Protein AF-A0A1V2LTF1-F1 (afdb_monomer)

pLDDT: mean 76.89, std 15.37, range [23.12, 96.0]

Nearest PDB structures (foldseek):
  9f63-assembly1_A  TM=7.301E-01  e=9.155E-18  Saccharomyces cerevisiae
  7y1n-assembly1_A  TM=2.136E-01  e=1.480E+00  Rattus norvegicus
  7y1l-assembly1_A  TM=2.039E-01  e=1.847E+00  Rattus norvegicus
  8px9-assembly1_A  TM=1.933E-01  e=4.680E+00  Escherichia coli
  8y6h-assembly1_A  TM=1.482E-01  e=3.750E+00  Homo sapiens

InterPro domains:
  IPR007603 Choline transporter-like [PF04515] (168-502)
  IPR007603 Choline transporter-like [PTHR12385] (40-495)

Secondary structure (DSSP, 8-state):
-------PPPGGG---TT-S-----S----SSPPPPPP---SSHHHHS---S-SSSSHHHHHHHHHHHHHHHHHHHHHHHHHHTSTTTT-----TT-HHHHHHHHHHHHHHHHHHHHHHHHHHHHHHHHHHHH-HHHHHHHHHHHHHHHHHHHHHHHHHTT-HHHHHHHHHHHHHHHHHHHHTHHHHHHHHHHHHHHHHHHHH-THHHHHHHHHHHHHHHHHHHHHHHHHHHHHHHHHHHHTTS--SSS------HHHHHHHHHHHHHHHHHHHHHHHHHHHHHHHHHHHHHHHTTS-GGGS-S-HHHHHHHHHHTTSHHHHHHHHHHHHHHHHHHHHHHHHHHHHHHHHHHHTTS-SHHHHHHHHHHHHHHHHHHHHHHHHHHHHHHHHHHHHHHHHH---HHHHHHHHHHHHHHHTTHHHHHT--HHHHHHHHHHHHHHHHHHHHHHHHHHTT-TTS-HHHHHHHHHHHHHHHHHHHHHHHHHHHHHHHHHHHHHHH-HHHHH---SS---HHHHHHHHHHHHHHHH-GGG---SSGGGS-TTT---TTSPP-----HHHHHHHHHHHHHHHHHHHHHHHTHHHHTSSHHHHHHHHHHHHHHTS-EEEEEEEETTS-TT-HHHHHHHS--TTEEEEE---STTHHHHHHHTSS-GGGEEEEEEETTEEEEP-SHHHHHHHHHTTS----TTSEEPPGGGGGGSEEEEETTSS---SSEEPPPPTT--HHHHHHHHHHH-SEEEEEEEEEESTTSS--SS---HHHHHHHHHH--S--EEEEEEEEEEPTTS--HHHHHHHHTGGGTSEEPPTT-SHHHHHHHHHHHHHHHHHTT-

Foldseek 3Di:
DFDFADDDDDPQLFDQQLQDFFDPPPDPDDPDDQFDQQDQAQALCNRQPADDDFAFQVVLVVVLVVLVCVLVVLLVVLVVVQVVPVLQPDCDPDPPDPSVVNVVVVVVLVVLLCLLQVLLLVLLLVLVVVCLVAVLVLLVVLLLVQLVVLQVQLVVCVVVVNNVSNVVSNVVSVVSVVVCVSNVVLSVLQSLLSVLLSVLCVVVVVLLVLLSVLLVVLSVVLSVLSSSLVSSLVSQQVVQVVVDDCPPVPDRDHDPVSVVSNLSSQLSVQLVLQLSLLLSLLLLLQSLLLCLQPVQDPPNRGHPCSNVSSNSLSVTLCSSLSSVLSNVLSVLVSVLVVLVVVLVVLVVVLVVCVVDDDPVNVVSVVVNVVSVVSSVVSVSVSVVSVVLSSLLSSQCSSNSDHSVSSSVVSVVLCVVQVLVVVVVSHCLLVSLQSSLVVSLVVSLVVVVVVPVVDPNPPDDPVCVVCSSVSSSVSSSSSSSSSSCSSVSSSSSVSSSCSSDVVSLQDHDPPDGDPSNVSSVVSVVVVCLSPVSSDSDDQQVCAFPVPSHNFLRFRNPDPGSSLLNLLVVVLVVLCVVCVVVVVCVVVQLPDLVSVLVSLCCCCCQQQLAQAEQEAEPPDDSPDPVVLLVPFFEQQEEEEEAAFALCVLSSNLNRHPHSPFAWEWAFDLVGTWIQPDSVSSNVCLLQLQQDRDPPTDHDDLQSRRGGYYYYHQLSGHTQQQAFFAGDPNGPVVVVLVSSLPRGPFYKYKAKHWPPTRLRGRNANHDPVSNSSSSRSDDDNTIYIYIYMYTDDSVPDDRVVNRCVNCVVVSHHYGDNVGGSVSSVVSNVSSVVVSVSSVD

Mean predicted aligned error: 17.17 Å

Organism: Pichia kudriavzevii (NCBI:txid4909)

Radius of gyration: 34.59 Å; Cα contacts (8 Å, |Δi|>4): 1098; chains: 1; bounding box: 88×66×94 Å

Solvent-accessible surface area (backbone atoms only — not comparable to full-atom values): 44787 Å² total; per-residue (Å²): 136,81,61,68,38,77,79,79,81,62,80,84,74,55,84,73,81,84,79,62,70,83,81,74,92,67,87,75,72,70,96,55,84,76,77,81,76,72,43,81,25,48,46,44,62,65,18,42,62,65,82,81,66,73,53,25,52,57,70,33,42,53,52,51,53,50,51,53,52,54,51,52,51,49,33,51,49,26,46,54,60,46,65,71,41,70,53,59,77,42,88,55,93,51,97,83,46,76,33,36,57,45,52,55,48,49,57,52,47,53,51,51,55,47,50,34,41,52,48,23,51,54,50,35,54,53,49,54,52,46,40,69,77,36,39,58,55,46,53,54,51,31,60,50,47,53,29,52,51,28,40,51,50,12,52,52,29,43,75,72,67,39,56,69,63,12,51,52,28,39,52,53,18,51,52,50,51,51,51,53,66,66,43,47,66,39,54,53,52,32,29,51,50,43,44,52,40,45,57,48,36,71,76,40,53,59,53,56,53,52,29,52,53,49,31,53,52,50,41,53,52,48,51,56,48,53,56,34,49,52,40,42,50,54,45,44,50,56,58,29,54,77,75,48,86,72,84,79,82,76,80,84,63,79,48,76,67,50,52,56,51,51,52,50,53,52,32,50,50,45,29,53,53,40,34,52,48,49,46,52,40,22,24,48,13,24,34,47,47,47,51,53,68,34,63,70,51,58,77,80,37,25,44,81,54,40,53,62,43,19,45,53,41,34,71,40,29,38,33,10,27,44,36,42,61,21,46,60,45,20,54,35,48,41,51,30,52,52,39,50,53,52,48,55,51,54,51,52,51,53,66,62,44,77,81,58,71,76,74,68,55,54,58,55,47,53,51,50,52,51,45,51,52,51,32,50,53,31,50,52,51,35,52,53,48,56,63,49,47,58,52,20,37,29,47,24,36,61,54,56,54,45,47,71,56,21,38,51,52,44,53,50,50,39,65,75,62,61,45,60,60,64,59,66,50,44,49,57,64,59,30,50,50,43,48,21,52,50,44,27,51,51,41,51,50,53,48,51,55,54,50,74,76,40,97,61,88,84,60,57,70,65,59,53,47,54,47,53,57,52,34,41,51,50,19,27,51,39,23,39,54,33,56,40,58,60,46,33,36,46,52,32,50,53,53,43,49,63,75,45,50,62,53,60,64,50,64,51,97,84,59,82,47,74,67,46,52,52,39,42,54,47,49,51,52,48,35,67,77,45,63,77,85,65,87,81,82,66,72,84,67,28,37,87,90,77,69,50,46,48,65,52,71,44,72,58,69,72,49,51,31,48,51,41,48,15,68,63,38,37,60,54,54,49,64,72,40,47,66,60,62,73,42,43,79,67,27,69,75,41,61,68,44,38,42,55,50,50,49,52,46,38,36,68,42,55,26,40,64,43,80,46,82,43,45,71,96,54,62,92,85,44,62,68,66,48,61,75,66,38,52,41,70,10,25,37,32,42,31,64,46,36,37,57,63,51,63,58,54,55,35,61,56,30,70,54,47,91,40,63,45,46,28,36,40,40,65,92,43,45,36,34,49,87,46,73,69,49,45,39,53,36,29,34,63,28,34,75,74,79,64,88,87,49,49,68,69,60,62,81,58,37,52,77,20,27,39,38,34,30,54,35,40,41,47,27,48,56,64,43,42,61,20,55,45,91,63,38,65,57,69,64,49,52,54,51,43,69,74,41,38,78,46,48,33,37,39,20,60,39,65,36,67,64,32,71,69,49,32,38,51,66,44,60,63,67,58,54,48,50,58,40,45,24,52,78,79,71,53,36,31,40,44,36,41,37,40,84,52,57,84,90,67,74,45,71,69,52,51,52,52,55,50,16,56,88,68,79,20,45,78,50,55,83,78,44,26,54,65,53,50,51,55,49,51,50,52,52,49,55,51,53,49,64,66,66,109

Sequence (837 aa):
MSIPPPYAEPVNGRYDYSALPPYDEGDTKWDFEIPEKPVPAPEYDDAFPINEPVYNDKVFTYIFTIVVIAFTGLAHYSYKSLSNNHTFWDTSTNSNDMGAQLTKSARYLYMFVSVTTITPLVCSTFLLLLVYLCPTAFIIISFLLVPLSLFTFAFSSFWAGAILPALLFGVLGTLMMAFMFNNFSRFSFSALMLKLVVSAMTKYPSTILVSFMSSIITAFISIVYMVSLVMIVNWRTLGDDTNCPHTNGNDVCVSTVSIFVYLFAMFSGFYIFQVLQNTTHVILAGVFSSWYFFDTYPEQSKPKTPAFGAIRRAFTYCFGSICFGSLLVSLVQTLRMSLQLVKSRLQSIRQQDNESNGDASLLTCFLLCFVTILEWIAREFEYWMQWFNRYAYSYLSMYGKPYLASARDTFEILKYKGMDILINDSLIGSAISFYSLLSMGITGLVLYITFQGSNLQEMGPEMLTIGLFGGLLVAYFIVSTTINCLDVGFVTFTIGLAVDPEAFTRTDAGNATATSIERLQAWEKMNVYYPGIRERKFSVYSDKTTGISPFVPANIHPTLATYIFHVFLIPIKIVVVLPVVLLYPLFTLTSGLTRVFLDILLAYFFNVCEQELLVDGIRKSDEAGKLANTPSLGDVVFVNANGPLDYFVWKMQCQYPNKIKVGVATDEGVVLVPNASGWFGWCFGGSLQVPKSWKLLNPETIKEITLFVVIEGTISNGKGVLSVPPHFDVEEFLKTIKTAASKAKVLSTKVSPVGISETVIPTNKWYWWFVNFGSISMNLKYRLKLYNLDYKELDIDSIRTALANGGKMKLLSKNMHINTKRDYLVAVAMNNEKKRV

Structure (mmCIF, N/CA/C/O backbone):
data_AF-A0A1V2LTF1-F1
#
_entry.id   AF-A0A1V2LTF1-F1
#
loop_
_atom_site.group_PDB
_atom_site.id
_atom_site.type_symbol
_atom_site.label_atom_id
_atom_site.label_alt_id
_atom_site.label_comp_id
_atom_site.label_asym_id
_atom_site.label_entity_id
_atom_site.label_seq_id
_atom_site.pdbx_PDB_ins_code
_atom_site.Cartn_x
_atom_site.Cartn_y
_atom_site.Cartn_z
_atom_site.occupancy
_atom_site.B_iso_or_equiv
_atom_site.auth_seq_id
_atom_site.auth_comp_id
_atom_site.auth_asym_id
_atom_site.auth_atom_id
_atom_site.pdbx_PDB_model_num
ATOM 1 N N . MET A 1 1 ? -13.649 -3.074 -6.079 1.00 28.12 1 MET A N 1
ATOM 2 C CA . MET A 1 1 ? -12.201 -2.786 -6.123 1.00 28.12 1 MET A CA 1
ATOM 3 C C . MET A 1 1 ? -11.925 -1.659 -5.145 1.00 28.12 1 MET A C 1
ATOM 5 O O . MET A 1 1 ? -12.181 -0.507 -5.455 1.00 28.12 1 MET A O 1
ATOM 9 N N . SER A 1 2 ? -11.564 -1.997 -3.911 1.00 24.53 2 SER A N 1
ATOM 10 C CA . SER A 1 2 ? -11.349 -1.032 -2.832 1.00 24.53 2 SER A CA 1
ATOM 11 C C . SER A 1 2 ? -9.911 -0.526 -2.872 1.00 24.53 2 SER A C 1
ATOM 13 O O . SER A 1 2 ? -9.021 -1.167 -2.324 1.00 24.53 2 SER A O 1
ATOM 15 N N . ILE A 1 3 ? -9.733 0.617 -3.532 1.00 23.12 3 ILE A N 1
ATOM 16 C CA . ILE A 1 3 ? -8.659 1.588 -3.287 1.00 23.12 3 ILE A CA 1
ATOM 17 C C . ILE A 1 3 ? -8.771 2.035 -1.834 1.00 23.12 3 ILE A C 1
ATOM 19 O O . ILE A 1 3 ? -9.818 2.575 -1.505 1.00 23.12 3 ILE A O 1
ATOM 23 N N . PRO A 1 4 ? -7.774 1.857 -0.968 1.00 24.81 4 PRO A N 1
ATOM 24 C CA . PRO A 1 4 ? -7.744 2.477 0.333 1.00 24.81 4 PRO A CA 1
ATOM 25 C C . PRO A 1 4 ? -7.331 4.015 0.262 1.00 24.81 4 PRO A C 1
ATOM 27 O O . PRO A 1 4 ? -6.760 4.449 -0.720 1.00 24.81 4 PRO A O 1
ATOM 30 N N . PRO A 1 5 ? -7.724 4.877 1.230 1.00 25.33 5 PRO A N 1
ATOM 31 C CA . PRO A 1 5 ? -7.959 6.302 1.411 1.00 25.33 5 PRO A CA 1
ATOM 32 C C . PRO A 1 5 ? -6.810 6.988 2.140 1.00 25.33 5 PRO A C 1
ATOM 34 O O . PRO A 1 5 ? -5.840 6.349 2.544 1.00 25.33 5 PRO A O 1
ATOM 37 N N . PRO A 1 6 ? -6.975 8.274 2.458 1.00 23.48 6 PRO A N 1
ATOM 38 C CA . PRO A 1 6 ? -5.969 9.040 3.120 1.00 23.48 6 PRO A CA 1
ATOM 39 C C . PRO A 1 6 ? -5.953 8.723 4.613 1.00 23.48 6 PRO A C 1
ATOM 41 O O . PRO A 1 6 ? -6.972 8.641 5.302 1.00 23.48 6 PRO A O 1
ATOM 44 N N . TYR A 1 7 ? -4.725 8.627 5.087 1.00 24.16 7 TYR A N 1
ATOM 45 C CA . TYR A 1 7 ? -4.315 8.861 6.451 1.00 24.16 7 TYR A CA 1
ATOM 46 C C . TYR A 1 7 ? -4.964 10.135 7.010 1.00 24.16 7 TYR A C 1
ATOM 48 O O . TYR A 1 7 ? -4.864 11.203 6.405 1.00 24.16 7 TYR A O 1
ATOM 56 N N . ALA A 1 8 ? -5.563 10.041 8.197 1.00 25.70 8 ALA A N 1
ATOM 57 C CA . ALA A 1 8 ? -5.755 11.212 9.039 1.00 25.70 8 ALA A CA 1
ATOM 58 C C . ALA A 1 8 ? -4.387 11.616 9.612 1.00 25.70 8 ALA A C 1
ATOM 60 O O . ALA A 1 8 ? -3.684 10.787 10.196 1.00 25.70 8 ALA A O 1
ATOM 61 N N . GLU A 1 9 ? -3.995 12.875 9.414 1.00 23.84 9 GLU A N 1
ATOM 62 C CA . GLU A 1 9 ? -2.783 13.425 10.016 1.00 23.84 9 GLU A CA 1
ATOM 63 C C . GLU A 1 9 ? -2.872 13.395 11.552 1.00 23.84 9 GLU A C 1
ATOM 65 O O . GLU A 1 9 ? -3.932 13.662 12.129 1.00 23.84 9 GLU A O 1
ATOM 70 N N . PRO A 1 10 ? -1.766 13.072 12.239 1.00 27.14 10 PRO A N 1
ATOM 71 C CA . PRO A 1 10 ? -1.750 12.962 13.686 1.00 27.14 10 PRO A CA 1
ATOM 72 C C . PRO A 1 10 ? -1.837 14.346 14.338 1.00 27.14 10 PRO A C 1
ATOM 74 O O . PRO A 1 10 ? -0.962 15.191 14.157 1.00 27.14 10 PRO A O 1
ATOM 77 N N . VAL A 1 11 ? -2.837 14.554 15.197 1.00 29.61 11 VAL A N 1
ATOM 78 C CA . VAL A 1 11 ? -2.787 15.640 16.186 1.00 29.61 11 VAL A CA 1
ATOM 79 C C . VAL A 1 11 ? -1.752 15.239 17.243 1.00 29.61 11 VAL A C 1
ATOM 81 O O . VAL A 1 11 ? -1.963 14.295 18.001 1.00 29.61 11 VAL A O 1
ATOM 84 N N . ASN A 1 12 ? -0.620 15.948 17.279 1.00 27.39 12 ASN A N 1
ATOM 85 C CA . ASN A 1 12 ? 0.496 15.769 18.223 1.00 27.39 12 ASN A CA 1
ATOM 86 C C . ASN A 1 12 ? 1.265 14.431 18.131 1.00 27.39 12 ASN A C 1
ATOM 88 O O . ASN A 1 12 ? 1.676 13.884 19.154 1.00 27.39 12 ASN A O 1
ATOM 92 N N . GLY A 1 13 ? 1.486 13.903 16.922 1.00 32.84 13 GLY A N 1
ATOM 93 C CA . GLY A 1 13 ? 2.519 12.878 16.684 1.00 32.84 13 GLY A CA 1
ATOM 94 C C . GLY A 1 13 ? 2.313 11.515 17.367 1.00 32.84 13 GLY A C 1
ATOM 95 O O . GLY A 1 13 ? 3.274 10.762 17.516 1.00 32.84 13 GLY A O 1
ATOM 96 N N . ARG A 1 14 ? 1.088 11.175 17.792 1.00 31.86 14 ARG A N 1
ATOM 97 C CA . ARG A 1 14 ? 0.759 9.886 18.427 1.00 31.86 14 ARG A CA 1
ATOM 98 C C . ARG A 1 14 ? -0.501 9.277 17.817 1.00 31.86 14 ARG A C 1
ATOM 100 O O . ARG A 1 14 ? -1.515 9.959 17.695 1.00 31.86 14 ARG A O 1
ATOM 107 N N . TYR A 1 15 ? -0.437 7.991 17.474 1.00 33.59 15 TYR A N 1
ATOM 108 C CA . TYR A 1 15 ? -1.598 7.212 17.050 1.00 33.59 15 TYR A CA 1
ATOM 109 C C . TYR A 1 15 ? -2.441 6.796 18.260 1.00 33.59 15 TYR A C 1
ATOM 111 O O . TYR A 1 15 ? -1.926 6.302 19.264 1.00 33.59 15 TYR A O 1
ATOM 119 N N . ASP A 1 16 ? -3.754 7.001 18.165 1.00 31.25 16 ASP A N 1
ATOM 120 C CA . ASP A 1 16 ? -4.716 6.559 19.169 1.00 31.25 16 ASP A CA 1
ATOM 121 C C . ASP A 1 16 ? -5.069 5.080 18.947 1.00 31.25 16 ASP A C 1
ATOM 123 O O . ASP A 1 16 ? -5.984 4.719 18.213 1.00 31.25 16 ASP A O 1
ATOM 127 N N . TYR A 1 17 ? -4.315 4.197 19.593 1.00 37.06 17 TYR A N 1
ATOM 128 C CA . TYR A 1 17 ? -4.505 2.742 19.554 1.00 37.06 17 TYR A CA 1
ATOM 129 C C . TYR A 1 17 ? -5.766 2.237 20.277 1.00 37.06 17 TYR A C 1
ATOM 131 O O . TYR A 1 17 ? -5.844 1.050 20.596 1.00 37.06 17 TYR A O 1
ATOM 139 N N . SER A 1 18 ? -6.713 3.101 20.642 1.00 29.94 18 SER A N 1
ATOM 140 C CA . SER A 1 18 ? -8.061 2.660 21.022 1.00 29.94 18 SER A CA 1
ATOM 141 C C . SER A 1 18 ? -8.959 2.365 19.805 1.00 29.94 18 SER A C 1
ATOM 143 O O . SER A 1 18 ? -10.084 1.913 19.988 1.00 29.94 18 SER A O 1
ATOM 145 N N . ALA A 1 19 ? -8.434 2.555 18.584 1.00 31.16 19 ALA A N 1
ATOM 146 C CA . ALA A 1 19 ? -9.096 2.364 17.287 1.00 31.16 19 ALA A CA 1
ATOM 147 C C . ALA A 1 19 ? -8.769 1.028 16.571 1.00 31.16 19 ALA A C 1
ATOM 149 O O . ALA A 1 19 ? -8.751 0.970 15.343 1.00 31.16 19 ALA A O 1
ATOM 150 N N . LEU A 1 20 ? -8.464 -0.037 17.320 1.00 32.09 20 LEU A N 1
ATOM 151 C CA . LEU A 1 20 ? -8.317 -1.398 16.785 1.00 32.09 20 LEU A CA 1
ATOM 152 C C . LEU A 1 20 ? -9.455 -2.288 17.324 1.00 32.09 20 LEU A C 1
ATOM 154 O O . LEU A 1 20 ? -9.831 -2.129 18.490 1.00 32.09 20 LEU A O 1
ATOM 158 N N . PRO A 1 21 ? -10.028 -3.193 16.504 1.00 25.78 21 PRO A N 1
ATOM 159 C CA . PRO A 1 21 ? -11.115 -4.066 16.930 1.00 25.78 21 PRO A CA 1
ATOM 160 C C . PRO A 1 21 ? -10.693 -5.002 18.068 1.00 25.78 21 PRO A C 1
ATOM 162 O O . PRO A 1 21 ? -9.684 -5.671 17.897 1.00 25.78 21 PRO A O 1
ATOM 165 N N . PRO A 1 22 ? -11.476 -5.139 19.163 1.00 32.12 22 PRO A N 1
ATOM 166 C CA . PRO A 1 22 ? -11.284 -6.193 20.129 1.00 32.12 22 PRO A CA 1
ATOM 167 C C . PRO A 1 22 ? -11.641 -7.525 19.480 1.00 32.12 22 PRO A C 1
ATOM 169 O O . PRO A 1 22 ? -12.725 -7.708 18.919 1.00 32.12 22 PRO A O 1
ATOM 172 N N . TYR A 1 23 ? -10.699 -8.439 19.607 1.00 33.59 23 TYR A N 1
ATOM 173 C CA . TYR A 1 23 ? -10.737 -9.843 19.272 1.00 33.59 23 TYR A CA 1
ATOM 174 C C . TYR A 1 23 ? -11.845 -10.532 20.083 1.00 33.59 23 TYR A C 1
ATOM 176 O O . TYR A 1 23 ? -11.722 -10.734 21.294 1.00 33.59 23 TYR A O 1
ATOM 184 N N . ASP A 1 24 ? -12.950 -10.876 19.417 1.00 31.12 24 ASP A N 1
ATOM 185 C CA . ASP A 1 24 ? -13.899 -11.870 19.921 1.00 31.12 24 ASP A CA 1
ATOM 186 C C . ASP A 1 24 ? -13.214 -13.242 19.790 1.00 31.12 24 ASP A C 1
ATOM 188 O O . ASP A 1 24 ? -13.139 -13.818 18.707 1.00 31.12 24 ASP A O 1
ATOM 192 N N . GLU A 1 25 ? -12.713 -13.783 20.903 1.00 29.58 25 GLU A N 1
ATOM 193 C CA . GLU A 1 25 ? -12.196 -15.161 21.017 1.00 29.58 25 GLU A CA 1
ATOM 194 C C . GLU A 1 25 ? -13.331 -16.218 20.985 1.00 29.58 25 GLU A C 1
ATOM 196 O O . GLU A 1 25 ? -13.169 -17.342 21.453 1.00 29.58 25 GLU A O 1
ATOM 201 N N . GLY A 1 26 ? -14.504 -15.859 20.450 1.00 30.42 26 GLY A N 1
ATOM 202 C CA . GLY A 1 26 ? -15.673 -16.723 20.324 1.00 30.42 26 GLY A CA 1
ATOM 203 C C . GLY A 1 26 ? -15.942 -17.109 18.871 1.00 30.42 26 GLY A C 1
ATOM 204 O O . GLY A 1 26 ? -16.551 -16.345 18.130 1.00 30.42 26 GLY A O 1
ATOM 205 N N . ASP A 1 27 ? -15.519 -18.313 18.485 1.00 32.06 27 ASP A N 1
ATOM 206 C CA . ASP A 1 27 ? -16.119 -19.134 17.419 1.00 32.06 27 ASP A CA 1
ATOM 207 C C . ASP A 1 27 ? -16.324 -18.521 16.014 1.00 32.06 27 ASP A C 1
ATOM 209 O O . ASP A 1 27 ? -17.208 -18.957 15.273 1.00 32.06 27 ASP A O 1
ATOM 213 N N . THR A 1 28 ? -15.480 -17.591 15.551 1.00 33.47 28 THR A N 1
ATOM 214 C CA . THR A 1 28 ? -15.364 -17.374 14.095 1.00 33.47 28 THR A CA 1
ATOM 215 C C . THR A 1 28 ? -14.376 -18.385 13.523 1.00 33.47 28 THR A C 1
ATOM 217 O O . THR A 1 28 ? -13.163 -18.187 13.515 1.00 33.47 28 THR A O 1
ATOM 220 N N . LYS A 1 29 ? -14.907 -19.531 13.077 1.00 36.91 29 LYS A N 1
ATOM 221 C CA . LYS A 1 29 ? -14.185 -20.436 12.175 1.00 36.91 29 LYS A CA 1
ATOM 222 C C . LYS A 1 29 ? -13.644 -19.603 11.015 1.00 36.91 29 LYS A C 1
ATOM 224 O O . LYS A 1 29 ? -14.392 -18.841 10.411 1.00 36.91 29 LYS A O 1
ATOM 229 N N . TRP A 1 30 ? -12.359 -19.755 10.720 1.00 42.75 30 TRP A N 1
ATOM 230 C CA . TRP A 1 30 ? -11.771 -19.251 9.489 1.00 42.75 30 TRP A CA 1
ATOM 231 C C . TRP A 1 30 ? -12.633 -19.732 8.308 1.00 42.75 30 TRP A C 1
ATOM 233 O O . TRP A 1 30 ? -12.820 -20.936 8.141 1.00 42.75 30 TRP A O 1
ATOM 243 N N . ASP A 1 31 ? -13.172 -18.813 7.502 1.00 41.34 31 ASP A N 1
ATOM 244 C CA . ASP A 1 31 ? -13.871 -19.163 6.250 1.00 41.34 31 ASP A CA 1
ATOM 245 C C . ASP A 1 31 ? -12.884 -19.634 5.156 1.00 41.34 31 ASP A C 1
ATOM 247 O O . ASP A 1 31 ? -13.291 -20.003 4.051 1.00 41.34 31 ASP A O 1
ATOM 251 N N . PHE A 1 32 ? -11.583 -19.623 5.458 1.00 54.72 32 PHE A N 1
ATOM 252 C CA . PHE A 1 32 ? -10.502 -20.145 4.633 1.00 54.72 32 PHE A CA 1
ATOM 253 C C . PHE A 1 32 ? -9.690 -21.191 5.399 1.00 54.72 32 PHE A C 1
ATOM 255 O O . PHE A 1 32 ? -9.616 -21.172 6.628 1.00 54.72 32 PHE A O 1
ATOM 262 N N . GLU A 1 33 ? -9.081 -22.129 4.676 1.00 55.75 33 GLU A N 1
ATOM 263 C CA . GLU A 1 33 ? -8.222 -23.149 5.279 1.00 55.75 33 GLU A CA 1
ATOM 264 C C . GLU A 1 33 ? -7.045 -22.487 6.000 1.00 55.75 33 GLU A C 1
ATOM 266 O O . GLU A 1 33 ? -6.215 -21.821 5.366 1.00 55.75 33 GLU A O 1
ATOM 271 N N . ILE A 1 34 ? -6.985 -22.687 7.324 1.00 57.16 34 ILE A N 1
ATOM 272 C CA . ILE A 1 34 ? -5.870 -22.247 8.166 1.00 57.16 34 ILE A CA 1
ATOM 273 C C . ILE A 1 34 ? -4.585 -22.757 7.508 1.00 57.16 34 ILE A C 1
ATOM 275 O O . ILE A 1 34 ? -4.481 -23.964 7.278 1.00 57.16 34 ILE A O 1
ATOM 279 N N . PRO A 1 35 ? -3.626 -21.876 7.175 1.00 63.31 35 PRO A N 1
ATOM 280 C CA . PRO A 1 35 ? -2.387 -22.311 6.556 1.00 63.31 35 PRO A CA 1
ATOM 281 C C . PRO A 1 35 ? -1.699 -23.350 7.443 1.00 63.31 35 PRO A C 1
ATOM 283 O O . PRO A 1 35 ? -1.547 -23.136 8.650 1.00 63.31 35 PRO A O 1
ATOM 286 N N . GLU A 1 36 ? -1.289 -24.471 6.850 1.00 67.56 36 GLU A N 1
ATOM 287 C CA . GLU A 1 36 ? -0.492 -25.468 7.558 1.00 67.56 36 GLU A CA 1
ATOM 288 C C . GLU A 1 36 ? 0.793 -24.813 8.067 1.00 67.56 36 GLU A C 1
ATOM 290 O O . GLU A 1 36 ? 1.489 -24.099 7.339 1.00 67.56 36 GLU A O 1
ATOM 295 N N . LYS A 1 37 ? 1.080 -25.004 9.357 1.00 73.25 37 LYS A N 1
ATOM 296 C CA . LYS A 1 37 ? 2.247 -24.387 9.981 1.00 73.25 37 LYS A CA 1
ATOM 297 C C . LYS A 1 37 ? 3.524 -25.032 9.427 1.00 73.25 37 LYS A C 1
ATOM 299 O O . LYS A 1 37 ? 3.592 -26.260 9.414 1.00 73.25 37 LYS A O 1
ATOM 304 N N . PRO A 1 38 ? 4.547 -24.242 9.045 1.00 80.81 38 PRO A N 1
ATOM 305 C CA . PRO A 1 38 ? 5.845 -24.785 8.654 1.00 80.81 38 PRO A CA 1
ATOM 306 C C . PRO A 1 38 ? 6.426 -25.678 9.760 1.00 80.81 38 PRO A C 1
ATOM 308 O O . PRO A 1 38 ? 6.388 -25.317 10.942 1.00 80.81 38 PRO A O 1
ATOM 311 N N . VAL A 1 39 ? 6.959 -26.840 9.383 1.00 80.31 39 VAL A N 1
ATOM 312 C CA . VAL A 1 39 ? 7.460 -27.869 10.310 1.00 80.31 39 VAL A CA 1
ATOM 313 C C . VAL A 1 39 ? 8.991 -27.889 10.250 1.00 80.31 39 VAL A C 1
ATOM 315 O O . VAL A 1 39 ? 9.556 -27.734 9.177 1.00 80.31 39 VAL A O 1
ATOM 318 N N . PRO A 1 40 ? 9.716 -28.034 11.370 1.00 76.69 40 PRO A N 1
ATOM 319 C CA . PRO A 1 40 ? 11.176 -28.100 11.331 1.00 76.69 40 PRO A CA 1
ATOM 320 C C . PRO A 1 40 ? 11.657 -29.398 10.657 1.00 76.69 40 PRO A C 1
ATOM 322 O O . PRO A 1 40 ? 11.468 -30.486 11.202 1.00 76.69 40 PRO A O 1
ATOM 325 N N . ALA A 1 41 ? 12.307 -29.283 9.496 1.00 78.31 41 ALA A N 1
ATOM 326 C CA . ALA A 1 41 ? 12.870 -30.400 8.736 1.00 78.31 41 ALA A CA 1
ATOM 327 C C . ALA A 1 41 ? 14.204 -30.014 8.052 1.00 78.31 41 ALA A C 1
ATOM 329 O O . ALA A 1 41 ? 14.430 -28.837 7.751 1.00 78.31 41 ALA A O 1
ATOM 330 N N . PRO A 1 42 ? 15.114 -30.981 7.804 1.00 76.38 42 PRO A N 1
ATOM 331 C CA . PRO A 1 42 ? 16.413 -30.716 7.174 1.00 76.38 42 PRO A CA 1
ATOM 332 C C . PRO A 1 42 ? 16.316 -30.416 5.669 1.00 76.38 42 PRO A C 1
ATOM 334 O O . PRO A 1 42 ? 17.204 -29.754 5.115 1.00 76.38 42 PRO A O 1
ATOM 337 N N . GLU A 1 43 ? 15.267 -30.906 5.007 1.00 81.19 43 GLU A N 1
ATOM 338 C CA . GLU A 1 43 ? 14.952 -30.631 3.605 1.00 81.19 43 GLU A CA 1
ATOM 339 C C . GLU A 1 43 ? 13.935 -29.486 3.505 1.00 81.19 43 GLU A C 1
ATOM 341 O O . GLU A 1 43 ? 13.032 -29.361 4.329 1.00 81.19 43 GLU A O 1
ATOM 346 N N . TYR A 1 44 ? 14.108 -28.604 2.517 1.00 83.38 44 TYR A N 1
ATOM 347 C CA . TYR A 1 44 ? 13.289 -27.391 2.394 1.00 83.38 44 TYR A CA 1
ATOM 348 C C . TYR A 1 44 ? 11.826 -27.699 2.049 1.00 83.38 44 TYR A C 1
ATOM 350 O O . TYR A 1 44 ? 10.930 -27.052 2.586 1.00 83.38 44 TYR A O 1
ATOM 358 N N . ASP A 1 45 ? 11.602 -28.684 1.178 1.00 82.12 45 ASP A N 1
ATOM 359 C CA . ASP A 1 45 ? 10.264 -29.082 0.730 1.00 82.12 45 ASP A CA 1
ATOM 360 C C . ASP A 1 45 ? 9.473 -29.753 1.876 1.00 82.12 45 ASP A C 1
ATOM 362 O O . ASP A 1 45 ? 8.272 -29.535 1.999 1.00 82.12 45 ASP A O 1
ATOM 366 N N . ASP A 1 46 ? 10.156 -30.466 2.780 1.00 80.94 46 ASP A N 1
ATOM 367 C CA . ASP A 1 46 ? 9.557 -31.016 4.006 1.00 80.94 46 ASP A CA 1
ATOM 368 C C . ASP A 1 46 ? 9.283 -29.930 5.054 1.00 80.94 46 ASP A C 1
ATOM 370 O O . ASP A 1 46 ? 8.330 -30.022 5.829 1.00 80.94 46 ASP A O 1
ATOM 374 N N . ALA A 1 47 ? 10.131 -28.896 5.100 1.00 79.69 47 ALA A N 1
ATOM 375 C CA . ALA A 1 47 ? 9.987 -27.809 6.060 1.00 79.69 47 ALA A CA 1
ATOM 376 C C . ALA A 1 47 ? 8.805 -26.887 5.715 1.00 79.69 47 ALA A C 1
ATOM 378 O O . ALA A 1 47 ? 8.114 -26.362 6.594 1.00 79.69 47 ALA A O 1
ATOM 379 N N . PHE A 1 48 ? 8.555 -26.717 4.417 1.00 83.19 48 PHE A N 1
ATOM 380 C CA . PHE A 1 48 ? 7.397 -26.023 3.872 1.00 83.19 48 PHE A CA 1
ATOM 381 C C . PHE A 1 48 ? 6.554 -26.984 3.023 1.00 83.19 48 PHE A C 1
ATOM 383 O O . PHE A 1 48 ? 6.610 -26.898 1.791 1.00 83.19 48 PHE A O 1
ATOM 390 N N . PRO A 1 49 ? 5.768 -27.874 3.656 1.00 78.69 49 PRO A N 1
ATOM 391 C CA . PRO A 1 49 ? 5.005 -28.880 2.933 1.00 78.69 49 PRO A CA 1
ATOM 392 C C . PRO A 1 49 ? 3.993 -28.227 1.985 1.00 78.69 49 PRO A C 1
ATOM 394 O O . PRO A 1 49 ? 3.349 -27.228 2.315 1.00 78.69 49 PRO A O 1
ATOM 397 N N . ILE A 1 50 ? 3.871 -28.792 0.783 1.00 73.75 50 ILE A N 1
ATOM 398 C CA . ILE A 1 50 ? 2.892 -28.388 -0.227 1.00 73.75 50 ILE A CA 1
ATOM 399 C C . ILE A 1 50 ? 2.026 -29.606 -0.528 1.00 73.75 50 ILE A C 1
ATOM 401 O O . ILE A 1 50 ? 2.492 -30.572 -1.132 1.00 73.75 50 ILE A O 1
ATOM 405 N N . ASN A 1 51 ? 0.756 -29.541 -0.141 1.00 65.75 51 ASN A N 1
ATOM 406 C CA . ASN A 1 51 ? -0.241 -30.490 -0.617 1.00 65.75 51 ASN A CA 1
ATOM 407 C C . ASN A 1 51 ? -0.490 -30.180 -2.105 1.00 65.75 51 ASN A C 1
ATOM 409 O O . ASN A 1 51 ? -0.725 -29.024 -2.448 1.00 65.75 51 ASN A O 1
ATOM 413 N N . GLU A 1 52 ? -0.334 -31.185 -2.973 1.00 68.38 52 GLU A N 1
ATOM 414 C CA . GLU A 1 52 ? -0.378 -31.133 -4.450 1.00 68.38 52 GLU A CA 1
ATOM 415 C C . GLU A 1 52 ? -1.278 -30.025 -5.053 1.00 68.38 52 GLU A C 1
ATOM 417 O O . GLU A 1 52 ? -2.385 -29.810 -4.554 1.00 68.38 52 GLU A O 1
ATOM 422 N N . PRO A 1 53 ? -0.893 -29.362 -6.173 1.00 61.19 53 PRO A N 1
ATOM 423 C CA . PRO A 1 53 ? -0.038 -29.872 -7.257 1.00 61.19 53 PRO A CA 1
ATOM 424 C C . PRO A 1 53 ? 1.375 -29.262 -7.384 1.00 61.19 53 PRO A C 1
ATOM 426 O O . PRO A 1 53 ? 1.656 -28.150 -6.951 1.00 61.19 53 PRO A O 1
ATOM 429 N N . VAL A 1 54 ? 2.251 -29.977 -8.114 1.00 68.25 54 VAL A N 1
ATOM 430 C CA . VAL A 1 54 ? 3.665 -29.612 -8.387 1.00 68.25 54 VAL A CA 1
ATOM 431 C C . VAL A 1 54 ? 3.846 -28.316 -9.194 1.00 68.25 54 VAL A C 1
ATOM 433 O O . VAL A 1 54 ? 4.897 -27.684 -9.145 1.00 68.25 54 VAL A O 1
ATOM 436 N N . TYR A 1 55 ? 2.819 -27.897 -9.934 1.00 76.88 55 TYR A N 1
ATOM 437 C CA . TYR A 1 55 ? 2.807 -26.615 -10.638 1.00 76.88 55 TYR A CA 1
ATOM 438 C C . TYR A 1 55 ? 1.422 -25.994 -10.514 1.00 76.88 55 TYR A C 1
ATOM 440 O O . TYR A 1 55 ? 0.448 -26.552 -11.036 1.00 76.88 55 TYR A O 1
ATOM 448 N N . ASN A 1 56 ? 1.350 -24.821 -9.897 1.00 80.75 56 ASN A N 1
ATOM 449 C CA . ASN A 1 56 ? 0.138 -24.017 -9.895 1.00 80.75 56 ASN A CA 1
ATOM 450 C C . ASN A 1 56 ? 0.044 -23.189 -11.177 1.00 80.75 56 ASN A C 1
ATOM 452 O O . ASN A 1 56 ? 1.059 -22.762 -11.729 1.00 80.75 56 ASN A O 1
ATOM 456 N N . ASP A 1 57 ? -1.185 -22.948 -11.643 1.00 84.12 57 ASP A N 1
ATOM 457 C CA . ASP A 1 57 ? -1.471 -21.938 -12.668 1.00 84.12 57 ASP A CA 1
ATOM 458 C C . ASP A 1 57 ? -0.678 -22.129 -13.993 1.00 84.12 57 ASP A C 1
ATOM 460 O O . ASP A 1 57 ? -0.300 -21.167 -14.665 1.00 84.12 57 ASP A O 1
ATOM 464 N N . LYS A 1 58 ? -0.458 -23.393 -14.411 1.00 89.44 58 LYS A N 1
ATOM 465 C CA . LYS A 1 58 ? 0.366 -23.805 -15.580 1.00 89.44 58 LYS A CA 1
ATOM 466 C C . LYS A 1 58 ? 0.058 -23.056 -16.884 1.00 89.44 58 LYS A C 1
ATOM 468 O O . LYS A 1 58 ? 0.952 -22.828 -17.694 1.00 89.44 58 LYS A O 1
ATOM 473 N N . VAL A 1 59 ? -1.205 -22.679 -17.099 1.00 91.56 59 VAL A N 1
ATOM 474 C CA . VAL A 1 59 ? -1.656 -21.960 -18.304 1.00 91.56 59 VAL A CA 1
ATOM 475 C C . VAL A 1 59 ? -0.869 -20.662 -18.496 1.00 91.56 59 VAL A C 1
ATOM 477 O O . VAL A 1 59 ? -0.456 -20.345 -19.610 1.00 91.56 59 VAL A O 1
ATOM 480 N N . PHE A 1 60 ? -0.590 -19.939 -17.412 1.00 92.31 60 PHE A N 1
ATOM 481 C CA . PHE A 1 60 ? 0.096 -18.651 -17.482 1.00 92.31 60 PHE A CA 1
ATOM 482 C C . PHE A 1 60 ? 1.594 -18.789 -17.744 1.00 92.31 60 PHE A C 1
ATOM 484 O O . PHE A 1 60 ? 2.178 -17.918 -18.386 1.00 92.31 60 PHE A O 1
ATOM 491 N N . THR A 1 61 ? 2.204 -19.909 -17.349 1.00 91.62 61 THR A N 1
ATOM 492 C CA . THR A 1 61 ? 3.568 -20.252 -17.767 1.00 91.62 61 THR A CA 1
ATOM 493 C C . THR A 1 61 ? 3.649 -20.412 -19.284 1.00 91.62 61 THR A C 1
ATOM 495 O O . THR A 1 61 ? 4.528 -19.820 -19.906 1.00 91.62 61 THR A O 1
ATOM 498 N N . TYR A 1 62 ? 2.703 -21.131 -19.901 1.00 94.00 62 TYR A N 1
ATOM 499 C CA . TYR A 1 62 ? 2.670 -21.271 -21.361 1.00 94.00 62 TYR A CA 1
ATOM 500 C C . TYR A 1 62 ? 2.458 -19.928 -22.067 1.00 94.00 62 TYR A C 1
ATOM 502 O O . TYR A 1 62 ? 3.143 -19.649 -23.049 1.00 94.00 62 TYR A O 1
ATOM 510 N N . ILE A 1 63 ? 1.570 -19.070 -21.549 1.00 94.50 63 ILE A N 1
ATOM 511 C CA . ILE A 1 63 ? 1.358 -17.716 -22.087 1.00 94.50 63 ILE A CA 1
ATOM 512 C C . ILE A 1 63 ? 2.659 -16.908 -22.049 1.00 94.50 63 ILE A C 1
ATOM 514 O O . ILE A 1 63 ? 3.036 -16.311 -23.057 1.00 94.50 63 ILE A O 1
ATOM 518 N N . PHE A 1 64 ? 3.377 -16.921 -20.923 1.00 95.31 64 PHE A N 1
ATOM 519 C CA . PHE A 1 64 ? 4.658 -16.229 -20.800 1.00 95.31 64 PHE A CA 1
ATOM 520 C C . PHE A 1 64 ? 5.685 -16.732 -21.820 1.00 95.31 64 PHE A C 1
ATOM 522 O O . PHE A 1 64 ? 6.284 -15.933 -22.540 1.00 95.31 64 PHE A O 1
ATOM 529 N N . THR A 1 65 ? 5.842 -18.052 -21.948 1.00 94.62 65 THR A N 1
ATOM 530 C CA . THR A 1 65 ? 6.766 -18.642 -22.925 1.00 94.62 65 THR A CA 1
ATOM 531 C C . THR A 1 65 ? 6.399 -18.260 -24.362 1.00 94.62 65 THR A C 1
ATOM 533 O O . THR A 1 65 ? 7.286 -17.906 -25.136 1.00 94.62 65 THR A O 1
ATOM 536 N N . ILE A 1 66 ? 5.109 -18.256 -24.716 1.00 96.00 66 ILE A N 1
ATOM 537 C CA . ILE A 1 66 ? 4.635 -17.831 -26.043 1.00 96.00 66 ILE A CA 1
ATOM 538 C C . ILE A 1 66 ? 4.990 -16.364 -26.310 1.00 96.00 66 ILE A C 1
ATOM 540 O O . ILE A 1 66 ? 5.488 -16.054 -27.390 1.00 96.00 66 ILE A O 1
ATOM 544 N N . VAL A 1 67 ? 4.784 -15.465 -25.341 1.00 95.69 67 VAL A N 1
ATOM 545 C CA . VAL A 1 67 ? 5.110 -14.036 -25.497 1.00 95.69 67 VAL A CA 1
ATOM 546 C C . VAL A 1 67 ? 6.611 -13.830 -25.714 1.00 95.69 67 VAL A C 1
ATOM 548 O O . VAL A 1 67 ? 6.997 -13.078 -26.608 1.00 95.69 67 VAL A O 1
ATOM 551 N N . VAL A 1 68 ? 7.464 -14.532 -24.960 1.00 94.94 68 VAL A N 1
ATOM 552 C CA . VAL A 1 68 ? 8.927 -14.456 -25.122 1.00 94.94 68 VAL A CA 1
ATOM 553 C C . VAL A 1 68 ? 9.367 -14.992 -26.489 1.00 94.94 68 VAL A C 1
ATOM 555 O O . VAL A 1 68 ? 10.188 -14.365 -27.162 1.00 94.94 68 VAL A O 1
ATOM 558 N N . ILE A 1 69 ? 8.804 -16.116 -26.945 1.00 95.81 69 ILE A N 1
ATOM 559 C CA . ILE A 1 69 ? 9.096 -16.677 -28.275 1.00 95.81 69 ILE A CA 1
ATOM 560 C C . ILE A 1 69 ? 8.631 -15.723 -29.384 1.00 95.81 69 ILE A C 1
ATOM 562 O O . ILE A 1 69 ? 9.366 -15.479 -30.337 1.00 95.81 69 ILE A O 1
ATOM 566 N N . ALA A 1 70 ? 7.441 -15.137 -29.257 1.00 95.31 70 ALA A N 1
ATOM 567 C CA . ALA A 1 70 ? 6.922 -14.182 -30.230 1.00 95.31 70 ALA A CA 1
ATOM 568 C C . ALA A 1 70 ? 7.782 -12.906 -30.298 1.00 95.31 70 ALA A C 1
ATOM 570 O O . ALA A 1 70 ? 8.100 -12.441 -31.392 1.00 95.31 70 ALA A O 1
ATOM 571 N N . PHE A 1 71 ? 8.221 -12.374 -29.152 1.00 94.94 71 PHE A N 1
ATOM 572 C CA . PHE A 1 71 ? 9.107 -11.208 -29.103 1.00 94.94 71 PHE A CA 1
ATOM 573 C C . PHE A 1 71 ? 10.487 -11.498 -29.707 1.00 94.94 71 PHE A C 1
ATOM 575 O O . PHE A 1 71 ? 10.975 -10.737 -30.541 1.00 94.94 71 PHE A O 1
ATOM 582 N N . THR A 1 72 ? 11.105 -12.623 -29.341 1.00 93.38 72 THR A N 1
ATOM 583 C CA . THR A 1 72 ? 12.413 -13.022 -29.889 1.00 93.38 72 THR A CA 1
ATOM 584 C C . THR A 1 72 ? 12.338 -13.334 -31.385 1.00 93.38 72 THR A C 1
ATOM 586 O O . THR A 1 72 ? 13.225 -12.932 -32.136 1.00 93.38 72 THR A O 1
ATOM 589 N N . GLY A 1 73 ? 11.255 -13.967 -31.846 1.00 93.81 73 GLY A N 1
ATOM 590 C CA . GLY A 1 73 ? 10.983 -14.191 -33.265 1.00 93.81 73 GLY A CA 1
ATOM 591 C C . GLY A 1 73 ? 10.827 -12.886 -34.049 1.00 93.81 73 GLY A C 1
ATOM 592 O O . GLY A 1 73 ? 11.415 -12.741 -35.121 1.00 93.81 73 GLY A O 1
ATOM 593 N N . LEU A 1 74 ? 10.105 -11.907 -33.492 1.00 92.88 74 LEU A N 1
ATOM 594 C CA . LEU A 1 74 ? 9.957 -10.570 -34.071 1.00 92.88 74 LEU A CA 1
ATOM 595 C C . LEU A 1 74 ? 11.300 -9.825 -34.142 1.00 92.88 74 LEU A C 1
ATOM 597 O O . LEU A 1 74 ? 11.624 -9.242 -35.179 1.00 92.88 74 LEU A O 1
ATOM 601 N N . ALA A 1 75 ? 12.100 -9.872 -33.075 1.00 90.31 75 ALA A N 1
ATOM 602 C CA . ALA A 1 75 ? 13.430 -9.267 -33.041 1.00 90.31 75 ALA A CA 1
ATOM 603 C C . ALA A 1 75 ? 14.370 -9.908 -34.078 1.00 90.31 75 ALA A C 1
ATOM 605 O O . ALA A 1 75 ? 15.033 -9.200 -34.835 1.00 90.31 75 ALA A O 1
ATOM 606 N N . HIS A 1 76 ? 14.371 -11.241 -34.179 1.00 91.50 76 HIS A N 1
ATOM 607 C CA . HIS A 1 76 ? 15.156 -11.978 -35.171 1.00 91.50 76 HIS A CA 1
ATOM 608 C C . HIS A 1 76 ? 14.715 -11.674 -36.611 1.00 91.50 76 HIS A C 1
ATOM 610 O O . HIS A 1 76 ? 15.556 -11.471 -37.487 1.00 91.50 76 HIS A O 1
ATOM 616 N N . TYR A 1 77 ? 13.407 -11.600 -36.871 1.00 90.62 77 TYR A N 1
ATOM 617 C CA . TYR A 1 77 ? 12.884 -11.220 -38.184 1.00 90.62 77 TYR A CA 1
ATOM 618 C C . TYR A 1 77 ? 13.299 -9.795 -38.571 1.00 90.62 77 TYR A C 1
ATOM 620 O O . TYR A 1 77 ? 13.783 -9.576 -39.682 1.00 90.62 77 TYR A O 1
ATOM 628 N N . SER A 1 78 ? 13.180 -8.851 -37.632 1.00 86.31 78 SER A N 1
ATOM 629 C CA . SER A 1 78 ? 13.597 -7.455 -37.819 1.00 86.31 78 SER A CA 1
ATOM 630 C C . SER A 1 78 ? 15.093 -7.370 -38.130 1.00 86.31 78 SER A C 1
ATOM 632 O O . SER A 1 78 ? 15.489 -6.720 -39.094 1.00 86.31 78 SER A O 1
ATOM 634 N N . TYR A 1 79 ? 15.920 -8.114 -37.385 1.00 83.50 79 TYR A N 1
ATOM 635 C CA . TYR A 1 79 ? 17.357 -8.237 -37.639 1.00 83.50 79 TYR A CA 1
ATOM 636 C C . TYR A 1 79 ? 17.656 -8.778 -39.042 1.00 83.50 79 TYR A C 1
ATOM 638 O O . TYR A 1 79 ? 18.437 -8.179 -39.778 1.00 83.50 79 TYR A O 1
ATOM 646 N N . LYS A 1 80 ? 17.019 -9.885 -39.445 1.00 86.06 80 LYS A N 1
ATOM 647 C CA . LYS A 1 80 ? 17.238 -10.501 -40.762 1.00 86.06 80 LYS A CA 1
ATOM 648 C C . LYS A 1 80 ? 16.834 -9.567 -41.903 1.00 86.06 80 LYS A C 1
ATOM 650 O O . LYS A 1 80 ? 17.571 -9.442 -42.876 1.00 86.06 80 LYS A O 1
ATOM 655 N N . SER A 1 81 ? 15.683 -8.905 -41.783 1.00 82.38 81 SER A N 1
ATOM 656 C CA . SER A 1 81 ? 15.206 -7.948 -42.786 1.00 82.38 81 SER A CA 1
ATOM 657 C C . SER A 1 81 ? 16.155 -6.762 -42.931 1.00 82.38 81 SER A C 1
ATOM 659 O O . SER A 1 81 ? 16.394 -6.312 -44.045 1.00 82.38 81 SER A O 1
ATOM 661 N N . LEU A 1 82 ? 16.692 -6.268 -41.815 1.00 73.00 82 LEU A N 1
ATOM 662 C CA . LEU A 1 82 ? 17.614 -5.139 -41.803 1.00 73.00 82 LEU A CA 1
ATOM 663 C C . LEU A 1 82 ? 18.999 -5.526 -42.339 1.00 73.00 82 LEU A C 1
ATOM 665 O O . LEU A 1 82 ? 19.596 -4.767 -43.088 1.00 73.00 82 LEU A O 1
ATOM 669 N N . SER A 1 83 ? 19.471 -6.736 -42.024 1.00 71.62 83 SER A N 1
ATOM 670 C CA . SER A 1 83 ? 20.741 -7.282 -42.519 1.00 71.62 83 SER A CA 1
ATOM 671 C C . SER A 1 83 ? 20.749 -7.505 -44.037 1.00 71.62 83 SER A C 1
ATOM 673 O O . SER A 1 83 ? 21.772 -7.312 -44.687 1.00 71.62 83 SER A O 1
ATOM 675 N N . ASN A 1 84 ? 19.604 -7.879 -44.617 1.00 71.12 84 ASN A N 1
ATOM 676 C CA . ASN A 1 84 ? 19.464 -8.063 -46.065 1.00 71.12 84 ASN A CA 1
ATOM 677 C C . ASN A 1 84 ? 19.501 -6.738 -46.852 1.00 71.12 84 ASN A C 1
ATOM 679 O O . ASN A 1 84 ? 19.761 -6.752 -48.054 1.00 71.12 84 ASN A O 1
ATOM 683 N N . ASN A 1 85 ? 19.263 -5.599 -46.196 1.00 64.81 85 ASN A N 1
ATOM 684 C CA . ASN A 1 85 ? 19.463 -4.282 -46.789 1.00 64.81 85 ASN A CA 1
ATOM 685 C C . ASN A 1 85 ? 20.944 -3.898 -46.613 1.00 64.81 85 ASN A C 1
ATOM 687 O O . ASN A 1 85 ? 21.357 -3.455 -45.543 1.00 64.81 85 ASN A O 1
ATOM 691 N N . HIS A 1 86 ? 21.752 -4.081 -47.664 1.00 49.06 86 HIS A N 1
ATOM 692 C CA . HIS A 1 86 ? 23.216 -3.898 -47.661 1.00 49.06 86 HIS A CA 1
ATOM 693 C C . HIS A 1 86 ? 23.717 -2.530 -47.139 1.00 49.06 86 HIS A C 1
ATOM 695 O O . HIS A 1 86 ? 24.875 -2.409 -46.759 1.00 49.06 86 HIS A O 1
ATOM 701 N N . THR A 1 87 ? 22.850 -1.521 -47.036 1.00 51.72 87 THR A N 1
ATOM 702 C CA . THR A 1 87 ? 23.160 -0.187 -46.500 1.00 51.72 87 THR A CA 1
ATOM 703 C C . THR A 1 87 ? 23.287 -0.119 -44.972 1.00 51.72 87 THR A C 1
ATOM 705 O O . THR A 1 87 ? 23.748 0.896 -44.456 1.00 51.72 87 THR A O 1
ATOM 708 N N . PHE A 1 88 ? 22.885 -1.158 -44.226 1.00 47.44 88 PHE A N 1
ATOM 709 C CA . PHE A 1 88 ? 22.908 -1.141 -42.755 1.00 47.44 88 PHE A CA 1
ATOM 710 C C . PHE A 1 88 ? 24.302 -1.399 -42.152 1.00 47.44 88 PHE A C 1
ATOM 712 O O . PHE A 1 88 ? 24.618 -0.870 -41.087 1.00 47.44 88 PHE A O 1
ATOM 719 N N . TRP A 1 89 ? 25.133 -2.209 -42.818 1.00 44.75 89 TRP A N 1
ATOM 720 C CA . TRP A 1 89 ? 26.466 -2.601 -42.331 1.00 44.75 89 TRP A CA 1
ATOM 721 C C . TRP A 1 89 ? 27.624 -1.919 -43.076 1.00 44.75 89 TRP A C 1
ATOM 723 O O . TRP A 1 89 ? 28.778 -2.054 -42.658 1.00 44.75 89 TRP A O 1
ATOM 733 N N . ASP A 1 90 ? 27.345 -1.193 -44.163 1.00 43.41 90 ASP A N 1
ATOM 734 C CA . ASP A 1 90 ? 28.390 -0.573 -44.973 1.00 43.41 90 ASP A CA 1
ATOM 735 C C . ASP A 1 90 ? 29.011 0.638 -44.266 1.00 43.41 90 ASP A C 1
ATOM 737 O O . ASP A 1 90 ? 28.393 1.671 -44.011 1.00 43.41 90 ASP A O 1
ATOM 741 N N . THR A 1 91 ? 30.302 0.503 -43.963 1.00 43.25 91 THR A N 1
ATOM 742 C CA . THR A 1 91 ? 31.142 1.509 -43.298 1.00 43.25 91 THR A CA 1
ATOM 743 C C . THR A 1 91 ? 31.659 2.540 -44.316 1.00 43.25 91 THR A C 1
ATOM 745 O O . THR A 1 91 ? 32.828 2.919 -44.282 1.00 43.25 91 THR A O 1
ATOM 748 N N . SER A 1 92 ? 30.842 2.959 -45.291 1.00 39.22 92 SER A N 1
ATOM 749 C CA . SER A 1 92 ? 31.293 3.877 -46.343 1.00 39.22 92 SER A CA 1
ATOM 750 C C . SER A 1 92 ? 31.203 5.332 -45.881 1.00 39.22 92 SER A C 1
ATOM 752 O O . SER A 1 92 ? 30.130 5.873 -45.627 1.00 39.22 92 SER A O 1
ATOM 754 N N . THR A 1 93 ? 32.366 5.966 -45.793 1.00 41.38 93 THR A N 1
ATOM 755 C CA . THR A 1 93 ? 32.666 7.324 -45.320 1.00 41.38 93 THR A CA 1
ATOM 756 C C . THR A 1 93 ? 32.205 8.451 -46.258 1.00 41.38 93 THR A C 1
ATOM 758 O O . THR A 1 93 ? 32.945 9.411 -46.452 1.00 41.38 93 THR A O 1
ATOM 761 N N . ASN A 1 94 ? 31.004 8.370 -46.835 1.00 41.12 94 ASN A N 1
ATOM 762 C CA . ASN A 1 94 ? 30.414 9.484 -47.582 1.00 41.12 94 ASN A CA 1
ATOM 763 C C . ASN A 1 94 ? 29.259 10.090 -46.776 1.00 41.12 94 ASN A C 1
ATOM 765 O O . ASN A 1 94 ? 28.277 9.428 -46.454 1.00 41.12 94 ASN A O 1
ATOM 769 N N . SER A 1 95 ? 29.405 11.367 -46.426 1.00 46.06 95 SER A N 1
ATOM 770 C CA . SER A 1 95 ? 28.603 12.124 -45.453 1.00 46.06 95 SER A CA 1
ATOM 771 C C . SER A 1 95 ? 27.140 12.383 -45.838 1.00 46.06 95 SER A C 1
ATOM 773 O O . SER A 1 95 ? 26.446 13.068 -45.092 1.00 46.06 95 SER A O 1
ATOM 775 N N . ASN A 1 96 ? 26.672 11.861 -46.974 1.00 46.81 96 ASN A N 1
ATOM 776 C CA . ASN A 1 96 ? 25.369 12.203 -47.549 1.00 46.81 96 ASN A CA 1
ATOM 777 C C . ASN A 1 96 ? 24.397 11.010 -47.620 1.00 46.81 96 ASN A C 1
ATOM 779 O O . ASN A 1 96 ? 23.261 11.202 -48.039 1.00 46.81 96 ASN A O 1
ATOM 783 N N . ASP A 1 97 ? 24.814 9.808 -47.198 1.00 45.22 97 ASP A N 1
ATOM 784 C CA . ASP A 1 97 ? 23.962 8.612 -47.186 1.00 45.22 97 ASP A CA 1
ATOM 785 C C . ASP A 1 97 ? 23.451 8.271 -45.778 1.00 45.22 97 ASP A C 1
ATOM 787 O O . ASP A 1 97 ? 24.211 8.209 -44.805 1.00 45.22 97 ASP A O 1
ATOM 791 N N . MET A 1 98 ? 22.152 7.969 -45.682 1.00 40.56 98 MET A N 1
ATOM 792 C CA . MET A 1 98 ? 21.450 7.619 -44.437 1.00 40.56 98 MET A CA 1
ATOM 793 C C . MET A 1 98 ? 22.089 6.413 -43.706 1.00 40.56 98 MET A C 1
ATOM 795 O O . MET A 1 98 ? 22.091 6.359 -42.476 1.00 40.56 98 MET A O 1
ATOM 799 N N . GLY A 1 99 ? 22.709 5.476 -44.440 1.00 39.31 99 GLY A N 1
ATOM 800 C CA . GLY A 1 99 ? 23.403 4.301 -43.881 1.00 39.31 99 GLY A CA 1
ATOM 801 C C . GLY A 1 99 ? 24.711 4.621 -43.135 1.00 39.31 99 GLY A C 1
ATOM 802 O O . GLY A 1 99 ? 25.025 4.004 -42.112 1.00 39.31 99 GLY A O 1
ATOM 803 N N . ALA A 1 100 ? 25.444 5.657 -43.560 1.00 39.25 100 ALA A N 1
ATOM 804 C CA . ALA A 1 100 ? 26.684 6.084 -42.907 1.00 39.25 100 ALA A CA 1
ATOM 805 C C . ALA A 1 100 ? 26.421 6.774 -41.553 1.00 39.25 100 ALA A C 1
ATOM 807 O O . ALA A 1 100 ? 27.198 6.615 -40.603 1.00 39.25 100 ALA A O 1
ATOM 808 N N . GLN A 1 101 ? 25.289 7.479 -41.421 1.00 42.62 101 GLN A N 1
ATOM 809 C CA . GLN A 1 101 ? 24.821 8.000 -40.131 1.00 42.62 101 GLN A CA 1
ATOM 810 C C . GLN A 1 101 ? 24.420 6.874 -39.164 1.00 42.62 101 GLN A C 1
ATOM 812 O O . GLN A 1 101 ? 24.634 6.978 -37.953 1.00 42.62 101 GLN A O 1
ATOM 817 N N . LEU A 1 102 ? 23.935 5.751 -39.696 1.00 40.34 102 LEU A N 1
ATOM 818 C CA . LEU A 1 102 ? 23.471 4.605 -38.920 1.00 40.34 102 LEU A CA 1
ATOM 819 C C . LEU A 1 102 ? 24.624 3.811 -38.270 1.00 40.34 102 LEU A C 1
ATOM 821 O O . LEU A 1 102 ? 24.545 3.453 -37.094 1.00 40.34 102 LEU A O 1
ATOM 825 N N . THR A 1 103 ? 25.749 3.621 -38.965 1.00 42.97 103 THR A N 1
ATOM 826 C CA . THR A 1 103 ? 26.933 2.926 -38.406 1.00 42.97 103 THR A CA 1
ATOM 827 C C . THR A 1 103 ? 27.624 3.747 -37.304 1.00 42.97 103 THR A C 1
ATOM 829 O O . THR A 1 103 ? 28.107 3.195 -36.308 1.00 42.97 103 THR A O 1
ATOM 832 N N . LYS A 1 104 ? 27.613 5.086 -37.422 1.00 50.47 104 LYS A N 1
ATOM 833 C CA . LYS A 1 104 ? 27.972 6.000 -36.322 1.00 50.47 104 LYS A CA 1
ATOM 834 C C . LYS A 1 104 ? 26.979 5.865 -35.160 1.00 50.47 104 LYS A C 1
ATOM 836 O O . LYS A 1 104 ? 27.413 5.684 -34.024 1.00 50.47 104 LYS A O 1
ATOM 841 N N . SER A 1 105 ? 25.671 5.858 -35.435 1.00 51.72 105 SER A N 1
ATOM 842 C CA . SER A 1 105 ? 24.620 5.721 -34.413 1.00 51.72 105 SER A CA 1
ATOM 843 C C . SER A 1 105 ? 24.730 4.424 -33.593 1.00 51.72 105 SER A C 1
ATOM 845 O O . SER A 1 105 ? 24.537 4.455 -32.379 1.00 51.72 105 SER A O 1
ATOM 847 N N . ALA A 1 106 ? 25.162 3.312 -34.202 1.00 52.50 106 ALA A N 1
ATOM 848 C CA . ALA A 1 106 ? 25.345 2.034 -33.514 1.00 52.50 106 ALA A CA 1
ATOM 849 C C . ALA A 1 106 ? 26.460 2.073 -32.450 1.00 52.50 106 ALA A C 1
ATOM 851 O O . ALA A 1 106 ? 26.259 1.586 -31.339 1.00 52.50 106 ALA A O 1
ATOM 852 N N . ARG A 1 107 ? 27.620 2.692 -32.733 1.00 57.06 107 ARG A N 1
ATOM 853 C CA . ARG A 1 107 ? 28.722 2.822 -31.748 1.00 57.06 107 ARG A CA 1
ATOM 854 C C . ARG A 1 107 ? 28.291 3.598 -30.508 1.00 57.06 107 ARG A C 1
ATOM 856 O O . ARG A 1 107 ? 28.616 3.218 -29.385 1.00 57.06 107 ARG A O 1
ATOM 863 N N . TYR A 1 108 ? 27.530 4.660 -30.714 1.00 63.94 108 TYR A N 1
ATOM 864 C CA . TYR A 1 108 ? 27.024 5.481 -29.627 1.00 63.94 108 TYR A CA 1
ATOM 865 C C . TYR A 1 108 ? 25.879 4.816 -28.864 1.00 63.94 108 TYR A C 1
ATOM 867 O O . TYR A 1 108 ? 25.754 5.015 -27.662 1.00 63.94 108 TYR A O 1
ATOM 875 N N . LEU A 1 109 ? 25.101 3.961 -29.525 1.00 64.12 109 LEU A N 1
ATOM 876 C CA . LEU A 1 109 ? 24.102 3.120 -28.879 1.00 64.12 109 LEU A CA 1
ATOM 877 C C . LEU A 1 109 ? 24.745 2.075 -27.962 1.00 64.12 109 LEU A C 1
ATOM 879 O O . LEU A 1 109 ? 24.295 1.905 -26.833 1.00 64.12 109 LEU A O 1
ATOM 883 N N . TYR A 1 110 ? 25.839 1.434 -28.386 1.00 64.62 110 TYR A N 1
ATOM 884 C CA . TYR A 1 110 ? 26.611 0.535 -27.519 1.00 64.62 110 TYR A CA 1
ATOM 885 C C . TYR A 1 110 ? 27.202 1.266 -26.312 1.00 64.62 110 TYR A C 1
ATOM 887 O O . TYR A 1 110 ? 27.111 0.775 -25.187 1.00 64.62 110 TYR A O 1
ATOM 895 N N . MET A 1 111 ? 27.756 2.461 -26.523 1.00 67.75 111 MET A N 1
ATOM 896 C CA . MET A 1 111 ? 28.246 3.313 -25.439 1.00 67.75 111 MET A CA 1
ATOM 897 C C . MET A 1 111 ? 27.114 3.676 -24.466 1.00 67.75 111 MET A C 1
ATOM 899 O O . MET A 1 111 ? 27.248 3.468 -23.262 1.00 67.75 111 MET A O 1
ATOM 903 N N . PHE A 1 112 ? 25.965 4.103 -24.986 1.00 70.31 112 PHE A N 1
ATOM 904 C CA . PHE A 1 112 ? 24.788 4.464 -24.205 1.00 70.31 112 PHE A CA 1
ATOM 905 C C . PHE A 1 112 ? 24.231 3.284 -23.383 1.00 70.31 112 PHE A C 1
ATOM 907 O O . PHE A 1 112 ? 23.991 3.410 -22.180 1.00 70.31 112 PHE A O 1
ATOM 914 N N . VAL A 1 113 ? 24.097 2.106 -23.999 1.00 71.94 113 VAL A N 1
ATOM 915 C CA . VAL A 1 113 ? 23.647 0.867 -23.339 1.00 71.94 113 VAL A CA 1
ATOM 916 C C . VAL A 1 113 ? 24.660 0.396 -22.290 1.00 71.94 113 VAL A C 1
ATOM 918 O O . VAL A 1 113 ? 24.268 -0.054 -21.215 1.00 71.94 113 VAL A O 1
ATOM 921 N N . SER A 1 114 ? 25.963 0.541 -22.545 1.00 74.25 114 SER A N 1
ATOM 922 C CA . SER A 1 114 ? 27.003 0.152 -21.582 1.00 74.25 114 SER A CA 1
ATOM 923 C C . SER A 1 114 ? 27.002 1.029 -20.322 1.00 74.25 114 SER A C 1
ATOM 925 O O . SER A 1 114 ? 27.011 0.503 -19.211 1.00 74.25 114 SER A O 1
ATOM 927 N N . VAL A 1 115 ? 26.897 2.356 -20.457 1.00 80.56 115 VAL A N 1
ATOM 928 C CA . VAL A 1 115 ? 26.854 3.274 -19.303 1.00 80.56 115 VAL A CA 1
ATOM 929 C C . VAL A 1 115 ? 25.578 3.064 -18.483 1.00 80.56 115 VAL A C 1
ATOM 931 O O . VAL A 1 115 ? 25.630 2.969 -17.258 1.00 80.56 115 VAL A O 1
ATOM 934 N N . THR A 1 116 ? 24.435 2.907 -19.149 1.00 78.19 116 THR A N 1
ATOM 935 C CA . THR A 1 116 ? 23.127 2.716 -18.494 1.00 78.19 116 THR A CA 1
ATOM 936 C C . THR A 1 116 ? 22.949 1.354 -17.826 1.00 78.19 116 THR A C 1
ATOM 938 O O . THR A 1 116 ? 21.979 1.162 -17.102 1.00 78.19 116 THR A O 1
ATOM 941 N N . THR A 1 117 ? 23.880 0.416 -18.012 1.00 80.12 117 THR A N 1
ATOM 942 C CA . THR A 1 117 ? 23.832 -0.920 -17.393 1.00 80.12 117 THR A CA 1
ATOM 943 C C . THR A 1 117 ? 24.942 -1.123 -16.369 1.00 80.12 117 THR A C 1
ATOM 945 O O . THR A 1 117 ? 24.675 -1.615 -15.273 1.00 80.12 117 THR A O 1
ATOM 948 N N . ILE A 1 118 ? 26.168 -0.679 -16.662 1.00 85.00 118 ILE A N 1
ATOM 949 C CA . ILE A 1 118 ? 27.321 -0.840 -15.767 1.00 85.00 118 ILE A CA 1
ATOM 950 C C . ILE A 1 118 ? 27.221 0.108 -14.568 1.00 85.00 118 ILE A C 1
ATOM 952 O O . ILE A 1 118 ? 27.398 -0.326 -13.429 1.00 85.00 118 ILE A O 1
ATOM 956 N N . THR A 1 119 ? 26.912 1.392 -14.786 1.00 86.38 119 THR A N 1
ATOM 957 C CA . THR A 1 119 ? 26.855 2.383 -13.698 1.00 86.38 119 THR A CA 1
ATOM 958 C C . THR A 1 119 ? 25.819 2.017 -12.623 1.00 86.38 119 THR A C 1
ATOM 960 O O . THR A 1 119 ? 26.179 2.017 -11.440 1.00 86.38 119 THR A O 1
ATOM 963 N N . PRO A 1 120 ? 24.577 1.624 -12.968 1.00 86.81 120 PRO A N 1
ATOM 964 C CA . PRO A 1 120 ? 23.581 1.219 -11.975 1.00 86.81 120 PRO A CA 1
ATOM 965 C C . PRO A 1 120 ? 23.935 -0.097 -11.28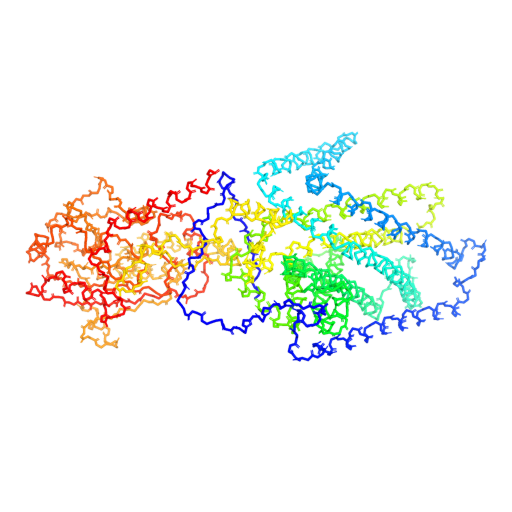2 1.00 86.81 120 PRO A C 1
ATOM 967 O O . PRO A 1 120 ? 23.681 -0.235 -10.087 1.00 86.81 120 PRO A O 1
ATOM 970 N N . LEU A 1 121 ? 24.570 -1.044 -11.984 1.00 86.56 121 LEU A N 1
ATOM 971 C CA . LEU A 1 121 ? 25.038 -2.294 -11.382 1.00 86.56 121 LEU A CA 1
ATOM 972 C C . LEU A 1 121 ? 26.064 -2.006 -10.276 1.00 86.56 121 LEU A C 1
ATOM 974 O O . LEU A 1 121 ? 25.880 -2.434 -9.137 1.00 86.56 121 LEU A O 1
ATOM 978 N N . VAL A 1 122 ? 27.085 -1.192 -10.566 1.00 88.25 122 VAL A N 1
ATOM 979 C CA . VAL A 1 122 ? 28.091 -0.791 -9.568 1.00 88.25 122 VAL A CA 1
ATOM 980 C C . VAL A 1 122 ? 27.437 -0.020 -8.420 1.00 88.25 122 VAL A C 1
ATOM 982 O O . VAL A 1 122 ? 27.663 -0.341 -7.253 1.00 88.25 122 VAL A O 1
ATOM 985 N N . CYS A 1 123 ? 26.560 0.939 -8.726 1.00 87.06 123 CYS A N 1
ATOM 986 C CA . CYS A 1 123 ? 25.856 1.719 -7.709 1.00 87.06 123 CYS A CA 1
ATOM 987 C C . CYS A 1 123 ? 25.009 0.827 -6.784 1.00 87.06 123 CYS A C 1
ATOM 989 O O . CYS A 1 123 ? 25.070 0.964 -5.565 1.00 87.06 123 CYS A O 1
ATOM 991 N N . SER A 1 124 ? 24.274 -0.135 -7.344 1.00 85.62 124 SER A N 1
ATOM 992 C CA . SER A 1 124 ? 23.418 -1.048 -6.584 1.00 85.62 124 SER A CA 1
ATOM 993 C C . SER A 1 124 ? 24.209 -1.961 -5.639 1.00 85.62 124 SER A C 1
ATOM 995 O O . SER A 1 124 ? 23.810 -2.141 -4.489 1.00 85.62 124 SER A O 1
ATOM 997 N N . THR A 1 125 ? 25.371 -2.471 -6.070 1.00 82.56 125 THR A N 1
ATOM 998 C CA . THR A 1 125 ? 26.251 -3.281 -5.207 1.00 82.56 125 THR A CA 1
ATOM 999 C C . THR A 1 125 ? 26.818 -2.477 -4.043 1.00 82.56 125 THR A C 1
ATOM 1001 O O . THR A 1 125 ? 26.811 -2.944 -2.904 1.00 82.56 125 THR A O 1
ATOM 1004 N N . PHE A 1 126 ? 27.246 -1.240 -4.304 1.00 84.81 126 PHE A N 1
ATOM 1005 C CA . PHE A 1 126 ? 27.723 -0.335 -3.266 1.00 84.81 126 PHE A CA 1
ATOM 1006 C C . PHE A 1 126 ? 26.613 0.016 -2.266 1.00 84.81 126 PHE A C 1
ATOM 1008 O O . PHE A 1 126 ? 26.846 0.032 -1.059 1.00 84.81 126 PHE A O 1
ATOM 1015 N N . LEU A 1 127 ? 25.387 0.244 -2.747 1.00 83.38 127 LEU A N 1
ATOM 1016 C CA . LEU A 1 127 ? 24.236 0.521 -1.887 1.00 83.38 127 LEU A CA 1
ATOM 1017 C C . LEU A 1 127 ? 23.876 -0.678 -1.001 1.00 83.38 127 LEU A C 1
ATOM 1019 O O . LEU A 1 127 ? 23.635 -0.486 0.189 1.00 83.38 127 LEU A O 1
ATOM 1023 N N . LEU A 1 128 ? 23.899 -1.906 -1.531 1.00 82.50 128 LEU A N 1
ATOM 1024 C CA . LEU A 1 128 ? 23.709 -3.115 -0.719 1.00 82.50 128 LEU A CA 1
ATOM 1025 C C . LEU A 1 128 ? 24.774 -3.244 0.379 1.00 82.50 128 LEU A C 1
ATOM 1027 O O . LEU A 1 128 ? 24.443 -3.569 1.520 1.00 82.50 128 LEU A O 1
ATOM 1031 N N . LEU A 1 129 ? 26.036 -2.938 0.063 1.00 84.06 129 LEU A N 1
ATOM 1032 C CA . LEU A 1 129 ? 27.115 -2.916 1.051 1.00 84.06 129 LEU A CA 1
ATOM 1033 C C . LEU A 1 129 ? 26.868 -1.851 2.133 1.00 84.06 129 LEU A C 1
ATOM 1035 O O . LEU A 1 129 ? 27.044 -2.120 3.319 1.00 84.06 129 LEU A O 1
ATOM 1039 N N . LEU A 1 130 ? 26.418 -0.655 1.745 1.00 82.62 130 LEU A N 1
ATOM 1040 C CA . LEU A 1 130 ? 26.116 0.432 2.679 1.00 82.62 130 LEU A CA 1
ATOM 1041 C C . LEU A 1 130 ? 24.987 0.056 3.647 1.00 82.62 130 LEU A C 1
ATOM 1043 O O . LEU A 1 130 ? 25.094 0.324 4.845 1.00 82.62 130 LEU A O 1
ATOM 1047 N N . VAL A 1 131 ? 23.930 -0.594 3.151 1.00 85.06 131 VAL A N 1
ATOM 1048 C CA . VAL A 1 131 ? 22.818 -1.087 3.981 1.00 85.06 131 VAL A CA 1
ATOM 1049 C C . VAL A 1 131 ? 23.307 -2.106 5.003 1.00 85.06 131 VAL A C 1
ATOM 1051 O O . VAL A 1 131 ? 22.899 -2.053 6.162 1.00 85.06 131 VAL A O 1
ATOM 1054 N N . TYR A 1 132 ? 24.193 -3.008 4.580 1.00 82.56 132 TYR A N 1
ATOM 1055 C CA . TYR A 1 132 ? 24.768 -4.030 5.446 1.00 82.56 132 TYR A CA 1
ATOM 1056 C C . TYR A 1 132 ? 25.615 -3.425 6.574 1.00 82.56 132 TYR A C 1
ATOM 1058 O O . TYR A 1 132 ? 25.537 -3.875 7.714 1.00 82.56 132 TYR A O 1
ATOM 1066 N N . LEU A 1 133 ? 26.392 -2.377 6.275 1.00 86.12 133 LEU A N 1
ATOM 1067 C CA . LEU A 1 133 ? 27.226 -1.691 7.264 1.00 86.12 133 LEU A CA 1
ATOM 1068 C C . LEU A 1 133 ? 26.394 -0.844 8.240 1.00 86.12 133 LEU A C 1
ATOM 1070 O O . LEU A 1 133 ? 26.626 -0.887 9.447 1.00 86.12 133 LEU A O 1
ATOM 1074 N N . CYS A 1 134 ? 25.431 -0.069 7.729 1.00 86.69 134 CYS A N 1
ATOM 1075 C CA . CYS A 1 134 ? 24.719 0.952 8.502 1.00 86.69 134 CYS A CA 1
ATOM 1076 C C . CYS A 1 134 ? 23.225 1.069 8.109 1.00 86.69 134 CYS A C 1
ATOM 1078 O O . CYS A 1 134 ? 22.829 2.059 7.482 1.00 86.69 134 CYS A O 1
ATOM 1080 N N . PRO A 1 135 ? 22.342 0.144 8.541 1.00 85.12 135 PRO A N 1
ATOM 1081 C CA . PRO A 1 135 ? 20.924 0.154 8.154 1.00 85.12 135 PRO A CA 1
ATOM 1082 C C . PRO A 1 135 ? 20.151 1.381 8.661 1.00 85.12 135 PRO A C 1
ATOM 1084 O O . PRO A 1 135 ? 19.301 1.927 7.964 1.00 85.12 135 PRO A O 1
ATOM 1087 N N . THR A 1 136 ? 20.459 1.881 9.862 1.00 85.06 136 THR A N 1
ATOM 1088 C CA . THR A 1 136 ? 19.831 3.110 10.388 1.00 85.06 136 THR A CA 1
ATOM 1089 C C . THR A 1 136 ? 20.212 4.345 9.586 1.00 85.06 136 THR A C 1
ATOM 1091 O O . THR A 1 136 ? 19.362 5.197 9.336 1.00 85.06 136 THR A O 1
ATOM 1094 N N . ALA A 1 137 ? 21.481 4.445 9.180 1.00 85.81 137 ALA A N 1
ATOM 1095 C CA . ALA A 1 137 ? 21.954 5.578 8.396 1.00 85.81 137 ALA A CA 1
ATOM 1096 C C . ALA A 1 137 ? 21.328 5.568 7.000 1.00 85.81 137 ALA A C 1
ATOM 1098 O O . ALA A 1 137 ? 20.941 6.624 6.518 1.00 85.81 137 ALA A O 1
ATOM 1099 N N . PHE A 1 138 ? 21.151 4.389 6.394 1.00 86.56 138 PHE A N 1
ATOM 1100 C CA . PHE A 1 138 ? 20.513 4.237 5.087 1.00 86.56 138 PHE A CA 1
ATOM 1101 C C . PHE A 1 138 ? 19.134 4.910 5.022 1.00 86.56 138 PHE A C 1
ATOM 1103 O O . PHE A 1 138 ? 18.886 5.740 4.152 1.00 86.56 138 PHE A O 1
ATOM 1110 N N . ILE A 1 139 ? 18.243 4.638 5.981 1.00 86.75 139 ILE A N 1
ATOM 1111 C CA . ILE A 1 139 ? 16.908 5.258 5.969 1.00 86.75 139 ILE A CA 1
ATOM 1112 C C . ILE A 1 139 ? 17.011 6.776 6.149 1.00 86.75 139 ILE A C 1
ATOM 1114 O O . ILE A 1 139 ? 16.402 7.521 5.387 1.00 86.75 139 ILE A O 1
ATOM 1118 N N . ILE A 1 140 ? 17.808 7.253 7.106 1.00 86.50 140 ILE A N 1
ATOM 1119 C CA . ILE A 1 140 ? 17.925 8.693 7.377 1.00 86.50 140 ILE A CA 1
ATOM 1120 C C . ILE A 1 140 ? 18.518 9.434 6.168 1.00 86.50 140 ILE A C 1
ATOM 1122 O O . ILE A 1 140 ? 17.976 10.455 5.752 1.00 86.50 140 ILE A O 1
ATOM 1126 N N . ILE A 1 141 ? 19.589 8.901 5.573 1.00 86.12 141 ILE A N 1
ATOM 1127 C CA . ILE A 1 141 ? 20.265 9.490 4.410 1.00 86.12 141 ILE A CA 1
ATOM 1128 C C . ILE A 1 141 ? 19.326 9.522 3.201 1.00 86.12 141 ILE A C 1
ATOM 1130 O O . ILE A 1 141 ? 19.276 10.541 2.516 1.00 86.12 141 ILE A O 1
ATOM 1134 N N . SER A 1 142 ? 18.550 8.459 2.958 1.00 84.12 142 SER A N 1
ATOM 1135 C CA . SER A 1 142 ? 17.612 8.399 1.825 1.00 84.12 142 SER A CA 1
ATOM 1136 C C . SER A 1 142 ? 16.605 9.545 1.826 1.00 84.12 142 SER A C 1
ATOM 1138 O O . SER A 1 142 ? 16.382 10.187 0.801 1.00 84.12 142 SER A O 1
ATOM 1140 N N . PHE A 1 143 ? 16.040 9.843 2.995 1.00 84.69 143 PHE A N 1
ATOM 1141 C CA . PHE A 1 143 ? 15.053 10.899 3.150 1.00 84.69 143 PHE A CA 1
ATOM 1142 C C . PHE A 1 143 ? 15.696 12.277 3.247 1.00 84.69 143 PHE A C 1
ATOM 1144 O O . PHE A 1 143 ? 15.082 13.234 2.794 1.00 84.69 143 PHE A O 1
ATOM 1151 N N . LEU A 1 144 ? 16.927 12.385 3.761 1.00 87.81 144 LEU A N 1
ATOM 1152 C CA . LEU A 1 144 ? 17.686 13.640 3.784 1.00 87.81 144 LEU A CA 1
ATOM 1153 C C . LEU A 1 144 ? 18.136 14.076 2.381 1.00 87.81 144 LEU A C 1
ATOM 1155 O O . LEU A 1 144 ? 18.290 15.268 2.116 1.00 87.81 144 LEU A O 1
ATOM 1159 N N . LEU A 1 145 ? 18.320 13.124 1.467 1.00 84.06 145 LEU A N 1
ATOM 1160 C CA . LEU A 1 145 ? 18.741 13.408 0.101 1.00 84.06 145 LEU A CA 1
ATOM 1161 C C . LEU A 1 145 ? 17.740 14.293 -0.655 1.00 84.06 145 LEU A C 1
ATOM 1163 O O . LEU A 1 145 ? 18.135 15.168 -1.423 1.00 84.06 145 LEU A O 1
ATOM 1167 N N . VAL A 1 146 ? 16.445 14.084 -0.424 1.00 84.62 146 VAL A N 1
ATOM 1168 C CA . VAL A 1 146 ? 15.368 14.818 -1.097 1.00 84.62 146 VAL A CA 1
ATOM 1169 C C . VAL A 1 146 ? 15.398 16.317 -0.760 1.00 84.62 146 VAL A C 1
ATOM 1171 O O . VAL A 1 146 ? 15.575 17.106 -1.690 1.00 84.62 146 VAL A O 1
ATOM 1174 N N . PRO A 1 147 ? 15.304 16.763 0.511 1.00 87.31 147 PRO A N 1
ATOM 1175 C CA . PRO A 1 147 ? 15.401 18.179 0.845 1.00 87.31 147 PRO A CA 1
ATOM 1176 C C . PRO A 1 147 ? 16.761 18.762 0.455 1.00 87.31 147 PRO A C 1
ATOM 1178 O O . PRO A 1 147 ? 16.800 19.885 -0.038 1.00 87.31 147 PRO A O 1
ATOM 1181 N N . LEU A 1 148 ? 17.861 18.005 0.577 1.00 89.00 148 LEU A N 1
ATOM 1182 C CA . LEU A 1 148 ? 19.175 18.471 0.129 1.00 89.00 148 LEU A CA 1
ATOM 1183 C C . LEU A 1 148 ? 19.180 18.775 -1.376 1.00 89.00 148 LEU A C 1
ATOM 1185 O O . LEU A 1 148 ? 19.624 19.848 -1.778 1.00 89.00 148 LEU A O 1
ATOM 1189 N N . SER A 1 149 ? 18.625 17.881 -2.199 1.00 86.06 149 SER A N 1
ATOM 1190 C CA . SER A 1 149 ? 18.502 18.107 -3.642 1.00 86.06 149 SER A CA 1
ATOM 1191 C C . SER A 1 149 ? 17.637 19.335 -3.954 1.00 86.06 149 SER A C 1
ATOM 1193 O O . SER A 1 149 ? 18.036 20.182 -4.753 1.00 86.06 149 SER A O 1
ATOM 1195 N N . LEU A 1 150 ? 16.517 19.523 -3.249 1.00 88.00 150 LEU A N 1
ATOM 1196 C CA . LEU A 1 150 ? 15.655 20.699 -3.405 1.00 88.00 150 LEU A CA 1
ATOM 1197 C C . LEU A 1 150 ? 16.380 21.996 -3.029 1.00 88.00 150 LEU A C 1
ATOM 1199 O O . LEU A 1 150 ? 16.262 22.986 -3.747 1.00 88.00 150 LEU A O 1
ATOM 1203 N N . PHE A 1 151 ? 17.199 21.991 -1.976 1.00 91.06 151 PHE A N 1
ATOM 1204 C CA . PHE A 1 151 ? 18.026 23.147 -1.629 1.00 91.06 151 PHE A CA 1
ATOM 1205 C C . PHE A 1 151 ? 19.110 23.429 -2.673 1.00 91.06 151 PHE A C 1
ATOM 1207 O O . PHE A 1 151 ? 19.356 24.594 -2.986 1.00 91.06 151 PHE A O 1
ATOM 1214 N N . THR A 1 152 ? 19.715 22.401 -3.277 1.00 90.12 152 THR A N 1
ATOM 1215 C CA . THR A 1 152 ? 20.660 22.612 -4.390 1.00 90.12 152 THR A CA 1
ATOM 1216 C C . THR A 1 152 ? 19.976 23.189 -5.634 1.00 90.12 152 THR A C 1
ATOM 1218 O O . THR A 1 152 ? 20.526 24.091 -6.271 1.00 90.12 152 THR A O 1
ATOM 1221 N N . PHE A 1 153 ? 18.750 22.758 -5.952 1.00 87.06 153 PHE A N 1
ATOM 1222 C CA . PHE A 1 153 ? 17.946 23.351 -7.027 1.00 87.06 153 PHE A CA 1
ATOM 1223 C C . PHE A 1 153 ? 17.520 24.786 -6.710 1.00 87.06 153 PHE A C 1
ATOM 1225 O O . PHE A 1 153 ? 17.542 25.642 -7.594 1.00 87.06 153 PHE A O 1
ATOM 1232 N N . ALA A 1 154 ? 17.199 25.079 -5.449 1.00 91.25 154 ALA A N 1
ATOM 1233 C CA . ALA A 1 154 ? 16.896 26.433 -5.005 1.00 91.25 154 ALA A CA 1
ATOM 1234 C C . ALA A 1 154 ? 18.107 27.363 -5.183 1.00 91.25 154 ALA A C 1
ATOM 1236 O O . ALA A 1 154 ? 17.982 28.434 -5.774 1.00 91.25 154 ALA A O 1
ATOM 1237 N N . PHE A 1 155 ? 19.290 26.926 -4.737 1.00 93.31 155 PHE A N 1
ATOM 1238 C CA . PHE A 1 155 ? 20.524 27.705 -4.840 1.00 93.31 155 PHE A CA 1
ATOM 1239 C C . PHE A 1 155 ? 20.959 27.923 -6.295 1.00 93.31 155 PHE A C 1
ATOM 1241 O O . PHE A 1 155 ? 21.266 29.048 -6.682 1.00 93.31 155 PHE A O 1
ATOM 1248 N N . SER A 1 156 ? 20.937 26.874 -7.122 1.00 90.06 156 SER A N 1
ATOM 1249 C CA . SER A 1 156 ? 21.279 26.986 -8.548 1.00 90.06 156 SER A CA 1
ATOM 1250 C C . SER A 1 156 ? 20.300 27.878 -9.316 1.00 90.06 156 SER A C 1
ATOM 1252 O O . SER A 1 156 ? 20.734 28.710 -10.109 1.00 90.06 156 SER A O 1
ATOM 1254 N N . SER A 1 157 ? 18.995 27.781 -9.037 1.00 89.62 157 SER A N 1
ATOM 1255 C CA . SER A 1 157 ? 17.981 28.657 -9.646 1.00 89.62 157 SER A CA 1
ATOM 1256 C C . SER A 1 157 ? 18.153 30.114 -9.219 1.00 89.62 157 SER A C 1
ATOM 1258 O O . SER A 1 157 ? 18.013 31.018 -10.041 1.00 89.62 157 SER A O 1
ATOM 1260 N N . PHE A 1 158 ? 18.500 30.348 -7.949 1.00 93.44 158 PHE A N 1
ATOM 1261 C CA . PHE A 1 158 ? 18.800 31.684 -7.441 1.00 93.44 158 PHE A CA 1
ATOM 1262 C C . PHE A 1 158 ? 20.030 32.274 -8.135 1.00 93.44 158 PHE A C 1
ATOM 1264 O O . PHE A 1 158 ? 19.988 33.412 -8.598 1.00 93.44 158 PHE A O 1
ATOM 1271 N N . TRP A 1 159 ? 21.092 31.476 -8.280 1.00 94.50 159 TRP A N 1
ATOM 1272 C CA . TRP A 1 159 ? 22.306 31.872 -8.993 1.00 94.50 159 TRP A CA 1
ATOM 1273 C C . TRP A 1 159 ? 22.044 32.186 -10.473 1.00 94.50 159 TRP A C 1
ATOM 1275 O O . TRP A 1 159 ? 22.617 33.122 -11.020 1.00 94.50 159 TRP A O 1
ATOM 1285 N N . ALA A 1 160 ? 21.135 31.447 -11.114 1.00 91.69 160 ALA A N 1
ATOM 1286 C CA . ALA A 1 160 ? 20.703 31.687 -12.490 1.00 91.69 160 ALA A CA 1
ATOM 1287 C C . ALA A 1 160 ? 19.748 32.894 -12.652 1.00 91.69 160 ALA A C 1
ATOM 1289 O O . ALA A 1 160 ? 19.314 33.181 -13.765 1.00 91.69 160 ALA A O 1
ATOM 1290 N N . GLY A 1 161 ? 19.392 33.596 -11.567 1.00 91.31 161 GLY A N 1
ATOM 1291 C CA . GLY A 1 161 ? 18.482 34.748 -11.586 1.00 91.31 161 GLY A CA 1
ATOM 1292 C C . GLY A 1 161 ? 16.988 34.393 -11.599 1.00 91.31 161 GLY A C 1
ATOM 1293 O O . GLY A 1 161 ? 16.138 35.283 -11.637 1.00 91.31 161 GLY A O 1
ATOM 1294 N N . ALA A 1 162 ? 16.633 33.107 -11.521 1.00 92.62 162 ALA A N 1
ATOM 1295 C CA . ALA A 1 162 ? 15.254 32.632 -11.491 1.00 92.62 162 ALA A CA 1
ATOM 1296 C C . ALA A 1 162 ? 14.714 32.595 -10.046 1.00 92.62 162 ALA A C 1
ATOM 1298 O O . ALA A 1 162 ? 14.669 31.552 -9.390 1.00 92.62 162 ALA A O 1
ATOM 1299 N N . ILE A 1 163 ? 14.276 33.757 -9.550 1.00 91.50 163 ILE A N 1
ATOM 1300 C CA . ILE A 1 163 ? 13.852 33.954 -8.150 1.00 91.50 163 ILE A CA 1
ATOM 1301 C C . ILE A 1 163 ? 12.623 33.104 -7.780 1.00 91.50 163 ILE A C 1
ATOM 1303 O O . ILE A 1 163 ? 12.573 32.531 -6.692 1.00 91.50 163 ILE A O 1
ATOM 1307 N N . LEU A 1 164 ? 11.634 32.994 -8.675 1.00 90.44 164 LEU A N 1
ATOM 1308 C CA . LEU A 1 164 ? 10.386 32.277 -8.388 1.00 90.44 164 LEU A CA 1
ATOM 1309 C C . LEU A 1 164 ? 10.608 30.756 -8.198 1.00 90.44 164 LEU A C 1
ATOM 1311 O O . LEU A 1 164 ? 10.187 30.242 -7.160 1.00 90.44 164 LEU A O 1
ATOM 1315 N N . PRO A 1 165 ? 11.304 30.033 -9.105 1.00 87.19 165 PRO A N 1
ATOM 1316 C CA . PRO A 1 165 ? 11.687 28.638 -8.868 1.00 87.19 165 PRO A CA 1
ATOM 1317 C C . PRO A 1 165 ? 12.547 28.450 -7.616 1.00 87.19 165 PRO A C 1
ATOM 1319 O O . PRO A 1 165 ? 12.337 27.493 -6.873 1.00 87.19 165 PRO A O 1
ATOM 1322 N N . ALA A 1 166 ? 13.474 29.377 -7.346 1.00 91.31 166 ALA A N 1
ATOM 1323 C CA . ALA A 1 166 ? 14.328 29.309 -6.165 1.00 91.31 166 ALA A CA 1
ATOM 1324 C C . ALA A 1 166 ? 13.519 29.331 -4.860 1.00 91.31 166 ALA A C 1
ATOM 1326 O O . ALA A 1 166 ? 13.742 28.503 -3.974 1.00 91.31 166 ALA A O 1
ATOM 1327 N N . LEU A 1 167 ? 12.538 30.234 -4.761 1.00 91.81 167 LEU A N 1
ATOM 1328 C CA . LEU A 1 167 ? 11.648 30.322 -3.605 1.00 91.81 167 LEU A CA 1
ATOM 1329 C C . LEU A 1 167 ? 10.782 29.063 -3.472 1.00 91.81 167 LEU A C 1
ATOM 1331 O O . LEU A 1 167 ? 10.675 28.512 -2.377 1.00 91.81 167 LEU A O 1
ATOM 1335 N N . LEU A 1 168 ? 10.216 28.571 -4.578 1.00 90.88 168 LEU A N 1
ATOM 1336 C CA . LEU A 1 168 ? 9.400 27.352 -4.606 1.00 90.88 168 LEU A CA 1
ATOM 1337 C C . LEU A 1 168 ? 10.168 26.130 -4.085 1.00 90.88 168 LEU A C 1
ATOM 1339 O O . LEU A 1 168 ? 9.697 25.452 -3.171 1.00 90.88 168 LEU A O 1
ATOM 1343 N N . PHE A 1 169 ? 11.364 25.867 -4.619 1.00 88.75 169 PHE A N 1
ATOM 1344 C CA . PHE A 1 169 ? 12.190 24.743 -4.173 1.00 88.75 169 PHE A CA 1
ATOM 1345 C C . PHE A 1 169 ? 12.685 24.919 -2.736 1.00 88.75 169 PHE A C 1
ATOM 1347 O O . PHE A 1 169 ? 12.733 23.940 -1.992 1.00 88.75 169 PHE A O 1
ATOM 1354 N N . GLY A 1 170 ? 12.984 26.153 -2.316 1.00 89.50 170 GLY A N 1
ATOM 1355 C CA . GLY A 1 170 ? 13.350 26.459 -0.934 1.00 89.50 170 GLY A CA 1
ATOM 1356 C C . GLY A 1 170 ? 12.230 26.129 0.056 1.00 89.50 170 GLY A C 1
ATOM 1357 O O . GLY A 1 170 ? 12.476 25.441 1.044 1.00 89.50 170 GLY A O 1
ATOM 1358 N N . VAL A 1 171 ? 10.991 26.549 -0.232 1.00 90.06 171 VAL A N 1
ATOM 1359 C CA . VAL A 1 171 ? 9.812 26.248 0.603 1.00 90.06 171 VAL A CA 1
ATOM 1360 C C . VAL A 1 171 ? 9.502 24.750 0.615 1.00 90.06 171 VAL A C 1
ATOM 1362 O O . VAL A 1 171 ? 9.216 24.181 1.665 1.00 90.06 171 VAL A O 1
ATOM 1365 N N . LEU A 1 172 ? 9.593 24.075 -0.532 1.00 83.31 172 LEU A N 1
ATOM 1366 C CA . LEU A 1 172 ? 9.395 22.626 -0.589 1.00 83.31 172 LEU A CA 1
ATOM 1367 C C . LEU A 1 172 ? 10.471 21.877 0.213 1.00 83.31 172 LEU A C 1
ATOM 1369 O O . LEU A 1 172 ? 10.145 20.949 0.951 1.00 83.31 172 LEU A O 1
ATOM 1373 N N . GLY A 1 173 ? 11.734 22.304 0.126 1.00 86.56 173 GLY A N 1
ATOM 1374 C CA . GLY A 1 173 ? 12.836 21.737 0.903 1.00 86.56 173 GLY A CA 1
ATOM 1375 C C . GLY A 1 173 ? 12.634 21.891 2.412 1.00 86.56 173 GLY A C 1
ATOM 1376 O O . GLY A 1 173 ? 12.812 20.924 3.157 1.00 86.56 173 GLY A O 1
ATOM 1377 N N . THR A 1 174 ? 12.196 23.066 2.880 1.00 84.50 174 THR A N 1
ATOM 1378 C CA . THR A 1 174 ? 11.923 23.295 4.310 1.00 84.50 174 THR A CA 1
ATOM 1379 C C . THR A 1 174 ? 10.725 22.491 4.810 1.00 84.50 174 THR A C 1
ATOM 1381 O O . THR A 1 174 ? 10.805 21.917 5.896 1.00 84.50 174 THR A O 1
ATOM 1384 N N . LEU A 1 175 ? 9.650 22.376 4.022 1.00 84.62 175 LEU A N 1
ATOM 1385 C CA . LEU A 1 175 ? 8.491 21.541 4.358 1.00 84.62 175 LEU A CA 1
ATOM 1386 C C . LEU A 1 175 ? 8.863 20.058 4.474 1.00 84.62 175 LEU A C 1
ATOM 1388 O O . LEU A 1 175 ? 8.455 19.400 5.430 1.00 84.62 175 LEU A O 1
ATOM 1392 N N . MET A 1 176 ? 9.675 19.537 3.549 1.00 82.19 176 MET A N 1
ATOM 1393 C CA . MET A 1 176 ? 10.163 18.153 3.617 1.00 82.19 176 MET A CA 1
ATOM 1394 C C . MET A 1 176 ? 11.041 17.922 4.850 1.00 82.19 176 MET A C 1
ATOM 1396 O O . MET A 1 176 ? 10.908 16.901 5.527 1.00 82.19 176 MET A O 1
ATOM 1400 N N . MET A 1 177 ? 11.888 18.892 5.199 1.00 84.25 177 MET A N 1
ATOM 1401 C CA . MET A 1 177 ? 12.699 18.813 6.411 1.00 84.25 177 MET A CA 1
ATOM 1402 C C . MET A 1 177 ? 11.829 18.836 7.682 1.00 84.25 177 MET A C 1
ATOM 1404 O O . MET A 1 177 ? 12.034 18.033 8.593 1.00 84.25 177 MET A O 1
ATOM 1408 N N . ALA A 1 178 ? 10.805 19.695 7.731 1.00 79.88 178 ALA A N 1
ATOM 1409 C CA . ALA A 1 178 ? 9.841 19.742 8.831 1.00 79.88 178 ALA A CA 1
ATOM 1410 C C . ALA A 1 178 ? 9.052 18.427 8.966 1.00 79.88 178 ALA A C 1
ATOM 1412 O O . ALA A 1 178 ? 8.853 17.933 10.079 1.00 79.88 178 ALA A O 1
ATOM 1413 N N . PHE A 1 179 ? 8.666 17.815 7.842 1.00 81.19 179 PHE A N 1
ATOM 1414 C CA . PHE A 1 179 ? 8.019 16.503 7.816 1.00 81.19 179 PHE A CA 1
ATOM 1415 C C . PHE A 1 179 ? 8.906 15.410 8.427 1.00 81.19 179 PHE A C 1
ATOM 1417 O O . PHE A 1 179 ? 8.409 14.593 9.207 1.00 81.19 179 PHE A O 1
ATOM 1424 N N . MET A 1 180 ? 10.210 15.406 8.121 1.00 78.94 180 MET A N 1
ATOM 1425 C CA . MET A 1 180 ? 11.151 14.443 8.703 1.00 78.94 180 MET A CA 1
ATOM 1426 C C . MET A 1 180 ? 11.231 14.568 10.227 1.00 78.94 180 MET A C 1
ATOM 1428 O O . MET A 1 180 ? 11.154 13.558 10.928 1.00 78.94 180 MET A O 1
ATOM 1432 N N . PHE A 1 181 ? 11.341 15.794 10.747 1.00 78.25 181 PHE A N 1
ATOM 1433 C CA . PHE A 1 181 ? 11.419 16.027 12.191 1.00 78.25 181 PHE A CA 1
ATOM 1434 C C . PHE A 1 181 ? 10.126 15.645 12.919 1.00 78.25 181 PHE A C 1
ATOM 1436 O O . PHE A 1 181 ? 10.186 15.035 13.985 1.00 78.25 181 PHE A O 1
ATOM 1443 N N . ASN A 1 182 ? 8.963 15.944 12.335 1.00 76.31 182 ASN A N 1
ATOM 1444 C CA . ASN A 1 182 ? 7.671 15.634 12.951 1.00 76.31 182 ASN A CA 1
ATOM 1445 C C . ASN A 1 182 ? 7.384 14.119 13.002 1.00 76.31 182 ASN A C 1
ATOM 1447 O O . ASN A 1 182 ? 6.710 13.640 13.910 1.00 76.31 182 ASN A O 1
ATOM 1451 N N . ASN A 1 183 ? 7.918 13.343 12.053 1.00 74.56 183 ASN A N 1
ATOM 1452 C CA . ASN A 1 183 ? 7.625 11.911 11.911 1.00 74.56 183 ASN A CA 1
ATOM 1453 C C . ASN A 1 183 ? 8.765 10.986 12.368 1.00 74.56 183 ASN A C 1
ATOM 1455 O O . ASN A 1 183 ? 8.843 9.838 11.926 1.00 74.56 183 ASN A O 1
ATOM 1459 N N . PHE A 1 184 ? 9.639 11.443 13.274 1.00 75.06 184 PHE A N 1
ATOM 1460 C CA . PHE A 1 184 ? 10.821 10.695 13.737 1.00 75.06 184 PHE A CA 1
ATOM 1461 C C . PHE A 1 184 ? 10.517 9.277 14.274 1.00 75.06 184 PHE A C 1
ATOM 1463 O O . PHE A 1 184 ? 11.337 8.361 14.150 1.00 75.06 184 PHE A O 1
ATOM 1470 N N . SER A 1 185 ? 9.319 9.059 14.825 1.00 73.44 185 SER A N 1
ATOM 1471 C CA . SER A 1 185 ? 8.857 7.743 15.287 1.00 73.44 185 SER A CA 1
ATOM 1472 C C . SER A 1 185 ? 8.765 6.714 14.152 1.00 73.44 185 SER A C 1
ATOM 1474 O O . SER A 1 185 ? 9.241 5.590 14.314 1.00 73.44 185 SER A O 1
ATOM 1476 N N . ARG A 1 186 ? 8.254 7.105 12.974 1.00 76.75 186 ARG A N 1
ATOM 1477 C CA . ARG A 1 186 ? 8.145 6.229 11.790 1.00 76.75 186 ARG A CA 1
ATOM 1478 C C . ARG A 1 186 ? 9.516 5.853 11.227 1.00 76.75 186 ARG A C 1
ATOM 1480 O O . ARG A 1 186 ? 9.734 4.709 10.825 1.00 76.75 186 ARG A O 1
ATOM 1487 N N . PHE A 1 187 ? 10.468 6.789 11.266 1.00 81.19 187 PHE A N 1
ATOM 1488 C CA . PHE A 1 187 ? 11.866 6.526 10.905 1.00 81.19 187 PHE A CA 1
ATOM 1489 C C . PHE A 1 187 ? 12.513 5.516 11.851 1.00 81.19 187 PHE A C 1
ATOM 1491 O O . PHE A 1 187 ? 13.173 4.582 11.399 1.00 81.19 187 PHE A O 1
ATOM 1498 N N . SER A 1 188 ? 12.282 5.669 13.157 1.00 83.56 188 SER A N 1
ATOM 1499 C CA . SER A 1 188 ? 12.813 4.762 14.178 1.00 83.56 188 SER A CA 1
ATOM 1500 C C . SER A 1 188 ? 12.248 3.345 14.030 1.00 83.56 188 SER A C 1
ATOM 1502 O O . SER A 1 188 ? 13.007 2.376 14.080 1.00 83.56 188 SER A O 1
ATOM 1504 N N . PHE A 1 189 ? 10.942 3.221 13.773 1.00 83.00 189 PHE A N 1
ATOM 1505 C CA . PHE A 1 189 ? 10.289 1.942 13.494 1.00 83.00 189 PHE A CA 1
ATOM 1506 C C . PHE A 1 189 ? 10.831 1.282 12.216 1.00 83.00 189 PHE A C 1
ATOM 1508 O O . PHE A 1 189 ? 11.275 0.133 12.246 1.00 83.00 189 PHE A O 1
ATOM 1515 N N . SER A 1 190 ? 10.884 2.027 11.109 1.00 86.62 190 SER A N 1
ATOM 1516 C CA . SER A 1 190 ? 11.400 1.516 9.832 1.00 86.62 190 SER A CA 1
ATOM 1517 C C . SER A 1 190 ? 12.860 1.070 9.948 1.00 86.62 190 SER A C 1
ATOM 1519 O O . SER A 1 190 ? 13.249 0.049 9.387 1.00 86.62 190 SER A O 1
ATOM 1521 N N . ALA A 1 191 ? 13.673 1.791 10.727 1.00 87.12 191 ALA A N 1
ATOM 1522 C CA . ALA A 1 191 ? 15.067 1.435 10.968 1.00 87.12 191 ALA A CA 1
ATOM 1523 C C . ALA A 1 191 ? 15.221 0.188 11.846 1.00 87.12 191 ALA A C 1
ATOM 1525 O O . ALA A 1 191 ? 16.161 -0.582 11.651 1.00 87.12 191 ALA A O 1
ATOM 1526 N N . LEU A 1 192 ? 14.307 -0.034 12.794 1.00 86.38 192 LEU A N 1
ATOM 1527 C CA . LEU A 1 192 ? 14.249 -1.266 13.578 1.00 86.38 192 LEU A CA 1
ATOM 1528 C C . LEU A 1 192 ? 13.900 -2.465 12.692 1.00 86.38 192 LEU A C 1
ATOM 1530 O O . LEU A 1 192 ? 14.586 -3.483 12.757 1.00 86.38 192 LEU A O 1
ATOM 1534 N N . MET A 1 193 ? 12.896 -2.327 11.825 1.00 87.44 193 MET A N 1
ATOM 1535 C CA . MET A 1 193 ? 12.540 -3.378 10.871 1.00 87.44 193 MET A CA 1
ATOM 1536 C C . MET A 1 193 ? 13.675 -3.664 9.891 1.00 87.44 193 MET A C 1
ATOM 1538 O O . MET A 1 193 ? 14.017 -4.821 9.662 1.00 87.44 193 MET A O 1
ATOM 1542 N N . LEU A 1 194 ? 14.337 -2.627 9.378 1.00 89.56 194 LEU A N 1
ATOM 1543 C CA . LEU A 1 194 ? 15.477 -2.811 8.488 1.00 89.56 194 LEU A CA 1
ATOM 1544 C C . LEU A 1 194 ? 16.666 -3.481 9.196 1.00 89.56 194 LEU A C 1
ATOM 1546 O O . LEU A 1 194 ? 17.329 -4.323 8.600 1.00 89.56 194 LEU A O 1
ATOM 1550 N N . LYS A 1 195 ? 16.916 -3.174 10.477 1.00 89.25 195 LYS A N 1
ATOM 1551 C CA . LYS A 1 195 ? 17.917 -3.885 11.293 1.00 89.25 195 LYS A CA 1
ATOM 1552 C C . LYS A 1 195 ? 17.604 -5.374 11.427 1.00 89.25 195 LYS A C 1
ATOM 1554 O O . LYS A 1 195 ? 18.523 -6.181 11.328 1.00 89.25 195 LYS A O 1
ATOM 1559 N N . LEU A 1 196 ? 16.335 -5.741 11.617 1.00 88.56 196 LEU A N 1
ATOM 1560 C CA . LEU A 1 196 ? 15.917 -7.146 11.631 1.00 88.56 196 LEU A CA 1
ATOM 1561 C C . LEU A 1 196 ? 16.173 -7.818 10.280 1.00 88.56 196 LEU A C 1
ATOM 1563 O O . LEU A 1 196 ? 16.702 -8.925 10.242 1.00 88.56 196 LEU A O 1
ATOM 1567 N N . VAL A 1 197 ? 15.850 -7.138 9.176 1.00 91.19 197 VAL A N 1
ATOM 1568 C CA . VAL A 1 197 ? 16.110 -7.655 7.824 1.00 91.19 197 VAL A CA 1
ATOM 1569 C C . VAL A 1 197 ? 17.608 -7.870 7.610 1.00 91.19 197 VAL A C 1
ATOM 1571 O O . VAL A 1 197 ? 18.007 -8.946 7.175 1.00 91.19 197 VAL A O 1
ATOM 1574 N N . VAL A 1 198 ? 18.455 -6.911 7.996 1.00 90.19 198 VAL A N 1
ATOM 1575 C CA . VAL A 1 198 ? 19.916 -7.060 7.900 1.00 90.19 198 VAL A CA 1
ATOM 1576 C C . VAL A 1 198 ? 20.435 -8.182 8.807 1.00 90.19 198 VAL A C 1
ATOM 1578 O O . VAL A 1 198 ? 21.276 -8.953 8.359 1.00 90.19 198 VAL A O 1
ATOM 1581 N N . SER A 1 199 ? 19.902 -8.352 10.022 1.00 87.75 199 SER A N 1
ATOM 1582 C CA . SER A 1 199 ? 20.246 -9.482 10.911 1.00 87.75 199 SER A CA 1
ATOM 1583 C C . SER A 1 199 ? 19.877 -10.844 10.293 1.00 87.75 199 SER A C 1
ATOM 1585 O O . SER A 1 199 ? 20.595 -11.833 10.442 1.00 87.75 199 SER A O 1
ATOM 1587 N N . ALA A 1 200 ? 18.799 -10.907 9.509 1.00 88.12 200 ALA A N 1
ATOM 1588 C CA . ALA A 1 200 ? 18.485 -12.099 8.727 1.00 88.12 200 ALA A CA 1
ATOM 1589 C C . ALA A 1 200 ? 19.446 -12.307 7.545 1.00 88.12 200 ALA A C 1
ATOM 1591 O O . ALA A 1 200 ? 19.855 -13.438 7.276 1.00 88.12 200 ALA A O 1
ATOM 1592 N N . MET A 1 201 ? 19.847 -11.228 6.868 1.00 89.00 201 MET A N 1
ATOM 1593 C CA . MET A 1 201 ? 20.789 -11.278 5.744 1.00 89.00 201 MET A CA 1
ATOM 1594 C C . MET A 1 201 ? 22.213 -11.660 6.170 1.00 89.00 201 MET A C 1
ATOM 1596 O O . MET A 1 201 ? 22.884 -12.382 5.436 1.00 89.00 201 MET A O 1
ATOM 1600 N N . THR A 1 202 ? 22.678 -11.221 7.346 1.00 87.12 202 THR A N 1
ATOM 1601 C CA . THR A 1 202 ? 23.995 -11.603 7.894 1.00 87.12 202 THR A CA 1
ATOM 1602 C C . THR A 1 202 ? 24.054 -13.099 8.198 1.00 87.12 202 THR A C 1
ATOM 1604 O O . THR A 1 202 ? 25.079 -13.736 7.964 1.00 87.12 202 THR A O 1
ATOM 1607 N N . LYS A 1 203 ? 22.944 -13.677 8.675 1.00 85.19 203 LYS A N 1
ATOM 1608 C CA . LYS A 1 203 ? 22.845 -15.105 8.994 1.00 85.19 203 LYS A CA 1
ATOM 1609 C C . LYS A 1 203 ? 22.676 -15.979 7.750 1.00 85.19 203 LYS A C 1
ATOM 1611 O O . LYS A 1 203 ? 23.260 -17.056 7.680 1.00 85.19 203 LYS A O 1
ATOM 1616 N N . TYR A 1 204 ? 21.925 -15.498 6.757 1.00 87.50 204 TYR A N 1
ATOM 1617 C CA . TYR A 1 204 ? 21.743 -16.155 5.461 1.00 87.50 204 TYR A CA 1
ATOM 1618 C C . TYR A 1 204 ? 22.315 -15.293 4.319 1.00 87.50 204 TYR A C 1
ATOM 1620 O O . TYR A 1 204 ? 21.548 -14.647 3.589 1.00 87.50 204 TYR A O 1
ATOM 1628 N N . PRO A 1 205 ? 23.646 -15.318 4.085 1.00 87.06 205 PRO A N 1
ATOM 1629 C CA . PRO A 1 205 ? 24.299 -14.511 3.044 1.00 87.06 205 PRO A CA 1
ATOM 1630 C C . PRO A 1 205 ? 23.853 -14.885 1.623 1.00 87.06 205 PRO A C 1
ATOM 1632 O O . PRO A 1 205 ? 24.054 -14.128 0.673 1.00 87.06 205 PRO A O 1
ATOM 1635 N N . SER A 1 206 ? 23.182 -16.029 1.468 1.00 88.62 206 SER A N 1
ATOM 1636 C CA . SER A 1 206 ? 22.529 -16.429 0.226 1.00 88.62 206 SER A CA 1
ATOM 1637 C C . SER A 1 206 ? 21.502 -15.403 -0.274 1.00 88.62 206 SER A C 1
ATOM 1639 O O . SER A 1 206 ? 21.287 -15.314 -1.477 1.00 88.62 206 SER A O 1
ATOM 1641 N N . THR A 1 207 ? 20.903 -14.596 0.609 1.00 89.19 207 THR A N 1
ATOM 1642 C CA . THR A 1 207 ? 19.999 -13.487 0.231 1.00 89.19 207 THR A CA 1
ATOM 1643 C C . THR A 1 207 ? 20.702 -12.418 -0.615 1.00 89.19 207 THR A C 1
ATOM 1645 O O . THR A 1 207 ? 20.176 -11.981 -1.642 1.00 89.19 207 THR A O 1
ATOM 1648 N N . ILE A 1 208 ? 21.927 -12.043 -0.234 1.00 87.62 208 ILE A N 1
ATOM 1649 C CA . ILE A 1 208 ? 22.757 -11.072 -0.959 1.00 87.62 208 ILE A CA 1
ATOM 1650 C C . ILE A 1 208 ? 23.174 -11.655 -2.308 1.00 87.62 208 ILE A C 1
ATOM 1652 O O . ILE A 1 208 ? 23.055 -10.983 -3.331 1.00 87.62 208 ILE A O 1
ATOM 1656 N N . LEU A 1 209 ? 23.602 -12.923 -2.320 1.00 88.75 209 LEU A N 1
ATOM 1657 C CA . LEU A 1 209 ? 23.990 -13.616 -3.547 1.00 88.75 209 LEU A CA 1
ATOM 1658 C C . LEU A 1 209 ? 22.831 -13.670 -4.554 1.00 88.75 209 LEU A C 1
ATOM 1660 O O . LEU A 1 209 ? 23.027 -13.345 -5.721 1.00 88.75 209 LEU A O 1
ATOM 1664 N N . VAL A 1 210 ? 21.622 -14.031 -4.110 1.00 90.50 210 VAL A N 1
ATOM 1665 C CA . VAL A 1 210 ? 20.422 -14.057 -4.966 1.00 90.50 210 VAL A CA 1
ATOM 1666 C C . VAL A 1 210 ? 20.109 -12.664 -5.516 1.00 90.50 210 VAL A C 1
ATOM 1668 O O . VAL A 1 210 ? 19.832 -12.530 -6.705 1.00 90.50 210 VAL A O 1
ATOM 1671 N N . SER A 1 211 ? 20.203 -11.624 -4.685 1.00 89.38 211 SER A N 1
ATOM 1672 C CA . SER A 1 211 ? 19.943 -10.238 -5.105 1.00 89.38 211 SER A CA 1
ATOM 1673 C C . SER A 1 211 ? 20.956 -9.752 -6.147 1.00 89.38 211 SER A C 1
ATOM 1675 O O . SER A 1 211 ? 20.579 -9.137 -7.143 1.00 89.38 211 SER A O 1
ATOM 1677 N N . PHE A 1 212 ? 22.235 -10.086 -5.961 1.00 86.62 212 PHE A N 1
ATOM 1678 C CA . PHE A 1 212 ? 23.304 -9.773 -6.908 1.00 86.62 212 PHE A CA 1
ATOM 1679 C C . PHE A 1 212 ? 23.168 -10.550 -8.225 1.00 86.62 212 PHE A C 1
ATOM 1681 O O . PHE A 1 212 ? 23.278 -9.979 -9.306 1.00 86.62 212 PHE A O 1
ATOM 1688 N N . MET A 1 213 ? 22.863 -11.847 -8.166 1.00 89.44 213 MET A N 1
ATOM 1689 C CA . MET A 1 213 ? 22.628 -12.639 -9.377 1.00 89.44 213 MET A CA 1
ATOM 1690 C C . MET A 1 213 ? 21.391 -12.152 -10.135 1.00 89.44 213 MET A C 1
ATOM 1692 O O . MET A 1 213 ? 21.416 -12.065 -11.361 1.00 89.44 213 MET A O 1
ATOM 1696 N N . SER A 1 214 ? 20.329 -11.765 -9.420 1.00 89.00 214 SER A N 1
ATOM 1697 C CA . SER A 1 214 ? 19.149 -11.160 -10.035 1.00 89.00 214 SER A CA 1
ATOM 1698 C C . SER A 1 214 ? 19.483 -9.853 -10.749 1.00 89.00 214 SER A C 1
ATOM 1700 O O . SER A 1 214 ? 18.926 -9.613 -11.816 1.00 89.00 214 SER A O 1
ATOM 1702 N N . SER A 1 215 ? 20.369 -9.013 -10.205 1.00 86.38 215 SER A N 1
ATOM 1703 C CA . SER A 1 215 ? 20.731 -7.746 -10.848 1.00 86.38 215 SER A CA 1
ATOM 1704 C C . SER A 1 215 ? 21.517 -7.960 -12.141 1.00 86.38 215 SER A C 1
ATOM 1706 O O . SER A 1 215 ? 21.228 -7.302 -13.139 1.00 86.38 215 SER A O 1
ATOM 1708 N N . ILE A 1 216 ? 22.427 -8.942 -12.168 1.00 88.56 216 ILE A N 1
ATOM 1709 C CA . ILE A 1 216 ? 23.158 -9.347 -13.379 1.00 88.56 216 ILE A CA 1
ATOM 1710 C C . ILE A 1 216 ? 22.191 -9.862 -14.449 1.00 88.56 216 ILE A C 1
ATOM 1712 O O . ILE A 1 216 ? 22.275 -9.448 -15.605 1.00 88.56 216 ILE A O 1
ATOM 1716 N N . ILE A 1 217 ? 21.255 -10.738 -14.070 1.00 90.31 217 ILE A N 1
ATOM 1717 C CA . ILE A 1 217 ? 20.263 -11.297 -14.999 1.00 90.31 217 ILE A CA 1
ATOM 1718 C C . ILE A 1 217 ? 19.375 -10.180 -15.566 1.00 90.31 217 ILE A C 1
ATOM 1720 O O . ILE A 1 217 ? 19.193 -10.097 -16.781 1.00 90.31 217 ILE A O 1
ATOM 1724 N N . THR A 1 218 ? 18.873 -9.279 -14.717 1.00 88.50 218 THR A N 1
ATOM 1725 C CA . THR A 1 218 ? 18.062 -8.132 -15.151 1.00 88.50 218 THR A CA 1
ATOM 1726 C C . THR A 1 218 ? 18.852 -7.175 -16.043 1.00 88.50 218 THR A C 1
ATOM 1728 O O . THR A 1 218 ? 18.303 -6.681 -17.028 1.00 88.50 218 THR A O 1
ATOM 1731 N N . ALA A 1 219 ? 20.135 -6.929 -15.759 1.00 85.56 219 ALA A N 1
ATOM 1732 C CA . ALA A 1 219 ? 20.993 -6.100 -16.604 1.00 85.56 219 ALA A CA 1
ATOM 1733 C C . ALA A 1 219 ? 21.215 -6.743 -17.983 1.00 85.56 219 ALA A C 1
ATOM 1735 O O . ALA A 1 219 ? 21.063 -6.074 -19.005 1.00 85.56 219 ALA A O 1
ATOM 1736 N N . PHE A 1 220 ? 21.492 -8.049 -18.032 1.00 88.19 220 PHE A N 1
ATOM 1737 C CA . PHE A 1 220 ? 21.655 -8.783 -19.287 1.00 88.19 220 PHE A CA 1
ATOM 1738 C C . PHE A 1 220 ? 20.377 -8.755 -20.136 1.00 88.19 220 PHE A C 1
ATOM 1740 O O . PHE A 1 220 ? 20.420 -8.404 -21.316 1.00 88.19 220 PHE A O 1
ATOM 1747 N N . ILE A 1 221 ? 19.224 -9.053 -19.531 1.00 88.81 221 ILE A N 1
ATOM 1748 C CA . ILE A 1 221 ? 17.933 -9.031 -20.230 1.00 88.81 221 ILE A CA 1
ATOM 1749 C C . ILE A 1 221 ? 17.580 -7.608 -20.681 1.00 88.81 221 ILE A C 1
ATOM 1751 O O . ILE A 1 221 ? 17.074 -7.435 -21.788 1.00 88.81 221 ILE A O 1
ATOM 1755 N N . SER A 1 222 ? 17.922 -6.585 -19.892 1.00 84.25 222 SER A N 1
ATOM 1756 C CA . SER A 1 222 ? 17.772 -5.179 -20.288 1.00 84.25 222 SER A CA 1
ATOM 1757 C C . SER A 1 222 ? 18.561 -4.823 -21.542 1.00 84.25 222 SER A C 1
ATOM 1759 O O . SER A 1 222 ? 18.015 -4.174 -22.431 1.00 84.25 222 SER A O 1
ATOM 1761 N N . ILE A 1 223 ? 19.813 -5.276 -21.652 1.00 82.00 223 ILE A N 1
ATOM 1762 C CA . ILE A 1 223 ? 20.639 -5.056 -22.848 1.00 82.00 223 ILE A CA 1
ATOM 1763 C C . ILE A 1 223 ? 19.982 -5.708 -24.065 1.00 82.00 223 ILE A C 1
ATOM 1765 O O . ILE A 1 223 ? 19.781 -5.051 -25.086 1.00 82.00 223 ILE A O 1
ATOM 1769 N N . VAL A 1 224 ? 19.605 -6.984 -23.943 1.00 85.88 224 VAL A N 1
ATOM 1770 C CA . VAL A 1 224 ? 18.964 -7.737 -25.031 1.00 85.88 224 VAL A CA 1
ATOM 1771 C C . VAL A 1 224 ? 17.657 -7.070 -25.462 1.00 85.88 224 VAL A C 1
ATOM 1773 O O . VAL A 1 224 ? 17.408 -6.921 -26.660 1.00 85.88 224 VAL A O 1
ATOM 1776 N N . TYR A 1 225 ? 16.842 -6.622 -24.507 1.00 86.62 225 TYR A N 1
ATOM 1777 C CA . TYR A 1 225 ? 15.584 -5.934 -24.773 1.00 86.62 225 TYR A CA 1
ATOM 1778 C C . TYR A 1 225 ? 15.797 -4.588 -25.475 1.00 86.62 225 TYR A C 1
ATOM 1780 O O . TYR A 1 225 ? 15.155 -4.336 -26.491 1.00 86.62 225 TYR A O 1
ATOM 1788 N N . MET A 1 226 ? 16.732 -3.756 -25.004 1.00 78.44 226 MET A N 1
ATOM 1789 C CA . MET A 1 226 ? 17.025 -2.454 -25.617 1.00 78.44 226 MET A CA 1
ATOM 1790 C C . MET A 1 226 ? 17.550 -2.593 -27.045 1.00 78.44 226 MET A C 1
ATOM 1792 O O . MET A 1 226 ? 17.077 -1.895 -27.940 1.00 78.44 226 MET A O 1
ATOM 1796 N N . VAL A 1 227 ? 18.477 -3.527 -27.285 1.00 78.69 227 VAL A N 1
ATOM 1797 C CA . VAL A 1 227 ? 18.965 -3.820 -28.641 1.00 78.69 227 VAL A CA 1
ATOM 1798 C C . VAL A 1 227 ? 17.810 -4.297 -29.525 1.00 78.69 227 VAL A C 1
ATOM 1800 O O . VAL A 1 227 ? 17.635 -3.792 -30.630 1.00 78.69 227 VAL A O 1
ATOM 1803 N N . SER A 1 228 ? 16.972 -5.209 -29.027 1.00 84.19 228 SER A N 1
ATOM 1804 C CA . SER A 1 228 ? 15.815 -5.718 -29.775 1.00 84.19 228 SER A CA 1
ATOM 1805 C C . SER A 1 228 ? 14.811 -4.612 -30.117 1.00 84.19 228 SER A C 1
ATOM 1807 O O . SER A 1 228 ? 14.349 -4.543 -31.253 1.00 84.19 228 SER A O 1
ATOM 1809 N N . LEU A 1 229 ? 14.508 -3.717 -29.171 1.00 81.88 229 LEU A N 1
ATOM 1810 C CA . LEU A 1 229 ? 13.613 -2.579 -29.389 1.00 81.88 229 LEU A CA 1
ATOM 1811 C C . LEU A 1 229 ? 14.120 -1.655 -30.492 1.00 81.88 229 LEU A C 1
ATOM 1813 O O . LEU A 1 229 ? 13.353 -1.289 -31.377 1.00 81.88 229 LEU A O 1
ATOM 1817 N N . VAL A 1 230 ? 15.404 -1.303 -30.457 1.00 75.56 230 VAL A N 1
ATOM 1818 C CA . VAL A 1 230 ? 16.021 -0.437 -31.468 1.00 75.56 230 VAL A CA 1
ATOM 1819 C C . VAL A 1 230 ? 15.901 -1.069 -32.852 1.00 75.56 230 VAL A C 1
ATOM 1821 O O . VAL A 1 230 ? 15.519 -0.391 -33.803 1.00 75.56 230 VAL A O 1
ATOM 1824 N N . MET A 1 231 ? 16.167 -2.373 -32.967 1.00 76.38 231 MET A N 1
ATOM 1825 C CA . MET A 1 231 ? 16.052 -3.088 -34.241 1.00 76.38 231 MET A CA 1
ATOM 1826 C C . MET A 1 231 ? 14.610 -3.119 -34.759 1.00 76.38 231 MET A C 1
ATOM 1828 O O . MET A 1 231 ? 14.387 -2.906 -35.948 1.00 76.38 231 MET A O 1
ATOM 1832 N N . ILE A 1 232 ? 13.628 -3.344 -33.880 1.00 83.69 232 ILE A N 1
ATOM 1833 C CA . ILE A 1 232 ? 12.202 -3.362 -34.240 1.00 83.69 232 ILE A CA 1
ATOM 1834 C C . ILE A 1 232 ? 11.732 -1.973 -34.691 1.00 83.69 232 ILE A C 1
ATOM 1836 O O . ILE A 1 232 ? 11.064 -1.862 -35.719 1.00 83.69 232 ILE A O 1
ATOM 1840 N N . VAL A 1 233 ? 12.083 -0.919 -33.944 1.00 78.00 233 VAL A N 1
ATOM 1841 C CA . VAL A 1 233 ? 11.705 0.464 -34.275 1.00 78.00 233 VAL A CA 1
ATOM 1842 C C . VAL A 1 233 ? 12.322 0.878 -35.604 1.00 78.00 233 VAL A C 1
ATOM 1844 O O . VAL A 1 233 ? 11.586 1.305 -36.484 1.00 78.00 233 VAL A O 1
ATOM 1847 N N . ASN A 1 234 ? 13.626 0.663 -35.797 1.00 73.62 234 ASN A N 1
ATOM 1848 C CA . ASN A 1 234 ? 14.307 1.022 -37.044 1.00 73.62 234 ASN A CA 1
ATOM 1849 C C . ASN A 1 234 ? 13.757 0.262 -38.257 1.00 73.62 234 ASN A C 1
ATOM 1851 O O . ASN A 1 234 ? 13.599 0.831 -39.333 1.00 73.62 234 ASN A O 1
ATOM 1855 N N . TRP A 1 235 ? 13.443 -1.025 -38.098 1.00 79.69 235 TRP A N 1
ATOM 1856 C CA . TRP A 1 235 ? 12.831 -1.801 -39.173 1.00 79.69 235 TRP A CA 1
ATOM 1857 C C . TRP A 1 235 ? 11.452 -1.245 -39.567 1.00 79.69 235 TRP A C 1
ATOM 1859 O O . TRP A 1 235 ? 11.154 -1.112 -40.755 1.00 79.69 235 TRP A O 1
ATOM 1869 N N . ARG A 1 236 ? 10.613 -0.891 -38.583 1.00 83.12 236 ARG A N 1
ATOM 1870 C CA . ARG A 1 236 ? 9.281 -0.325 -38.840 1.00 83.12 236 ARG A CA 1
ATOM 1871 C C . ARG A 1 236 ? 9.333 1.091 -39.400 1.00 83.12 236 ARG A C 1
ATOM 1873 O O . ARG A 1 236 ? 8.554 1.374 -40.302 1.00 83.12 236 ARG A O 1
ATOM 1880 N N . THR A 1 237 ? 10.230 1.951 -38.918 1.00 74.06 237 THR A N 1
ATOM 1881 C CA . THR A 1 237 ? 10.362 3.319 -39.439 1.00 74.06 237 THR A CA 1
ATOM 1882 C C . THR A 1 237 ? 10.811 3.315 -40.894 1.00 74.06 237 THR A C 1
ATOM 1884 O O . THR A 1 237 ? 10.176 3.978 -41.701 1.00 74.06 237 THR A O 1
ATOM 1887 N N . LEU A 1 238 ? 11.805 2.497 -41.263 1.00 72.06 238 LEU A N 1
ATOM 1888 C CA . LEU A 1 238 ? 12.222 2.332 -42.663 1.00 72.06 238 LEU A CA 1
ATOM 1889 C C . LEU A 1 238 ? 11.074 1.828 -43.552 1.00 72.06 238 LEU A C 1
ATOM 1891 O O . LEU A 1 238 ? 10.890 2.306 -44.668 1.00 72.06 238 LEU A O 1
ATOM 1895 N N . GLY A 1 239 ? 10.284 0.869 -43.061 1.00 73.50 239 GLY A N 1
ATOM 1896 C CA . GLY A 1 239 ? 9.128 0.354 -43.795 1.00 73.50 239 GLY A CA 1
ATOM 1897 C C . GLY A 1 239 ? 8.007 1.384 -43.970 1.00 73.50 239 GLY A C 1
ATOM 1898 O O . GLY A 1 239 ? 7.399 1.452 -45.037 1.00 73.50 239 GLY A O 1
ATOM 1899 N N . ASP A 1 240 ? 7.728 2.193 -42.952 1.00 75.12 240 ASP A N 1
ATOM 1900 C CA . ASP A 1 240 ? 6.691 3.227 -43.024 1.00 75.12 240 ASP A CA 1
ATOM 1901 C C . ASP A 1 240 ? 7.124 4.405 -43.917 1.00 75.12 240 ASP A C 1
ATOM 1903 O O . ASP A 1 240 ? 6.306 4.924 -44.675 1.00 75.12 240 ASP A O 1
ATOM 1907 N N . ASP A 1 241 ? 8.413 4.754 -43.905 1.00 72.06 241 ASP A N 1
ATOM 1908 C CA . ASP A 1 241 ? 9.003 5.833 -44.705 1.00 72.06 241 ASP A CA 1
ATOM 1909 C C . ASP A 1 241 ? 8.894 5.575 -46.217 1.00 72.06 241 ASP A C 1
ATOM 1911 O O . ASP A 1 241 ? 8.513 6.453 -46.989 1.00 72.06 241 ASP A O 1
ATOM 1915 N N . THR A 1 242 ? 9.120 4.325 -46.646 1.00 71.06 242 THR A N 1
ATOM 1916 C CA . THR A 1 242 ? 8.973 3.930 -48.063 1.00 71.06 242 THR A CA 1
ATOM 1917 C C . THR A 1 242 ? 7.553 4.082 -48.610 1.00 71.06 242 THR A C 1
ATOM 1919 O O . THR A 1 242 ? 7.371 4.191 -49.820 1.00 71.06 242 THR A O 1
ATOM 1922 N N . ASN A 1 243 ? 6.545 4.079 -47.736 1.00 69.38 243 ASN A N 1
ATOM 1923 C CA . ASN A 1 243 ? 5.139 4.108 -48.122 1.00 69.38 243 ASN A CA 1
ATOM 1924 C C . ASN A 1 243 ? 4.517 5.506 -48.011 1.00 69.38 243 ASN A C 1
ATOM 1926 O O . ASN A 1 243 ? 3.314 5.634 -48.252 1.00 69.38 243 ASN A O 1
ATOM 1930 N N . CYS A 1 244 ? 5.299 6.536 -47.658 1.00 67.19 244 CYS A N 1
ATOM 1931 C CA . CYS A 1 244 ? 4.770 7.876 -47.443 1.00 67.19 244 CYS A CA 1
ATOM 1932 C C . CYS A 1 244 ? 5.163 8.927 -48.489 1.00 67.19 244 CYS A C 1
ATOM 1934 O O . CYS A 1 244 ? 6.315 8.991 -48.915 1.00 67.19 244 CYS A O 1
ATOM 1936 N N . PRO A 1 245 ? 4.208 9.782 -48.916 1.00 61.38 245 PRO A N 1
ATOM 1937 C CA . PRO A 1 245 ? 4.494 10.897 -49.804 1.00 61.38 245 PRO A CA 1
ATOM 1938 C C . PRO A 1 245 ? 5.174 12.026 -49.021 1.00 61.38 245 PRO A C 1
ATOM 1940 O O . PRO A 1 245 ? 4.522 12.851 -48.381 1.00 61.38 245 PRO A O 1
ATOM 1943 N N . HIS A 1 246 ? 6.502 12.076 -49.096 1.00 62.84 246 HIS A N 1
ATOM 1944 C CA . HIS A 1 246 ? 7.304 13.173 -48.554 1.00 62.84 246 HIS A CA 1
ATOM 1945 C C . HIS A 1 246 ? 7.045 14.460 -49.328 1.00 62.84 246 HIS A C 1
ATOM 1947 O O . HIS A 1 246 ? 7.667 14.709 -50.357 1.00 62.84 246 HIS A O 1
ATOM 1953 N N . THR A 1 247 ? 6.112 15.282 -48.848 1.00 56.25 247 THR A N 1
ATOM 1954 C CA . THR A 1 247 ? 5.799 16.560 -49.510 1.00 56.25 247 THR A CA 1
ATOM 1955 C C . THR A 1 247 ? 6.714 17.682 -49.001 1.00 56.25 247 THR A C 1
ATOM 1957 O O . THR A 1 247 ? 7.108 18.536 -49.788 1.00 56.25 247 THR A O 1
ATOM 1960 N N . ASN A 1 248 ? 7.131 17.635 -47.723 1.00 54.31 248 ASN A N 1
ATOM 1961 C CA . ASN A 1 248 ? 7.945 18.679 -47.073 1.00 54.31 248 ASN A CA 1
ATOM 1962 C C . ASN A 1 248 ? 9.195 18.164 -46.317 1.00 54.31 248 ASN A C 1
ATOM 1964 O O . ASN A 1 248 ? 9.824 18.927 -45.588 1.00 54.31 248 ASN A O 1
ATOM 1968 N N . GLY A 1 249 ? 9.562 16.884 -46.452 1.00 53.12 249 GLY A N 1
ATOM 1969 C CA . GLY A 1 249 ? 10.795 16.312 -45.878 1.00 53.12 249 GLY A CA 1
ATOM 1970 C C . GLY A 1 249 ? 10.820 16.086 -44.356 1.00 53.12 249 GLY A C 1
ATOM 1971 O O . GLY A 1 249 ? 11.781 15.502 -43.870 1.00 53.12 249 GLY A O 1
ATOM 1972 N N . ASN A 1 250 ? 9.776 16.488 -43.619 1.00 54.25 250 ASN A N 1
ATOM 1973 C CA . ASN A 1 250 ? 9.673 16.342 -42.155 1.00 54.25 250 ASN A CA 1
ATOM 1974 C C . ASN A 1 250 ? 8.434 15.544 -41.689 1.00 54.25 250 ASN A C 1
ATOM 1976 O O . ASN A 1 250 ? 8.155 15.487 -40.490 1.00 54.25 250 ASN A O 1
ATOM 1980 N N . ASP A 1 251 ? 7.671 14.941 -42.605 1.00 56.41 251 ASP A N 1
ATOM 1981 C CA . ASP A 1 251 ? 6.427 14.245 -42.261 1.00 56.41 251 ASP A CA 1
ATOM 1982 C C . ASP A 1 251 ? 6.701 12.778 -41.904 1.00 56.41 251 ASP A C 1
ATOM 1984 O O . ASP A 1 251 ? 6.947 11.937 -42.766 1.00 56.41 251 ASP A O 1
ATOM 1988 N N . VAL A 1 252 ? 6.643 12.457 -40.608 1.00 58.34 252 VAL A N 1
ATOM 1989 C CA . VAL A 1 252 ? 6.754 11.076 -40.119 1.00 58.34 252 VAL A CA 1
ATOM 1990 C C . VAL A 1 252 ? 5.379 10.417 -40.135 1.00 58.34 252 VAL A C 1
ATOM 1992 O O . VAL A 1 252 ? 4.522 10.690 -39.291 1.00 58.34 252 VAL A O 1
ATOM 1995 N N . CYS A 1 253 ? 5.179 9.499 -41.070 1.00 66.88 253 CYS A N 1
ATOM 1996 C CA . CYS A 1 253 ? 4.004 8.642 -41.094 1.00 66.88 253 CYS A CA 1
ATOM 1997 C C . CYS A 1 253 ? 4.191 7.399 -40.232 1.00 66.88 253 CYS A C 1
ATOM 1999 O O . CYS A 1 253 ? 5.239 6.761 -40.266 1.00 66.88 253 CYS A O 1
ATOM 2001 N N . VAL A 1 254 ? 3.143 7.001 -39.511 1.00 72.69 254 VAL A N 1
ATOM 2002 C CA . VAL A 1 254 ? 3.139 5.754 -38.738 1.00 72.69 254 VAL A CA 1
ATOM 2003 C C . VAL A 1 254 ? 1.994 4.875 -39.221 1.00 72.69 254 VAL A C 1
ATOM 2005 O O . VAL A 1 254 ? 0.828 5.261 -39.137 1.00 72.69 254 VAL A O 1
ATOM 2008 N N . SER A 1 255 ? 2.316 3.678 -39.713 1.00 80.38 255 SER A N 1
ATOM 2009 C CA . SER A 1 255 ? 1.309 2.699 -40.130 1.00 80.38 255 SER A CA 1
ATOM 2010 C C . SER A 1 255 ? 0.571 2.111 -38.924 1.00 80.38 255 SER A C 1
ATOM 2012 O O . SER A 1 255 ? 1.153 1.903 -37.857 1.00 80.38 255 SER A O 1
ATOM 2014 N N . THR A 1 256 ? -0.701 1.736 -39.098 1.00 81.62 256 THR A N 1
ATOM 2015 C CA . THR A 1 256 ? -1.481 1.018 -38.075 1.00 81.62 256 THR A CA 1
ATOM 2016 C C . THR A 1 256 ? -0.772 -0.259 -37.607 1.00 81.62 256 THR A C 1
ATOM 2018 O O . THR A 1 256 ? -0.805 -0.586 -36.422 1.00 81.62 256 THR A O 1
ATOM 2021 N N . VAL A 1 257 ? -0.064 -0.953 -38.507 1.00 85.69 257 VAL A N 1
ATOM 2022 C CA . VAL A 1 257 ? 0.722 -2.151 -38.168 1.00 85.69 257 VAL A CA 1
ATOM 2023 C C . VAL A 1 257 ? 1.879 -1.808 -37.224 1.00 85.69 257 VAL A C 1
ATOM 2025 O O . VAL A 1 257 ? 2.104 -2.531 -36.256 1.00 85.69 257 VAL A O 1
ATOM 2028 N N . SER A 1 258 ? 2.574 -0.687 -37.446 1.00 85.62 258 SER A N 1
ATOM 2029 C CA . SER A 1 258 ? 3.663 -0.223 -36.573 1.00 85.62 258 SER A CA 1
ATOM 2030 C C . SER A 1 258 ? 3.174 0.054 -35.159 1.00 85.62 258 SER A C 1
ATOM 2032 O O . SER A 1 258 ? 3.839 -0.328 -34.202 1.00 85.62 258 SER A O 1
ATOM 2034 N N . ILE A 1 259 ? 1.977 0.632 -35.015 1.00 84.56 259 ILE A N 1
ATOM 2035 C CA . ILE A 1 259 ? 1.370 0.888 -33.701 1.00 84.56 259 ILE A CA 1
ATOM 2036 C C . ILE A 1 259 ? 1.166 -0.427 -32.937 1.00 84.56 259 ILE A C 1
ATOM 2038 O O . ILE A 1 259 ? 1.579 -0.528 -31.783 1.00 84.56 259 ILE A O 1
ATOM 2042 N N . PHE A 1 260 ? 0.587 -1.453 -33.570 1.00 88.38 260 PHE A N 1
ATOM 2043 C CA . PHE A 1 260 ? 0.399 -2.759 -32.924 1.00 88.38 260 PHE A CA 1
ATOM 2044 C C . PHE A 1 260 ? 1.726 -3.440 -32.572 1.00 88.38 260 PHE A C 1
ATOM 2046 O O . PHE A 1 260 ? 1.846 -4.013 -31.489 1.00 88.38 260 PHE A O 1
ATOM 2053 N N . VAL A 1 261 ? 2.734 -3.342 -33.444 1.00 90.56 261 VAL A N 1
ATOM 2054 C CA . VAL A 1 261 ? 4.080 -3.879 -33.187 1.00 90.56 261 VAL A CA 1
ATOM 2055 C C . VAL A 1 261 ? 4.736 -3.181 -31.990 1.00 90.56 261 VAL A C 1
ATOM 2057 O O . VAL A 1 261 ? 5.277 -3.858 -31.117 1.00 90.56 261 VAL A O 1
ATOM 2060 N N . TYR A 1 262 ? 4.646 -1.852 -31.897 1.00 87.88 262 TYR A N 1
ATOM 2061 C CA . TYR A 1 262 ? 5.193 -1.090 -30.770 1.00 87.88 262 TYR A CA 1
ATOM 2062 C C . TYR A 1 262 ? 4.455 -1.374 -29.461 1.00 87.88 262 TYR A C 1
ATOM 2064 O O . TYR A 1 262 ? 5.101 -1.546 -28.428 1.00 87.88 262 TYR A O 1
ATOM 2072 N N . LEU A 1 263 ? 3.122 -1.493 -29.495 1.00 89.19 263 LEU A N 1
ATOM 2073 C CA . LEU A 1 263 ? 2.328 -1.874 -28.323 1.00 89.19 263 LEU A CA 1
ATOM 2074 C C . LEU A 1 263 ? 2.680 -3.282 -27.835 1.00 89.19 263 LEU A C 1
ATOM 2076 O O . LEU A 1 263 ? 2.848 -3.485 -26.634 1.00 89.19 263 LEU A O 1
ATOM 2080 N N . PHE A 1 264 ? 2.841 -4.243 -28.748 1.00 92.94 264 PHE A N 1
ATOM 2081 C CA . PHE A 1 264 ? 3.263 -5.597 -28.395 1.00 92.94 264 PHE A CA 1
ATOM 2082 C C . PHE A 1 264 ? 4.685 -5.622 -27.816 1.00 92.94 264 PHE A C 1
ATOM 2084 O O . PHE A 1 264 ? 4.912 -6.252 -26.782 1.00 92.94 264 PHE A O 1
ATOM 2091 N N . ALA A 1 265 ? 5.630 -4.903 -28.431 1.00 91.12 265 ALA A N 1
ATOM 2092 C CA . ALA A 1 265 ? 6.998 -4.796 -27.932 1.00 91.12 265 ALA A CA 1
ATOM 2093 C C . ALA A 1 265 ? 7.035 -4.180 -26.521 1.00 91.12 265 ALA A C 1
ATOM 2095 O O . ALA A 1 265 ? 7.659 -4.744 -25.623 1.00 91.12 265 ALA A O 1
ATOM 2096 N N . MET A 1 266 ? 6.280 -3.101 -26.292 1.00 88.88 266 MET A N 1
ATOM 2097 C CA . MET A 1 266 ? 6.135 -2.468 -24.979 1.00 88.88 266 MET A CA 1
ATOM 2098 C C . MET A 1 266 ? 5.542 -3.419 -23.931 1.00 88.88 266 MET A C 1
ATOM 2100 O O . MET A 1 266 ? 6.100 -3.562 -22.842 1.00 88.88 266 MET A O 1
ATOM 2104 N N . PHE A 1 267 ? 4.437 -4.089 -24.268 1.00 93.31 267 PHE A N 1
ATOM 2105 C CA . PHE A 1 267 ? 3.797 -5.072 -23.397 1.00 93.31 267 PHE A CA 1
ATOM 2106 C C . PHE A 1 267 ? 4.758 -6.200 -23.015 1.00 93.31 267 PHE A C 1
ATOM 2108 O O . PHE A 1 267 ? 4.872 -6.545 -21.839 1.00 93.31 267 PHE A O 1
ATOM 2115 N N . SER A 1 268 ? 5.487 -6.743 -23.994 1.00 93.88 268 SER A N 1
ATOM 2116 C CA . SER A 1 268 ? 6.443 -7.826 -23.761 1.00 93.88 268 SER A CA 1
ATOM 2117 C C . SER A 1 268 ? 7.563 -7.412 -22.802 1.00 93.88 268 SER A C 1
ATOM 2119 O O . SER A 1 268 ? 7.901 -8.180 -21.904 1.00 93.88 268 SER A O 1
ATOM 2121 N N . GLY A 1 269 ? 8.071 -6.178 -22.914 1.00 89.81 269 GLY A N 1
ATOM 2122 C CA . GLY A 1 269 ? 9.067 -5.633 -21.996 1.00 89.81 269 GLY A CA 1
ATOM 2123 C C . GLY A 1 269 ? 8.555 -5.550 -20.567 1.00 89.81 269 GLY A C 1
ATOM 2124 O O . GLY A 1 269 ? 9.156 -6.140 -19.668 1.00 89.81 269 GLY A O 1
ATOM 2125 N N . PHE A 1 270 ? 7.416 -4.879 -20.355 1.00 90.50 270 PHE A N 1
ATOM 2126 C CA . PHE A 1 270 ? 6.802 -4.794 -19.026 1.00 90.50 270 PHE A CA 1
ATOM 2127 C C . PHE A 1 270 ? 6.553 -6.175 -18.430 1.00 90.50 270 PHE A C 1
ATOM 2129 O O . PHE A 1 270 ? 6.862 -6.404 -17.263 1.00 90.50 270 PHE A O 1
ATOM 2136 N N . TYR A 1 271 ? 6.060 -7.118 -19.233 1.00 94.56 271 TYR A N 1
ATOM 2137 C CA . TYR A 1 271 ? 5.769 -8.454 -18.741 1.00 94.56 271 TYR A CA 1
ATOM 2138 C C . TYR A 1 271 ? 7.035 -9.220 -18.325 1.00 94.56 271 TYR A C 1
ATOM 2140 O O . TYR A 1 271 ? 7.064 -9.793 -17.235 1.00 94.56 271 TYR A O 1
ATOM 2148 N N . ILE A 1 272 ? 8.103 -9.176 -19.131 1.00 93.06 272 ILE A N 1
ATOM 2149 C CA . ILE A 1 272 ? 9.384 -9.831 -18.819 1.00 93.06 272 ILE A CA 1
ATOM 2150 C C . ILE A 1 272 ? 10.000 -9.253 -17.539 1.00 93.06 272 ILE A C 1
ATOM 2152 O O . ILE A 1 272 ? 10.346 -10.015 -16.634 1.00 93.06 272 ILE A O 1
ATOM 2156 N N . PHE A 1 273 ? 10.101 -7.925 -17.420 1.00 89.25 273 PHE A N 1
ATOM 2157 C CA . PHE A 1 273 ? 10.693 -7.300 -16.232 1.00 89.25 273 PHE A CA 1
ATOM 2158 C C . PHE A 1 273 ? 9.869 -7.547 -14.967 1.00 89.25 273 PHE A C 1
ATOM 2160 O O . PHE A 1 273 ? 10.440 -7.839 -13.915 1.00 89.25 273 PHE A O 1
ATOM 2167 N N . GLN A 1 274 ? 8.537 -7.511 -15.069 1.00 91.62 274 GLN A N 1
ATOM 2168 C CA . GLN A 1 274 ? 7.658 -7.780 -13.935 1.00 91.62 274 GLN A CA 1
ATOM 2169 C C . GLN A 1 274 ? 7.799 -9.231 -13.441 1.00 91.62 274 GLN A C 1
ATOM 2171 O O . GLN A 1 274 ? 7.863 -9.458 -12.232 1.00 91.62 274 GLN A O 1
ATOM 2176 N N . VAL A 1 275 ? 7.907 -10.208 -14.354 1.00 93.81 275 VAL A N 1
ATOM 2177 C CA . VAL A 1 275 ? 8.146 -11.620 -14.001 1.00 93.81 275 VAL A CA 1
ATOM 2178 C C . VAL A 1 275 ? 9.505 -11.794 -13.328 1.00 93.81 275 VAL A C 1
ATOM 2180 O O . VAL A 1 275 ? 9.578 -12.479 -12.308 1.00 93.81 275 VAL A O 1
ATOM 2183 N N . LEU A 1 276 ? 10.567 -11.154 -13.829 1.00 91.50 276 LEU A N 1
ATOM 2184 C CA . LEU A 1 276 ? 11.897 -11.216 -13.208 1.00 91.50 276 LEU A CA 1
ATOM 2185 C C . LEU A 1 276 ? 11.877 -10.667 -11.776 1.00 91.50 276 LEU A C 1
ATOM 2187 O O . LEU A 1 276 ? 12.297 -11.357 -10.848 1.00 91.50 276 LEU A O 1
ATOM 2191 N N . GLN A 1 277 ? 11.329 -9.465 -11.580 1.00 89.31 277 GLN A N 1
ATOM 2192 C CA . GLN A 1 277 ? 11.272 -8.822 -10.266 1.00 89.31 277 GLN A CA 1
ATOM 2193 C C . GLN A 1 277 ? 10.444 -9.636 -9.260 1.00 89.31 277 GLN A C 1
ATOM 2195 O O . GLN A 1 277 ? 10.868 -9.838 -8.120 1.00 89.31 277 GLN A O 1
ATOM 2200 N N . ASN A 1 278 ? 9.282 -10.142 -9.685 1.00 92.69 278 ASN A N 1
ATOM 2201 C CA . ASN A 1 278 ? 8.397 -10.930 -8.828 1.00 92.69 278 ASN A CA 1
ATOM 2202 C C 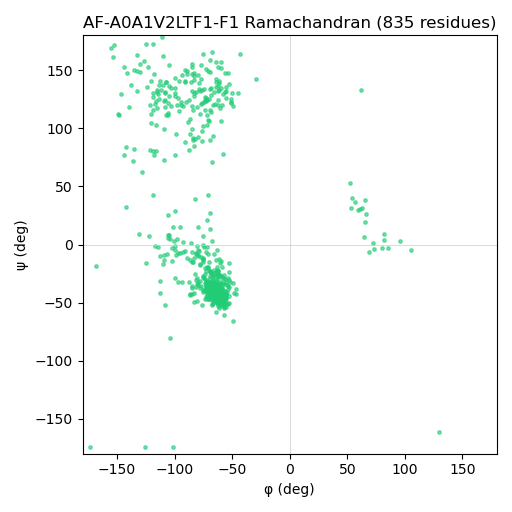. ASN A 1 278 ? 8.969 -12.327 -8.526 1.00 92.69 278 ASN A C 1
ATOM 2204 O O . ASN A 1 278 ? 8.791 -12.833 -7.419 1.00 92.69 278 ASN A O 1
ATOM 2208 N N . THR A 1 279 ? 9.705 -12.935 -9.462 1.00 93.69 279 THR A N 1
ATOM 2209 C CA . THR A 1 279 ? 10.395 -14.215 -9.224 1.00 93.69 279 THR A CA 1
ATOM 2210 C C . THR A 1 279 ? 11.469 -14.051 -8.155 1.00 93.69 279 THR A C 1
ATOM 2212 O O . THR A 1 279 ? 11.492 -14.808 -7.185 1.00 93.69 279 THR A O 1
ATOM 2215 N N . THR A 1 280 ? 12.302 -13.013 -8.263 1.00 92.81 280 THR A N 1
ATOM 2216 C CA . THR A 1 280 ? 13.302 -12.686 -7.237 1.00 92.81 280 THR A CA 1
ATOM 2217 C C . THR A 1 280 ? 12.650 -12.409 -5.883 1.00 92.81 280 THR A C 1
ATOM 2219 O O . THR A 1 280 ? 13.145 -12.879 -4.859 1.00 92.81 280 THR A O 1
ATOM 2222 N N . HIS A 1 281 ? 11.500 -11.724 -5.864 1.00 93.50 281 HIS A N 1
ATOM 2223 C CA . HIS A 1 281 ? 10.736 -11.485 -4.639 1.00 93.50 281 HIS A CA 1
ATOM 2224 C C . HIS A 1 281 ? 10.297 -12.793 -3.961 1.00 93.50 281 HIS A C 1
ATOM 2226 O O . HIS A 1 281 ? 10.498 -12.952 -2.760 1.00 93.50 281 HIS A O 1
ATOM 2232 N N . VAL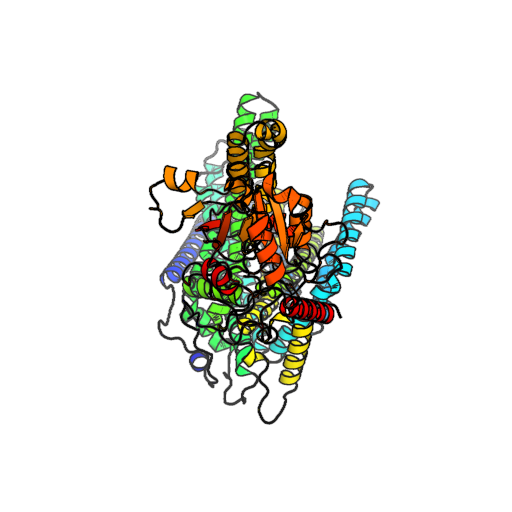 A 1 282 ? 9.739 -13.751 -4.708 1.00 94.44 282 VAL A N 1
ATOM 2233 C CA . VAL A 1 282 ? 9.314 -15.052 -4.155 1.00 94.44 282 VAL A CA 1
ATOM 2234 C C . VAL A 1 282 ? 10.505 -15.857 -3.626 1.00 94.44 282 VAL A C 1
ATOM 2236 O O . VAL A 1 282 ? 10.411 -16.434 -2.543 1.00 94.44 282 VAL A O 1
ATOM 2239 N N . ILE A 1 283 ? 11.639 -15.858 -4.336 1.00 94.69 283 ILE A N 1
ATOM 2240 C CA . ILE A 1 283 ? 12.857 -16.554 -3.890 1.00 94.69 283 ILE A CA 1
ATOM 2241 C C . ILE A 1 283 ? 13.348 -15.974 -2.559 1.00 94.69 283 ILE A C 1
ATOM 2243 O O . ILE A 1 283 ? 13.589 -16.711 -1.603 1.00 94.69 283 ILE A O 1
ATOM 2247 N N . LEU A 1 284 ? 13.481 -14.648 -2.482 1.00 94.12 284 LEU A N 1
ATOM 2248 C CA . LEU A 1 284 ? 13.966 -13.965 -1.285 1.00 94.12 284 LEU A CA 1
ATOM 2249 C C . LEU A 1 284 ? 12.998 -14.133 -0.109 1.00 94.12 284 LEU A C 1
ATOM 2251 O O . LEU A 1 284 ? 13.441 -14.428 1.001 1.00 94.12 284 LEU A O 1
ATOM 2255 N N . ALA A 1 285 ? 11.689 -14.034 -0.351 1.00 94.12 285 ALA A N 1
ATOM 2256 C CA . ALA A 1 285 ? 10.668 -14.260 0.666 1.00 94.12 285 ALA A CA 1
ATOM 2257 C C . ALA A 1 285 ? 10.730 -15.689 1.235 1.00 94.12 285 ALA A C 1
ATOM 2259 O O . ALA A 1 285 ? 10.633 -15.864 2.450 1.00 94.12 285 ALA A O 1
ATOM 2260 N N . GLY A 1 286 ? 11.011 -16.704 0.410 1.00 91.56 286 GLY A N 1
ATOM 2261 C CA . GLY A 1 286 ? 11.220 -18.080 0.876 1.00 91.56 286 GLY A CA 1
ATOM 2262 C C . GLY A 1 286 ? 12.433 -18.236 1.809 1.00 91.56 286 GLY A C 1
ATOM 2263 O O . GLY A 1 286 ? 12.367 -18.959 2.811 1.00 91.56 286 GLY A O 1
ATOM 2264 N N . VAL A 1 287 ? 13.528 -17.516 1.540 1.00 92.56 287 VAL A N 1
ATOM 2265 C CA . VAL A 1 287 ? 14.720 -17.510 2.410 1.00 92.56 287 VAL A CA 1
ATOM 2266 C C . VAL A 1 287 ? 14.449 -16.759 3.717 1.00 92.56 287 VAL A C 1
ATOM 2268 O O . VAL A 1 287 ? 14.751 -17.279 4.792 1.00 92.56 287 VAL A O 1
ATOM 2271 N N . PHE A 1 288 ? 13.821 -15.580 3.658 1.00 92.94 288 PHE A N 1
ATOM 2272 C CA . PHE A 1 288 ? 13.442 -14.820 4.856 1.00 92.94 288 PHE A CA 1
ATOM 2273 C C . PHE A 1 288 ? 12.436 -15.572 5.734 1.00 92.94 288 PHE A C 1
ATOM 2275 O O . PHE A 1 288 ? 12.543 -15.530 6.959 1.00 92.94 288 PHE A O 1
ATOM 2282 N N . SER A 1 289 ? 11.516 -16.321 5.126 1.00 90.56 289 SER A N 1
ATOM 2283 C CA . SER A 1 289 ? 10.579 -17.193 5.845 1.00 90.56 289 SER A CA 1
ATOM 2284 C C . SER A 1 289 ? 11.312 -18.292 6.612 1.00 90.56 289 SER A C 1
ATOM 2286 O O . SER A 1 289 ? 10.979 -18.572 7.761 1.00 90.56 289 SER A O 1
ATOM 2288 N N . SER A 1 290 ? 12.370 -18.865 6.027 1.00 89.50 290 SER A N 1
ATOM 2289 C CA . SER A 1 290 ? 13.200 -19.874 6.702 1.00 89.50 290 SER A CA 1
ATOM 2290 C C . SER A 1 290 ? 13.889 -19.304 7.946 1.00 89.50 290 SER A C 1
ATOM 2292 O O . SER A 1 290 ? 13.918 -19.951 8.992 1.00 89.50 290 SER A O 1
ATOM 2294 N N . TRP A 1 291 ? 14.389 -18.064 7.870 1.00 88.50 291 TRP A N 1
ATOM 2295 C CA . TRP A 1 291 ? 14.926 -17.362 9.040 1.00 88.50 291 TRP A CA 1
ATOM 2296 C C . TRP A 1 291 ? 13.840 -17.066 10.079 1.00 88.50 291 TRP A C 1
ATOM 2298 O O . TRP A 1 291 ? 14.072 -17.217 11.277 1.00 88.50 291 TRP A O 1
ATOM 2308 N N . TYR A 1 292 ? 12.648 -16.664 9.644 1.00 88.25 292 TYR A N 1
ATOM 2309 C CA . TYR A 1 292 ? 11.556 -16.334 10.554 1.00 88.25 292 TYR A CA 1
ATOM 2310 C C . TYR A 1 292 ? 11.124 -17.550 11.391 1.00 88.25 292 TYR A C 1
ATOM 2312 O O . TYR A 1 292 ? 11.139 -17.472 12.619 1.00 88.25 292 TYR A O 1
ATOM 2320 N N . PHE A 1 293 ? 10.822 -18.682 10.741 1.00 85.56 293 PHE A N 1
ATOM 2321 C CA . PHE A 1 293 ? 10.245 -19.861 11.399 1.00 85.56 293 PHE A CA 1
ATOM 2322 C C . PHE A 1 293 ? 11.271 -20.806 12.040 1.00 85.56 293 PHE A C 1
ATOM 2324 O O . PHE A 1 293 ? 10.991 -21.360 13.103 1.00 85.56 293 PHE A O 1
ATOM 2331 N N . PHE A 1 294 ? 12.445 -21.008 11.427 1.00 83.38 294 PHE A N 1
ATOM 2332 C CA . PHE A 1 294 ? 13.338 -22.118 11.802 1.00 83.38 294 PHE A CA 1
ATOM 2333 C C . PHE A 1 294 ? 14.618 -21.717 12.524 1.00 83.38 294 PHE A C 1
ATOM 2335 O O . PHE A 1 294 ? 15.333 -22.575 13.030 1.00 83.38 294 PHE A O 1
ATOM 2342 N N . ASP A 1 295 ? 14.936 -20.429 12.600 1.00 78.12 295 ASP A N 1
ATOM 2343 C CA . ASP A 1 295 ? 16.241 -20.002 13.106 1.00 78.12 295 ASP A CA 1
ATOM 2344 C C . ASP A 1 295 ? 16.493 -20.317 14.590 1.00 78.12 295 ASP A C 1
ATOM 2346 O O . ASP A 1 295 ? 17.647 -20.447 15.004 1.00 78.12 295 ASP A O 1
ATOM 2350 N N . THR A 1 296 ? 15.417 -20.448 15.366 1.00 72.38 296 THR A N 1
ATOM 2351 C CA . THR A 1 296 ? 15.443 -20.849 16.777 1.00 72.38 296 THR A CA 1
ATOM 2352 C C . THR A 1 296 ? 15.708 -22.346 16.933 1.00 72.38 296 THR A C 1
ATOM 2354 O O . THR A 1 296 ? 16.349 -22.773 17.876 1.00 72.38 296 THR A O 1
ATOM 2357 N N . TYR A 1 297 ? 15.333 -23.177 15.965 1.00 72.94 297 TYR A N 1
ATOM 2358 C CA . TYR A 1 297 ? 15.533 -24.618 16.083 1.00 72.94 297 TYR A CA 1
ATOM 2359 C C . TYR A 1 297 ? 17.019 -25.027 16.026 1.00 72.94 297 TYR A C 1
ATOM 2361 O O . TYR A 1 297 ? 17.847 -24.292 15.488 1.00 72.94 297 TYR A O 1
ATOM 2369 N N . PRO A 1 298 ? 17.397 -26.214 16.537 1.00 69.00 298 PRO A N 1
ATOM 2370 C CA . PRO A 1 298 ? 18.748 -26.752 16.374 1.00 69.00 298 PRO A CA 1
ATOM 2371 C C . PRO A 1 298 ? 19.164 -26.860 14.897 1.00 69.00 298 PRO A C 1
ATOM 2373 O O . PRO A 1 298 ? 18.337 -27.176 14.043 1.00 69.00 298 PRO A O 1
ATOM 2376 N N . GLU A 1 299 ? 20.457 -26.687 14.593 1.00 68.94 299 GLU A N 1
ATOM 2377 C CA . GLU A 1 299 ? 21.009 -26.731 13.218 1.00 68.94 299 GLU A CA 1
ATOM 2378 C C . GLU A 1 299 ? 20.629 -28.001 12.432 1.00 68.94 299 GLU A C 1
ATOM 2380 O O . GLU A 1 299 ? 20.453 -27.957 11.219 1.00 68.94 299 GLU A O 1
ATOM 2385 N N . GLN A 1 300 ? 20.446 -29.137 13.113 1.00 62.41 300 GLN A N 1
ATOM 2386 C CA . GLN A 1 300 ? 20.058 -30.410 12.487 1.00 62.41 300 GLN A CA 1
ATOM 2387 C C . GLN A 1 300 ? 18.622 -30.414 11.937 1.00 62.41 300 GLN A C 1
ATOM 2389 O O . GLN A 1 300 ? 18.306 -31.201 11.050 1.00 62.41 300 GLN A O 1
ATOM 2394 N N . SER A 1 301 ? 17.770 -29.536 12.462 1.00 66.31 301 SER A N 1
ATOM 2395 C CA . SER A 1 301 ? 16.361 -29.380 12.087 1.00 66.31 301 SER A CA 1
ATOM 2396 C C . SER A 1 301 ? 16.100 -28.144 11.218 1.00 66.31 301 SER A C 1
ATOM 2398 O O . SER A 1 301 ? 14.945 -27.806 10.965 1.00 66.31 301 SER A O 1
ATOM 2400 N N . LYS A 1 302 ? 17.165 -27.462 10.771 1.00 77.06 302 LYS A N 1
ATOM 2401 C CA . LYS A 1 302 ? 17.085 -26.332 9.843 1.00 77.06 302 LYS A CA 1
ATOM 2402 C C . LYS A 1 302 ? 17.256 -26.805 8.398 1.00 77.06 302 LYS A C 1
ATOM 2404 O O . LYS A 1 302 ? 18.082 -27.689 8.144 1.00 77.06 302 LYS A O 1
ATOM 2409 N N . PRO A 1 303 ? 16.578 -26.166 7.430 1.00 77.19 303 PRO A N 1
ATOM 2410 C CA . PRO A 1 303 ? 16.836 -26.425 6.022 1.00 77.19 303 PRO A CA 1
ATOM 2411 C C . PRO A 1 303 ? 18.286 -26.051 5.676 1.00 77.19 303 PRO A C 1
ATOM 2413 O O . PRO A 1 303 ? 18.687 -24.896 5.821 1.00 77.19 303 PRO A O 1
ATOM 2416 N N . LYS A 1 304 ? 19.081 -27.021 5.200 1.00 74.12 304 LYS A N 1
ATOM 2417 C CA . LYS A 1 304 ? 20.531 -26.842 4.948 1.00 74.12 304 LYS A CA 1
ATOM 2418 C C . LYS A 1 304 ? 20.848 -25.810 3.860 1.00 74.12 304 LYS A C 1
ATOM 2420 O O . LYS A 1 304 ? 21.881 -25.149 3.912 1.00 74.12 304 LYS A O 1
ATOM 2425 N N . THR A 1 305 ? 19.991 -25.702 2.844 1.00 81.94 305 THR A N 1
ATOM 2426 C CA . THR A 1 305 ? 20.176 -24.801 1.690 1.00 81.94 305 THR A CA 1
ATOM 2427 C C . THR A 1 305 ? 18.867 -24.079 1.339 1.00 81.94 305 THR A C 1
ATOM 2429 O O . THR A 1 305 ? 18.250 -24.352 0.306 1.00 81.94 305 THR A O 1
ATOM 2432 N N . PRO A 1 306 ? 18.419 -23.117 2.171 1.00 85.56 306 PRO A N 1
ATOM 2433 C CA . PRO A 1 306 ? 17.104 -22.493 2.007 1.00 85.56 306 PRO A CA 1
ATOM 2434 C C . PRO A 1 306 ? 16.975 -21.729 0.683 1.00 85.56 306 PRO A C 1
ATOM 2436 O O . PRO A 1 306 ? 15.900 -21.688 0.098 1.00 85.56 306 PRO A O 1
ATOM 2439 N N . ALA A 1 307 ? 18.073 -21.171 0.160 1.00 88.44 307 ALA A N 1
ATOM 2440 C CA . ALA A 1 307 ? 18.061 -20.470 -1.123 1.00 88.44 307 ALA A CA 1
ATOM 2441 C C . ALA A 1 307 ? 17.830 -21.400 -2.317 1.00 88.44 307 ALA A C 1
ATOM 2443 O O . ALA A 1 307 ? 17.050 -21.059 -3.199 1.00 88.44 307 ALA A O 1
ATOM 2444 N N . PHE A 1 308 ? 18.463 -22.575 -2.352 1.00 88.19 308 PHE A N 1
ATOM 2445 C CA . PHE A 1 308 ? 18.274 -23.506 -3.465 1.00 88.19 308 PHE A CA 1
ATOM 2446 C C . PHE A 1 308 ? 16.867 -24.116 -3.445 1.00 88.19 308 PHE A C 1
ATOM 2448 O O . PHE A 1 308 ? 16.222 -24.185 -4.490 1.00 88.19 308 PHE A O 1
ATOM 2455 N N . GLY A 1 309 ? 16.360 -24.460 -2.254 1.00 87.19 309 GLY A N 1
ATOM 2456 C CA . GLY A 1 309 ? 14.969 -24.884 -2.070 1.00 87.19 309 GLY A CA 1
ATOM 2457 C C . GLY A 1 309 ? 13.968 -23.815 -2.520 1.00 87.19 309 GLY A C 1
ATOM 2458 O O . GLY A 1 309 ? 13.087 -24.097 -3.330 1.00 87.19 309 GLY A O 1
ATOM 2459 N N . ALA A 1 310 ? 14.164 -22.557 -2.109 1.00 90.69 310 ALA A N 1
ATOM 2460 C CA . ALA A 1 310 ? 13.309 -21.444 -2.527 1.00 90.69 310 ALA A CA 1
ATOM 2461 C C . ALA A 1 310 ? 13.374 -21.167 -4.043 1.00 90.69 310 ALA A C 1
ATOM 2463 O O . ALA A 1 310 ? 12.341 -20.902 -4.656 1.00 90.69 310 ALA A O 1
ATOM 2464 N N . ILE A 1 311 ? 14.555 -21.270 -4.670 1.00 92.38 311 ILE A N 1
ATOM 2465 C CA . ILE A 1 311 ? 14.719 -21.151 -6.132 1.00 92.38 311 ILE A CA 1
ATOM 2466 C C . ILE A 1 311 ? 13.957 -22.265 -6.845 1.00 92.38 311 ILE A C 1
ATOM 2468 O O . ILE A 1 311 ? 13.157 -21.986 -7.741 1.00 92.38 311 ILE A O 1
ATOM 2472 N N . ARG A 1 312 ? 14.172 -23.521 -6.436 1.00 90.44 312 ARG A N 1
ATOM 2473 C CA . ARG A 1 312 ? 13.459 -24.671 -6.999 1.00 90.44 312 ARG A CA 1
ATOM 2474 C C . ARG A 1 312 ? 11.957 -24.452 -6.884 1.00 90.44 312 ARG A C 1
ATOM 2476 O O . ARG A 1 312 ? 11.252 -24.612 -7.878 1.00 90.44 312 ARG A O 1
ATOM 2483 N N . ARG A 1 313 ? 11.482 -24.009 -5.719 1.00 89.00 313 ARG A N 1
ATOM 2484 C CA . ARG A 1 313 ? 10.065 -23.745 -5.466 1.00 89.00 313 ARG A CA 1
ATOM 2485 C C . ARG A 1 313 ? 9.493 -22.627 -6.338 1.00 89.00 313 ARG A C 1
ATOM 2487 O O . ARG A 1 313 ? 8.400 -22.778 -6.883 1.00 89.00 313 ARG A O 1
ATOM 2494 N N . ALA A 1 314 ? 10.236 -21.537 -6.522 1.00 90.94 314 ALA A N 1
ATOM 2495 C CA . ALA A 1 314 ? 9.815 -20.406 -7.345 1.00 90.94 314 ALA A CA 1
ATOM 2496 C C . ALA A 1 314 ? 9.624 -20.787 -8.823 1.00 90.94 314 ALA A C 1
ATOM 2498 O O . ALA A 1 314 ? 8.653 -20.348 -9.434 1.00 90.94 314 ALA A O 1
ATOM 2499 N N . PHE A 1 315 ? 10.503 -21.630 -9.380 1.00 90.06 315 PHE A N 1
ATOM 2500 C CA . PHE A 1 315 ? 10.441 -22.060 -10.787 1.00 90.06 315 PHE A CA 1
ATOM 2501 C C . PHE A 1 315 ? 9.551 -23.285 -11.051 1.00 90.06 315 PHE A C 1
ATOM 2503 O O . PHE A 1 315 ? 9.231 -23.562 -12.206 1.00 90.06 315 PHE A O 1
ATOM 2510 N N . THR A 1 316 ? 9.143 -24.019 -10.014 1.00 87.75 316 THR A N 1
ATOM 2511 C CA . THR A 1 316 ? 8.267 -25.197 -10.142 1.00 87.75 316 THR A CA 1
ATOM 2512 C C . THR A 1 316 ? 6.843 -24.862 -9.702 1.00 87.75 316 THR A C 1
ATOM 2514 O O . THR A 1 316 ? 6.005 -24.530 -10.538 1.00 87.75 316 THR A O 1
ATOM 2517 N N . TYR A 1 317 ? 6.583 -24.854 -8.395 1.00 83.38 317 TYR A N 1
ATOM 2518 C CA . TYR A 1 317 ? 5.242 -24.699 -7.830 1.00 83.38 317 TYR A CA 1
ATOM 2519 C C . TYR A 1 317 ? 4.644 -23.308 -8.065 1.00 83.38 317 TYR A C 1
ATOM 2521 O O . TYR A 1 317 ? 3.458 -23.193 -8.372 1.00 83.38 317 TYR A O 1
ATOM 2529 N N . CYS A 1 318 ? 5.449 -22.246 -7.947 1.00 89.00 318 CYS A N 1
ATOM 2530 C CA . CYS A 1 318 ? 4.945 -20.867 -7.917 1.00 89.00 318 CYS A CA 1
ATOM 2531 C C . CYS A 1 318 ? 5.043 -20.119 -9.258 1.00 89.00 318 CYS A C 1
ATOM 2533 O O . CYS A 1 318 ? 4.493 -19.022 -9.371 1.00 89.00 318 CYS A O 1
ATOM 2535 N N . PHE A 1 319 ? 5.720 -20.670 -10.271 1.00 92.62 319 PHE A N 1
ATOM 2536 C CA . PHE A 1 319 ? 6.058 -19.914 -11.484 1.00 92.62 319 PHE A CA 1
ATOM 2537 C C . PHE A 1 319 ? 4.820 -19.461 -12.270 1.00 92.62 319 PHE A C 1
ATOM 2539 O O . PHE A 1 319 ? 4.742 -18.302 -12.673 1.00 92.62 319 PHE A O 1
ATOM 2546 N N . GLY A 1 320 ? 3.813 -20.327 -12.429 1.00 91.00 320 GLY A N 1
ATOM 2547 C CA . GLY A 1 320 ? 2.551 -19.967 -13.089 1.00 91.00 320 GLY A CA 1
ATOM 2548 C C . GLY A 1 320 ? 1.808 -18.843 -12.364 1.00 91.00 320 GLY A C 1
ATOM 2549 O O . GLY A 1 320 ? 1.389 -17.871 -12.994 1.00 91.00 320 GLY A O 1
ATOM 2550 N N . SER A 1 321 ? 1.747 -18.912 -11.032 1.00 92.31 321 SER A N 1
ATOM 2551 C CA . SER A 1 321 ? 1.156 -17.881 -10.170 1.00 92.31 321 SER A CA 1
ATOM 2552 C C . SER A 1 321 ? 1.881 -16.532 -10.305 1.00 92.31 321 SER A C 1
ATOM 2554 O O . SER A 1 321 ? 1.242 -15.480 -10.376 1.00 92.31 321 SER A O 1
ATOM 2556 N N . ILE A 1 322 ? 3.218 -16.553 -10.393 1.00 94.31 322 ILE A N 1
ATOM 2557 C CA . ILE A 1 322 ? 4.052 -15.362 -10.631 1.00 94.31 322 ILE A CA 1
ATOM 2558 C C . ILE A 1 322 ? 3.781 -14.778 -12.024 1.00 94.31 322 ILE A C 1
ATOM 2560 O O . ILE A 1 322 ? 3.636 -13.559 -12.170 1.00 94.31 322 ILE A O 1
ATOM 2564 N N . CYS A 1 323 ? 3.680 -15.627 -13.051 1.00 94.69 323 CYS A N 1
ATOM 2565 C CA . CYS A 1 323 ? 3.341 -15.213 -14.411 1.00 94.69 323 CYS A CA 1
ATOM 2566 C C . CYS A 1 323 ? 1.939 -14.596 -14.484 1.00 94.69 323 CYS A C 1
ATOM 2568 O O . CYS A 1 323 ? 1.759 -13.620 -15.211 1.00 94.69 323 CYS A O 1
ATOM 2570 N N . PHE A 1 324 ? 0.965 -15.112 -13.731 1.00 92.00 324 PHE A N 1
ATOM 2571 C CA . PHE A 1 324 ? -0.396 -14.577 -13.712 1.00 92.00 324 PHE A CA 1
ATOM 2572 C C . PHE A 1 324 ? -0.470 -13.184 -13.076 1.00 92.00 324 PHE A C 1
ATOM 2574 O O . PHE A 1 324 ? -0.961 -12.244 -13.703 1.00 92.00 324 PHE A O 1
ATOM 2581 N N . GLY A 1 325 ? 0.079 -13.010 -11.869 1.00 90.25 325 GLY A N 1
ATOM 2582 C CA . GLY A 1 325 ? 0.068 -11.704 -11.204 1.00 90.25 325 GLY A CA 1
ATOM 2583 C C . GLY A 1 325 ? 0.879 -10.644 -11.965 1.00 90.25 325 GLY A C 1
ATOM 2584 O O . GLY A 1 325 ? 0.481 -9.479 -12.028 1.00 90.25 325 GLY A O 1
ATOM 2585 N N . SER A 1 326 ? 1.975 -11.046 -12.622 1.00 94.12 326 SER A N 1
ATOM 2586 C CA . SER A 1 326 ? 2.769 -10.171 -13.502 1.00 94.12 326 SER A CA 1
ATOM 2587 C C . SER A 1 326 ? 2.030 -9.784 -14.792 1.00 94.12 326 SER A C 1
ATOM 2589 O O . SER A 1 326 ? 2.198 -8.668 -15.287 1.00 94.12 326 SER A O 1
ATOM 2591 N N . LEU A 1 327 ? 1.193 -10.675 -15.334 1.00 91.75 327 LEU A N 1
ATOM 2592 C CA . LEU A 1 327 ? 0.404 -10.420 -16.544 1.00 91.75 327 LEU A CA 1
ATOM 2593 C C . LEU A 1 327 ? -0.638 -9.322 -16.302 1.00 91.75 327 LEU A C 1
ATOM 2595 O O . LEU A 1 327 ? -0.781 -8.411 -17.113 1.00 91.75 327 LEU A O 1
ATOM 2599 N N . LEU A 1 328 ? -1.331 -9.372 -15.161 1.00 87.94 328 LEU A N 1
ATOM 2600 C CA . LEU A 1 328 ? -2.332 -8.363 -14.799 1.00 87.94 328 LEU A CA 1
ATOM 2601 C C . LEU A 1 328 ? -1.716 -6.962 -14.691 1.00 87.94 328 LEU A C 1
ATOM 2603 O O . LEU A 1 328 ? -2.256 -6.004 -15.244 1.00 87.94 328 LEU A O 1
ATOM 2607 N N . VAL A 1 329 ? -0.560 -6.848 -14.029 1.00 90.19 329 VAL A N 1
ATOM 2608 C CA . VAL A 1 329 ? 0.148 -5.567 -13.882 1.00 90.19 329 VAL A CA 1
ATOM 2609 C C . VAL A 1 329 ? 0.633 -5.044 -15.236 1.00 90.19 329 VAL A C 1
ATOM 2611 O O . VAL A 1 329 ? 0.387 -3.884 -15.563 1.00 90.19 329 VAL A O 1
ATOM 2614 N N . SER A 1 330 ? 1.260 -5.894 -16.053 1.00 92.75 330 SER A N 1
ATOM 2615 C CA . SER A 1 330 ? 1.815 -5.488 -17.355 1.00 92.75 330 SER A CA 1
ATOM 2616 C C . SER A 1 330 ? 0.747 -5.079 -18.379 1.00 92.75 330 SER A C 1
ATOM 2618 O O . SER A 1 330 ? 0.964 -4.138 -19.147 1.00 92.75 330 SER A O 1
ATOM 2620 N N . LEU A 1 331 ? -0.438 -5.704 -18.367 1.00 88.69 331 LEU A N 1
ATOM 2621 C CA . LEU A 1 331 ? -1.573 -5.276 -19.197 1.00 88.69 331 LEU A CA 1
ATOM 2622 C C . LEU A 1 331 ? -2.027 -3.855 -18.847 1.00 88.69 331 LEU A C 1
ATOM 2624 O O . LEU A 1 331 ? -2.237 -3.028 -19.735 1.00 88.69 331 LEU A O 1
ATOM 2628 N N . VAL A 1 332 ? -2.138 -3.550 -17.554 1.00 87.06 332 VAL A N 1
ATOM 2629 C CA . VAL A 1 332 ? -2.574 -2.229 -17.085 1.00 87.06 332 VAL A CA 1
ATOM 2630 C C . VAL A 1 332 ? -1.498 -1.172 -17.309 1.00 87.06 332 VAL A C 1
ATOM 2632 O O . VAL A 1 332 ? -1.829 -0.061 -17.717 1.00 87.06 332 VAL A O 1
ATOM 2635 N N . GLN A 1 333 ? -0.220 -1.521 -17.148 1.00 90.38 333 GLN A N 1
ATOM 2636 C CA . GLN A 1 333 ? 0.905 -0.655 -17.518 1.00 90.38 333 GLN A CA 1
ATOM 2637 C C . GLN A 1 333 ? 0.888 -0.301 -19.004 1.00 90.38 333 GLN A C 1
ATOM 2639 O O . GLN A 1 333 ? 1.003 0.870 -19.367 1.00 90.38 333 GLN A O 1
ATOM 2644 N N . THR A 1 334 ? 0.681 -1.296 -19.867 1.00 88.69 334 THR A N 1
ATOM 2645 C CA . THR A 1 334 ? 0.591 -1.079 -21.317 1.00 88.69 334 THR A CA 1
ATOM 2646 C C . THR A 1 334 ? -0.603 -0.189 -21.656 1.00 88.69 334 THR A C 1
ATOM 2648 O O . THR A 1 334 ? -0.460 0.770 -22.416 1.00 88.69 334 THR A O 1
ATOM 2651 N N . LEU A 1 335 ? -1.766 -0.437 -21.040 1.00 86.69 335 LEU A N 1
ATOM 2652 C CA . LEU A 1 335 ? -2.954 0.402 -21.206 1.00 86.69 335 LEU A CA 1
ATOM 2653 C C . LEU A 1 335 ? -2.678 1.845 -20.770 1.00 86.69 335 LEU A C 1
ATOM 2655 O O . LEU A 1 335 ? -2.917 2.772 -21.542 1.00 86.69 335 LEU A O 1
ATOM 2659 N N . ARG A 1 336 ? -2.125 2.051 -19.573 1.00 89.00 336 ARG A N 1
ATOM 2660 C CA . ARG A 1 336 ? -1.772 3.376 -19.052 1.00 89.00 336 ARG A CA 1
ATOM 2661 C C . ARG A 1 336 ? -0.846 4.117 -20.010 1.00 89.00 336 ARG A C 1
ATOM 2663 O O . ARG A 1 336 ? -1.113 5.268 -20.343 1.00 89.00 336 ARG A O 1
ATOM 2670 N N . MET A 1 337 ? 0.220 3.469 -20.468 1.00 87.12 337 MET A N 1
ATOM 2671 C CA . MET A 1 337 ? 1.182 4.100 -21.369 1.00 87.12 337 MET A CA 1
ATOM 2672 C C . MET A 1 337 ? 0.562 4.408 -22.736 1.00 87.12 337 MET A C 1
ATOM 2674 O O . MET A 1 337 ? 0.793 5.485 -23.281 1.00 87.12 337 MET A O 1
ATOM 2678 N N . SER A 1 338 ? -0.303 3.532 -23.257 1.00 84.56 338 SER A N 1
ATOM 2679 C CA . SER A 1 338 ? -1.054 3.813 -24.486 1.00 84.56 338 SER A CA 1
ATOM 2680 C C . SER A 1 338 ? -1.978 5.031 -24.334 1.00 84.56 338 SER A C 1
ATOM 2682 O O . SER A 1 338 ? -2.000 5.896 -25.207 1.00 84.56 338 SER A O 1
ATOM 2684 N N . LEU A 1 339 ? -2.658 5.176 -23.189 1.00 84.50 339 LEU A N 1
ATOM 2685 C CA . LEU A 1 339 ? -3.493 6.342 -22.884 1.00 84.50 339 LEU A CA 1
ATOM 2686 C C . LEU A 1 339 ? -2.662 7.626 -22.764 1.00 84.50 339 LEU A C 1
ATOM 2688 O O . LEU A 1 339 ? -3.114 8.681 -23.203 1.00 84.50 339 LEU A O 1
ATOM 2692 N N . GLN A 1 340 ? -1.438 7.551 -22.232 1.00 87.62 340 GLN A N 1
ATOM 2693 C CA . GLN A 1 340 ? -0.516 8.692 -22.184 1.00 87.62 340 GLN A CA 1
ATOM 2694 C C . GLN A 1 340 ? -0.062 9.135 -23.579 1.00 87.62 340 GLN A C 1
ATOM 2696 O O . GLN A 1 340 ? -0.000 10.336 -23.839 1.00 87.62 340 GLN A O 1
ATOM 2701 N N . LEU A 1 341 ? 0.192 8.189 -24.487 1.00 84.19 341 LEU A N 1
ATOM 2702 C CA . LEU A 1 341 ? 0.502 8.493 -25.887 1.00 84.19 341 LEU A CA 1
ATOM 2703 C C . LEU A 1 341 ? -0.698 9.118 -26.611 1.00 84.19 341 LEU A C 1
ATOM 2705 O O . LEU A 1 341 ? -0.541 10.087 -27.347 1.00 84.19 341 LEU A O 1
ATOM 2709 N N . VAL A 1 342 ? -1.912 8.612 -26.380 1.00 83.50 342 VAL A N 1
ATOM 2710 C CA . VAL A 1 342 ? -3.133 9.218 -26.940 1.00 83.50 342 VAL A CA 1
ATOM 2711 C C . VAL A 1 342 ? -3.325 10.632 -26.393 1.00 83.50 342 VAL A C 1
ATOM 2713 O O . VAL A 1 342 ? -3.604 11.560 -27.148 1.00 83.50 342 VAL A O 1
ATOM 2716 N N . LYS A 1 343 ? -3.120 10.825 -25.089 1.00 85.56 343 LYS A N 1
ATOM 2717 C CA . LYS A 1 343 ? -3.221 12.130 -24.435 1.00 85.56 343 LYS A CA 1
ATOM 2718 C C . LYS A 1 343 ? -2.231 13.141 -25.007 1.00 85.56 343 LYS A C 1
ATOM 2720 O O . LYS A 1 343 ? -2.640 14.262 -25.295 1.00 85.56 343 LYS A O 1
ATOM 2725 N N . SER A 1 344 ? -0.964 12.763 -25.193 1.00 83.31 344 SER A N 1
ATOM 2726 C CA . SER A 1 344 ? 0.046 13.669 -25.753 1.00 83.31 344 SER A CA 1
ATOM 2727 C C . SER A 1 344 ? -0.286 14.073 -27.192 1.00 83.31 344 SER A C 1
ATOM 2729 O O . SER A 1 344 ? -0.149 15.243 -27.542 1.00 83.31 344 SER A O 1
ATOM 2731 N N . ARG A 1 345 ? -0.826 13.149 -27.998 1.00 81.88 345 ARG A N 1
ATOM 2732 C CA . ARG A 1 345 ? -1.306 13.440 -29.361 1.00 81.88 345 ARG A CA 1
ATOM 2733 C C . ARG A 1 345 ? -2.542 14.344 -29.381 1.00 81.88 345 ARG A C 1
ATOM 2735 O O . ARG A 1 345 ? -2.604 15.282 -30.167 1.00 81.88 345 ARG A O 1
ATOM 2742 N N . LEU A 1 346 ? -3.515 14.120 -28.499 1.00 79.94 346 LEU A N 1
ATOM 2743 C CA . LEU A 1 346 ? -4.681 15.006 -28.379 1.00 79.94 346 LEU A CA 1
ATOM 2744 C C . LEU A 1 346 ? -4.280 16.417 -27.924 1.00 79.94 346 LEU A C 1
ATOM 2746 O O . LEU A 1 346 ? -4.857 17.405 -28.375 1.00 79.94 346 LEU A O 1
ATOM 2750 N N . GLN A 1 347 ? -3.273 16.526 -27.053 1.00 82.38 347 GLN A N 1
ATOM 2751 C CA . GLN A 1 347 ? -2.720 17.813 -26.632 1.00 82.38 347 GLN A CA 1
ATOM 2752 C C . GLN A 1 347 ? -2.010 18.542 -27.777 1.00 82.38 347 GLN A C 1
ATOM 2754 O O . GLN A 1 347 ? -2.193 19.753 -27.897 1.00 82.38 347 GLN A O 1
ATOM 2759 N N . SER A 1 348 ? -1.262 17.834 -28.633 1.00 79.31 348 SER A N 1
ATOM 2760 C CA . SER A 1 348 ? -0.618 18.454 -29.797 1.00 79.31 348 SER A CA 1
ATOM 2761 C C . SER A 1 348 ? -1.635 18.942 -30.832 1.00 79.31 348 SER A C 1
ATOM 2763 O O . SER A 1 348 ? -1.493 20.053 -31.328 1.00 79.31 348 SER A O 1
ATOM 2765 N N . ILE A 1 349 ? -2.697 18.167 -31.096 1.00 76.50 349 ILE A N 1
ATOM 2766 C CA . ILE A 1 349 ? -3.787 18.580 -32.004 1.00 76.50 349 ILE A CA 1
ATOM 2767 C C . ILE A 1 349 ? -4.465 19.846 -31.472 1.00 76.50 349 ILE A C 1
ATOM 2769 O O . ILE A 1 349 ? -4.617 20.825 -32.191 1.00 76.50 349 ILE A O 1
ATOM 2773 N N . ARG A 1 350 ? -4.779 19.887 -30.171 1.00 74.12 350 ARG A N 1
ATOM 2774 C CA . ARG A 1 350 ? -5.371 21.076 -29.544 1.00 74.12 350 ARG A CA 1
ATOM 2775 C C . ARG A 1 350 ? -4.479 22.317 -29.650 1.00 74.12 350 ARG A C 1
ATOM 2777 O O . ARG A 1 350 ? -4.996 23.423 -29.769 1.00 74.12 350 ARG A O 1
ATOM 2784 N N . GLN A 1 351 ? -3.160 22.158 -29.535 1.00 74.12 351 GLN A N 1
ATOM 2785 C CA . GLN A 1 351 ? -2.228 23.279 -29.682 1.00 74.12 351 GLN A CA 1
ATOM 2786 C C . GLN A 1 351 ? -2.234 23.844 -31.108 1.00 74.12 351 GLN A C 1
ATOM 2788 O O . GLN A 1 351 ? -2.125 25.057 -31.245 1.00 74.12 351 GLN A O 1
ATOM 2793 N N . GLN A 1 352 ? -2.421 22.995 -32.125 1.00 70.50 352 GLN A N 1
ATOM 2794 C CA . GLN A 1 352 ? -2.547 23.402 -33.529 1.00 70.50 352 GLN A CA 1
ATOM 2795 C C . GLN A 1 352 ? -3.927 24.018 -33.840 1.00 70.50 352 GLN A C 1
ATOM 2797 O O . GLN A 1 352 ? -4.000 25.053 -34.492 1.00 70.50 352 GLN A O 1
ATOM 2802 N N . ASP A 1 353 ? -5.018 23.453 -33.309 1.00 62.81 353 ASP A N 1
ATOM 2803 C CA . ASP A 1 353 ? -6.395 23.901 -33.593 1.00 62.81 353 ASP A CA 1
ATOM 2804 C C . ASP A 1 353 ? -6.774 25.246 -32.945 1.00 62.81 353 ASP A C 1
ATOM 2806 O O . ASP A 1 353 ? -7.718 25.900 -33.388 1.00 62.81 353 ASP A O 1
ATOM 2810 N N . ASN A 1 354 ? -6.054 25.707 -31.912 1.00 56.56 354 ASN A N 1
ATOM 2811 C CA . ASN A 1 354 ? -6.316 27.018 -31.296 1.00 56.56 354 ASN A CA 1
ATOM 2812 C C . ASN A 1 354 ? -6.134 28.201 -32.278 1.00 56.56 354 ASN A C 1
ATOM 2814 O O . ASN A 1 354 ? -6.568 29.309 -31.961 1.00 56.56 354 ASN A O 1
ATOM 2818 N N . GLU A 1 355 ? -5.532 27.982 -33.453 1.00 58.22 355 GLU A N 1
ATOM 2819 C CA . GLU A 1 355 ? -5.410 28.978 -34.525 1.00 58.22 355 GLU A CA 1
ATOM 2820 C C . GLU A 1 355 ? -6.594 28.972 -35.521 1.00 58.22 355 GLU A C 1
ATOM 2822 O O . GLU A 1 355 ? -6.745 29.935 -36.274 1.00 58.22 355 GLU A O 1
ATOM 2827 N N . SER A 1 356 ? -7.492 27.969 -35.511 1.00 52.72 356 SER A N 1
ATOM 2828 C CA . SER A 1 356 ? -8.626 27.901 -36.453 1.00 52.72 356 SER A CA 1
ATOM 2829 C C . SER A 1 356 ? -9.905 27.233 -35.899 1.00 52.72 356 SER A C 1
ATOM 2831 O O . SER A 1 356 ? -9.976 26.016 -35.775 1.00 52.72 356 SER A O 1
ATOM 2833 N N . ASN A 1 357 ? -10.958 28.045 -35.702 1.00 53.16 357 ASN A N 1
ATOM 2834 C CA . ASN A 1 357 ? -12.379 27.722 -35.428 1.00 53.16 357 ASN A CA 1
ATOM 2835 C C . ASN A 1 357 ? -12.765 26.933 -34.144 1.00 53.16 357 ASN A C 1
ATOM 2837 O O . ASN A 1 357 ? -12.247 25.874 -33.814 1.00 53.16 357 ASN A O 1
ATOM 2841 N N . GLY A 1 358 ? -13.788 27.445 -33.440 1.00 55.75 358 GLY A N 1
ATOM 2842 C CA . GLY A 1 358 ? -14.145 27.077 -32.059 1.00 55.75 358 GLY A CA 1
ATOM 2843 C C . GLY A 1 358 ? -14.900 25.758 -31.818 1.00 55.75 358 GLY A C 1
ATOM 2844 O O . GLY A 1 358 ? -14.872 25.275 -30.686 1.00 55.75 358 GLY A O 1
ATOM 2845 N N . ASP A 1 359 ? -15.522 25.126 -32.818 1.00 54.59 359 ASP A N 1
ATOM 2846 C CA . ASP A 1 359 ? -16.379 23.941 -32.586 1.00 54.59 359 ASP A CA 1
ATOM 2847 C C . ASP A 1 359 ? -15.598 22.619 -32.437 1.00 54.59 359 ASP A C 1
ATOM 2849 O O . ASP A 1 359 ? -15.993 21.752 -31.653 1.00 54.59 359 ASP A O 1
ATOM 2853 N N . ALA A 1 360 ? -14.439 22.473 -33.094 1.00 56.75 360 ALA A N 1
ATOM 2854 C CA . ALA A 1 360 ? -13.552 21.316 -32.904 1.00 56.75 360 ALA A CA 1
ATOM 2855 C C . ALA A 1 360 ? -12.904 21.300 -31.501 1.00 56.75 360 ALA A C 1
ATOM 2857 O O . ALA A 1 360 ? -12.570 20.240 -30.962 1.00 56.75 360 ALA A O 1
ATOM 2858 N N . SER A 1 361 ? -12.801 22.470 -30.858 1.00 65.44 361 SER A N 1
ATOM 2859 C CA . SER A 1 361 ? -12.166 22.625 -29.545 1.00 65.44 361 SER A CA 1
ATOM 2860 C C . SER A 1 361 ? -12.940 21.938 -28.409 1.00 65.44 361 SER A C 1
ATOM 2862 O O . SER A 1 361 ? -12.328 21.401 -27.480 1.00 65.44 361 SER A O 1
ATOM 2864 N N . LEU A 1 362 ? -14.278 21.889 -28.492 1.00 67.56 362 LEU A N 1
ATOM 2865 C CA . LEU A 1 362 ? -15.130 21.280 -27.466 1.00 67.56 362 LEU A CA 1
ATOM 2866 C C . LEU A 1 362 ? -15.015 19.752 -27.464 1.00 67.56 362 LEU A C 1
ATOM 2868 O O . LEU A 1 362 ? -14.811 19.163 -26.402 1.00 67.56 362 LEU A O 1
ATOM 2872 N N . LEU A 1 363 ? -15.077 19.104 -28.634 1.00 70.25 363 LEU A N 1
ATOM 2873 C CA . LEU A 1 363 ? -14.955 17.644 -28.750 1.00 70.25 363 LEU A CA 1
ATOM 2874 C C . LEU A 1 363 ? -13.576 17.154 -28.280 1.00 70.25 363 LEU A C 1
ATOM 2876 O O . LEU A 1 363 ? -13.488 16.206 -27.496 1.00 70.25 363 LEU A O 1
ATOM 2880 N N . THR A 1 364 ? -12.505 17.843 -28.686 1.00 70.50 364 THR A N 1
ATOM 2881 C CA . THR A 1 364 ? -11.133 17.540 -28.249 1.00 70.50 364 THR A CA 1
ATOM 2882 C C . THR A 1 364 ? -10.965 17.753 -26.741 1.00 70.50 364 THR A C 1
ATOM 2884 O O . THR A 1 364 ? -10.268 16.980 -26.082 1.00 70.50 364 THR A O 1
ATOM 2887 N N . CYS A 1 365 ? -11.652 18.741 -26.154 1.00 74.56 365 CYS A N 1
ATOM 2888 C CA . CYS A 1 365 ? -11.675 18.951 -24.706 1.00 74.56 365 CYS A CA 1
ATOM 2889 C C . CYS A 1 365 ? -12.358 17.788 -23.964 1.00 74.56 365 CYS A C 1
ATOM 2891 O O . CYS A 1 365 ? -11.773 17.237 -23.030 1.00 74.56 365 CYS A O 1
ATOM 2893 N N . PHE A 1 366 ? -13.543 17.351 -24.410 1.00 75.56 366 PHE A N 1
ATOM 2894 C CA . PHE A 1 366 ? -14.246 16.207 -23.815 1.00 75.56 366 PHE A CA 1
ATOM 2895 C C . PHE A 1 366 ? -13.436 14.908 -23.916 1.00 75.56 366 PHE A C 1
ATOM 2897 O O . PHE A 1 366 ? -13.321 14.181 -22.926 1.00 75.56 366 PHE A O 1
ATOM 2904 N N . LEU A 1 367 ? -12.822 14.638 -25.074 1.00 72.12 367 LEU A N 1
ATOM 2905 C CA . LEU A 1 367 ? -11.950 13.477 -25.272 1.00 72.12 367 LEU A CA 1
ATOM 2906 C C . LEU A 1 367 ? -10.716 13.529 -24.365 1.00 72.12 367 LEU A C 1
ATOM 2908 O O . LEU A 1 367 ? -10.373 12.528 -23.739 1.00 72.12 367 LEU A O 1
ATOM 2912 N N . LEU A 1 368 ? -10.081 14.696 -24.226 1.00 79.81 368 LEU A N 1
ATOM 2913 C CA . LEU A 1 368 ? -8.933 14.870 -23.339 1.00 79.81 368 LEU A CA 1
ATOM 2914 C C . LEU A 1 368 ? -9.310 14.650 -21.866 1.00 79.81 368 LEU A C 1
ATOM 2916 O O . LEU A 1 368 ? -8.567 13.987 -21.137 1.00 79.81 368 LEU A O 1
ATOM 2920 N N . CYS A 1 369 ? -10.463 15.165 -21.425 1.00 78.25 369 CYS A N 1
ATOM 2921 C CA . CYS A 1 369 ? -10.989 14.921 -20.081 1.00 78.25 369 CYS A CA 1
ATOM 2922 C C . CYS A 1 369 ? -11.250 13.428 -19.849 1.00 78.25 369 CYS A C 1
ATOM 2924 O O . CYS A 1 369 ? -10.809 12.883 -18.838 1.00 78.25 369 CYS A O 1
ATOM 2926 N N . PHE A 1 370 ? -11.898 12.751 -20.800 1.00 79.06 370 PHE A N 1
ATOM 2927 C CA . PHE A 1 370 ? -12.190 11.322 -20.709 1.00 79.06 370 PHE A CA 1
ATOM 2928 C C . PHE A 1 370 ? -10.915 10.468 -20.642 1.00 79.06 370 PHE A C 1
ATOM 2930 O O . PHE A 1 370 ? -10.768 9.650 -19.734 1.00 79.06 370 PHE A O 1
ATOM 2937 N N . VAL A 1 371 ? -9.947 10.710 -21.534 1.00 77.81 371 VAL A N 1
ATOM 2938 C CA . VAL A 1 371 ? -8.652 10.007 -21.535 1.00 77.81 371 VAL A CA 1
ATOM 2939 C C . VAL A 1 371 ? -7.882 10.271 -20.242 1.00 77.81 371 VAL A C 1
ATOM 2941 O O . VAL A 1 371 ? -7.279 9.351 -19.698 1.00 77.81 371 VAL A O 1
ATOM 2944 N N . THR A 1 372 ? -7.939 11.490 -19.697 1.00 79.44 372 THR A N 1
ATOM 2945 C CA . THR A 1 372 ? -7.279 11.816 -18.422 1.00 79.44 372 THR A CA 1
ATOM 2946 C C . THR A 1 372 ? -7.897 11.055 -17.245 1.00 79.44 372 THR A C 1
ATOM 2948 O O . THR A 1 372 ? -7.163 10.578 -16.381 1.00 79.44 372 THR A O 1
ATOM 2951 N N . ILE A 1 373 ? -9.226 10.894 -17.217 1.00 82.00 373 ILE A N 1
ATOM 2952 C CA . ILE A 1 373 ? -9.913 10.090 -16.194 1.00 82.00 373 ILE A CA 1
ATOM 2953 C C . ILE A 1 373 ? -9.525 8.613 -16.326 1.00 82.00 373 ILE A C 1
ATOM 2955 O O . ILE A 1 373 ? -9.193 7.982 -15.324 1.00 82.00 373 ILE A O 1
ATOM 2959 N N . LEU A 1 374 ? -9.511 8.064 -17.545 1.00 78.31 374 LEU A N 1
ATOM 2960 C CA . LEU A 1 374 ? -9.090 6.679 -17.776 1.00 78.31 374 LEU A CA 1
ATOM 2961 C C . LEU A 1 374 ? -7.622 6.444 -17.397 1.00 78.31 374 LEU A C 1
ATOM 2963 O O . LEU A 1 374 ? -7.310 5.437 -16.766 1.00 78.31 374 LEU A O 1
ATOM 2967 N N . GLU A 1 375 ? -6.728 7.377 -17.737 1.00 84.19 375 GLU A N 1
ATOM 2968 C CA . GLU A 1 375 ? -5.311 7.322 -17.361 1.00 84.19 375 GLU A CA 1
ATOM 2969 C C . GLU A 1 375 ? -5.150 7.322 -15.835 1.00 84.19 375 GLU A C 1
ATOM 2971 O O . GLU A 1 375 ? -4.338 6.570 -15.294 1.00 84.19 375 GLU A O 1
ATOM 2976 N N . TRP A 1 376 ? -5.940 8.142 -15.134 1.00 84.06 376 TRP A N 1
ATOM 2977 C CA . TRP A 1 376 ? -5.949 8.186 -13.675 1.00 84.06 376 TRP A CA 1
ATOM 2978 C C . TRP A 1 376 ? -6.434 6.860 -13.072 1.00 84.06 376 TRP A C 1
ATOM 2980 O O . TRP A 1 376 ? -5.741 6.298 -12.228 1.00 84.06 376 TRP A O 1
ATOM 2990 N N . ILE A 1 377 ? -7.546 6.301 -13.564 1.00 79.62 377 ILE A N 1
ATOM 2991 C CA . ILE A 1 377 ? -8.060 4.996 -13.112 1.00 79.62 377 ILE A CA 1
ATOM 2992 C C . ILE A 1 377 ? -7.024 3.890 -13.344 1.00 79.62 377 ILE A C 1
ATOM 2994 O O . ILE A 1 377 ? -6.770 3.090 -12.444 1.00 79.62 377 ILE A O 1
ATOM 2998 N N . ALA A 1 378 ? -6.407 3.848 -14.529 1.00 78.38 378 ALA A N 1
ATOM 2999 C CA . ALA A 1 378 ? -5.395 2.850 -14.860 1.00 78.38 378 ALA A CA 1
ATOM 3000 C C . ALA A 1 378 ? -4.166 2.959 -13.944 1.00 78.38 378 ALA A C 1
ATOM 3002 O O . ALA A 1 378 ? -3.654 1.942 -13.484 1.00 78.38 378 ALA A O 1
ATOM 3003 N N . ARG A 1 379 ? -3.722 4.183 -13.634 1.00 84.69 379 ARG A N 1
ATOM 3004 C CA . ARG A 1 379 ? -2.587 4.444 -12.737 1.00 84.69 379 ARG A CA 1
ATOM 3005 C C . ARG A 1 379 ? -2.860 4.001 -11.303 1.00 84.69 379 ARG A C 1
ATOM 3007 O O . ARG A 1 379 ? -2.009 3.354 -10.701 1.00 84.69 379 ARG A O 1
ATOM 3014 N N . GLU A 1 380 ? -4.030 4.332 -10.763 1.00 82.62 380 GLU A N 1
ATOM 3015 C CA . GLU A 1 380 ? -4.415 3.882 -9.423 1.00 82.62 380 GLU A CA 1
ATOM 3016 C C . GLU A 1 380 ? -4.522 2.356 -9.387 1.00 82.62 380 GLU A C 1
ATOM 3018 O O . GLU A 1 380 ? -3.972 1.709 -8.500 1.00 82.62 380 GLU A O 1
ATOM 3023 N N . PHE A 1 381 ? -5.169 1.753 -10.387 1.00 80.31 381 PHE A N 1
ATOM 3024 C CA . PHE A 1 381 ? -5.311 0.303 -10.460 1.00 80.31 381 PHE A CA 1
ATOM 3025 C C . PHE A 1 381 ? -3.956 -0.418 -10.558 1.00 80.31 381 PHE A C 1
ATOM 3027 O O . PHE A 1 381 ? -3.750 -1.421 -9.874 1.00 80.31 381 PHE A O 1
ATOM 3034 N N . GLU A 1 382 ? -3.008 0.121 -11.333 1.00 84.88 382 GLU A N 1
ATOM 3035 C CA . GLU A 1 382 ? -1.621 -0.353 -11.377 1.00 84.88 382 GLU A CA 1
ATOM 3036 C C . GLU A 1 382 ? -0.969 -0.318 -9.985 1.00 84.88 382 GLU A C 1
ATOM 3038 O O . GLU A 1 382 ? -0.430 -1.334 -9.539 1.00 84.88 382 GLU A O 1
ATOM 3043 N N . TYR A 1 383 ? -1.054 0.822 -9.288 1.00 84.06 383 TYR A N 1
ATOM 3044 C CA . TYR A 1 383 ? -0.469 0.999 -7.958 1.00 84.06 383 TYR A CA 1
ATOM 3045 C C . TYR A 1 383 ? -1.028 -0.015 -6.954 1.00 84.06 383 TYR A C 1
ATOM 3047 O O . TYR A 1 383 ? -0.264 -0.702 -6.273 1.00 84.06 383 TYR A O 1
ATOM 3055 N N . TRP A 1 384 ? -2.355 -0.168 -6.901 1.00 81.00 384 TRP A N 1
ATOM 3056 C CA . TRP A 1 384 ? -3.005 -1.105 -5.982 1.00 81.00 384 TRP A CA 1
ATOM 3057 C C . TRP A 1 384 ? -2.655 -2.554 -6.274 1.00 81.00 384 TRP A C 1
ATOM 3059 O O . TRP A 1 384 ? -2.408 -3.320 -5.341 1.00 81.00 384 TRP A O 1
ATOM 3069 N N . MET A 1 385 ? -2.595 -2.935 -7.551 1.00 82.62 385 MET A N 1
ATOM 3070 C CA . MET A 1 385 ? -2.204 -4.291 -7.918 1.00 82.62 385 MET A CA 1
ATOM 3071 C C . MET A 1 385 ? -0.751 -4.583 -7.555 1.00 82.62 385 MET A C 1
ATOM 3073 O O . MET A 1 385 ? -0.487 -5.628 -6.969 1.00 82.62 385 MET A O 1
ATOM 3077 N N . GLN A 1 386 ? 0.188 -3.678 -7.840 1.00 85.31 386 GLN A N 1
ATOM 3078 C CA . GLN A 1 386 ? 1.592 -3.859 -7.449 1.00 85.31 386 GLN A CA 1
ATOM 3079 C C . GLN A 1 386 ? 1.746 -3.938 -5.927 1.00 85.31 386 GLN A C 1
ATOM 3081 O O . GLN A 1 386 ? 2.424 -4.832 -5.414 1.00 85.31 386 GLN A O 1
ATOM 3086 N N . TRP A 1 387 ? 1.076 -3.035 -5.206 1.00 84.31 387 TRP A N 1
ATOM 3087 C CA . TRP A 1 387 ? 1.082 -3.000 -3.747 1.00 84.31 387 TRP A CA 1
ATOM 3088 C C . TRP A 1 387 ? 0.556 -4.301 -3.151 1.00 84.31 387 TRP A C 1
ATOM 3090 O O . TRP A 1 387 ? 1.154 -4.831 -2.226 1.00 84.31 387 TRP A O 1
ATOM 3100 N N . PHE A 1 388 ? -0.533 -4.845 -3.685 1.00 83.31 388 PHE A N 1
ATOM 3101 C CA . PHE A 1 388 ? -1.128 -6.069 -3.166 1.00 83.31 388 PHE A CA 1
ATOM 3102 C C . PHE A 1 388 ? -0.336 -7.323 -3.558 1.00 83.31 388 PHE A C 1
ATOM 3104 O O . PHE A 1 388 ? -0.128 -8.216 -2.734 1.00 83.31 388 PHE A O 1
ATOM 3111 N N . ASN A 1 389 ? 0.170 -7.359 -4.793 1.00 89.50 389 ASN A N 1
ATOM 3112 C CA . ASN A 1 389 ? 0.950 -8.471 -5.321 1.00 89.50 389 ASN A CA 1
ATOM 3113 C C . ASN A 1 389 ? 2.178 -8.778 -4.470 1.00 89.50 389 ASN A C 1
ATOM 3115 O O . ASN A 1 389 ? 2.448 -9.948 -4.228 1.00 89.50 389 ASN A O 1
ATOM 3119 N N . ARG A 1 390 ? 2.888 -7.764 -3.960 1.00 88.88 390 ARG A N 1
ATOM 3120 C CA . ARG A 1 390 ? 4.071 -7.997 -3.113 1.00 88.88 390 ARG A CA 1
ATOM 3121 C C . ARG A 1 390 ? 3.733 -8.825 -1.863 1.00 88.88 390 ARG A C 1
ATOM 3123 O O . ARG A 1 390 ? 4.439 -9.776 -1.543 1.00 88.88 390 ARG A O 1
ATOM 3130 N N . TYR A 1 391 ? 2.600 -8.544 -1.213 1.00 89.81 391 TYR A N 1
ATOM 3131 C CA . TYR A 1 391 ? 2.154 -9.300 -0.042 1.00 89.81 391 TYR A CA 1
ATOM 3132 C C . TYR A 1 391 ? 1.686 -10.700 -0.433 1.00 89.81 391 TYR A C 1
ATOM 3134 O O . TYR A 1 391 ? 2.101 -11.685 0.179 1.00 89.81 391 TYR A O 1
ATOM 3142 N N . ALA A 1 392 ? 0.886 -10.800 -1.498 1.00 90.88 392 ALA A N 1
ATOM 3143 C CA . ALA A 1 392 ? 0.419 -12.084 -2.004 1.00 90.88 392 ALA A CA 1
ATOM 3144 C C . ALA A 1 392 ? 1.588 -13.003 -2.402 1.00 90.88 392 ALA A C 1
ATOM 3146 O O . ALA A 1 392 ? 1.538 -14.197 -2.127 1.00 90.88 392 ALA A O 1
ATOM 3147 N N . TYR A 1 393 ? 2.667 -12.462 -2.981 1.00 92.69 393 TYR A N 1
ATOM 3148 C CA . TYR A 1 393 ? 3.864 -13.220 -3.347 1.00 92.69 393 TYR A CA 1
ATOM 3149 C C . TYR A 1 393 ? 4.690 -13.678 -2.146 1.00 92.69 393 TYR A C 1
ATOM 3151 O O . TYR A 1 393 ? 5.221 -14.788 -2.171 1.00 92.69 393 TYR A O 1
ATOM 3159 N N . SER A 1 394 ? 4.788 -12.880 -1.080 1.00 92.38 394 SER A N 1
ATOM 3160 C CA . SER A 1 394 ? 5.415 -13.353 0.161 1.00 92.38 394 SER A CA 1
ATOM 3161 C C . SER A 1 394 ? 4.603 -14.480 0.803 1.00 92.38 394 SER A C 1
ATOM 3163 O O . SER A 1 394 ? 5.185 -15.493 1.182 1.00 92.38 394 SER A O 1
ATOM 3165 N N . TYR A 1 395 ? 3.272 -14.378 0.851 1.00 90.69 395 TYR A N 1
ATOM 3166 C CA . TYR A 1 395 ? 2.419 -15.469 1.340 1.00 90.69 395 TYR A CA 1
ATOM 3167 C C . TYR A 1 395 ? 2.513 -16.721 0.448 1.00 90.69 395 TYR A C 1
ATOM 3169 O O . TYR A 1 395 ? 2.700 -17.835 0.940 1.00 90.69 395 TYR A O 1
ATOM 3177 N N . LEU A 1 396 ? 2.478 -16.537 -0.875 1.00 91.12 396 LEU A N 1
ATOM 3178 C CA . LEU A 1 396 ? 2.713 -17.580 -1.876 1.00 91.12 396 LEU A CA 1
ATOM 3179 C C . LEU A 1 396 ? 4.057 -18.285 -1.653 1.00 91.12 396 LEU A C 1
ATOM 3181 O O . LEU A 1 396 ? 4.132 -19.504 -1.771 1.00 91.12 396 LEU A O 1
ATOM 3185 N N . SER A 1 397 ? 5.116 -17.546 -1.310 1.00 90.81 397 SER A N 1
ATOM 3186 C CA . SER A 1 397 ? 6.439 -18.132 -1.060 1.00 90.81 397 SER A CA 1
ATOM 3187 C C . SER A 1 397 ? 6.484 -19.036 0.174 1.00 90.81 397 SER A C 1
ATOM 3189 O O . SER A 1 397 ? 7.286 -19.965 0.205 1.00 90.81 397 SER A O 1
ATOM 3191 N N . MET A 1 398 ? 5.628 -18.783 1.172 1.00 87.94 398 MET A N 1
ATOM 3192 C CA . MET A 1 398 ? 5.539 -19.578 2.399 1.00 87.94 398 MET A CA 1
ATOM 3193 C C . MET A 1 398 ? 4.726 -20.855 2.171 1.00 87.94 398 MET A C 1
ATOM 3195 O O . MET A 1 398 ? 5.189 -21.945 2.509 1.00 87.94 398 MET A O 1
ATOM 3199 N N . TYR A 1 399 ? 3.546 -20.729 1.555 1.00 85.81 399 TYR A N 1
ATOM 3200 C CA . TYR A 1 399 ? 2.535 -21.798 1.514 1.00 85.81 399 TYR A CA 1
ATOM 3201 C C . TYR A 1 399 ? 2.331 -22.438 0.138 1.00 85.81 399 TYR A C 1
ATOM 3203 O O . TYR A 1 399 ? 1.794 -23.532 0.053 1.00 85.81 399 TYR A O 1
ATOM 3211 N N . GLY A 1 400 ? 2.778 -21.812 -0.954 1.00 82.81 400 GLY A N 1
ATOM 3212 C CA . GLY A 1 400 ? 2.754 -22.425 -2.287 1.00 82.81 400 GLY A CA 1
ATOM 3213 C C . GLY A 1 400 ? 1.353 -22.672 -2.858 1.00 82.81 400 GLY A C 1
ATOM 3214 O O . GLY A 1 400 ? 1.198 -23.572 -3.673 1.00 82.81 400 GLY A O 1
ATOM 3215 N N . LYS A 1 401 ? 0.340 -21.900 -2.441 1.00 85.38 401 LYS A N 1
ATOM 3216 C CA . LYS A 1 401 ? -1.038 -21.944 -2.979 1.00 85.38 401 LYS A CA 1
ATOM 3217 C C . LYS A 1 401 ? -1.132 -21.267 -4.371 1.00 85.38 401 LYS A C 1
ATOM 3219 O O . LYS A 1 401 ? -0.227 -20.529 -4.741 1.00 85.38 401 LYS A O 1
ATOM 3224 N N . PRO A 1 402 ? -2.191 -21.459 -5.180 1.00 86.94 402 PRO A N 1
ATOM 3225 C CA . PRO A 1 402 ? -2.374 -20.688 -6.421 1.00 86.94 402 PRO A CA 1
ATOM 3226 C C . PRO A 1 402 ? -2.569 -19.187 -6.143 1.00 86.94 402 PRO A C 1
ATOM 3228 O O . PRO A 1 402 ? -3.011 -18.806 -5.054 1.00 86.94 402 PRO A O 1
ATOM 3231 N N . TYR A 1 403 ? -2.284 -18.320 -7.126 1.00 87.75 403 TYR A N 1
ATOM 3232 C CA . TYR A 1 403 ? -2.218 -16.863 -6.904 1.00 87.75 403 TYR A CA 1
ATOM 3233 C C . TYR A 1 403 ? -3.505 -16.278 -6.300 1.00 87.75 403 TYR A C 1
ATOM 3235 O O . TYR A 1 403 ? -3.434 -15.526 -5.331 1.00 87.75 403 TYR A O 1
ATOM 3243 N N . LEU A 1 404 ? -4.683 -16.634 -6.833 1.00 84.19 404 LEU A N 1
ATOM 3244 C CA . LEU A 1 404 ? -5.965 -16.093 -6.353 1.00 84.19 404 LEU A CA 1
ATOM 3245 C C . LEU A 1 404 ? -6.268 -16.501 -4.904 1.00 84.19 404 LEU A C 1
ATOM 3247 O O . LEU A 1 404 ? -6.815 -15.698 -4.148 1.00 84.19 404 LEU A O 1
ATOM 3251 N N . ALA A 1 405 ? -5.888 -17.720 -4.513 1.00 84.44 405 ALA A N 1
ATOM 3252 C CA . ALA A 1 405 ? -6.040 -18.189 -3.140 1.00 84.44 405 ALA A CA 1
ATOM 3253 C C . ALA A 1 405 ? -5.065 -17.458 -2.209 1.00 84.44 405 ALA A C 1
ATOM 3255 O O . ALA A 1 405 ? -5.486 -16.906 -1.199 1.00 84.44 405 ALA A O 1
ATOM 3256 N N . SER A 1 406 ? -3.785 -17.347 -2.589 1.00 86.69 406 SER A N 1
ATOM 3257 C CA . SER A 1 406 ? -2.791 -16.585 -1.820 1.00 86.69 406 SER A CA 1
ATOM 3258 C C . SER A 1 406 ? -3.179 -15.118 -1.648 1.00 86.69 406 SER A C 1
ATOM 3260 O O . SER A 1 406 ? -3.033 -14.567 -0.560 1.00 86.69 406 SER A O 1
ATOM 3262 N N . ALA A 1 407 ? -3.700 -14.488 -2.699 1.00 84.75 407 ALA A N 1
ATOM 3263 C CA . ALA A 1 407 ? -4.250 -13.142 -2.662 1.00 84.75 407 ALA A CA 1
ATOM 3264 C C . ALA A 1 407 ? -5.381 -13.026 -1.630 1.00 84.75 407 ALA A C 1
ATOM 3266 O O . ALA A 1 407 ? -5.316 -12.187 -0.730 1.00 84.75 407 ALA A O 1
ATOM 3267 N N . ARG A 1 408 ? -6.402 -13.883 -1.735 1.00 82.75 408 ARG A N 1
ATOM 3268 C CA . ARG A 1 408 ? -7.548 -13.877 -0.822 1.00 82.75 408 ARG A CA 1
ATOM 3269 C C . ARG A 1 408 ? -7.113 -14.068 0.633 1.00 82.75 408 ARG A C 1
ATOM 3271 O O . ARG A 1 408 ? -7.459 -13.235 1.466 1.00 82.75 408 ARG A O 1
ATOM 3278 N N . ASP A 1 409 ? -6.307 -15.091 0.907 1.00 82.31 409 ASP A N 1
ATOM 3279 C CA . ASP A 1 409 ? -5.833 -15.407 2.257 1.00 82.31 409 ASP A CA 1
ATOM 3280 C C . ASP A 1 409 ? -5.009 -14.245 2.828 1.00 82.31 409 ASP A C 1
ATOM 3282 O O . ASP A 1 409 ? -5.212 -13.826 3.964 1.00 82.31 409 ASP A O 1
ATOM 3286 N N . THR A 1 410 ? -4.131 -13.643 2.019 1.00 82.88 410 THR A N 1
ATOM 3287 C CA . THR A 1 410 ? -3.344 -12.468 2.426 1.00 82.88 410 THR A CA 1
ATOM 3288 C C . THR A 1 410 ? -4.244 -11.288 2.784 1.00 82.88 410 THR A C 1
ATOM 3290 O O . THR A 1 410 ? -4.029 -10.638 3.806 1.00 82.88 410 THR A O 1
ATOM 3293 N N . PHE A 1 411 ? -5.264 -11.002 1.971 1.00 78.44 411 PHE A N 1
ATOM 3294 C CA . PHE A 1 411 ? -6.207 -9.918 2.242 1.00 78.44 411 PHE A CA 1
ATOM 3295 C C . PHE A 1 411 ? -6.970 -10.140 3.549 1.00 78.44 411 PHE A C 1
ATOM 3297 O O . PHE A 1 411 ? -7.111 -9.218 4.355 1.00 78.44 411 PHE A O 1
ATOM 3304 N N . GLU A 1 412 ? -7.440 -11.366 3.769 1.00 73.50 412 GLU A N 1
ATOM 3305 C CA . GLU A 1 412 ? -8.154 -11.738 4.983 1.00 73.50 412 GLU A CA 1
ATOM 3306 C C . GLU A 1 412 ? -7.229 -11.614 6.203 1.00 73.50 412 GLU A C 1
ATOM 3308 O O . GLU A 1 412 ? -7.564 -10.901 7.146 1.00 73.50 412 GLU A O 1
ATOM 3313 N N . ILE A 1 413 ? -6.017 -12.172 6.156 1.00 70.69 413 ILE A N 1
ATOM 3314 C CA . ILE A 1 413 ? -5.027 -12.088 7.241 1.00 70.69 413 ILE A CA 1
ATOM 3315 C C . ILE A 1 413 ? -4.687 -10.634 7.598 1.00 70.69 413 ILE A C 1
ATOM 3317 O O . ILE A 1 413 ? -4.703 -10.267 8.777 1.00 70.69 413 ILE A O 1
ATOM 3321 N N . LEU A 1 414 ? -4.409 -9.792 6.596 1.00 69.44 414 LEU A N 1
ATOM 3322 C CA . LEU A 1 414 ? -4.092 -8.377 6.808 1.00 69.44 414 LEU A CA 1
ATOM 3323 C C . LEU A 1 414 ? -5.248 -7.630 7.483 1.00 69.44 414 LEU A C 1
ATOM 3325 O O . LEU A 1 414 ? -5.011 -6.836 8.396 1.00 69.44 414 LEU A O 1
ATOM 3329 N N . LYS A 1 415 ? -6.488 -7.922 7.075 1.00 65.62 415 LYS A N 1
ATOM 3330 C CA . LYS A 1 415 ? -7.704 -7.328 7.639 1.00 65.62 415 LYS A CA 1
ATOM 3331 C C . LYS A 1 415 ? -7.984 -7.813 9.064 1.00 65.62 415 LYS A C 1
ATOM 3333 O O . LYS A 1 415 ? -8.336 -7.002 9.914 1.00 65.62 415 LYS A O 1
ATOM 3338 N N . TYR A 1 416 ? -7.843 -9.113 9.330 1.00 58.00 416 TYR A N 1
ATOM 3339 C CA . TYR A 1 416 ? -8.159 -9.713 10.632 1.00 58.00 416 TYR A CA 1
ATOM 3340 C C . TYR A 1 416 ? -7.139 -9.356 11.720 1.00 58.00 416 TYR A C 1
ATOM 3342 O O . TYR A 1 416 ? -7.514 -9.259 12.886 1.00 58.00 416 TYR A O 1
ATOM 3350 N N . LYS A 1 417 ? -5.861 -9.162 11.366 1.00 60.44 417 LYS A N 1
ATOM 3351 C CA . LYS A 1 417 ? -4.776 -8.904 12.333 1.00 60.44 417 LYS A CA 1
ATOM 3352 C C . LYS A 1 417 ? -4.386 -7.427 12.482 1.00 60.44 417 LYS A C 1
ATOM 3354 O O . LYS A 1 417 ? -3.503 -7.136 13.283 1.00 60.44 417 LYS A O 1
ATOM 3359 N N . GLY A 1 418 ? -5.004 -6.503 11.737 1.00 56.59 418 GLY A N 1
ATOM 3360 C CA . GLY A 1 418 ? -4.718 -5.060 11.841 1.00 56.59 418 GLY A CA 1
ATOM 3361 C C . GLY A 1 418 ? -3.276 -4.689 11.469 1.00 56.59 418 GLY A C 1
ATOM 3362 O O . GLY A 1 418 ? -2.682 -3.777 12.044 1.00 56.59 418 GLY A O 1
ATOM 3363 N N . MET A 1 419 ? -2.675 -5.444 10.545 1.00 63.50 419 MET A N 1
ATOM 3364 C CA . MET A 1 419 ? -1.294 -5.214 10.099 1.00 63.50 419 MET A CA 1
ATOM 3365 C C . MET A 1 419 ? -1.159 -4.110 9.052 1.00 63.50 419 MET A C 1
ATOM 3367 O O . MET A 1 419 ? -0.045 -3.722 8.700 1.00 63.50 419 MET A O 1
ATOM 3371 N N . ASP A 1 420 ? -2.282 -3.595 8.564 1.00 59.72 420 ASP A N 1
ATOM 3372 C CA . ASP A 1 420 ? -2.349 -2.415 7.710 1.00 59.72 420 ASP A CA 1
ATOM 3373 C C . ASP A 1 420 ? -1.630 -1.217 8.343 1.00 59.72 420 ASP A C 1
ATOM 3375 O O . ASP A 1 420 ? -0.925 -0.498 7.640 1.00 59.72 420 ASP A O 1
ATOM 3379 N N . ILE A 1 421 ? -1.701 -1.069 9.670 1.00 57.88 421 ILE A N 1
ATOM 3380 C CA . ILE A 1 421 ? -0.988 -0.025 10.418 1.00 57.88 421 ILE A CA 1
ATOM 3381 C C . ILE A 1 421 ? 0.536 -0.176 10.286 1.00 57.88 421 ILE A C 1
ATOM 3383 O O . ILE A 1 421 ? 1.231 0.788 9.962 1.00 57.88 421 ILE A O 1
ATOM 3387 N N . LEU A 1 422 ? 1.058 -1.390 10.493 1.00 65.25 422 LEU A N 1
ATOM 3388 C CA . LEU A 1 422 ? 2.493 -1.685 10.407 1.00 65.25 422 LEU A CA 1
ATOM 3389 C C . LEU A 1 422 ? 3.037 -1.412 9.000 1.00 65.25 422 LEU A C 1
ATOM 3391 O O . LEU A 1 422 ? 4.149 -0.914 8.824 1.00 65.25 422 LEU A O 1
ATOM 3395 N N . ILE A 1 423 ? 2.232 -1.755 7.995 1.00 70.44 423 ILE A N 1
ATOM 3396 C CA . ILE A 1 423 ? 2.539 -1.539 6.584 1.00 70.44 423 ILE A CA 1
ATOM 3397 C C . ILE A 1 423 ? 2.574 -0.046 6.260 1.00 70.44 423 ILE A C 1
ATOM 3399 O O . ILE A 1 423 ? 3.488 0.402 5.570 1.00 70.44 423 ILE A O 1
ATOM 3403 N N . ASN A 1 424 ? 1.600 0.710 6.763 1.00 68.81 424 ASN A N 1
ATOM 3404 C CA . ASN A 1 424 ? 1.485 2.150 6.558 1.00 68.81 424 ASN A CA 1
ATOM 3405 C C . ASN A 1 424 ? 2.708 2.912 7.080 1.00 68.81 424 ASN A C 1
ATOM 3407 O O . ASN A 1 424 ? 3.258 3.786 6.415 1.00 68.81 424 ASN A O 1
ATOM 3411 N N . ASP A 1 425 ? 3.144 2.578 8.290 1.00 68.62 425 ASP A N 1
ATOM 3412 C CA . ASP A 1 425 ? 4.214 3.317 8.955 1.00 68.62 425 ASP A CA 1
ATOM 3413 C C . ASP A 1 425 ? 5.620 2.930 8.466 1.00 68.62 425 ASP A C 1
ATOM 3415 O O . ASP A 1 425 ? 6.606 3.564 8.856 1.00 68.62 425 ASP A O 1
ATOM 3419 N N . SER A 1 426 ? 5.727 1.928 7.587 1.00 78.81 426 SER A N 1
ATOM 3420 C CA . SER A 1 426 ? 6.991 1.542 6.967 1.00 78.81 426 SER A CA 1
ATOM 3421 C C . SER A 1 426 ? 7.393 2.498 5.850 1.00 78.81 426 SER A C 1
ATOM 3423 O O . SER A 1 426 ? 6.719 2.659 4.835 1.00 78.81 426 SER A O 1
ATOM 3425 N N . LEU A 1 427 ? 8.569 3.093 6.020 1.00 83.88 427 LEU A N 1
ATOM 3426 C CA . LEU A 1 427 ? 9.197 4.006 5.070 1.00 83.88 427 LEU A CA 1
ATOM 3427 C C . LEU A 1 427 ? 10.239 3.310 4.178 1.00 83.88 427 LEU A C 1
ATOM 3429 O O . LEU A 1 427 ? 10.912 3.979 3.393 1.00 83.88 427 LEU A O 1
ATOM 3433 N N . ILE A 1 428 ? 10.383 1.982 4.283 1.00 85.88 428 ILE A N 1
ATOM 3434 C CA . ILE A 1 428 ? 11.414 1.207 3.571 1.00 85.88 428 ILE A CA 1
ATOM 3435 C C . ILE A 1 428 ? 11.217 1.307 2.052 1.00 85.88 428 ILE A C 1
ATOM 3437 O O . ILE A 1 428 ? 12.147 1.704 1.353 1.00 85.88 428 ILE A O 1
ATOM 3441 N N . GLY A 1 429 ? 10.009 1.057 1.534 1.00 84.06 429 GLY A N 1
ATOM 3442 C CA . GLY A 1 429 ? 9.733 1.157 0.091 1.00 84.06 429 GLY A CA 1
ATOM 3443 C C . GLY A 1 429 ? 10.000 2.556 -0.492 1.00 84.06 429 GLY A C 1
ATOM 3444 O O . GLY A 1 429 ? 10.563 2.696 -1.583 1.00 84.06 429 GLY A O 1
ATOM 3445 N N . SER A 1 430 ? 9.677 3.609 0.265 1.00 84.38 430 SER A N 1
ATOM 3446 C CA . SER A 1 430 ? 9.971 4.997 -0.118 1.00 84.38 430 SER A CA 1
ATOM 3447 C C . SER A 1 430 ? 11.477 5.285 -0.127 1.00 84.38 430 SER A C 1
ATOM 3449 O O . SER A 1 430 ? 11.976 5.879 -1.082 1.00 84.38 430 SER A O 1
ATOM 3451 N N . ALA A 1 431 ? 12.220 4.805 0.878 1.00 85.44 431 ALA A N 1
ATOM 3452 C CA . ALA A 1 431 ? 13.679 4.933 0.932 1.00 85.44 431 ALA A CA 1
ATOM 3453 C C . ALA A 1 431 ? 14.353 4.296 -0.296 1.00 85.44 431 ALA A C 1
ATOM 3455 O O . ALA A 1 431 ? 15.221 4.908 -0.921 1.00 85.44 431 ALA A O 1
ATOM 3456 N N . ILE A 1 432 ? 13.915 3.093 -0.686 1.00 85.00 432 ILE A N 1
ATOM 3457 C CA . ILE A 1 432 ? 14.424 2.379 -1.869 1.00 85.00 432 ILE A CA 1
ATOM 3458 C C . ILE A 1 432 ? 14.179 3.189 -3.146 1.00 85.00 432 ILE A C 1
ATOM 3460 O O . ILE A 1 432 ? 15.058 3.283 -4.008 1.00 85.00 432 ILE A O 1
ATOM 3464 N N . SER A 1 433 ? 13.008 3.819 -3.254 1.00 83.81 433 SER A N 1
ATOM 3465 C CA . SER A 1 433 ? 12.660 4.663 -4.399 1.00 83.81 433 SER A CA 1
ATOM 3466 C C . SER A 1 433 ? 13.569 5.891 -4.497 1.00 83.81 433 SER A C 1
ATOM 3468 O O . SER A 1 433 ? 14.084 6.176 -5.579 1.00 83.81 433 SER A O 1
ATOM 3470 N N . PHE A 1 434 ? 13.845 6.579 -3.383 1.00 84.44 434 PHE A N 1
ATOM 3471 C CA . PHE A 1 434 ? 14.761 7.727 -3.370 1.00 84.44 434 PHE A CA 1
ATOM 3472 C C . PHE A 1 434 ? 16.196 7.343 -3.733 1.00 84.44 434 PHE A C 1
ATOM 3474 O O . PHE A 1 434 ? 16.847 8.059 -4.494 1.00 84.44 434 PHE A O 1
ATOM 3481 N N . TYR A 1 435 ? 16.679 6.188 -3.275 1.00 83.88 435 TYR A N 1
ATOM 3482 C CA . TYR A 1 435 ? 17.991 5.690 -3.691 1.00 83.88 435 TYR A CA 1
ATOM 3483 C C . TYR A 1 435 ? 18.050 5.302 -5.166 1.00 83.88 435 TYR A C 1
ATOM 3485 O O . TYR A 1 435 ? 19.051 5.566 -5.832 1.00 83.88 435 TYR A O 1
ATOM 3493 N N . SER A 1 436 ? 16.976 4.721 -5.696 1.00 85.12 436 SER A N 1
ATOM 3494 C CA . SER A 1 436 ? 16.888 4.396 -7.121 1.00 85.12 436 SER A CA 1
ATOM 3495 C C . SER A 1 436 ? 16.905 5.672 -7.978 1.00 85.12 436 SER A C 1
ATOM 3497 O O . SER A 1 436 ? 17.588 5.716 -8.999 1.00 85.12 436 SER A O 1
ATOM 3499 N N . LEU A 1 437 ? 16.252 6.750 -7.522 1.00 84.75 437 LEU A N 1
ATOM 3500 C CA . LEU A 1 437 ? 16.322 8.075 -8.155 1.00 84.75 437 LEU A CA 1
ATOM 3501 C C . LEU A 1 437 ? 17.720 8.704 -8.067 1.00 84.75 437 LEU A C 1
ATOM 3503 O O . LEU A 1 437 ? 18.189 9.284 -9.045 1.00 84.75 437 LEU A O 1
ATOM 3507 N N . LEU A 1 438 ? 18.418 8.563 -6.936 1.00 83.19 438 LEU A N 1
ATOM 3508 C CA . LEU A 1 438 ? 19.812 8.999 -6.813 1.00 83.19 438 LEU A CA 1
ATOM 3509 C C . LEU A 1 438 ? 20.717 8.265 -7.801 1.00 83.19 438 LEU A C 1
ATOM 3511 O O . LEU A 1 438 ? 21.531 8.892 -8.476 1.00 83.19 438 LEU A O 1
ATOM 3515 N N . SER A 1 439 ? 20.565 6.945 -7.908 1.00 84.44 439 SER A N 1
ATOM 3516 C CA . SER A 1 439 ? 21.358 6.143 -8.838 1.00 84.44 439 SER A CA 1
ATOM 3517 C C . SER A 1 439 ? 21.093 6.540 -10.292 1.00 84.44 439 SER A C 1
ATOM 3519 O O . SER A 1 439 ? 22.027 6.667 -11.086 1.00 84.44 439 SER A O 1
ATOM 3521 N N . MET A 1 440 ? 19.834 6.842 -10.623 1.00 85.38 440 MET A N 1
ATOM 3522 C CA . MET A 1 440 ? 19.456 7.414 -11.914 1.00 85.38 440 MET A CA 1
ATOM 3523 C C . MET A 1 440 ? 20.145 8.769 -12.155 1.00 85.38 440 MET A C 1
ATOM 3525 O O . MET A 1 440 ? 20.703 8.980 -13.228 1.00 85.38 440 MET A O 1
ATOM 3529 N N . GLY A 1 441 ? 20.187 9.657 -11.155 1.00 83.31 441 GLY A N 1
ATOM 3530 C CA . GLY A 1 441 ? 20.897 10.939 -11.237 1.00 83.31 441 GLY A CA 1
ATOM 3531 C C . GLY A 1 441 ? 22.404 10.788 -11.474 1.00 83.31 441 GLY A C 1
ATOM 3532 O O . GLY A 1 441 ? 22.961 11.462 -12.340 1.00 83.31 441 GLY A O 1
ATOM 3533 N N . ILE A 1 442 ? 23.061 9.856 -10.773 1.00 85.31 442 ILE A N 1
ATOM 3534 C CA . ILE A 1 442 ? 24.484 9.532 -10.987 1.00 85.31 442 ILE A CA 1
ATOM 3535 C C . ILE A 1 442 ? 24.703 8.988 -12.399 1.00 85.31 442 ILE A C 1
ATOM 3537 O O . ILE A 1 442 ? 25.639 9.399 -13.079 1.00 85.31 442 ILE A O 1
ATOM 3541 N N . THR A 1 443 ? 23.823 8.102 -12.863 1.00 85.56 443 THR A N 1
ATOM 3542 C CA . THR A 1 443 ? 23.896 7.548 -14.221 1.00 85.56 443 THR A CA 1
ATOM 3543 C C . THR A 1 443 ? 23.744 8.650 -15.270 1.00 85.56 443 THR A C 1
ATOM 3545 O O . THR A 1 443 ? 24.513 8.691 -16.225 1.00 85.56 443 THR A O 1
ATOM 3548 N N . GLY A 1 444 ? 22.828 9.601 -15.059 1.00 82.75 444 GLY A N 1
ATOM 3549 C CA . GLY A 1 444 ? 22.674 10.785 -15.908 1.00 82.75 444 GLY A CA 1
ATOM 3550 C C . GLY A 1 444 ? 23.911 11.687 -15.921 1.00 82.75 444 GLY A C 1
ATOM 3551 O O . GLY A 1 444 ? 24.309 12.160 -16.983 1.00 82.75 444 GLY A O 1
ATOM 3552 N N . LEU A 1 445 ? 24.565 11.879 -14.772 1.00 82.38 445 LEU A N 1
ATOM 3553 C CA . LEU A 1 445 ? 25.810 12.647 -14.679 1.00 82.38 445 LEU A CA 1
ATOM 3554 C C . LEU A 1 445 ? 26.961 11.961 -15.426 1.00 82.38 445 LEU A C 1
ATOM 3556 O O . LEU A 1 445 ? 27.680 12.618 -16.177 1.00 82.38 445 LEU A O 1
ATOM 3560 N N . VAL A 1 446 ? 27.129 10.646 -15.248 1.00 83.81 446 VAL A N 1
ATOM 3561 C CA . VAL A 1 446 ? 28.149 9.867 -15.965 1.00 83.81 446 VAL A CA 1
ATOM 3562 C C . VAL A 1 446 ? 27.889 9.931 -17.466 1.00 83.81 446 VAL A C 1
ATOM 3564 O O . VAL A 1 446 ? 28.813 10.222 -18.219 1.00 83.81 446 VAL A O 1
ATOM 3567 N N . LEU A 1 447 ? 26.632 9.768 -17.894 1.00 79.62 447 LEU A N 1
ATOM 3568 C CA . LEU A 1 447 ? 26.240 9.957 -19.289 1.00 79.62 447 LEU A CA 1
ATOM 3569 C C . LEU A 1 447 ? 26.642 11.346 -19.794 1.00 79.62 447 LEU A C 1
ATOM 3571 O O . LEU A 1 447 ? 27.334 11.434 -20.801 1.00 79.62 447 LEU A O 1
ATOM 3575 N N . TYR A 1 448 ? 26.297 12.421 -19.081 1.00 77.00 448 TYR A N 1
ATOM 3576 C CA . TYR A 1 448 ? 26.656 13.790 -19.466 1.00 77.00 448 TYR A CA 1
ATOM 3577 C C . TYR A 1 448 ? 28.172 13.997 -19.619 1.00 77.00 448 TYR A C 1
ATOM 3579 O O . TYR A 1 448 ? 28.618 14.564 -20.615 1.00 77.00 448 TYR A O 1
ATOM 3587 N N . ILE A 1 449 ? 28.978 13.497 -18.676 1.00 80.50 449 ILE A N 1
ATOM 3588 C CA . ILE A 1 449 ? 30.447 13.576 -18.755 1.00 80.50 449 ILE A CA 1
ATOM 3589 C C . ILE A 1 449 ? 30.956 12.805 -19.976 1.00 80.50 449 ILE A C 1
ATOM 3591 O O . ILE A 1 449 ? 31.807 13.300 -20.715 1.00 80.50 449 ILE A O 1
ATOM 3595 N N . THR A 1 450 ? 30.415 11.610 -20.220 1.00 75.88 450 THR A N 1
ATOM 3596 C CA . THR A 1 450 ? 30.798 10.811 -21.386 1.00 75.88 450 THR A CA 1
ATOM 3597 C C . THR A 1 450 ? 30.380 11.471 -22.702 1.00 75.88 450 THR A C 1
ATOM 3599 O O . THR A 1 450 ? 31.155 11.423 -23.651 1.00 75.88 450 THR A O 1
ATOM 3602 N N . PHE A 1 451 ? 29.236 12.168 -22.736 1.00 72.12 451 PHE A N 1
ATOM 3603 C CA . PHE A 1 451 ? 28.786 12.957 -23.884 1.00 72.12 451 PHE A CA 1
ATOM 3604 C C . PHE A 1 451 ? 29.710 14.140 -24.170 1.00 72.12 451 PHE A C 1
ATOM 3606 O O . PHE A 1 451 ? 30.030 14.366 -25.327 1.00 72.12 451 PHE A O 1
ATOM 3613 N N . GLN A 1 452 ? 30.173 14.864 -23.146 1.00 69.50 452 GLN A N 1
ATOM 3614 C CA . GLN A 1 452 ? 31.124 15.972 -23.321 1.00 69.50 452 GLN A CA 1
ATOM 3615 C C . GLN A 1 452 ? 32.497 15.496 -23.830 1.00 69.50 452 GLN A C 1
ATOM 3617 O O . GLN A 1 452 ? 33.169 16.214 -24.564 1.00 69.50 452 GLN A O 1
ATOM 3622 N N . GLY A 1 453 ? 32.924 14.287 -23.447 1.00 67.00 453 GLY A N 1
ATOM 3623 C CA . GLY A 1 453 ? 34.210 13.712 -23.863 1.00 67.00 453 GLY A CA 1
ATOM 3624 C C . GLY A 1 453 ? 34.234 13.140 -25.286 1.00 67.00 453 GLY A C 1
ATOM 3625 O O . GLY A 1 453 ? 35.307 12.940 -25.852 1.00 67.00 453 GLY A O 1
ATOM 3626 N N . SER A 1 454 ? 33.072 12.874 -25.879 1.00 63.94 454 SER A N 1
ATOM 3627 C CA . SER A 1 454 ? 32.927 12.389 -27.256 1.00 63.94 454 SER A CA 1
ATOM 3628 C C . SER A 1 454 ? 32.355 13.500 -28.140 1.00 63.94 454 SER A C 1
ATOM 3630 O O . SER A 1 454 ? 31.340 14.075 -27.778 1.00 63.94 454 SER A O 1
ATOM 3632 N N . ASN A 1 455 ? 32.946 13.799 -29.304 1.00 56.03 455 ASN A N 1
ATOM 3633 C CA . ASN A 1 455 ? 32.432 14.801 -30.261 1.00 56.03 455 ASN A CA 1
ATOM 3634 C C . ASN A 1 455 ? 31.094 14.353 -30.893 1.00 56.03 455 ASN A C 1
ATOM 3636 O O . ASN A 1 455 ? 31.031 13.966 -32.057 1.00 56.03 455 ASN A O 1
ATOM 3640 N N . LEU A 1 456 ? 30.025 14.360 -30.097 1.00 52.75 456 LEU A N 1
ATOM 3641 C CA . LEU A 1 456 ? 28.747 13.696 -30.350 1.00 52.75 456 LEU A CA 1
ATOM 3642 C C . LEU A 1 456 ? 27.638 14.640 -30.850 1.00 52.75 456 LEU A C 1
ATOM 3644 O O . LEU A 1 456 ? 26.467 14.269 -30.867 1.00 52.75 456 LEU A O 1
ATOM 3648 N N . GLN A 1 457 ? 27.999 15.846 -31.298 1.00 52.06 457 GLN A N 1
ATOM 3649 C CA . GLN A 1 457 ? 27.070 16.872 -31.803 1.00 52.06 457 GLN A CA 1
ATOM 3650 C C . GLN A 1 457 ? 26.299 16.469 -33.081 1.00 52.06 457 GLN A C 1
ATOM 3652 O O . GLN A 1 457 ? 25.429 17.212 -33.519 1.00 52.06 457 GLN A O 1
ATOM 3657 N N . GLU A 1 458 ? 26.584 15.301 -33.669 1.00 51.22 458 GLU A N 1
ATOM 3658 C CA . GLU A 1 458 ? 25.947 14.800 -34.899 1.00 51.22 458 GLU A CA 1
ATOM 3659 C C . GLU A 1 458 ? 24.717 13.897 -34.652 1.00 51.22 458 GLU A C 1
ATOM 3661 O O . GLU A 1 458 ? 24.143 13.372 -35.604 1.00 51.22 458 GLU A O 1
ATOM 3666 N N . MET A 1 459 ? 24.301 13.667 -33.400 1.00 52.62 459 MET A N 1
ATOM 3667 C CA . MET A 1 459 ? 23.090 12.885 -33.119 1.00 52.62 459 MET A CA 1
ATOM 3668 C C . MET A 1 459 ? 21.812 13.696 -33.317 1.00 52.62 459 MET A C 1
ATOM 3670 O O . MET A 1 459 ? 21.671 14.787 -32.767 1.00 52.62 459 MET A O 1
ATOM 3674 N N . GLY A 1 460 ? 20.834 13.107 -34.011 1.00 54.78 460 GLY A N 1
ATOM 3675 C CA . GLY A 1 460 ? 19.478 13.645 -34.056 1.00 54.78 460 GLY A CA 1
ATOM 3676 C C . GLY A 1 460 ? 18.909 13.827 -32.635 1.00 54.78 460 GLY A C 1
ATOM 3677 O O . GLY A 1 460 ? 18.996 12.895 -31.824 1.00 54.78 460 GLY A O 1
ATOM 3678 N N . PRO A 1 461 ? 18.312 14.990 -32.309 1.00 55.47 461 PRO A N 1
ATOM 3679 C CA . PRO A 1 461 ? 17.842 15.302 -30.955 1.00 55.47 461 PRO A CA 1
ATOM 3680 C C . PRO A 1 461 ? 16.794 14.303 -30.435 1.00 55.47 461 PRO A C 1
ATOM 3682 O O . PRO A 1 461 ? 16.718 14.047 -29.233 1.00 55.47 461 PRO A O 1
ATOM 3685 N N . GLU A 1 462 ? 16.030 13.672 -31.326 1.00 53.28 462 GLU A N 1
ATOM 3686 C CA . GLU A 1 462 ? 14.992 12.695 -30.977 1.00 53.28 462 GLU A CA 1
ATOM 3687 C C . GLU A 1 462 ? 15.566 11.360 -30.477 1.00 53.28 462 GLU A C 1
ATOM 3689 O O . GLU A 1 462 ? 15.126 10.847 -29.446 1.00 53.28 462 GLU A O 1
ATOM 3694 N N . MET A 1 463 ? 16.601 10.823 -31.137 1.00 54.06 463 MET A N 1
ATOM 3695 C CA . MET A 1 463 ? 17.261 9.584 -30.699 1.00 54.06 463 MET A CA 1
ATOM 3696 C C . MET A 1 463 ? 18.032 9.771 -29.393 1.00 54.06 463 MET A C 1
ATOM 3698 O O . MET A 1 463 ? 18.017 8.879 -28.544 1.00 54.06 463 MET A O 1
ATOM 3702 N N . LEU A 1 464 ? 18.656 10.938 -29.198 1.00 59.62 464 LEU A N 1
ATOM 3703 C CA . LEU A 1 464 ? 19.311 11.282 -27.936 1.00 59.62 464 LEU A CA 1
ATOM 3704 C C . LEU A 1 464 ? 18.299 11.304 -26.785 1.00 59.62 464 LEU A C 1
ATOM 3706 O O . LEU A 1 464 ? 18.570 10.773 -25.712 1.00 59.62 464 LEU A O 1
ATOM 3710 N N . THR A 1 465 ? 17.116 11.867 -27.027 1.00 60.81 465 THR A N 1
ATOM 3711 C CA . THR A 1 465 ? 16.050 11.967 -26.026 1.00 60.81 465 THR A CA 1
ATOM 3712 C C . THR A 1 465 ? 15.488 10.585 -25.677 1.00 60.81 465 THR A C 1
ATOM 3714 O O . THR A 1 465 ? 15.454 10.214 -24.505 1.00 60.81 465 THR A O 1
ATOM 3717 N N . ILE A 1 466 ? 15.110 9.778 -26.676 1.00 60.12 466 ILE A N 1
ATOM 3718 C CA . ILE A 1 466 ? 14.559 8.427 -26.458 1.00 60.12 466 ILE A CA 1
ATOM 3719 C C . ILE A 1 466 ? 15.589 7.514 -25.786 1.00 60.12 466 ILE A C 1
ATOM 3721 O O . ILE A 1 466 ? 15.248 6.795 -24.845 1.00 60.12 466 ILE A O 1
ATOM 3725 N N . GLY A 1 467 ? 16.849 7.579 -26.229 1.00 63.50 467 GLY A N 1
ATOM 3726 C CA . GLY A 1 467 ? 17.964 6.890 -25.594 1.00 63.50 467 GLY A CA 1
ATOM 3727 C C . GLY A 1 467 ? 18.079 7.300 -24.132 1.00 63.50 467 GLY A C 1
ATOM 3728 O O . GLY A 1 467 ? 17.894 6.458 -23.258 1.00 63.50 467 GLY A O 1
ATOM 3729 N N . LEU A 1 468 ? 18.295 8.591 -23.857 1.00 68.44 468 LEU A N 1
ATOM 3730 C CA . LEU A 1 468 ? 18.514 9.124 -22.509 1.00 68.44 468 LEU A CA 1
ATOM 3731 C C . LEU A 1 468 ? 17.396 8.735 -21.535 1.00 68.44 468 LEU A C 1
ATOM 3733 O O . LEU A 1 468 ? 17.676 8.159 -20.485 1.00 68.44 468 LEU A O 1
ATOM 3737 N N . PHE A 1 469 ? 16.134 8.965 -21.897 1.00 70.12 469 PHE A N 1
ATOM 3738 C CA . PHE A 1 469 ? 15.004 8.608 -21.040 1.00 70.12 469 PHE A CA 1
ATOM 3739 C C . PHE A 1 469 ? 14.835 7.090 -20.887 1.00 70.12 469 PHE A C 1
ATOM 3741 O O . PHE A 1 469 ? 14.642 6.618 -19.767 1.00 70.12 469 PHE A O 1
ATOM 3748 N N . GLY A 1 470 ? 14.955 6.313 -21.970 1.00 67.81 470 GLY A N 1
ATOM 3749 C CA . GLY A 1 470 ? 14.838 4.853 -21.922 1.00 67.81 470 GLY A CA 1
ATOM 3750 C C . GLY A 1 470 ? 15.945 4.193 -21.093 1.00 67.81 470 GLY A C 1
ATOM 3751 O O . GLY A 1 470 ? 15.675 3.322 -20.270 1.00 67.81 470 GLY A O 1
ATOM 3752 N N . GLY A 1 471 ? 17.186 4.656 -21.243 1.00 72.75 471 GLY A N 1
ATOM 3753 C CA . GLY A 1 471 ? 18.344 4.151 -20.506 1.00 72.75 471 GLY A CA 1
ATOM 3754 C C . GLY A 1 471 ? 18.332 4.505 -19.023 1.00 72.75 471 GLY A C 1
ATOM 3755 O O . GLY A 1 471 ? 18.677 3.670 -18.190 1.00 72.75 471 GLY A O 1
ATOM 3756 N N . LEU A 1 472 ? 17.884 5.711 -18.666 1.00 79.94 472 LEU A N 1
ATOM 3757 C CA . LEU A 1 472 ? 17.707 6.101 -17.263 1.00 79.94 472 LEU A CA 1
ATOM 3758 C C . LEU A 1 472 ? 16.589 5.300 -16.578 1.00 79.94 472 LEU A C 1
ATOM 3760 O O . LEU A 1 472 ? 16.702 4.962 -15.400 1.00 79.94 472 LEU A O 1
ATOM 3764 N N . LEU A 1 473 ? 15.540 4.941 -17.319 1.00 76.50 473 LEU A N 1
ATOM 3765 C CA . LEU A 1 473 ? 14.453 4.096 -16.825 1.00 76.50 473 LEU A CA 1
ATOM 3766 C C . LEU A 1 473 ? 14.942 2.656 -16.578 1.00 76.50 473 LEU A C 1
ATOM 3768 O O . LEU A 1 473 ? 14.681 2.078 -15.523 1.00 76.50 473 LEU A O 1
ATOM 3772 N N . VAL A 1 474 ? 15.740 2.103 -17.497 1.00 77.75 474 VAL A N 1
ATOM 3773 C CA . VAL A 1 474 ? 16.423 0.811 -17.306 1.00 77.75 474 VAL A CA 1
ATOM 3774 C C . VAL A 1 474 ? 17.348 0.846 -16.083 1.00 77.75 474 VAL A C 1
ATOM 3776 O O . VAL A 1 474 ? 17.310 -0.065 -15.255 1.00 77.75 474 VAL A O 1
ATOM 3779 N N . ALA A 1 475 ? 18.124 1.920 -15.918 1.00 81.50 475 ALA A N 1
ATOM 3780 C CA . ALA A 1 475 ? 18.991 2.113 -14.759 1.00 81.50 475 ALA A CA 1
ATOM 3781 C C . ALA A 1 475 ? 18.216 2.083 -13.432 1.00 81.50 475 ALA A C 1
ATOM 3783 O O . ALA A 1 475 ? 18.627 1.406 -12.485 1.00 81.50 475 ALA A O 1
ATOM 3784 N N . TYR A 1 476 ? 17.066 2.762 -13.382 1.00 84.19 476 TYR A N 1
ATOM 3785 C CA . TYR A 1 476 ? 16.164 2.725 -12.233 1.00 84.19 476 TYR A CA 1
ATOM 3786 C C . TYR A 1 476 ? 15.692 1.295 -11.925 1.00 84.19 476 TYR A C 1
ATOM 3788 O O . TYR A 1 476 ? 15.763 0.866 -10.772 1.00 84.19 476 TYR A O 1
ATOM 3796 N N . PHE A 1 477 ? 15.269 0.527 -12.937 1.00 78.81 477 PHE A N 1
ATOM 3797 C CA . PHE A 1 477 ? 14.804 -0.853 -12.747 1.00 78.81 477 PHE A CA 1
ATOM 3798 C C . PHE A 1 477 ? 15.892 -1.797 -12.219 1.00 78.81 477 PHE A C 1
ATOM 3800 O O . PHE A 1 477 ? 15.608 -2.614 -11.338 1.00 78.81 477 PHE A O 1
ATOM 3807 N N . ILE A 1 478 ? 17.132 -1.683 -12.710 1.00 83.75 478 ILE A N 1
ATOM 3808 C CA . ILE A 1 478 ? 18.262 -2.508 -12.245 1.00 83.75 478 ILE A CA 1
ATOM 3809 C C . ILE A 1 478 ? 18.502 -2.281 -10.745 1.00 83.75 478 ILE A C 1
ATOM 3811 O O . ILE A 1 478 ? 18.589 -3.235 -9.965 1.00 83.75 478 ILE A O 1
ATOM 3815 N N . VAL A 1 479 ? 18.556 -1.018 -10.320 1.00 84.50 479 VAL A N 1
ATOM 3816 C CA . VAL A 1 479 ? 18.811 -0.652 -8.917 1.00 84.50 479 VAL A CA 1
ATOM 3817 C C . VAL A 1 479 ? 17.631 -1.035 -8.033 1.00 84.50 479 VAL A C 1
ATOM 3819 O O . VAL A 1 479 ? 17.831 -1.655 -6.987 1.00 84.50 479 VAL A O 1
ATOM 3822 N N . SER A 1 480 ? 16.408 -0.742 -8.483 1.00 82.94 480 SER A N 1
ATOM 3823 C CA . SER A 1 480 ? 15.179 -1.088 -7.772 1.00 82.94 480 SER A CA 1
ATOM 3824 C C . SER A 1 480 ? 15.095 -2.594 -7.517 1.00 82.94 480 SER A C 1
ATOM 3826 O O . SER A 1 480 ? 14.910 -3.003 -6.375 1.00 82.94 480 SER A O 1
ATOM 3828 N N . THR A 1 481 ? 15.361 -3.428 -8.531 1.00 81.75 481 THR A N 1
ATOM 3829 C CA . THR A 1 481 ? 15.354 -4.899 -8.398 1.00 81.75 481 THR A CA 1
ATOM 3830 C C . THR A 1 481 ? 16.377 -5.388 -7.372 1.00 81.75 481 THR A C 1
ATOM 3832 O O . THR A 1 481 ? 16.087 -6.284 -6.583 1.00 81.75 481 THR A O 1
ATOM 3835 N N . THR A 1 482 ? 17.564 -4.782 -7.357 1.00 81.69 482 THR A N 1
ATOM 3836 C CA . THR A 1 482 ? 18.669 -5.187 -6.477 1.00 81.69 482 THR A CA 1
ATOM 3837 C C . THR A 1 482 ? 18.374 -4.881 -5.008 1.00 81.69 482 THR A C 1
ATOM 3839 O O . THR A 1 482 ? 18.617 -5.706 -4.129 1.00 81.69 482 THR A O 1
ATOM 3842 N N . ILE A 1 483 ? 17.829 -3.694 -4.734 1.00 84.81 483 ILE A N 1
ATOM 3843 C CA . ILE A 1 483 ? 17.543 -3.227 -3.371 1.00 84.81 483 ILE A CA 1
ATOM 3844 C C . ILE A 1 483 ? 16.177 -3.752 -2.879 1.00 84.81 483 ILE A C 1
ATOM 3846 O O . ILE A 1 483 ? 15.929 -3.789 -1.672 1.00 84.81 483 ILE A O 1
ATOM 3850 N N . ASN A 1 484 ? 15.324 -4.264 -3.778 1.00 84.81 484 ASN A N 1
ATOM 3851 C CA . ASN A 1 484 ? 14.022 -4.860 -3.449 1.00 84.81 484 ASN A CA 1
ATOM 3852 C C . ASN A 1 484 ? 14.104 -5.965 -2.381 1.00 84.81 484 ASN A C 1
ATOM 3854 O O . ASN A 1 484 ? 13.139 -6.192 -1.661 1.00 84.81 484 ASN A O 1
ATOM 3858 N N . CYS A 1 485 ? 15.261 -6.616 -2.214 1.00 89.06 485 CYS A N 1
ATOM 3859 C CA . CYS A 1 485 ? 15.496 -7.581 -1.136 1.00 89.06 485 CYS A CA 1
ATOM 3860 C C . CYS A 1 485 ? 15.155 -7.045 0.262 1.00 89.06 485 CYS A C 1
ATOM 3862 O O . CYS A 1 485 ? 14.714 -7.810 1.121 1.00 89.06 485 CYS A O 1
ATOM 3864 N N . LEU A 1 486 ? 15.339 -5.745 0.496 1.00 90.56 486 LEU A N 1
ATOM 3865 C CA . LEU A 1 486 ? 15.036 -5.118 1.782 1.00 90.56 486 LEU A CA 1
ATOM 3866 C C . LEU A 1 486 ? 13.527 -5.010 2.019 1.00 90.56 486 LEU A C 1
ATOM 3868 O O . LEU A 1 486 ? 13.056 -5.311 3.116 1.00 90.56 486 LEU A O 1
ATOM 3872 N N . ASP A 1 487 ? 12.777 -4.621 0.983 1.00 89.50 487 ASP A N 1
ATOM 3873 C CA . ASP A 1 487 ? 11.313 -4.552 1.038 1.00 89.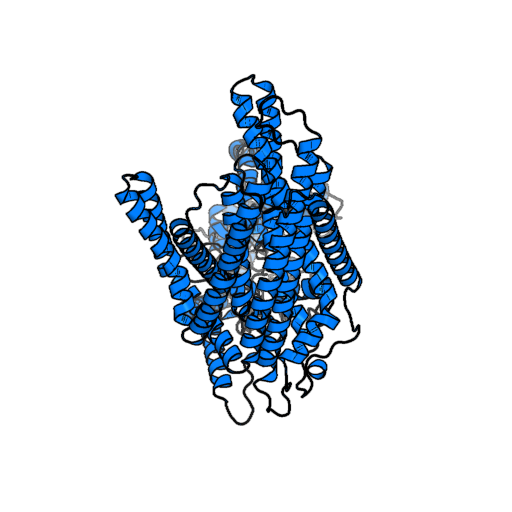50 487 ASP A CA 1
ATOM 3874 C C . ASP A 1 487 ? 10.716 -5.952 1.196 1.00 89.50 487 ASP A C 1
ATOM 3876 O O . ASP A 1 487 ? 9.874 -6.171 2.063 1.00 89.50 487 ASP A O 1
ATOM 3880 N N . VAL A 1 488 ? 11.242 -6.933 0.454 1.00 92.50 488 VAL A N 1
ATOM 3881 C CA . VAL A 1 488 ? 10.823 -8.339 0.553 1.00 92.50 488 VAL A CA 1
ATOM 3882 C C . VAL A 1 488 ? 11.001 -8.868 1.976 1.00 92.50 488 VAL A C 1
ATOM 3884 O O . VAL A 1 488 ? 10.105 -9.530 2.502 1.00 92.50 488 VAL A O 1
ATOM 3887 N N . GLY A 1 489 ? 12.138 -8.577 2.617 1.00 91.75 489 GLY A N 1
ATOM 3888 C CA . GLY A 1 489 ? 12.394 -8.977 4.000 1.00 91.75 489 GLY A CA 1
ATOM 3889 C C . GLY A 1 489 ? 11.368 -8.386 4.966 1.00 91.75 489 GLY A C 1
ATOM 3890 O O . GLY A 1 489 ? 10.781 -9.117 5.764 1.00 91.75 489 GLY A O 1
ATOM 3891 N N . PHE A 1 490 ? 11.086 -7.086 4.840 1.00 91.75 490 PHE A N 1
ATOM 3892 C CA . PHE A 1 490 ? 10.063 -6.413 5.641 1.00 91.75 490 PHE A CA 1
ATOM 3893 C C . PHE A 1 490 ? 8.670 -7.022 5.427 1.00 91.75 490 PHE A C 1
ATOM 3895 O O . PHE A 1 490 ? 8.031 -7.438 6.392 1.00 91.75 490 PHE A O 1
ATOM 3902 N N . VAL A 1 491 ? 8.225 -7.140 4.172 1.00 91.56 491 VAL A N 1
ATOM 3903 C CA . VAL A 1 491 ? 6.912 -7.692 3.796 1.00 91.56 491 VAL A CA 1
ATOM 3904 C C . VAL A 1 491 ? 6.737 -9.120 4.319 1.00 91.56 491 VAL A C 1
ATOM 3906 O O . VAL A 1 491 ? 5.686 -9.466 4.864 1.00 91.56 491 VAL A O 1
ATOM 3909 N N . THR A 1 492 ? 7.780 -9.941 4.203 1.00 92.12 492 THR A N 1
ATOM 3910 C CA . THR A 1 492 ? 7.773 -11.333 4.665 1.00 92.12 492 THR A CA 1
ATOM 3911 C C . THR A 1 492 ? 7.664 -11.412 6.186 1.00 92.12 492 THR A C 1
ATOM 3913 O O . THR A 1 492 ? 6.871 -12.201 6.693 1.00 92.12 492 THR A O 1
ATOM 3916 N N . PHE A 1 493 ? 8.388 -10.569 6.928 1.00 90.19 493 PHE A N 1
ATOM 3917 C CA . PHE A 1 493 ? 8.257 -10.511 8.386 1.00 90.19 493 PHE A CA 1
ATOM 3918 C C . PHE A 1 493 ? 6.893 -10.009 8.821 1.00 90.19 493 PHE A C 1
ATOM 3920 O O . PHE A 1 493 ? 6.327 -10.572 9.748 1.00 90.19 493 PHE A O 1
ATOM 3927 N N . THR A 1 494 ? 6.332 -9.010 8.140 1.00 87.12 494 THR A N 1
ATOM 3928 C CA . THR A 1 494 ? 4.960 -8.570 8.391 1.00 87.12 494 THR A CA 1
ATOM 3929 C C . THR A 1 494 ? 3.992 -9.744 8.252 1.00 87.12 494 THR A C 1
ATOM 3931 O O . THR A 1 494 ? 3.299 -10.063 9.207 1.00 87.12 494 THR A O 1
ATOM 3934 N N . ILE A 1 495 ? 4.000 -10.473 7.133 1.00 87.69 495 ILE A N 1
ATOM 3935 C CA . ILE A 1 495 ? 3.115 -11.639 6.952 1.00 87.69 495 ILE A CA 1
ATOM 3936 C C . ILE A 1 495 ? 3.370 -12.724 8.004 1.00 87.69 495 ILE A C 1
ATOM 3938 O O . ILE A 1 495 ? 2.411 -13.236 8.580 1.00 87.69 495 ILE A O 1
ATOM 3942 N N . GLY A 1 496 ? 4.635 -13.024 8.311 1.00 85.56 496 GLY A N 1
ATOM 3943 C CA . GLY A 1 496 ? 4.997 -13.959 9.377 1.00 85.56 496 GLY A CA 1
ATOM 3944 C C . GLY A 1 496 ? 4.388 -13.565 10.725 1.00 85.56 496 GLY A C 1
ATOM 3945 O O . GLY A 1 496 ? 3.772 -14.403 11.378 1.00 85.56 496 GLY A O 1
ATOM 3946 N N . LEU A 1 497 ? 4.471 -12.280 11.094 1.00 82.38 497 LEU A N 1
ATOM 3947 C CA . LEU A 1 497 ? 3.932 -11.742 12.349 1.00 82.38 497 LEU A CA 1
ATOM 3948 C C . LEU A 1 497 ? 2.404 -11.818 12.427 1.00 82.38 497 LEU A C 1
ATOM 3950 O O . LEU A 1 497 ? 1.880 -11.996 13.526 1.00 82.38 497 LEU A O 1
ATOM 3954 N N . ALA A 1 498 ? 1.679 -11.718 11.309 1.00 78.50 498 ALA A N 1
ATOM 3955 C CA . ALA A 1 498 ? 0.235 -11.963 11.342 1.00 78.50 498 ALA A CA 1
ATOM 3956 C C . ALA A 1 498 ? -0.125 -13.435 11.470 1.00 78.50 498 ALA A C 1
ATOM 3958 O O . ALA A 1 498 ? -1.126 -13.746 12.122 1.00 78.50 498 ALA A O 1
ATOM 3959 N N . VAL A 1 499 ? 0.614 -14.316 10.791 1.00 78.25 499 VAL A N 1
ATOM 3960 C CA . VAL A 1 499 ? 0.262 -15.736 10.763 1.00 78.25 499 VAL A CA 1
ATOM 3961 C C . VAL A 1 499 ? 0.649 -16.417 12.071 1.00 78.25 499 VAL A C 1
ATOM 3963 O O . VAL A 1 499 ? -0.200 -17.058 12.688 1.00 78.25 499 VAL A O 1
ATOM 3966 N N . ASP A 1 500 ? 1.898 -16.266 12.513 1.00 76.62 500 ASP A N 1
ATOM 3967 C CA . ASP A 1 500 ? 2.386 -16.879 13.748 1.00 76.62 500 ASP A CA 1
ATOM 3968 C C . ASP A 1 500 ? 3.345 -15.943 14.513 1.00 76.62 500 ASP A C 1
ATOM 3970 O O . ASP A 1 500 ? 4.569 -16.068 14.405 1.00 76.62 500 ASP A O 1
ATOM 3974 N N . PRO A 1 501 ? 2.814 -15.008 15.325 1.00 76.19 501 PRO A N 1
ATOM 3975 C CA . PRO A 1 501 ? 3.644 -14.134 16.151 1.00 76.19 501 PRO A CA 1
ATOM 3976 C C . PRO A 1 501 ? 4.442 -14.902 17.217 1.00 76.19 501 PRO A C 1
ATOM 3978 O O . PRO A 1 501 ? 5.483 -14.422 17.669 1.00 76.19 501 PRO A O 1
ATOM 3981 N N . GLU A 1 502 ? 3.991 -16.095 17.623 1.00 73.19 502 GLU A N 1
ATOM 3982 C CA . GLU A 1 502 ? 4.677 -16.891 18.643 1.00 73.19 502 GLU A CA 1
ATOM 3983 C C . GLU A 1 502 ? 6.012 -17.417 18.118 1.00 73.19 502 GLU A C 1
ATOM 3985 O O . GLU A 1 502 ? 6.999 -17.418 18.861 1.00 73.19 502 GLU A O 1
ATOM 3990 N N . ALA A 1 503 ? 6.074 -17.775 16.830 1.00 75.62 503 ALA A N 1
ATOM 3991 C CA . ALA A 1 503 ? 7.308 -18.187 16.163 1.00 75.62 503 ALA A CA 1
ATOM 3992 C C . ALA A 1 503 ? 8.415 -17.119 16.262 1.00 75.62 503 ALA A C 1
ATOM 3994 O O . ALA A 1 503 ? 9.585 -17.463 16.434 1.00 75.62 503 ALA A O 1
ATOM 3995 N N . PHE A 1 504 ? 8.056 -15.829 16.248 1.00 79.12 504 PHE A N 1
ATOM 3996 C CA . PHE A 1 504 ? 9.016 -14.731 16.406 1.00 79.12 504 PHE A CA 1
ATOM 3997 C C . PHE A 1 504 ? 9.569 -14.606 17.831 1.00 79.12 504 PHE A C 1
ATOM 3999 O O . PHE A 1 504 ? 10.736 -14.261 18.018 1.00 79.12 504 PHE A O 1
ATOM 4006 N N . THR A 1 505 ? 8.732 -14.883 18.835 1.00 71.50 505 THR A N 1
ATOM 4007 C CA . THR A 1 505 ? 9.072 -14.744 20.265 1.00 71.50 505 THR A CA 1
ATOM 4008 C C . THR A 1 505 ? 9.648 -16.005 20.899 1.00 71.50 505 THR A C 1
ATOM 4010 O O . THR A 1 505 ? 10.040 -15.979 22.066 1.00 71.50 505 THR A O 1
ATOM 4013 N N . ARG A 1 506 ? 9.683 -17.118 20.162 1.00 69.62 506 ARG A N 1
ATOM 4014 C CA . ARG A 1 506 ? 10.149 -18.400 20.684 1.00 69.62 506 ARG A CA 1
ATOM 4015 C C . ARG A 1 506 ? 11.620 -18.308 21.097 1.00 69.62 506 ARG A C 1
ATOM 4017 O O . ARG A 1 506 ? 12.484 -17.976 20.292 1.00 69.62 506 ARG A O 1
ATOM 4024 N N . THR A 1 507 ? 11.896 -18.650 22.350 1.00 60.34 507 THR A N 1
ATOM 4025 C CA . THR A 1 507 ? 13.247 -18.870 22.877 1.00 60.34 507 THR A CA 1
ATOM 4026 C C . THR A 1 507 ? 13.468 -20.353 23.107 1.00 60.34 507 THR A C 1
ATOM 4028 O O . THR A 1 507 ? 12.576 -21.033 23.619 1.00 60.34 507 THR A O 1
ATOM 4031 N N . ASP A 1 508 ? 14.658 -20.846 22.788 1.00 57.69 508 ASP A N 1
ATOM 4032 C CA . ASP A 1 508 ? 15.018 -22.237 23.049 1.00 57.69 508 ASP A CA 1
ATOM 4033 C C . ASP A 1 508 ? 14.994 -22.503 24.551 1.00 57.69 508 ASP A C 1
ATOM 4035 O O . ASP A 1 508 ? 15.493 -21.700 25.342 1.00 57.69 508 ASP A O 1
ATOM 4039 N N . ALA A 1 509 ? 14.426 -23.639 24.954 1.00 46.59 509 ALA A N 1
ATOM 4040 C CA . ALA A 1 509 ? 14.193 -24.014 26.350 1.00 46.59 509 ALA A CA 1
ATOM 4041 C C . ALA A 1 509 ? 15.478 -24.320 27.161 1.00 46.59 509 ALA A C 1
ATOM 4043 O O . ALA A 1 509 ? 15.435 -25.084 28.121 1.00 46.59 509 ALA A O 1
ATOM 4044 N N . GLY A 1 510 ? 16.628 -23.743 26.800 1.00 48.28 510 GLY A N 1
ATOM 4045 C CA . GLY A 1 510 ? 17.890 -23.992 27.495 1.00 48.28 510 GLY A CA 1
ATOM 4046 C C . GLY A 1 510 ? 19.065 -23.069 27.172 1.00 48.28 510 GLY A C 1
ATOM 4047 O O . GLY A 1 510 ? 19.965 -23.008 27.995 1.00 48.28 510 GLY A O 1
ATOM 4048 N N . ASN A 1 511 ? 19.081 -22.327 26.054 1.00 52.88 511 ASN A N 1
ATOM 4049 C CA . ASN A 1 511 ? 20.141 -21.355 25.740 1.00 52.88 511 ASN A CA 1
ATOM 4050 C C . ASN A 1 511 ? 19.578 -20.192 24.908 1.00 52.88 511 ASN A C 1
ATOM 4052 O O . ASN A 1 511 ? 19.224 -20.370 23.746 1.00 52.88 511 ASN A O 1
ATOM 4056 N N . ALA A 1 512 ? 19.528 -18.986 25.476 1.00 57.72 512 ALA A N 1
ATOM 4057 C CA . ALA A 1 512 ? 19.172 -17.789 24.720 1.00 57.72 512 ALA A CA 1
ATOM 4058 C C . ALA A 1 512 ? 20.309 -17.437 23.744 1.00 57.72 512 ALA A C 1
ATOM 4060 O O . ALA A 1 512 ? 21.369 -16.961 24.150 1.00 57.72 512 ALA A O 1
ATOM 4061 N N . THR A 1 513 ? 20.110 -17.676 22.447 1.00 65.00 513 THR A N 1
ATOM 4062 C CA . THR A 1 513 ? 21.040 -17.209 21.407 1.00 65.00 513 THR A CA 1
ATOM 4063 C C . THR A 1 513 ? 20.969 -15.683 21.288 1.00 65.00 513 THR A C 1
ATOM 4065 O O . THR A 1 513 ? 19.899 -15.099 21.475 1.00 65.00 513 THR A O 1
ATOM 4068 N N . ALA A 1 514 ? 22.073 -15.014 20.935 1.00 67.12 514 ALA A N 1
ATOM 4069 C CA . ALA A 1 514 ? 22.099 -13.553 20.759 1.00 67.12 514 ALA A CA 1
ATOM 4070 C C . ALA A 1 514 ? 20.993 -13.055 19.803 1.00 67.12 514 ALA A C 1
ATOM 4072 O O . ALA A 1 514 ? 20.339 -12.051 20.072 1.00 67.12 514 ALA A O 1
ATOM 4073 N N . THR A 1 515 ? 20.689 -13.829 18.756 1.00 68.00 515 THR A N 1
ATOM 4074 C CA . THR A 1 515 ? 19.601 -13.555 17.807 1.00 68.00 515 THR A CA 1
ATOM 4075 C C . THR A 1 515 ? 18.207 -13.654 18.431 1.00 68.00 515 THR A C 1
ATOM 4077 O O . THR A 1 515 ? 17.339 -12.849 18.107 1.00 68.00 515 THR A O 1
ATOM 4080 N N . SER A 1 516 ? 17.969 -14.602 19.345 1.00 69.25 516 SER A N 1
ATOM 4081 C CA . SER A 1 516 ? 16.682 -14.705 20.055 1.00 69.25 516 SER A CA 1
ATOM 4082 C C . SER A 1 516 ? 16.443 -13.508 20.986 1.00 69.25 516 SER A C 1
ATOM 4084 O O . SER A 1 516 ? 15.331 -12.987 21.056 1.00 69.25 516 SER A O 1
ATOM 4086 N N . ILE A 1 517 ? 17.505 -13.000 21.621 1.00 72.12 517 ILE A N 1
ATOM 4087 C CA . ILE A 1 517 ? 17.452 -11.804 22.470 1.00 72.12 517 ILE A CA 1
ATOM 4088 C C . ILE A 1 517 ? 17.186 -10.558 21.620 1.00 72.12 517 ILE A C 1
ATOM 4090 O O . ILE A 1 517 ? 16.326 -9.755 21.975 1.00 72.12 517 ILE A O 1
ATOM 4094 N N . GLU A 1 518 ? 17.859 -10.409 20.475 1.00 75.94 518 GLU A N 1
ATOM 4095 C CA . GLU A 1 518 ? 17.604 -9.310 19.535 1.00 75.94 518 GLU A CA 1
ATOM 4096 C C . GLU A 1 518 ? 16.155 -9.301 19.030 1.00 75.94 518 GLU A C 1
ATOM 4098 O O . GLU A 1 518 ? 15.529 -8.241 18.994 1.00 75.94 518 GLU A O 1
ATOM 4103 N N . ARG A 1 519 ? 15.590 -10.470 18.694 1.00 79.62 519 ARG A N 1
ATOM 4104 C CA . ARG A 1 519 ? 14.177 -10.605 18.295 1.00 79.62 519 ARG A CA 1
ATOM 4105 C C . ARG A 1 519 ? 13.231 -10.206 19.413 1.00 79.62 519 ARG A C 1
ATOM 4107 O O . ARG A 1 519 ? 12.296 -9.457 19.158 1.00 79.62 519 ARG A O 1
ATOM 4114 N N . LEU A 1 520 ? 13.484 -10.652 20.642 1.00 76.94 520 LEU A N 1
ATOM 4115 C CA . LEU A 1 520 ? 12.671 -10.281 21.800 1.00 76.94 520 LEU A CA 1
ATOM 4116 C C . LEU A 1 520 ? 12.746 -8.783 22.103 1.00 76.94 520 LEU A C 1
ATOM 4118 O O . LEU A 1 520 ? 11.714 -8.160 22.327 1.00 76.94 520 LEU A O 1
ATOM 4122 N N . GLN A 1 521 ? 13.934 -8.182 22.047 1.00 78.00 521 GLN A N 1
ATOM 4123 C CA . GLN A 1 521 ? 14.101 -6.737 22.215 1.00 78.00 521 GLN A CA 1
ATOM 4124 C C . GLN A 1 521 ? 13.414 -5.954 21.094 1.00 78.00 521 GLN A C 1
ATOM 4126 O O . GLN A 1 521 ? 12.809 -4.910 21.339 1.00 78.00 521 GLN A O 1
ATOM 4131 N N . ALA A 1 522 ? 13.503 -6.439 19.854 1.00 76.44 522 ALA A N 1
ATOM 4132 C CA . ALA A 1 522 ? 12.808 -5.843 18.726 1.00 76.44 522 ALA A CA 1
ATOM 4133 C C . ALA A 1 522 ? 11.290 -5.988 18.874 1.00 76.44 522 ALA A C 1
ATOM 4135 O O . ALA A 1 522 ? 10.574 -5.023 18.646 1.00 76.44 522 ALA A O 1
ATOM 4136 N N . TRP A 1 523 ? 10.806 -7.148 19.320 1.00 73.69 523 TRP A N 1
ATOM 4137 C CA . TRP A 1 523 ? 9.404 -7.412 19.632 1.00 73.69 523 TRP A CA 1
ATOM 4138 C C . TRP A 1 523 ? 8.882 -6.507 20.744 1.00 73.69 523 TRP A C 1
ATOM 4140 O O . TRP A 1 523 ? 7.807 -5.931 20.625 1.00 73.69 523 TRP A O 1
ATOM 4150 N N . GLU A 1 524 ? 9.645 -6.329 21.818 1.00 72.06 524 GLU A N 1
ATOM 4151 C CA . GLU A 1 524 ? 9.289 -5.436 22.916 1.00 72.06 524 GLU A CA 1
ATOM 4152 C C . GLU A 1 524 ? 9.226 -3.980 22.446 1.00 72.06 524 GLU A C 1
ATOM 4154 O O . GLU A 1 524 ? 8.224 -3.308 22.678 1.00 72.06 524 GLU A O 1
ATOM 4159 N N . LYS A 1 525 ? 10.223 -3.518 21.684 1.00 70.75 525 LYS A N 1
ATOM 4160 C CA . LYS A 1 525 ? 10.201 -2.186 21.062 1.00 70.75 525 LYS A CA 1
ATOM 4161 C C . LYS A 1 525 ? 9.034 -2.028 20.087 1.00 70.75 525 LYS A C 1
ATOM 4163 O O . LYS A 1 525 ? 8.367 -1.001 20.113 1.00 70.75 525 LYS A O 1
ATOM 4168 N N . MET A 1 526 ? 8.739 -3.040 19.270 1.00 67.38 526 MET A N 1
ATOM 4169 C CA . MET A 1 526 ? 7.567 -3.048 18.391 1.00 67.38 526 MET A CA 1
ATOM 4170 C C . MET A 1 526 ? 6.266 -2.976 19.187 1.00 67.38 526 MET A C 1
ATOM 4172 O O . MET A 1 526 ? 5.369 -2.272 18.757 1.00 67.38 526 MET A O 1
ATOM 4176 N N . ASN A 1 527 ? 6.171 -3.615 20.355 1.00 63.00 527 ASN A N 1
ATOM 4177 C CA . ASN A 1 527 ? 5.002 -3.524 21.235 1.00 63.00 527 ASN A CA 1
ATOM 4178 C C . ASN A 1 527 ? 4.873 -2.166 21.937 1.00 63.00 527 ASN A C 1
ATOM 4180 O O . ASN A 1 527 ? 3.754 -1.741 22.217 1.00 63.00 527 ASN A O 1
ATOM 4184 N N . VAL A 1 528 ? 5.988 -1.483 22.219 1.00 60.59 528 VAL A N 1
ATOM 4185 C CA . VAL A 1 528 ? 5.972 -0.086 22.686 1.00 60.59 528 VAL A CA 1
ATOM 4186 C C . VAL A 1 528 ? 5.394 0.810 21.595 1.00 60.59 528 VAL A C 1
ATOM 4188 O O . VAL A 1 528 ? 4.538 1.644 21.876 1.00 60.59 528 VAL A O 1
ATOM 4191 N N . TYR A 1 529 ? 5.802 0.596 20.340 1.00 56.38 529 TYR A N 1
ATOM 4192 C CA . TYR A 1 529 ? 5.226 1.321 19.214 1.00 56.38 529 TYR A CA 1
ATOM 4193 C C . TYR A 1 529 ? 3.783 0.891 18.922 1.00 56.38 529 TYR A C 1
ATOM 4195 O O . TYR A 1 529 ? 2.983 1.771 18.654 1.00 56.38 529 TYR A O 1
ATOM 4203 N N . TYR A 1 530 ? 3.432 -0.399 19.031 1.00 57.44 530 TYR A N 1
ATOM 4204 C CA . TYR A 1 530 ? 2.149 -1.013 18.645 1.00 57.44 530 TYR A CA 1
ATOM 4205 C C . TYR A 1 530 ? 1.618 -1.989 19.724 1.00 57.44 530 TYR A C 1
ATOM 4207 O O . TYR A 1 530 ? 1.747 -3.208 19.609 1.00 57.44 530 TYR A O 1
ATOM 4215 N N . PRO A 1 531 ? 0.950 -1.492 20.775 1.00 47.62 531 PRO A N 1
ATOM 4216 C CA . PRO A 1 531 ? 0.495 -2.300 21.918 1.00 47.62 531 PRO A CA 1
ATOM 4217 C C . PRO A 1 531 ? -0.722 -3.202 21.631 1.00 47.62 531 PRO A C 1
ATOM 4219 O O . PRO A 1 531 ? -1.158 -3.941 22.515 1.00 47.62 531 PRO A O 1
ATOM 4222 N N . GLY A 1 532 ? -1.282 -3.15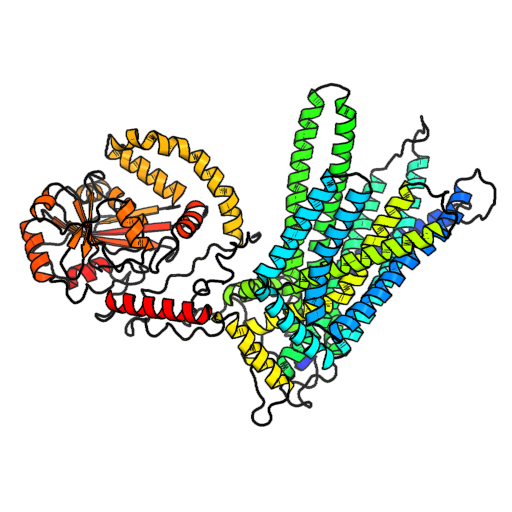1 20.416 1.00 46.78 532 GLY A N 1
ATOM 4223 C CA . GLY A 1 532 ? -2.440 -3.947 19.977 1.00 46.78 532 GLY A CA 1
ATOM 4224 C C . GLY A 1 532 ? -2.153 -5.434 19.731 1.00 46.78 532 GLY A C 1
ATOM 4225 O O . GLY A 1 532 ? -3.081 -6.204 19.538 1.00 46.78 532 GLY A O 1
ATOM 4226 N N . ILE A 1 533 ? -0.892 -5.874 19.789 1.00 45.31 533 ILE A N 1
ATOM 4227 C CA . ILE A 1 533 ? -0.528 -7.277 19.522 1.00 45.31 533 ILE A CA 1
ATOM 4228 C C . ILE A 1 533 ? -0.860 -8.206 20.721 1.00 45.31 533 ILE A C 1
ATOM 4230 O O . ILE A 1 533 ? -0.866 -9.429 20.595 1.00 45.31 533 ILE A O 1
ATOM 4234 N N . ARG A 1 534 ? -1.207 -7.647 21.897 1.00 38.38 534 ARG A N 1
ATOM 4235 C CA . ARG A 1 534 ? -1.704 -8.388 23.079 1.00 38.38 534 ARG A CA 1
ATOM 4236 C C . ARG A 1 534 ? -3.118 -7.955 23.476 1.00 38.38 534 ARG A C 1
ATOM 4238 O O . ARG A 1 534 ? -3.300 -7.223 24.452 1.00 38.38 534 ARG A O 1
ATOM 4245 N N . GLU A 1 535 ? -4.146 -8.456 22.811 1.00 42.12 535 GLU A N 1
ATOM 4246 C CA . GLU A 1 535 ? -5.522 -8.242 23.272 1.00 42.12 535 GLU A CA 1
ATOM 4247 C C . GLU A 1 535 ? -5.931 -9.256 24.349 1.00 42.12 535 GLU A C 1
ATOM 4249 O O . GLU A 1 535 ? -6.539 -10.277 24.073 1.00 42.12 535 GLU A O 1
ATOM 4254 N N . ARG A 1 536 ? -5.593 -8.978 25.618 1.00 34.34 536 ARG A N 1
ATOM 4255 C CA . ARG A 1 536 ? -6.145 -9.694 26.796 1.00 34.34 536 ARG A CA 1
ATOM 4256 C C . ARG A 1 536 ? -6.400 -8.791 28.016 1.00 34.34 536 ARG A C 1
ATOM 4258 O O . ARG A 1 536 ? -6.251 -9.224 29.153 1.00 34.34 536 ARG A O 1
ATOM 4265 N N . LYS A 1 537 ? -6.757 -7.512 27.822 1.00 44.12 537 LYS A N 1
ATOM 4266 C CA . LYS A 1 537 ? -6.937 -6.554 28.944 1.00 44.12 537 LYS A CA 1
ATOM 4267 C C . LYS A 1 537 ? -8.360 -6.040 29.209 1.00 44.12 537 LYS A C 1
ATOM 4269 O O . LYS A 1 537 ? -8.559 -5.443 30.260 1.00 44.12 537 LYS A O 1
ATOM 4274 N N . PHE A 1 538 ? -9.351 -6.293 28.347 1.00 50.19 538 PHE A N 1
ATOM 4275 C CA . PHE A 1 538 ? -10.705 -5.721 28.511 1.00 50.19 538 PHE A CA 1
ATOM 4276 C C . PHE A 1 538 ? -11.833 -6.731 28.784 1.00 50.19 538 PHE A C 1
ATOM 4278 O O . PHE A 1 538 ? -12.955 -6.313 29.061 1.00 50.19 538 PHE A O 1
ATOM 4285 N N . SER A 1 539 ? -11.550 -8.039 28.807 1.00 55.38 539 SER A N 1
ATOM 4286 C CA . SER A 1 539 ? -12.545 -9.088 29.103 1.00 55.38 539 SER A CA 1
ATOM 4287 C C . SER A 1 539 ? -13.133 -9.010 30.519 1.00 55.38 539 SER A C 1
ATOM 4289 O O . SER A 1 539 ? -14.223 -9.521 30.763 1.00 55.38 539 SER A O 1
ATOM 4291 N N . VAL A 1 540 ? -12.464 -8.318 31.447 1.00 57.78 540 VAL A N 1
ATOM 4292 C CA . VAL A 1 540 ? -12.938 -8.089 32.826 1.00 57.78 540 VAL A CA 1
ATOM 4293 C C . VAL A 1 540 ? -14.244 -7.279 32.870 1.00 57.78 540 VAL A C 1
ATOM 4295 O O . VAL A 1 540 ? -15.017 -7.432 33.810 1.00 57.78 540 VAL A O 1
ATOM 4298 N N . TYR A 1 541 ? -14.519 -6.466 31.843 1.00 66.31 541 TYR A N 1
ATOM 4299 C CA . TYR A 1 541 ? -15.727 -5.635 31.737 1.00 66.31 541 TYR A CA 1
ATOM 4300 C C . TYR A 1 541 ? -16.852 -6.298 30.921 1.00 66.31 541 TYR A C 1
ATOM 4302 O O . TYR A 1 541 ? -17.800 -5.628 30.505 1.00 66.31 541 TYR A O 1
ATOM 4310 N N . SER A 1 542 ? -16.742 -7.608 30.684 1.00 74.69 542 SER A N 1
ATOM 4311 C CA . SER A 1 542 ? -17.824 -8.428 30.142 1.00 74.69 542 SER A CA 1
ATOM 4312 C C . SER A 1 542 ? -18.750 -8.907 31.261 1.00 74.69 542 SER A C 1
ATOM 4314 O O . SER A 1 542 ? -18.329 -9.160 32.393 1.00 74.69 542 SER A O 1
ATOM 4316 N N . ASP A 1 543 ? -20.037 -9.031 30.952 1.00 77.44 543 ASP A N 1
ATOM 4317 C CA . ASP A 1 543 ? -20.998 -9.609 31.877 1.00 77.44 543 ASP A CA 1
ATOM 4318 C C . ASP A 1 543 ? -20.726 -11.108 32.039 1.00 77.44 543 ASP A C 1
ATOM 4320 O O . ASP A 1 543 ? -20.874 -11.881 31.095 1.00 77.44 543 ASP A O 1
ATOM 4324 N N . LYS A 1 544 ? -20.361 -11.540 33.249 1.00 76.25 544 LYS A N 1
ATOM 4325 C CA . LYS A 1 544 ? -19.939 -12.927 33.519 1.00 76.25 544 LYS A CA 1
ATOM 4326 C C . LYS A 1 544 ? -21.022 -13.965 33.223 1.00 76.25 544 LYS A C 1
ATOM 4328 O O . LYS A 1 544 ? -20.701 -15.113 32.943 1.00 76.25 544 LYS A O 1
ATOM 4333 N N . THR A 1 545 ? -22.295 -13.579 33.303 1.00 74.50 545 THR A N 1
ATOM 4334 C CA . THR A 1 545 ? -23.425 -14.485 33.055 1.00 74.50 545 THR A CA 1
ATOM 4335 C C . THR A 1 545 ? -23.707 -14.655 31.565 1.00 74.50 545 THR A C 1
ATOM 4337 O O . THR A 1 545 ? -24.075 -15.743 31.130 1.00 74.50 545 THR A O 1
ATOM 4340 N N . THR A 1 546 ? -23.555 -13.594 30.769 1.00 74.75 546 THR A N 1
ATOM 4341 C CA . THR A 1 546 ? -23.956 -13.596 29.354 1.00 74.75 546 THR A CA 1
ATOM 4342 C C . THR A 1 546 ? -22.788 -13.579 28.367 1.00 74.75 546 THR A C 1
ATOM 4344 O O . THR A 1 546 ? -23.021 -13.826 27.183 1.00 74.75 546 THR A O 1
ATOM 4347 N N . GLY A 1 547 ? -21.568 -13.292 28.832 1.00 73.00 547 GLY A N 1
ATOM 4348 C CA . GLY A 1 547 ? -20.361 -13.088 28.025 1.00 73.00 547 GLY A CA 1
ATOM 4349 C C . GLY A 1 547 ? -20.348 -11.773 27.237 1.00 73.00 547 GLY A C 1
ATOM 4350 O O . GLY A 1 547 ? -19.412 -11.510 26.490 1.00 73.00 547 GLY A O 1
ATOM 4351 N N . ILE A 1 548 ? -21.385 -10.938 27.362 1.00 76.75 548 ILE A N 1
ATOM 4352 C CA . ILE A 1 548 ? -21.542 -9.728 26.549 1.00 76.75 548 ILE A CA 1
ATOM 4353 C C . ILE A 1 548 ? -20.763 -8.576 27.174 1.00 76.75 548 ILE A C 1
ATOM 4355 O O . ILE A 1 548 ? -20.918 -8.278 28.355 1.00 76.75 548 ILE A O 1
ATOM 4359 N N . SER A 1 549 ? -19.992 -7.869 26.351 1.00 80.62 549 SER A N 1
ATOM 4360 C CA . SER A 1 549 ? -19.329 -6.616 26.720 1.00 80.62 549 SER A CA 1
ATOM 4361 C C . SER A 1 549 ? -20.151 -5.422 26.216 1.00 80.62 549 SER A C 1
ATOM 4363 O O . SER A 1 549 ? -20.011 -5.046 25.051 1.00 80.62 549 SER A O 1
ATOM 4365 N N . PRO A 1 550 ? -21.032 -4.815 27.034 1.00 79.12 550 PRO A N 1
ATOM 4366 C CA . PRO A 1 550 ? -21.949 -3.761 26.581 1.00 79.12 550 PRO A CA 1
ATOM 4367 C C . PRO A 1 550 ? -21.264 -2.413 26.324 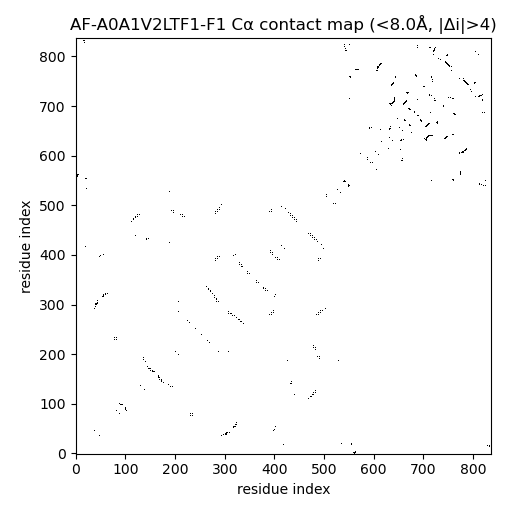1.00 79.12 550 PRO A C 1
ATOM 4369 O O . PRO A 1 550 ? -21.815 -1.566 25.623 1.00 79.12 550 PRO A O 1
ATOM 4372 N N . PHE A 1 551 ? -20.075 -2.208 26.900 1.00 82.88 551 PHE A N 1
ATOM 4373 C CA . PHE A 1 551 ? -19.326 -0.950 26.812 1.00 82.88 551 PHE A CA 1
ATOM 4374 C C . PHE A 1 551 ? -18.248 -0.953 25.728 1.00 82.88 551 PHE A C 1
ATOM 4376 O O . PHE A 1 551 ? -17.648 0.080 25.442 1.00 82.88 551 PHE A O 1
ATOM 4383 N N . VAL A 1 552 ? -18.020 -2.112 25.113 1.00 76.44 552 VAL A N 1
ATOM 4384 C CA . VAL A 1 552 ? -17.059 -2.263 24.030 1.00 76.44 552 VAL A CA 1
ATOM 4385 C C . VAL A 1 552 ? -17.757 -1.883 22.720 1.00 76.44 552 VAL A C 1
ATOM 4387 O O . VAL A 1 552 ? -18.767 -2.513 22.375 1.00 76.44 552 VAL A O 1
ATOM 4390 N N . PRO A 1 553 ? -17.274 -0.854 21.998 1.00 67.88 553 PRO A N 1
ATOM 4391 C CA . PRO A 1 553 ? -17.850 -0.477 20.716 1.00 67.88 553 PRO A CA 1
ATOM 4392 C C . PRO A 1 553 ? -17.657 -1.619 19.715 1.00 67.88 553 PRO A C 1
ATOM 4394 O O . PRO A 1 553 ? -16.608 -2.266 19.682 1.00 67.88 553 PRO A O 1
ATOM 4397 N N . ALA A 1 554 ? -18.669 -1.884 18.891 1.00 59.53 554 ALA A N 1
ATOM 4398 C CA . ALA A 1 554 ? -18.488 -2.772 17.752 1.00 59.53 554 ALA A CA 1
ATOM 4399 C C . ALA A 1 554 ? -17.665 -2.032 16.690 1.00 59.53 554 ALA A C 1
ATOM 4401 O O . ALA A 1 554 ? -18.001 -0.922 16.284 1.00 59.53 554 ALA A O 1
ATOM 4402 N N . ASN A 1 555 ? -16.548 -2.625 16.281 1.00 51.00 555 ASN A N 1
ATOM 4403 C CA . ASN A 1 555 ? -15.585 -1.956 15.418 1.00 51.00 555 ASN A CA 1
ATOM 4404 C C . ASN A 1 555 ? -16.010 -2.080 13.968 1.00 51.00 555 ASN A C 1
ATOM 4406 O O . ASN A 1 555 ? -15.646 -3.016 13.263 1.00 51.00 555 ASN A O 1
ATOM 4410 N N . ILE A 1 556 ? -16.791 -1.103 13.529 1.00 51.75 556 ILE A N 1
ATOM 4411 C CA . ILE A 1 556 ? -17.013 -0.845 12.116 1.00 51.75 556 ILE A CA 1
ATOM 4412 C C . ILE A 1 556 ? -16.281 0.452 11.817 1.00 51.75 556 ILE A C 1
ATOM 4414 O O . ILE A 1 556 ? -16.880 1.514 11.658 1.00 51.75 556 ILE A O 1
ATOM 4418 N N . HIS A 1 557 ? -14.950 0.384 11.786 1.00 49.91 557 HIS A N 1
ATOM 4419 C CA . HIS A 1 557 ? -14.217 1.474 11.171 1.00 49.91 557 HIS A CA 1
ATOM 4420 C C . HIS A 1 557 ? -14.561 1.457 9.684 1.00 49.91 557 HIS A C 1
ATOM 4422 O O . HIS A 1 557 ? -14.520 0.381 9.069 1.00 49.91 557 HIS A O 1
ATOM 4428 N N . PRO A 1 558 ? -14.919 2.612 9.086 1.00 52.09 558 PRO A N 1
ATOM 4429 C CA . PRO A 1 558 ? -14.888 2.705 7.644 1.00 52.09 558 PRO A CA 1
ATOM 4430 C C . PRO A 1 558 ? -13.503 2.207 7.265 1.00 52.09 558 PRO A C 1
ATOM 4432 O O . PRO A 1 558 ? -12.503 2.688 7.810 1.00 52.09 558 PRO A O 1
ATOM 4435 N N . THR A 1 559 ? -13.461 1.200 6.383 1.00 56.53 559 THR A N 1
ATOM 4436 C CA . THR A 1 559 ? -12.215 0.788 5.749 1.00 56.53 559 THR A CA 1
ATOM 4437 C C . THR A 1 559 ? -11.469 2.024 5.353 1.00 56.53 559 THR A C 1
ATOM 4439 O O . THR A 1 559 ? -12.053 3.109 5.193 1.00 56.53 559 THR A O 1
ATOM 4442 N N . LEU A 1 560 ? -10.194 1.812 5.084 1.00 50.91 560 LEU A N 1
ATOM 4443 C CA . LEU A 1 560 ? -9.495 2.813 4.385 1.00 50.91 560 LEU A CA 1
ATOM 4444 C C . LEU A 1 560 ? -10.494 3.119 3.136 1.00 50.91 560 LEU A C 1
ATOM 4446 O O . LEU A 1 560 ? -11.078 4.203 3.077 1.00 50.91 560 LEU A O 1
ATOM 4450 N N . ALA A 1 561 ? -10.808 2.284 2.140 1.00 52.31 561 ALA A N 1
ATOM 4451 C CA . ALA A 1 561 ? -11.486 2.763 0.892 1.00 52.31 561 ALA A CA 1
ATOM 4452 C C . ALA A 1 561 ? -12.703 3.707 1.010 1.00 52.31 561 ALA A C 1
ATOM 4454 O O . ALA A 1 561 ? -12.859 4.685 0.269 1.00 52.31 561 ALA A O 1
ATOM 4455 N N . THR A 1 562 ? -13.530 3.444 2.011 1.00 60.19 562 THR A N 1
ATOM 4456 C CA . THR A 1 562 ? -14.627 4.309 2.416 1.00 60.19 562 THR A CA 1
ATOM 4457 C C . THR A 1 562 ? -14.195 5.739 2.736 1.00 60.19 562 THR A C 1
ATOM 4459 O O . THR A 1 562 ? -14.855 6.635 2.248 1.00 60.19 562 THR A O 1
ATOM 4462 N N . TYR A 1 563 ? -13.095 6.021 3.435 1.00 62.94 563 TYR A N 1
ATOM 4463 C CA . TYR A 1 563 ? -12.715 7.398 3.793 1.00 62.94 563 TYR A CA 1
ATOM 4464 C C . TYR A 1 563 ? -12.385 8.274 2.561 1.00 62.94 563 TYR A C 1
ATOM 4466 O O . TYR A 1 563 ? -12.804 9.424 2.520 1.00 62.94 563 TYR A O 1
ATOM 4474 N N . ILE A 1 564 ? -11.733 7.752 1.509 1.00 65.94 564 ILE A N 1
ATOM 4475 C CA . ILE A 1 564 ? -11.460 8.484 0.247 1.00 65.94 564 ILE A CA 1
ATOM 4476 C C . ILE A 1 564 ? -12.820 8.817 -0.356 1.00 65.94 564 ILE A C 1
ATOM 4478 O O . ILE A 1 564 ? -13.108 9.956 -0.703 1.00 65.94 564 ILE A O 1
ATOM 4482 N N . PHE A 1 565 ? -13.698 7.817 -0.378 1.00 68.62 565 PHE A N 1
ATOM 4483 C CA . PHE A 1 565 ? -15.034 7.927 -0.924 1.00 68.62 565 PHE A CA 1
ATOM 4484 C C . PHE A 1 565 ? -15.878 8.936 -0.136 1.00 68.62 565 PHE A C 1
ATOM 4486 O O . PHE A 1 565 ? -16.569 9.745 -0.737 1.00 68.62 565 PHE A O 1
ATOM 4493 N N . HIS A 1 566 ? -15.756 8.957 1.193 1.00 74.00 566 HIS A N 1
ATOM 4494 C CA . HIS A 1 566 ? -16.386 9.923 2.087 1.00 74.00 566 HIS A CA 1
ATOM 4495 C C . HIS A 1 566 ? -15.871 11.339 1.796 1.00 74.00 566 HIS A C 1
ATOM 4497 O O . HIS A 1 566 ? -16.681 12.249 1.660 1.00 74.00 566 HIS A O 1
ATOM 4503 N N . VAL A 1 567 ? -14.557 11.530 1.609 1.00 74.62 567 VAL A N 1
ATOM 4504 C CA . VAL A 1 567 ? -13.966 12.828 1.227 1.00 74.62 567 VAL A CA 1
ATOM 4505 C C . VAL A 1 567 ? -14.533 13.338 -0.104 1.00 74.62 567 VAL A C 1
ATOM 4507 O O . VAL A 1 567 ? -14.796 14.531 -0.224 1.00 74.62 567 VAL A O 1
ATOM 4510 N N . PHE A 1 568 ? -14.796 12.456 -1.075 1.00 68.31 568 PHE A N 1
ATOM 4511 C CA . PHE A 1 568 ? -15.422 12.833 -2.350 1.00 68.31 568 PHE A CA 1
ATOM 4512 C C . PHE A 1 568 ? -16.951 13.013 -2.264 1.00 68.31 568 PHE A C 1
ATOM 4514 O O . PHE A 1 568 ? -17.506 13.888 -2.925 1.00 68.31 568 PHE A O 1
ATOM 4521 N N . LEU A 1 569 ? -17.649 12.223 -1.445 1.00 73.69 569 LEU A N 1
ATOM 4522 C CA . LEU A 1 569 ? -19.115 12.221 -1.349 1.00 73.69 569 LEU A CA 1
ATOM 4523 C C . LEU A 1 569 ? -19.698 13.263 -0.424 1.00 73.69 569 LEU A C 1
ATOM 4525 O O . LEU A 1 569 ? -20.789 13.755 -0.691 1.00 73.69 569 LEU A O 1
ATOM 4529 N N . ILE A 1 570 ? -19.026 13.554 0.686 1.00 76.94 570 ILE A N 1
ATOM 4530 C CA . ILE A 1 570 ? -19.516 14.515 1.671 1.00 76.94 570 ILE A CA 1
ATOM 4531 C C . ILE A 1 570 ? -19.773 15.877 1.002 1.00 76.94 570 ILE A C 1
ATOM 4533 O O . ILE A 1 570 ? -20.880 16.386 1.172 1.00 76.94 570 ILE A O 1
ATOM 4537 N N . PRO A 1 571 ? -18.867 16.434 0.166 1.00 74.62 571 PRO A N 1
ATOM 4538 C CA . PRO A 1 571 ? -19.144 17.659 -0.584 1.00 74.62 571 PRO A CA 1
ATOM 4539 C C . PRO A 1 571 ? -20.380 17.541 -1.484 1.00 74.62 571 PRO A C 1
ATOM 4541 O O . PRO A 1 571 ? -21.227 18.429 -1.479 1.00 74.62 571 PRO A O 1
ATOM 4544 N N . ILE A 1 572 ? -20.532 16.422 -2.203 1.00 75.25 572 ILE A N 1
ATOM 4545 C CA . ILE A 1 572 ? -21.677 16.172 -3.095 1.00 75.25 572 ILE A CA 1
ATOM 4546 C C . ILE A 1 572 ? -22.986 16.126 -2.293 1.00 75.25 572 ILE A C 1
ATOM 4548 O O . ILE A 1 572 ? -23.951 16.807 -2.639 1.00 75.25 572 ILE A O 1
ATOM 4552 N N . LYS A 1 573 ? -23.024 15.374 -1.185 1.00 75.19 573 LYS A N 1
ATOM 4553 C CA . LYS A 1 573 ? -24.197 15.279 -0.305 1.00 75.19 573 LYS A CA 1
ATOM 4554 C C . LYS A 1 573 ? -24.548 16.625 0.327 1.00 75.19 573 LYS A C 1
ATOM 4556 O O . LYS A 1 573 ? -25.726 16.962 0.388 1.00 75.19 573 LYS A O 1
ATOM 4561 N N . ILE A 1 574 ? -23.552 17.400 0.757 1.00 74.75 574 ILE A N 1
ATOM 4562 C CA . ILE A 1 574 ? -23.767 18.743 1.308 1.00 74.75 574 ILE A CA 1
ATOM 4563 C C . ILE A 1 574 ? -24.400 19.654 0.251 1.00 74.75 574 ILE A C 1
ATOM 4565 O O . ILE A 1 574 ? -25.404 20.295 0.545 1.00 74.75 574 ILE A O 1
ATOM 4569 N N . VAL A 1 575 ? -23.876 19.675 -0.979 1.00 73.75 575 VAL A N 1
ATOM 4570 C CA . VAL A 1 575 ? -24.401 20.519 -2.068 1.00 73.75 575 VAL A CA 1
ATOM 4571 C C . VAL A 1 575 ? -25.838 20.143 -2.439 1.00 73.75 575 VAL A C 1
ATOM 4573 O O . VAL A 1 575 ? -26.674 21.029 -2.600 1.00 73.75 575 VAL A O 1
ATOM 4576 N N . VAL A 1 576 ? -26.155 18.846 -2.516 1.00 69.81 576 VAL A N 1
ATOM 4577 C CA . VAL A 1 576 ? -27.510 18.365 -2.850 1.00 69.81 576 VAL A CA 1
ATOM 4578 C C . VAL A 1 576 ? -28.538 18.737 -1.777 1.00 69.81 576 VAL A C 1
ATOM 4580 O O . VAL A 1 576 ? -29.694 19.001 -2.099 1.00 69.81 576 VAL A O 1
ATOM 4583 N N . VAL A 1 577 ? -28.141 18.771 -0.503 1.00 67.12 577 VAL A N 1
ATOM 4584 C CA . VAL A 1 577 ? -29.085 18.916 0.619 1.00 67.12 577 VAL A CA 1
ATOM 4585 C C . VAL A 1 577 ? -29.126 20.325 1.201 1.00 67.12 577 VAL A C 1
ATOM 4587 O O . VAL A 1 577 ? -30.081 20.669 1.901 1.00 67.12 577 VAL A O 1
ATOM 4590 N N . LEU A 1 578 ? -28.152 21.176 0.869 1.00 70.94 578 LEU A N 1
ATOM 4591 C CA . LEU A 1 578 ? -28.147 22.590 1.239 1.00 70.94 578 LEU A CA 1
ATOM 4592 C C . LEU A 1 578 ? -29.509 23.275 0.970 1.00 70.94 578 LEU A C 1
ATOM 4594 O O . LEU A 1 578 ? -30.000 23.942 1.881 1.00 70.94 578 LEU A O 1
ATOM 4598 N N . PRO A 1 579 ? -30.204 23.046 -0.167 1.00 69.12 579 PRO A N 1
ATOM 4599 C CA . PRO A 1 579 ? -31.540 23.601 -0.397 1.00 69.12 579 PRO A CA 1
ATOM 4600 C C . PRO A 1 579 ? -32.607 23.093 0.588 1.00 69.12 579 PRO A C 1
ATOM 4602 O O . PRO A 1 579 ? -33.439 23.871 1.041 1.00 69.12 579 PRO A O 1
ATOM 4605 N N . VAL A 1 580 ? -32.580 21.812 0.973 1.00 68.69 580 VAL A N 1
ATOM 4606 C CA . VAL A 1 580 ? -33.564 21.210 1.899 1.00 68.69 580 VAL A CA 1
ATOM 4607 C C . VAL A 1 580 ? -33.365 21.720 3.328 1.00 68.69 580 VAL A C 1
ATOM 4609 O O . VAL A 1 580 ? -34.338 22.004 4.025 1.00 68.69 580 VAL A O 1
ATOM 4612 N N . VAL A 1 581 ? -32.111 21.882 3.765 1.00 71.31 581 VAL A N 1
ATOM 4613 C CA . VAL A 1 581 ? -31.781 22.438 5.090 1.00 71.31 581 VAL A CA 1
ATOM 4614 C C . VAL A 1 581 ? -32.138 23.921 5.169 1.00 71.31 581 VAL A C 1
ATOM 4616 O O . VAL A 1 581 ? -32.670 24.359 6.186 1.00 71.31 581 VAL A O 1
ATOM 4619 N N . LEU A 1 582 ? -31.923 24.690 4.096 1.00 72.50 582 LEU A N 1
ATOM 4620 C CA . LEU A 1 582 ? -32.342 26.096 4.026 1.00 72.50 582 LEU A CA 1
ATOM 4621 C C . LEU A 1 582 ? -33.869 26.259 4.121 1.00 72.50 582 LEU A C 1
ATOM 4623 O O . LEU A 1 582 ? -34.350 27.270 4.628 1.00 72.50 582 LEU A O 1
ATOM 4627 N N . LEU A 1 583 ? -34.631 25.240 3.715 1.00 70.88 583 LEU A N 1
ATOM 4628 C CA . LEU A 1 583 ? -36.088 25.188 3.843 1.00 70.88 583 LEU A CA 1
ATOM 4629 C C . LEU A 1 583 ? -36.574 24.649 5.207 1.00 70.88 583 LEU A C 1
ATOM 4631 O O . LEU A 1 583 ? -37.781 24.579 5.430 1.00 70.88 583 LEU A O 1
ATOM 4635 N N . TYR A 1 584 ? -35.685 24.312 6.154 1.00 73.25 584 TYR A N 1
ATOM 4636 C CA . TYR A 1 584 ? -36.045 23.790 7.487 1.00 73.25 584 TYR A CA 1
ATOM 4637 C C . TYR A 1 584 ? -37.136 24.592 8.232 1.00 73.25 584 TYR A C 1
ATOM 4639 O O . TYR A 1 584 ? -38.035 23.959 8.791 1.00 73.25 584 TYR A O 1
ATOM 4647 N N . PRO A 1 585 ? -37.149 25.944 8.221 1.00 73.50 585 PRO A N 1
ATOM 4648 C CA . PRO A 1 585 ? -38.203 26.717 8.884 1.00 73.50 585 PRO A CA 1
ATOM 4649 C C . PRO A 1 585 ? -39.609 26.477 8.311 1.00 73.50 585 PRO A C 1
ATOM 4651 O O . PRO A 1 585 ? -40.592 26.624 9.028 1.00 73.50 585 PRO A O 1
ATOM 4654 N N . LEU A 1 586 ? -39.721 26.084 7.037 1.00 68.25 586 LEU A N 1
ATOM 4655 C CA . LEU A 1 586 ? -40.999 25.723 6.413 1.00 68.25 586 LEU A CA 1
ATOM 4656 C C . LEU A 1 586 ? -41.449 24.316 6.834 1.00 68.25 586 LEU A C 1
ATOM 4658 O O . LEU A 1 586 ? -42.643 24.057 6.975 1.00 68.25 586 LEU A O 1
ATOM 4662 N N . PHE A 1 587 ? -40.506 23.408 7.097 1.00 67.38 587 PHE A N 1
ATOM 4663 C CA . PHE A 1 587 ? -40.813 22.035 7.505 1.00 67.38 587 PHE A CA 1
ATOM 4664 C C . PHE A 1 587 ? -41.285 21.904 8.961 1.00 67.38 587 PHE A C 1
ATOM 4666 O O . PHE A 1 587 ? -41.873 20.884 9.325 1.00 67.38 587 PHE A O 1
ATOM 4673 N N . THR A 1 588 ? -41.088 22.923 9.803 1.00 68.25 588 THR A N 1
ATOM 4674 C CA . THR A 1 588 ? -41.563 22.931 11.199 1.00 68.25 588 THR A CA 1
ATOM 4675 C C . THR A 1 588 ? -43.013 23.405 11.358 1.00 68.25 588 THR A C 1
ATOM 4677 O O . THR A 1 588 ? -43.562 23.289 12.455 1.00 68.25 588 THR A O 1
ATOM 4680 N N . LEU A 1 589 ? -43.655 23.879 10.278 1.00 72.50 589 LEU A N 1
ATOM 4681 C CA . LEU A 1 589 ? -45.028 24.409 10.279 1.00 72.50 589 LEU A CA 1
ATOM 4682 C C . LEU A 1 589 ? -46.096 23.347 10.580 1.00 72.50 589 LEU A C 1
ATOM 4684 O O . LEU A 1 589 ? -47.093 23.648 11.234 1.00 72.50 589 LEU A O 1
ATOM 4688 N N . THR A 1 590 ? -45.907 22.104 10.125 1.00 76.56 590 THR A N 1
ATOM 4689 C CA . THR A 1 590 ? -46.848 20.998 10.378 1.00 76.56 590 THR A CA 1
ATOM 4690 C C . THR A 1 590 ? -46.116 19.725 10.793 1.00 76.56 590 THR A C 1
ATOM 4692 O O . THR A 1 590 ? -44.990 19.468 10.367 1.00 76.56 590 THR A O 1
ATOM 4695 N N . SER A 1 591 ? -46.765 18.888 11.609 1.00 73.06 591 SER A N 1
ATOM 4696 C CA . SER A 1 591 ? -46.197 17.611 12.069 1.00 73.06 591 SER A CA 1
ATOM 4697 C C . SER A 1 591 ? -45.880 16.653 10.914 1.00 73.06 591 SER A C 1
ATOM 4699 O O . SER A 1 591 ? -44.878 15.943 10.975 1.00 73.06 591 SER A O 1
ATOM 4701 N N . GLY A 1 592 ? -46.689 16.668 9.849 1.00 77.38 592 GLY A N 1
ATOM 4702 C CA . GLY A 1 592 ? -46.455 15.887 8.632 1.00 77.38 592 GLY A CA 1
ATOM 4703 C C . GLY A 1 592 ? -45.201 16.333 7.878 1.00 77.38 592 GLY A C 1
ATOM 4704 O O . GLY A 1 592 ? -44.345 15.504 7.579 1.00 77.38 592 GLY A O 1
ATOM 4705 N N . LEU A 1 593 ? -45.037 17.641 7.651 1.00 77.06 593 LEU A N 1
ATOM 4706 C CA . LEU A 1 593 ? -43.839 18.190 7.003 1.00 77.06 593 LEU A CA 1
ATOM 4707 C C . LEU A 1 593 ? -42.573 17.934 7.828 1.00 77.06 593 LEU A C 1
ATOM 4709 O O . LEU A 1 593 ? -41.528 17.612 7.268 1.00 77.06 593 LEU A O 1
ATOM 4713 N N . THR A 1 594 ? -42.673 17.998 9.159 1.00 79.00 594 THR A N 1
ATOM 4714 C CA . THR A 1 594 ? -41.542 17.699 10.046 1.00 79.00 594 THR A CA 1
ATOM 4715 C C . THR A 1 594 ? -41.104 16.238 9.926 1.00 79.00 594 THR A C 1
ATOM 4717 O O . THR A 1 594 ? -39.906 15.966 9.951 1.00 79.00 594 THR A O 1
ATOM 4720 N N . ARG A 1 595 ? -42.043 15.295 9.762 1.00 81.00 595 ARG A N 1
ATOM 4721 C CA . ARG A 1 595 ? -41.719 13.876 9.536 1.00 81.00 595 ARG A CA 1
ATOM 4722 C C . ARG A 1 595 ? -41.048 13.655 8.187 1.00 81.00 595 ARG A C 1
ATOM 4724 O O . ARG A 1 595 ? -40.014 13.010 8.152 1.00 81.00 595 ARG A O 1
ATOM 4731 N N . VAL A 1 596 ? -41.571 14.247 7.111 1.00 81.50 596 VAL A N 1
ATOM 4732 C CA . VAL A 1 596 ? -40.947 14.161 5.776 1.00 81.50 596 VAL A CA 1
ATOM 4733 C C . VAL A 1 596 ? -39.519 14.709 5.810 1.00 81.50 596 VAL A C 1
ATOM 4735 O O . VAL A 1 596 ? -38.600 14.081 5.296 1.00 81.50 596 VAL A O 1
ATOM 4738 N N . PHE A 1 597 ? -39.308 15.845 6.477 1.00 83.00 597 PHE A N 1
ATOM 4739 C CA . PHE A 1 597 ? -37.974 16.412 6.652 1.00 83.00 597 PHE A CA 1
ATOM 4740 C C . PHE A 1 597 ? -37.037 15.487 7.437 1.00 83.00 597 PHE A C 1
ATOM 4742 O O . PHE A 1 597 ? -35.900 15.273 7.023 1.00 83.00 597 PHE A O 1
ATOM 4749 N N . LEU A 1 598 ? -37.499 14.935 8.564 1.00 81.44 598 LEU A N 1
ATOM 4750 C CA . LEU A 1 598 ? -36.708 14.015 9.383 1.00 81.44 598 LEU A CA 1
ATOM 4751 C C . LEU A 1 598 ? -36.397 12.709 8.648 1.00 81.44 598 LEU A C 1
ATOM 4753 O O . LEU A 1 598 ? -35.301 12.186 8.819 1.00 81.44 598 LEU A O 1
ATOM 4757 N N . ASP A 1 599 ? -37.316 12.213 7.824 1.00 81.94 599 ASP A N 1
ATOM 4758 C CA . ASP A 1 599 ? -37.120 11.010 7.019 1.00 81.94 599 ASP A CA 1
ATOM 4759 C C . ASP A 1 599 ? -36.066 11.237 5.930 1.00 81.94 599 ASP A C 1
ATOM 4761 O O . ASP A 1 599 ? -35.094 10.493 5.850 1.00 81.94 599 ASP A O 1
ATOM 4765 N N . ILE A 1 600 ? -36.162 12.345 5.182 1.00 79.75 600 ILE A N 1
ATOM 4766 C CA . ILE A 1 600 ? -35.138 12.750 4.203 1.00 79.75 600 ILE A CA 1
ATOM 4767 C C . ILE A 1 600 ? -33.776 12.918 4.889 1.00 79.75 600 ILE A C 1
ATOM 4769 O O . ILE A 1 600 ? -32.756 12.448 4.385 1.00 79.75 600 ILE A O 1
ATOM 4773 N N . LEU A 1 601 ? -33.752 13.565 6.056 1.00 81.44 601 LEU A N 1
ATOM 4774 C CA . LEU A 1 601 ? -32.534 13.797 6.823 1.00 81.44 601 LEU A CA 1
ATOM 4775 C C . LEU A 1 601 ? -31.921 12.479 7.322 1.00 81.44 601 LEU A C 1
ATOM 4777 O O . LEU A 1 601 ? -30.727 12.260 7.140 1.00 81.44 601 LEU A O 1
ATOM 4781 N N . LEU A 1 602 ? -32.707 11.572 7.903 1.00 83.12 602 LEU A N 1
ATOM 4782 C CA . LEU A 1 602 ? -32.215 10.284 8.402 1.00 83.12 602 LEU A CA 1
ATOM 4783 C C . LEU A 1 602 ? -31.807 9.337 7.266 1.00 83.12 602 LEU A C 1
ATOM 4785 O O . LEU A 1 602 ? -30.756 8.702 7.363 1.00 83.12 602 LEU A O 1
ATOM 4789 N N . ALA A 1 603 ? -32.576 9.276 6.180 1.00 80.69 603 ALA A N 1
ATOM 4790 C CA . ALA A 1 603 ? -32.290 8.412 5.042 1.00 80.69 603 ALA A CA 1
ATOM 4791 C C . ALA A 1 603 ? -31.065 8.884 4.247 1.00 80.69 603 ALA A C 1
ATOM 4793 O O . ALA A 1 603 ? -30.176 8.088 3.953 1.00 80.69 603 ALA A O 1
ATOM 4794 N N . TYR A 1 604 ? -30.969 10.177 3.926 1.00 75.38 604 TYR A N 1
ATOM 4795 C CA . TYR A 1 604 ? -29.928 10.673 3.022 1.00 75.38 604 TYR A CA 1
ATOM 4796 C C . TYR A 1 604 ? -28.597 10.972 3.729 1.00 75.38 604 TYR A C 1
ATOM 4798 O O . TYR A 1 604 ? -27.519 10.628 3.225 1.00 75.38 604 TYR A O 1
ATOM 4806 N N . PHE A 1 605 ? -28.646 11.601 4.909 1.00 71.94 605 PHE A N 1
ATOM 4807 C CA . PHE A 1 605 ? -27.430 11.963 5.639 1.00 71.94 605 PHE A CA 1
ATOM 4808 C C . PHE A 1 605 ? -26.911 10.846 6.530 1.00 71.94 605 PHE A C 1
ATOM 4810 O O . PHE A 1 605 ? -25.706 10.630 6.572 1.00 71.94 605 PHE A O 1
ATOM 4817 N N . PHE A 1 606 ? -27.805 10.165 7.242 1.00 76.00 606 PHE A N 1
ATOM 4818 C CA . PHE A 1 606 ? -27.432 9.144 8.222 1.00 76.00 606 PHE A CA 1
ATOM 4819 C C . PHE A 1 606 ? -27.662 7.724 7.727 1.00 76.00 606 PHE A C 1
ATOM 4821 O O . PHE A 1 606 ? -27.425 6.771 8.468 1.00 76.00 606 PHE A O 1
ATOM 4828 N N . ASN A 1 607 ? -28.076 7.587 6.462 1.00 75.44 607 ASN A N 1
ATOM 4829 C CA . ASN A 1 607 ? -28.130 6.316 5.761 1.00 75.44 607 ASN A CA 1
ATOM 4830 C C . ASN A 1 607 ? -29.048 5.288 6.457 1.00 75.44 607 ASN A C 1
ATOM 4832 O O . ASN A 1 607 ? -28.814 4.076 6.400 1.00 75.44 607 ASN A O 1
ATOM 4836 N N . VAL A 1 608 ? -30.086 5.788 7.143 1.00 79.69 608 VAL A N 1
ATOM 4837 C CA . VAL A 1 608 ? -31.127 4.980 7.781 1.00 79.69 608 VAL A CA 1
ATOM 4838 C C . VAL A 1 608 ? -32.054 4.462 6.686 1.00 79.69 608 VAL A C 1
ATOM 4840 O O . VAL A 1 608 ? -32.880 5.195 6.155 1.00 79.69 608 VAL A O 1
ATOM 4843 N N . CYS A 1 609 ? -31.883 3.194 6.325 1.00 75.50 609 CYS A N 1
ATOM 4844 C CA . CYS A 1 609 ? -32.568 2.561 5.200 1.00 75.50 609 CYS A CA 1
ATOM 4845 C C . CYS A 1 609 ? -33.998 2.128 5.549 1.00 75.50 609 CYS A C 1
ATOM 4847 O O . CYS A 1 609 ? -34.882 2.162 4.700 1.00 75.50 609 CYS A O 1
ATOM 4849 N N . GLU A 1 610 ? -34.225 1.702 6.792 1.00 80.62 610 GLU A N 1
ATOM 4850 C CA . GLU A 1 610 ? -35.505 1.134 7.213 1.00 80.62 610 GLU A CA 1
ATOM 4851 C C . GLU A 1 610 ? -35.795 1.498 8.673 1.00 80.62 610 GLU A C 1
ATOM 4853 O O . GLU A 1 610 ? -34.953 1.289 9.552 1.00 80.62 610 GLU A O 1
ATOM 4858 N N . GLN A 1 611 ? -36.995 2.023 8.934 1.00 82.62 611 GLN A N 1
ATOM 4859 C CA . GLN A 1 611 ? -37.516 2.270 10.279 1.00 82.62 611 GLN A CA 1
ATOM 4860 C C . GLN A 1 611 ? -38.805 1.469 10.461 1.00 82.62 611 GLN A C 1
ATOM 4862 O O . GLN A 1 611 ? -39.856 1.822 9.932 1.00 82.62 611 GLN A O 1
ATOM 4867 N N . GLU A 1 612 ? -38.729 0.370 11.204 1.00 85.00 612 GLU A N 1
ATOM 4868 C CA . GLU A 1 612 ? -39.864 -0.519 11.428 1.00 85.00 612 GLU A CA 1
ATOM 4869 C C . GLU A 1 612 ? -40.408 -0.334 12.850 1.00 85.00 612 GLU A C 1
ATOM 4871 O O . GLU A 1 612 ? -39.739 -0.694 13.820 1.00 85.00 612 GLU A O 1
ATOM 4876 N N . LEU A 1 613 ? -41.635 0.190 12.973 1.00 87.62 613 LEU A N 1
ATOM 4877 C CA . LEU A 1 613 ? -42.383 0.234 14.234 1.00 87.62 613 LEU A CA 1
ATOM 4878 C C . LEU A 1 613 ? -43.323 -0.977 14.351 1.00 87.62 613 LEU A C 1
ATOM 4880 O O . LEU A 1 613 ? -44.215 -1.195 13.521 1.00 87.62 613 LEU A O 1
ATOM 4884 N N . LEU A 1 614 ? -43.140 -1.740 15.426 1.00 87.56 614 LEU A N 1
ATOM 4885 C CA . LEU A 1 614 ? -43.986 -2.853 15.844 1.00 87.56 614 LEU A CA 1
ATOM 4886 C C . LEU A 1 614 ? -44.651 -2.496 17.173 1.00 87.56 614 LEU A C 1
ATOM 4888 O O . LEU A 1 614 ? -43.968 -2.102 18.112 1.00 87.56 614 LEU A O 1
ATOM 4892 N N . VAL A 1 615 ? -45.968 -2.653 17.269 1.00 87.81 615 VAL A N 1
ATOM 4893 C CA . VAL A 1 615 ? -46.711 -2.451 18.520 1.00 87.81 615 VAL A CA 1
ATOM 4894 C C . VAL A 1 615 ? -47.162 -3.812 19.027 1.00 87.81 615 VAL A C 1
ATOM 4896 O O . VAL A 1 615 ? -47.667 -4.627 18.253 1.00 87.81 615 VAL A O 1
ATOM 4899 N N . ASP A 1 616 ? -46.929 -4.083 20.307 1.00 85.81 616 ASP A N 1
ATOM 4900 C CA . ASP A 1 616 ? -47.298 -5.354 20.919 1.00 85.81 616 ASP A CA 1
ATOM 4901 C C . ASP A 1 616 ? -48.820 -5.572 20.858 1.00 85.81 616 ASP A C 1
ATOM 4903 O O . ASP A 1 616 ? -49.602 -4.655 21.103 1.00 85.81 616 ASP A O 1
ATOM 4907 N N . GLY A 1 617 ? -49.242 -6.771 20.446 1.00 81.38 617 GLY A N 1
ATOM 4908 C CA . GLY A 1 617 ? -50.657 -7.109 20.243 1.00 81.38 617 GLY A CA 1
ATOM 4909 C C . GLY A 1 617 ? -51.290 -6.631 18.925 1.00 81.38 617 GLY A C 1
ATOM 4910 O O . GLY A 1 617 ? -52.439 -6.977 18.660 1.00 81.38 617 GLY A O 1
ATOM 4911 N N . ILE A 1 618 ? -50.570 -5.897 18.065 1.00 86.88 618 ILE A N 1
ATOM 4912 C CA . ILE A 1 618 ? -51.101 -5.365 16.793 1.00 86.88 618 ILE A CA 1
ATOM 4913 C C . ILE A 1 618 ? -50.413 -6.033 15.600 1.00 86.88 618 ILE A C 1
ATOM 4915 O O . ILE A 1 618 ? -49.195 -6.225 15.576 1.00 86.88 618 ILE A O 1
ATOM 4919 N N . ARG A 1 619 ? -51.194 -6.398 14.574 1.00 83.38 619 ARG A N 1
ATOM 4920 C CA . ARG A 1 619 ? -50.658 -7.021 13.353 1.00 83.38 619 ARG A CA 1
ATOM 4921 C C . ARG A 1 619 ? -49.730 -6.053 12.616 1.00 83.38 619 ARG A C 1
ATOM 4923 O O . ARG A 1 619 ? -50.017 -4.868 12.487 1.00 83.38 619 ARG A O 1
ATOM 4930 N N . LYS A 1 620 ? -48.642 -6.577 12.037 1.00 81.31 620 LYS A N 1
ATOM 4931 C CA . LYS A 1 620 ? -47.655 -5.776 11.287 1.00 81.31 620 LYS A CA 1
ATOM 4932 C C . LYS A 1 620 ? -48.275 -4.982 10.122 1.00 81.31 620 LYS A C 1
ATOM 4934 O O . LYS A 1 620 ? -47.748 -3.920 9.807 1.00 81.31 620 LYS A O 1
ATOM 4939 N N . SER A 1 621 ? -49.363 -5.469 9.524 1.00 80.44 621 SER A N 1
ATOM 4940 C CA . SER A 1 621 ? -50.074 -4.840 8.400 1.00 80.44 621 SER A CA 1
ATOM 4941 C C . SER A 1 621 ? -51.077 -3.749 8.799 1.00 80.44 621 SER A C 1
ATOM 4943 O O . SER A 1 621 ? -51.583 -3.060 7.924 1.00 80.44 621 SER A O 1
ATOM 4945 N N . ASP A 1 622 ? -51.410 -3.612 10.085 1.00 85.75 622 ASP A N 1
ATOM 4946 C CA . ASP A 1 622 ? -52.430 -2.668 10.552 1.00 85.75 622 ASP A CA 1
ATOM 4947 C C . ASP A 1 622 ? -51.804 -1.306 10.896 1.00 85.75 622 ASP A C 1
ATOM 4949 O O . ASP A 1 622 ? -51.365 -1.058 12.020 1.00 85.75 622 ASP A O 1
ATOM 4953 N N . GLU A 1 623 ? -51.711 -0.423 9.899 1.00 81.44 623 GLU A N 1
ATOM 4954 C CA . GLU A 1 623 ? -51.131 0.916 10.065 1.00 81.44 623 GLU A CA 1
ATOM 4955 C C . GLU A 1 623 ? -51.995 1.846 10.926 1.00 81.44 623 GLU A C 1
ATOM 4957 O O . GLU A 1 623 ? -51.455 2.646 11.694 1.00 81.44 623 GLU A O 1
ATOM 4962 N N . ALA A 1 624 ? -53.323 1.712 10.861 1.00 80.62 624 ALA A N 1
ATOM 4963 C CA . ALA A 1 624 ? -54.245 2.514 11.661 1.00 80.62 624 ALA A CA 1
ATOM 4964 C C . ALA A 1 624 ? -54.108 2.183 13.157 1.00 80.62 624 ALA A C 1
ATOM 4966 O O . ALA A 1 624 ? -54.002 3.092 13.987 1.00 80.62 624 ALA A O 1
ATOM 4967 N N . GLY A 1 625 ? -54.012 0.891 13.495 1.00 81.38 625 GLY A N 1
ATOM 4968 C CA . GLY A 1 625 ? -53.758 0.429 14.862 1.00 81.38 625 GLY A CA 1
ATOM 4969 C C . GLY A 1 625 ? -52.405 0.892 15.416 1.00 81.38 625 GLY A C 1
ATOM 4970 O O . GLY A 1 625 ? -52.307 1.267 16.590 1.00 81.38 625 GLY A O 1
ATOM 4971 N N . LYS A 1 626 ? -51.363 0.939 14.574 1.00 82.69 626 LYS A N 1
ATOM 4972 C CA . LYS A 1 626 ? -50.053 1.496 14.954 1.00 82.69 626 LYS A CA 1
ATOM 4973 C C . LYS A 1 626 ? -50.133 2.994 15.219 1.00 82.69 626 LYS A C 1
ATOM 4975 O O . LYS A 1 626 ? -49.662 3.436 16.265 1.00 82.69 626 LYS A O 1
ATOM 4980 N N . LEU A 1 627 ? -50.752 3.760 14.317 1.00 82.31 627 LEU A N 1
ATOM 4981 C CA . LEU A 1 627 ? -50.889 5.212 14.450 1.00 82.31 627 LEU A CA 1
ATOM 4982 C C . LEU A 1 627 ? -51.645 5.583 15.737 1.00 82.31 627 LEU A C 1
ATOM 4984 O O . LEU A 1 627 ? -51.206 6.475 16.459 1.00 82.31 627 LEU A O 1
ATOM 4988 N N . ALA A 1 628 ? -52.711 4.848 16.069 1.00 83.31 628 ALA A N 1
ATOM 4989 C CA . ALA A 1 628 ? -53.506 5.059 17.282 1.00 83.31 628 ALA A CA 1
ATOM 4990 C C . ALA A 1 628 ? -52.720 4.840 18.590 1.00 83.31 628 ALA A C 1
ATOM 4992 O O . ALA A 1 628 ? -53.046 5.438 19.614 1.00 83.31 628 ALA A O 1
ATOM 4993 N N . ASN A 1 629 ? -51.683 3.996 18.564 1.00 84.94 629 ASN A N 1
ATOM 4994 C CA . ASN A 1 629 ? -50.858 3.681 19.733 1.00 84.94 629 ASN A CA 1
ATOM 4995 C C . ASN A 1 629 ? -49.535 4.454 19.795 1.00 84.94 629 ASN A C 1
ATOM 4997 O O . ASN A 1 629 ? -48.827 4.355 20.803 1.00 84.94 629 ASN A O 1
ATOM 5001 N N . THR A 1 630 ? -49.209 5.252 18.771 1.00 85.94 630 THR A N 1
ATOM 5002 C CA . THR A 1 630 ? -48.023 6.121 18.805 1.00 85.94 630 THR A CA 1
ATOM 5003 C C . THR A 1 630 ? -48.017 7.016 20.055 1.00 85.94 630 THR A C 1
ATOM 5005 O O . THR A 1 630 ? -49.080 7.363 20.577 1.00 85.94 630 THR A O 1
ATOM 5008 N N . PRO A 1 631 ? -46.840 7.358 20.608 1.00 88.94 631 PRO A N 1
ATOM 5009 C CA . PRO A 1 631 ? -46.741 8.277 21.738 1.00 88.94 631 PRO A CA 1
ATOM 5010 C C . PRO A 1 631 ? -47.420 9.631 21.467 1.00 88.94 631 PRO A C 1
ATOM 5012 O O . PRO A 1 631 ? -47.115 10.312 20.478 1.00 88.94 631 PRO A O 1
ATOM 5015 N N . SER A 1 632 ? -48.330 10.013 22.366 1.00 88.00 632 SER A N 1
ATOM 5016 C CA . SER A 1 632 ? -49.085 11.272 22.349 1.00 88.00 632 SER A CA 1
ATOM 5017 C C . SER A 1 632 ? -48.664 12.207 23.494 1.00 88.00 632 SER A C 1
ATOM 5019 O O . SER A 1 632 ? -47.766 11.896 24.279 1.00 88.00 632 SER A O 1
ATOM 5021 N N . LEU A 1 633 ? -49.259 13.401 23.568 1.00 87.25 633 LEU A N 1
ATOM 5022 C CA . LEU A 1 633 ? -48.986 14.359 24.649 1.00 87.25 633 LEU A CA 1
ATOM 5023 C C . LEU A 1 633 ? -49.431 13.776 25.996 1.00 87.25 633 LEU A C 1
ATOM 5025 O O . LEU A 1 633 ? -50.513 13.201 26.081 1.00 87.25 633 LEU A O 1
ATOM 5029 N N . GLY A 1 634 ? -48.601 13.918 27.030 1.00 84.81 634 GLY A N 1
ATOM 5030 C CA . GLY A 1 634 ? -48.850 13.336 28.347 1.00 84.81 634 GLY A CA 1
ATOM 5031 C C . GLY A 1 634 ? -48.385 11.887 28.509 1.00 84.81 634 GLY A C 1
ATOM 5032 O O . GLY A 1 634 ? -48.543 11.341 29.602 1.00 84.81 634 GLY A O 1
ATOM 5033 N N . ASP A 1 635 ? -47.853 11.240 27.467 1.00 89.56 635 ASP A N 1
ATOM 5034 C CA . ASP A 1 635 ? -47.288 9.889 27.565 1.00 89.56 635 ASP A CA 1
ATOM 5035 C C . ASP A 1 635 ? -45.841 9.934 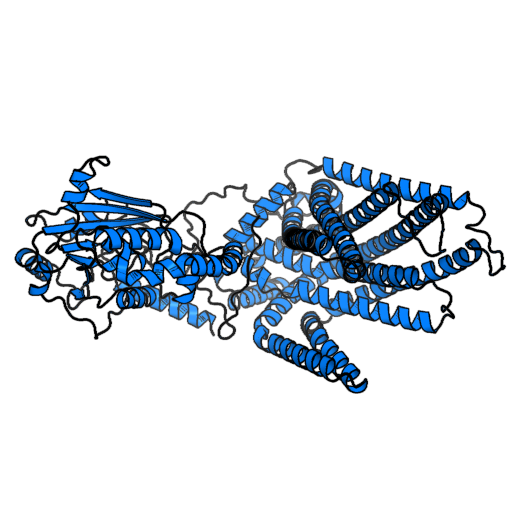28.083 1.00 89.56 635 ASP A C 1
ATOM 5037 O O . ASP A 1 635 ? -45.039 10.783 27.672 1.00 89.56 635 ASP A O 1
ATOM 5041 N N . VAL A 1 636 ? -45.490 8.960 28.929 1.00 90.38 636 VAL A N 1
ATOM 5042 C CA . VAL A 1 636 ? -44.106 8.685 29.338 1.00 90.38 636 VAL A CA 1
ATOM 5043 C C . VAL A 1 636 ? -43.644 7.385 28.689 1.00 90.38 636 VAL A C 1
ATOM 5045 O O . VAL A 1 636 ? -44.282 6.342 28.839 1.00 90.38 636 VAL A O 1
ATOM 5048 N N . VAL A 1 637 ? -42.529 7.450 27.961 1.00 91.88 637 VAL A N 1
ATOM 5049 C CA . VAL A 1 637 ? -41.974 6.332 27.193 1.00 91.88 637 VAL A CA 1
ATOM 5050 C C . VAL A 1 637 ? -40.584 5.974 27.713 1.00 91.88 637 VAL A C 1
ATOM 5052 O O . VAL A 1 637 ? -39.651 6.767 27.595 1.00 91.88 637 VAL A O 1
ATOM 5055 N N . PHE A 1 638 ? -40.417 4.772 28.258 1.00 92.44 638 PHE A N 1
ATOM 5056 C CA . PHE A 1 638 ? -39.111 4.257 28.674 1.00 92.44 638 PHE A CA 1
ATOM 5057 C C . PHE A 1 638 ? -38.352 3.682 27.477 1.00 92.44 638 PHE A C 1
ATOM 5059 O O . PHE A 1 638 ? -38.905 2.880 26.722 1.00 92.44 638 PHE A O 1
ATOM 5066 N N . VAL A 1 639 ? -37.090 4.076 27.310 1.00 92.75 639 VAL A N 1
ATOM 5067 C CA . VAL A 1 639 ? -36.248 3.710 26.159 1.00 92.75 639 VAL A CA 1
ATOM 5068 C C . VAL A 1 639 ? -34.865 3.229 26.590 1.00 92.75 639 VAL A C 1
ATOM 5070 O O . VAL A 1 639 ? -34.310 3.702 27.584 1.00 92.75 639 VAL A O 1
ATOM 5073 N N . ASN A 1 640 ? -34.284 2.327 25.796 1.00 91.44 640 ASN A N 1
ATOM 5074 C CA . ASN A 1 640 ? -32.840 2.092 25.760 1.00 91.44 640 ASN A CA 1
ATOM 5075 C C . ASN A 1 640 ? -32.193 3.022 24.719 1.00 91.44 640 ASN A C 1
ATOM 5077 O O . ASN A 1 640 ? -32.812 3.336 23.700 1.00 91.44 640 ASN A O 1
ATOM 5081 N N . ALA A 1 641 ? -30.960 3.461 24.975 1.00 90.00 641 ALA A N 1
ATOM 5082 C CA . ALA A 1 641 ? -30.240 4.397 24.115 1.00 90.00 641 ALA A CA 1
ATOM 5083 C C . ALA A 1 641 ? -28.951 3.766 23.574 1.00 90.00 641 ALA A C 1
ATOM 5085 O O . ALA A 1 641 ? -28.136 3.248 24.338 1.00 90.00 641 ALA A O 1
ATOM 5086 N N . ASN A 1 642 ? -28.759 3.866 22.261 1.00 87.69 642 ASN A N 1
ATOM 5087 C CA . ASN A 1 642 ? -27.613 3.339 21.524 1.00 87.69 642 ASN A CA 1
ATOM 5088 C C . ASN A 1 642 ? -26.738 4.473 20.954 1.00 87.69 642 ASN A C 1
ATOM 5090 O O . ASN A 1 642 ? -25.519 4.331 20.861 1.00 87.69 642 ASN A O 1
ATOM 5094 N N . GLY A 1 643 ? -27.316 5.630 20.601 1.00 87.75 643 GLY A N 1
ATOM 5095 C CA . GLY A 1 643 ? -26.534 6.737 20.041 1.00 87.75 643 GLY A CA 1
ATOM 5096 C C . GLY A 1 643 ? -27.280 8.062 19.823 1.00 87.75 643 GLY A C 1
ATOM 5097 O O . GLY A 1 643 ? -28.448 8.216 20.183 1.00 87.75 643 GLY A O 1
ATOM 5098 N N . PRO A 1 644 ? -26.614 9.055 19.204 1.00 87.88 644 PRO A N 1
ATOM 5099 C CA . PRO A 1 644 ? -27.158 10.400 19.014 1.00 87.88 644 PRO A CA 1
ATOM 5100 C C . PRO A 1 644 ? -28.370 10.454 18.067 1.00 87.88 644 PRO A C 1
ATOM 5102 O O . PRO A 1 644 ? -29.227 11.323 18.229 1.00 87.88 644 PRO A O 1
ATOM 5105 N N . LEU A 1 645 ? -28.481 9.518 17.115 1.00 88.75 645 LEU A N 1
ATOM 5106 C CA . LEU A 1 645 ? -29.593 9.453 16.154 1.00 88.75 645 LEU A CA 1
ATOM 5107 C C . LEU A 1 645 ? -30.934 9.076 16.784 1.00 88.75 645 LEU A C 1
ATOM 5109 O O . LEU A 1 645 ? -31.982 9.445 16.249 1.00 88.75 645 LEU A O 1
ATOM 5113 N N . ASP A 1 646 ? -30.911 8.410 17.938 1.00 89.12 646 ASP A N 1
ATOM 5114 C CA . ASP A 1 646 ? -32.117 7.909 18.595 1.00 89.12 646 ASP A CA 1
ATOM 5115 C C . ASP A 1 646 ? -33.088 9.047 18.936 1.00 89.12 646 ASP A C 1
ATOM 5117 O O . ASP A 1 646 ? -34.295 8.892 18.782 1.00 89.12 646 ASP A O 1
ATOM 5121 N N . TYR A 1 647 ? -32.573 10.243 19.250 1.00 89.38 647 TYR A N 1
ATOM 5122 C CA . TYR A 1 647 ? -33.384 11.444 19.471 1.00 89.38 647 TYR A CA 1
ATOM 5123 C C . TYR A 1 647 ? -34.300 11.773 18.281 1.00 89.38 647 TYR A C 1
ATOM 5125 O O . TYR A 1 647 ? -35.473 12.103 18.464 1.00 89.38 647 TYR A O 1
ATOM 5133 N N . PHE A 1 648 ? -33.782 11.679 17.052 1.00 89.06 648 PHE A N 1
ATOM 5134 C CA . PHE A 1 648 ? -34.555 11.964 15.842 1.00 89.06 648 PHE A CA 1
ATOM 5135 C C . PHE A 1 648 ? -35.506 10.822 15.489 1.00 89.06 648 PHE A C 1
ATOM 5137 O O . PHE A 1 648 ? -36.629 11.076 15.051 1.00 89.06 648 PHE A O 1
ATOM 5144 N N . VAL A 1 649 ? -35.090 9.579 15.734 1.00 88.75 649 VAL A N 1
ATOM 5145 C CA . VAL A 1 649 ? -35.937 8.401 15.524 1.00 88.75 649 VAL A CA 1
ATOM 5146 C C . VAL A 1 649 ? -37.126 8.416 16.485 1.00 88.75 649 VAL A C 1
ATOM 5148 O O . VAL A 1 649 ? -38.261 8.237 16.054 1.00 88.75 649 VAL A O 1
ATOM 5151 N N . TRP A 1 650 ? -36.918 8.719 17.767 1.00 90.31 650 TRP A N 1
ATOM 5152 C CA . TRP A 1 650 ? -38.009 8.873 18.734 1.00 90.31 650 TRP A CA 1
ATOM 5153 C C . TRP A 1 650 ? -38.947 10.017 18.348 1.00 90.31 650 TRP A C 1
ATOM 5155 O O . TRP A 1 650 ? -40.165 9.856 18.396 1.00 90.31 650 TRP A O 1
ATOM 5165 N N . LYS A 1 651 ? -38.396 11.143 17.873 1.00 88.81 651 LYS A N 1
ATOM 5166 C CA . LYS A 1 651 ? -39.180 12.278 17.363 1.00 88.81 651 LYS A CA 1
ATOM 5167 C C . LYS A 1 651 ? -40.098 11.878 16.204 1.00 88.81 651 LYS A C 1
ATOM 5169 O O . LYS A 1 651 ? -41.249 12.309 16.175 1.00 88.81 651 LYS A O 1
ATOM 5174 N N . MET A 1 652 ? -39.611 11.046 15.281 1.00 85.31 652 MET A N 1
ATOM 5175 C CA . MET A 1 652 ? -40.384 10.514 14.150 1.00 85.31 652 MET A CA 1
ATOM 5176 C C . MET A 1 652 ? -41.574 9.656 14.596 1.00 85.31 652 MET A C 1
ATOM 5178 O O . MET A 1 652 ? -42.643 9.742 13.993 1.00 85.31 652 MET A O 1
ATOM 5182 N N . GLN A 1 653 ? -41.418 8.877 15.671 1.00 86.62 653 GLN A N 1
ATOM 5183 C CA . GLN A 1 653 ? -42.466 7.970 16.152 1.00 86.62 653 GLN A CA 1
ATOM 5184 C C . GLN A 1 653 ? -43.581 8.656 16.960 1.00 86.62 653 GLN A C 1
ATOM 5186 O O . GLN A 1 653 ? -44.564 8.003 17.303 1.00 86.62 653 GLN A O 1
ATOM 5191 N N . CYS A 1 654 ? -43.477 9.956 17.255 1.00 86.81 654 CYS A N 1
ATOM 5192 C CA . CYS A 1 654 ? -44.482 10.701 18.020 1.00 86.81 654 CYS A CA 1
ATOM 5193 C C . CYS A 1 654 ? -45.570 11.323 17.148 1.00 86.81 654 CYS A C 1
ATOM 5195 O O . CYS A 1 654 ? -45.307 11.802 16.042 1.00 86.81 654 CYS A O 1
ATOM 5197 N N . GLN A 1 655 ? -46.783 11.448 17.693 1.00 84.12 655 GLN A N 1
ATOM 5198 C CA . GLN A 1 655 ? -47.875 12.186 17.047 1.00 84.12 655 GLN A CA 1
ATOM 5199 C C . GLN A 1 655 ? -47.559 13.690 16.911 1.00 84.12 655 GLN A C 1
ATOM 5201 O O . GLN A 1 655 ? -47.865 14.301 15.885 1.00 84.12 655 GLN A O 1
ATOM 5206 N N . TYR A 1 656 ? -46.876 14.265 17.909 1.00 85.06 656 TYR A N 1
ATOM 5207 C CA . TYR A 1 656 ? -46.487 15.679 17.958 1.00 85.06 656 TYR A CA 1
ATOM 5208 C C . TYR A 1 656 ? -44.959 15.837 18.068 1.00 85.06 656 TYR A C 1
ATOM 5210 O O . TYR A 1 656 ? -44.440 16.074 19.162 1.00 85.06 656 TYR A O 1
ATOM 5218 N N . PRO A 1 657 ? -44.209 15.753 16.950 1.00 82.19 657 PRO A N 1
ATOM 5219 C CA . PRO A 1 657 ? -42.743 15.782 16.966 1.00 82.19 657 PRO A CA 1
ATOM 5220 C C . PRO A 1 657 ? -42.163 17.074 17.563 1.00 82.19 657 PRO A C 1
ATOM 5222 O O . PRO A 1 657 ? -41.063 17.061 18.101 1.00 82.19 657 PRO A O 1
ATOM 5225 N N . ASN A 1 658 ? -42.886 18.195 17.518 1.00 81.88 658 ASN A N 1
ATOM 5226 C CA . ASN A 1 658 ? -42.397 19.484 18.024 1.00 81.88 658 ASN A CA 1
ATOM 5227 C C . ASN A 1 658 ? -42.495 19.641 19.554 1.00 81.88 658 ASN A C 1
ATOM 5229 O O . ASN A 1 658 ? -41.934 20.590 20.092 1.00 81.88 658 ASN A O 1
ATOM 5233 N N . LYS A 1 659 ? -43.173 18.724 20.260 1.00 84.88 659 LYS A N 1
ATOM 5234 C CA . LYS A 1 659 ? -43.397 18.782 21.717 1.00 84.88 659 LYS A CA 1
ATOM 5235 C C . LYS A 1 659 ? -42.780 17.584 22.452 1.00 84.88 659 LYS A C 1
ATOM 5237 O O . LYS A 1 659 ? -43.400 16.999 23.338 1.00 84.88 659 LYS A O 1
ATOM 5242 N N . ILE A 1 660 ? -41.560 17.207 22.071 1.00 88.62 660 ILE A N 1
ATOM 5243 C CA . ILE A 1 660 ? -40.822 16.109 22.711 1.00 88.62 660 ILE A CA 1
ATOM 5244 C C . ILE A 1 660 ? -39.790 16.634 23.713 1.00 88.62 660 ILE A C 1
ATOM 5246 O O . ILE A 1 660 ? -39.125 17.641 23.462 1.00 88.62 660 ILE A O 1
ATOM 5250 N N . LYS A 1 661 ? -39.602 15.916 24.824 1.00 90.12 661 LYS A N 1
ATOM 5251 C CA . LYS A 1 661 ? -38.423 16.060 25.689 1.00 90.12 661 LYS A CA 1
ATOM 5252 C C . LYS A 1 661 ? -37.817 14.694 25.981 1.00 90.12 661 LYS A C 1
ATOM 5254 O O . LYS A 1 661 ? -38.530 13.697 26.067 1.00 90.12 661 LYS A O 1
ATOM 5259 N N . VAL A 1 662 ? -36.499 14.670 26.148 1.00 90.62 662 VAL A N 1
ATOM 5260 C CA . VAL A 1 662 ? -35.750 13.479 26.559 1.00 90.62 662 VAL A CA 1
ATOM 5261 C C . VAL A 1 662 ? -35.209 13.720 27.962 1.00 90.62 662 VAL A C 1
ATOM 5263 O O . VAL A 1 662 ? -34.670 14.791 28.235 1.00 90.62 662 VAL A O 1
ATOM 5266 N N . GLY A 1 663 ? -35.377 12.745 28.845 1.00 90.31 663 GLY A N 1
ATOM 5267 C CA . GLY A 1 663 ? -34.831 12.716 30.192 1.00 90.31 663 GLY A CA 1
ATOM 5268 C C . GLY A 1 663 ? -33.874 11.541 30.372 1.00 90.31 663 GLY A C 1
ATOM 5269 O O . GLY A 1 663 ? -34.073 10.476 29.789 1.00 90.31 663 GLY A O 1
ATOM 5270 N N . VAL A 1 664 ? -32.839 11.732 31.183 1.00 89.88 664 VAL A N 1
ATOM 5271 C CA . VAL A 1 664 ? -31.868 10.689 31.544 1.00 89.88 664 VAL A CA 1
ATOM 5272 C C . VAL A 1 664 ? -31.982 10.414 33.039 1.00 89.88 664 VAL A C 1
ATOM 5274 O O . VAL A 1 664 ? -32.024 11.361 33.824 1.00 89.88 664 VAL A O 1
ATOM 5277 N N . ALA A 1 665 ? -32.049 9.139 33.428 1.00 88.19 665 ALA A N 1
ATOM 5278 C CA . ALA A 1 665 ? -32.034 8.743 34.834 1.00 88.19 665 ALA A CA 1
ATOM 5279 C C . ALA A 1 665 ? -30.632 8.940 35.437 1.00 88.19 665 ALA A C 1
ATOM 5281 O O . ALA A 1 665 ? -29.650 8.404 34.921 1.00 88.19 665 ALA A O 1
ATOM 5282 N N . THR A 1 666 ? -30.540 9.711 36.518 1.00 85.69 666 THR A N 1
ATOM 5283 C CA . THR A 1 666 ? -29.324 9.931 37.313 1.00 85.69 666 THR A CA 1
ATOM 5284 C C . THR A 1 666 ? -29.587 9.581 38.774 1.00 85.69 666 THR A C 1
ATOM 5286 O O . THR A 1 666 ? -30.725 9.338 39.158 1.00 85.69 666 THR A O 1
ATOM 5289 N N . ASP A 1 667 ? -28.549 9.586 39.608 1.00 80.38 667 ASP A N 1
ATOM 5290 C CA . ASP A 1 667 ? -28.690 9.314 41.045 1.00 80.38 667 ASP A CA 1
ATOM 5291 C C . ASP A 1 667 ? -29.587 10.350 41.769 1.00 80.38 667 ASP A C 1
ATOM 5293 O O . ASP A 1 667 ? -30.169 10.041 42.800 1.00 80.38 667 ASP A O 1
ATOM 5297 N N . GLU A 1 668 ? -29.744 11.563 41.221 1.00 77.88 668 GLU A N 1
ATOM 5298 C CA . GLU A 1 668 ? -30.565 12.649 41.796 1.00 77.88 668 GLU A CA 1
ATOM 5299 C C . GLU A 1 668 ? -32.015 12.673 41.263 1.00 77.88 668 GLU A C 1
ATOM 5301 O O . GLU A 1 668 ? -32.829 13.477 41.716 1.00 77.88 668 GLU A O 1
ATOM 5306 N N . GLY A 1 669 ? -32.349 11.831 40.279 1.00 83.06 669 GLY A N 1
ATOM 5307 C CA . GLY A 1 669 ? -33.656 11.803 39.618 1.00 83.06 669 GLY A CA 1
ATOM 5308 C C . GLY A 1 669 ? -33.553 11.839 38.091 1.00 83.06 669 GLY A C 1
ATOM 5309 O O . GLY A 1 669 ? -32.519 11.530 37.506 1.00 83.06 669 GLY A O 1
ATOM 5310 N N . VAL A 1 670 ? -34.636 12.202 37.396 1.00 84.88 670 VAL A N 1
ATOM 5311 C CA . VAL A 1 670 ? -34.608 12.329 35.927 1.00 84.88 670 VAL A CA 1
ATOM 5312 C C . VAL A 1 670 ? -34.280 13.759 35.520 1.00 84.88 670 VAL A C 1
ATOM 5314 O O . VAL A 1 670 ? -35.030 14.690 35.811 1.00 84.88 670 VAL A O 1
ATOM 5317 N N . VAL A 1 671 ? -33.174 13.926 34.796 1.00 88.38 671 VAL A N 1
ATOM 5318 C CA . VAL A 1 671 ? -32.700 15.229 34.312 1.00 88.38 671 VAL A CA 1
ATOM 5319 C C . VAL A 1 671 ? -33.086 15.421 32.848 1.00 88.38 671 VAL A C 1
ATOM 5321 O O . VAL A 1 671 ? -32.845 14.549 32.012 1.00 88.38 671 VAL A O 1
ATOM 5324 N N . LEU A 1 672 ? -33.678 16.572 32.523 1.00 89.38 672 LEU A N 1
ATOM 5325 C CA . LEU A 1 672 ? -34.153 16.901 31.181 1.00 89.38 672 LEU A CA 1
ATOM 5326 C C . LEU A 1 672 ? -33.035 17.435 30.281 1.00 89.38 672 LEU A C 1
ATOM 5328 O O . LEU A 1 672 ? -32.344 18.400 30.608 1.00 89.38 672 LEU A O 1
ATOM 5332 N N . VAL A 1 673 ? -32.941 16.862 29.084 1.00 88.44 673 VAL A N 1
ATOM 5333 C CA . VAL A 1 673 ? -32.054 17.321 28.017 1.00 88.44 673 VAL A CA 1
ATOM 5334 C C . VAL A 1 673 ? -32.630 18.609 27.408 1.00 88.44 673 VAL A C 1
ATOM 5336 O O . VAL A 1 673 ? -33.789 18.612 26.986 1.00 88.44 673 VAL A O 1
ATOM 5339 N N . PRO A 1 674 ? -31.854 19.707 27.315 1.00 83.44 674 PRO A N 1
ATOM 5340 C CA . PRO A 1 674 ? -32.388 21.005 26.911 1.00 83.44 674 PRO A CA 1
ATOM 5341 C C . PRO A 1 674 ? -32.779 21.053 25.432 1.00 83.44 674 PRO A C 1
ATOM 5343 O O . PRO A 1 674 ? -33.832 21.583 25.111 1.00 83.44 674 PRO A O 1
ATOM 5346 N N . ASN A 1 675 ? -31.937 20.513 24.544 1.00 85.88 675 ASN A N 1
ATOM 5347 C CA . ASN A 1 675 ? -32.089 20.555 23.086 1.00 85.88 675 ASN A CA 1
ATOM 5348 C C . ASN A 1 675 ? -31.350 19.372 22.435 1.00 85.88 675 ASN A C 1
ATOM 5350 O O . ASN A 1 675 ? -30.502 18.742 23.070 1.00 85.88 675 ASN A O 1
ATOM 5354 N N . ALA A 1 676 ? -31.577 19.146 21.135 1.00 84.94 676 ALA A N 1
ATOM 5355 C CA . ALA A 1 676 ? -30.841 18.151 20.345 1.00 84.94 676 ALA A CA 1
ATOM 5356 C C . ALA A 1 676 ? -29.311 18.337 20.423 1.00 84.94 676 ALA A C 1
ATOM 5358 O O . ALA A 1 676 ? -28.573 17.368 20.551 1.00 84.94 676 ALA A O 1
ATOM 5359 N N . SER A 1 677 ? -28.806 19.575 20.437 1.00 85.44 677 SER A N 1
ATOM 5360 C CA . SER A 1 677 ? -27.367 19.836 20.602 1.00 85.44 677 SER A CA 1
ATOM 5361 C C . SER A 1 677 ? -26.827 19.374 21.962 1.00 85.44 677 SER A C 1
ATOM 5363 O O . SER A 1 677 ? -25.707 18.869 22.041 1.00 85.44 677 SER A O 1
ATOM 5365 N N . GLY A 1 678 ? -27.637 19.501 23.018 1.00 86.00 678 GLY A N 1
ATOM 5366 C CA . GLY A 1 678 ? -27.331 18.987 24.352 1.00 86.00 678 GLY A CA 1
ATOM 5367 C C . GLY A 1 678 ? -27.288 17.460 24.374 1.00 86.00 678 GLY A C 1
ATOM 5368 O O . GLY A 1 678 ? -26.346 16.895 24.924 1.00 86.00 678 GLY A O 1
ATOM 5369 N N . TRP A 1 679 ? -28.243 16.806 23.701 1.00 90.81 679 TRP A N 1
ATOM 5370 C CA . TRP A 1 679 ? -28.258 15.350 23.521 1.00 90.81 679 TRP A CA 1
ATOM 5371 C C . TRP A 1 679 ? -26.980 14.856 22.840 1.00 90.81 679 TRP A C 1
ATOM 5373 O O . TRP A 1 679 ? -26.264 14.022 23.388 1.00 90.81 679 TRP A O 1
ATOM 5383 N N . PHE A 1 680 ? -26.643 15.433 21.683 1.00 88.94 680 PHE A N 1
ATOM 5384 C CA . PHE A 1 680 ? -25.437 15.082 20.933 1.00 88.94 680 PHE A CA 1
ATOM 5385 C C . PHE A 1 680 ? -24.173 15.335 21.762 1.00 88.94 680 PHE A C 1
ATOM 5387 O O . PHE A 1 680 ? -23.289 14.486 21.821 1.00 88.94 680 PHE A O 1
ATOM 5394 N N . GLY A 1 681 ? -24.090 16.482 22.446 1.00 85.81 681 GLY A N 1
ATOM 5395 C CA . GLY A 1 681 ? -22.970 16.806 23.329 1.00 85.81 681 GLY A CA 1
ATOM 5396 C C . GLY A 1 681 ? -22.754 15.767 24.431 1.00 85.81 681 GLY A C 1
ATOM 5397 O O . GLY A 1 681 ? -21.615 15.367 24.661 1.00 85.81 681 GLY A O 1
ATOM 5398 N N . TRP A 1 682 ? -23.834 15.299 25.059 1.00 88.56 682 TRP A N 1
ATOM 5399 C CA . TRP A 1 682 ? -23.787 14.267 26.095 1.00 88.56 682 TRP A CA 1
ATOM 5400 C C . TRP A 1 682 ? -23.422 12.881 25.541 1.00 88.56 682 TRP A C 1
ATOM 5402 O O . TRP A 1 682 ? -22.578 12.201 26.126 1.00 88.56 682 TRP A O 1
ATOM 5412 N N . CYS A 1 683 ? -23.968 12.502 24.378 1.00 88.25 683 CYS A N 1
ATOM 5413 C CA . CYS A 1 683 ? -23.617 11.261 23.677 1.00 88.25 683 CYS A CA 1
ATOM 5414 C C . CYS A 1 683 ? -22.113 11.207 23.356 1.00 88.25 683 CYS A C 1
ATOM 5416 O O . CYS A 1 683 ? -21.424 10.257 23.721 1.00 88.25 683 CYS A O 1
ATOM 5418 N N . PHE A 1 684 ? -21.576 12.272 22.750 1.00 85.81 684 PHE A N 1
ATOM 5419 C CA . PHE A 1 684 ? -20.155 12.360 22.399 1.00 85.81 684 PHE A CA 1
ATOM 5420 C C . PHE A 1 684 ? -19.229 12.462 23.616 1.00 85.81 684 PHE A C 1
ATOM 5422 O O . PHE A 1 684 ? -18.070 12.066 23.534 1.00 85.81 684 PHE A O 1
ATOM 5429 N N . GLY A 1 685 ? -19.730 12.957 24.752 1.00 79.50 685 GLY A N 1
ATOM 5430 C CA . GLY A 1 685 ? -19.014 12.990 26.031 1.00 79.50 685 GLY A CA 1
ATOM 5431 C C . GLY A 1 685 ? -18.924 11.635 26.746 1.00 79.50 685 GLY A C 1
ATOM 5432 O O . GLY A 1 685 ? -18.502 11.590 27.899 1.00 79.50 685 GLY A O 1
ATOM 5433 N N . GLY A 1 686 ? -19.346 10.537 26.108 1.00 76.50 686 GLY A N 1
ATOM 5434 C CA . GLY A 1 686 ? -19.328 9.192 26.689 1.00 76.50 686 GLY A CA 1
ATOM 5435 C C . GLY A 1 686 ? -20.520 8.883 27.597 1.00 76.50 686 GLY A C 1
ATOM 5436 O O . GLY A 1 686 ? -20.542 7.825 28.226 1.00 76.50 686 GLY A O 1
ATOM 5437 N N . SER A 1 687 ? -21.545 9.748 27.647 1.00 83.94 687 SER A N 1
ATOM 5438 C CA . SER A 1 687 ? -22.821 9.530 28.358 1.00 83.94 687 SER A CA 1
ATOM 5439 C C . SER A 1 687 ? -22.685 9.165 29.851 1.00 83.94 687 SER A C 1
ATOM 5441 O O . SER A 1 687 ? -23.379 8.278 30.346 1.00 83.94 687 SER A O 1
ATOM 5443 N N . LEU A 1 688 ? -21.753 9.814 30.561 1.00 77.25 688 LEU A N 1
ATOM 5444 C CA . LEU A 1 688 ? -21.493 9.585 31.994 1.00 77.25 688 LEU A CA 1
ATOM 5445 C C . LEU A 1 688 ? -21.952 10.741 32.885 1.00 77.25 688 LEU A C 1
ATOM 5447 O O . LEU A 1 688 ? -22.625 10.523 33.885 1.00 77.25 688 LEU A O 1
ATOM 5451 N N . GLN A 1 689 ? -21.536 11.967 32.562 1.00 77.12 689 GLN A N 1
ATOM 5452 C CA . GLN A 1 689 ? -21.803 13.142 33.390 1.00 77.12 689 GLN A CA 1
ATOM 5453 C C . GLN A 1 689 ? -22.886 13.990 32.743 1.00 77.12 689 GLN A C 1
ATOM 5455 O O . GLN A 1 689 ? -22.740 14.447 31.607 1.00 77.12 689 GLN A O 1
ATOM 5460 N N . VAL A 1 690 ? -23.974 14.203 33.475 1.00 78.94 690 VAL A N 1
ATOM 5461 C CA . VAL A 1 690 ? -25.015 15.141 33.071 1.00 78.94 690 VAL A CA 1
ATOM 5462 C C . VAL A 1 690 ? -24.588 16.552 33.499 1.00 78.94 690 VAL A C 1
ATOM 5464 O O . VAL A 1 690 ? -24.210 16.743 34.657 1.00 78.94 690 VAL A O 1
ATOM 5467 N N . PRO A 1 691 ? -24.589 17.552 32.598 1.00 78.69 691 PRO A N 1
ATOM 5468 C CA . PRO A 1 691 ? -24.225 18.918 32.960 1.00 78.69 691 PRO A CA 1
ATOM 5469 C C . PRO A 1 691 ? -25.145 19.487 34.047 1.00 78.69 691 PRO A C 1
ATOM 5471 O O . PRO A 1 691 ? -26.365 19.434 33.912 1.00 78.69 691 PRO A O 1
ATOM 5474 N N . LYS A 1 692 ? -24.571 20.136 35.070 1.00 74.19 692 LYS A N 1
ATOM 5475 C CA . LYS A 1 692 ? -25.326 20.799 36.159 1.00 74.19 692 LYS A CA 1
ATOM 5476 C C . LYS A 1 692 ? -26.280 21.907 35.686 1.00 74.19 692 LYS A C 1
ATOM 5478 O O . LYS A 1 692 ? -27.117 22.368 36.448 1.00 74.19 692 LYS A O 1
ATOM 5483 N N . SER A 1 693 ? -26.134 22.369 34.444 1.00 76.12 693 SER A N 1
ATOM 5484 C CA . SER A 1 693 ? -27.021 23.360 33.828 1.00 76.12 693 SER A CA 1
ATOM 5485 C C . SER A 1 693 ? -28.378 22.788 33.406 1.00 76.12 693 SER A C 1
ATOM 5487 O O . SER A 1 693 ? -29.279 23.554 33.058 1.00 76.12 693 SER A O 1
ATOM 5489 N N . TRP A 1 694 ? -28.532 21.463 33.383 1.00 85.00 694 TRP A N 1
ATOM 5490 C CA . TRP A 1 694 ? -29.776 20.810 32.992 1.00 85.00 694 TRP A CA 1
ATOM 5491 C C . TRP A 1 694 ? -30.750 20.757 34.169 1.00 85.00 694 TRP A C 1
ATOM 5493 O O . TRP A 1 694 ? -30.351 20.631 35.322 1.00 85.00 694 TRP A O 1
ATOM 5503 N N . LYS A 1 695 ? -32.046 20.886 33.873 1.00 85.75 695 LYS A N 1
ATOM 5504 C CA . LYS A 1 695 ? -33.092 20.976 34.899 1.00 85.75 695 LYS A CA 1
ATOM 5505 C C . LYS A 1 695 ? -33.630 19.590 35.244 1.00 85.75 695 LYS A C 1
ATOM 5507 O O . LYS A 1 695 ? -33.842 18.777 34.343 1.00 85.75 695 LYS A O 1
ATOM 5512 N N . LEU A 1 696 ? -33.902 19.354 36.526 1.00 86.38 696 LEU A N 1
ATOM 5513 C CA . LEU A 1 696 ? -34.643 18.176 36.977 1.00 86.38 696 LEU A CA 1
ATOM 5514 C C . LEU A 1 696 ? -36.069 18.192 36.395 1.00 86.38 696 LEU A C 1
ATOM 5516 O O . LEU A 1 696 ? -36.616 19.252 36.073 1.00 86.38 696 LEU A O 1
ATOM 5520 N N . LEU A 1 697 ? -36.659 17.014 36.222 1.00 84.00 697 LEU A N 1
ATOM 5521 C CA . LEU A 1 697 ? -38.022 16.862 35.732 1.00 84.00 697 LEU A CA 1
ATOM 5522 C C . LEU A 1 697 ? -39.037 17.454 36.721 1.00 84.00 697 LEU A C 1
ATOM 5524 O O . LEU A 1 697 ? -39.178 16.970 37.840 1.00 84.00 697 LEU A O 1
ATOM 5528 N N . ASN A 1 698 ? -39.818 18.430 36.255 1.00 83.88 698 ASN A N 1
ATOM 5529 C CA . ASN A 1 698 ? -40.989 18.924 36.977 1.00 83.88 698 ASN A CA 1
ATOM 5530 C C . ASN A 1 698 ? -42.235 18.121 36.553 1.00 83.88 698 ASN A C 1
ATOM 5532 O O . ASN A 1 698 ? -42.572 18.150 35.360 1.00 83.88 698 ASN A O 1
ATOM 5536 N N . PRO A 1 699 ? -42.960 17.465 37.481 1.00 79.44 699 PRO A N 1
ATOM 5537 C CA . PRO A 1 699 ? -44.109 16.610 37.156 1.00 79.44 699 PRO A CA 1
ATOM 5538 C C . PRO A 1 699 ? -45.231 17.325 36.391 1.00 79.44 699 PRO A C 1
ATOM 5540 O O . PRO A 1 699 ? -45.866 16.738 35.519 1.00 79.44 699 PRO A O 1
ATOM 5543 N N . GLU A 1 700 ? -45.437 18.617 36.652 1.00 78.38 700 GLU A N 1
ATOM 5544 C CA . GLU A 1 700 ? -46.469 19.433 35.994 1.00 78.38 700 GLU A CA 1
ATOM 5545 C C . GLU A 1 700 ? -46.246 19.572 34.482 1.00 78.38 700 GLU A C 1
ATOM 5547 O O . GLU A 1 700 ? -47.199 19.653 33.711 1.00 78.38 700 GLU A O 1
ATOM 5552 N N . THR A 1 701 ? -44.986 19.521 34.036 1.00 80.00 701 THR A N 1
ATOM 5553 C CA . THR A 1 701 ? -44.641 19.684 32.617 1.00 80.00 701 THR A CA 1
ATOM 5554 C C . THR A 1 701 ? -44.963 18.457 31.767 1.00 80.00 701 THR A C 1
ATOM 5556 O O . THR A 1 701 ? -44.973 18.567 30.545 1.00 80.00 701 THR A O 1
ATOM 5559 N N . ILE A 1 702 ? -45.250 17.304 32.389 1.00 81.94 702 ILE A N 1
ATOM 5560 C CA . ILE A 1 702 ? -45.453 16.018 31.703 1.00 81.94 702 ILE A CA 1
ATOM 5561 C C . ILE A 1 702 ? -46.715 16.042 30.835 1.00 81.94 702 ILE A C 1
ATOM 5563 O O . ILE A 1 702 ? -46.696 15.497 29.738 1.00 81.94 702 ILE A O 1
ATOM 5567 N N . LYS A 1 703 ? -47.789 16.717 31.264 1.00 81.88 703 LYS A N 1
ATOM 5568 C CA . LYS A 1 703 ? -49.074 16.735 30.535 1.00 81.88 703 LYS A CA 1
ATOM 5569 C C . LYS A 1 703 ? -49.007 17.445 29.179 1.00 81.88 703 LYS A C 1
ATOM 5571 O O . LYS A 1 703 ? -49.795 17.144 28.288 1.00 81.88 703 LYS A O 1
ATOM 5576 N N . GLU A 1 704 ? -48.074 18.379 29.015 1.00 83.56 704 GLU A N 1
ATOM 5577 C CA . GLU A 1 704 ? -47.964 19.222 27.817 1.00 83.56 704 GLU A CA 1
ATOM 5578 C C . GLU A 1 704 ? -46.964 18.693 26.778 1.00 83.56 704 GLU A C 1
ATOM 5580 O O . GLU A 1 704 ? -46.866 19.244 25.676 1.00 83.56 704 GLU A O 1
ATOM 5585 N N . ILE A 1 705 ? -46.215 17.640 27.118 1.00 88.12 705 ILE A N 1
ATOM 5586 C CA . ILE A 1 705 ? -45.113 17.094 26.317 1.00 88.12 705 ILE A CA 1
ATOM 5587 C C . ILE A 1 705 ? -45.227 15.573 26.192 1.00 88.12 705 ILE A C 1
ATOM 5589 O O . ILE A 1 705 ? -45.907 14.918 26.973 1.00 88.12 705 ILE A O 1
ATOM 5593 N N . THR A 1 706 ? -44.515 14.992 25.233 1.00 89.00 706 THR A N 1
ATOM 5594 C CA . THR A 1 706 ? -44.213 13.554 25.232 1.00 89.00 706 THR A CA 1
ATOM 5595 C C . THR A 1 706 ? -42.810 13.359 25.803 1.00 89.00 706 THR A C 1
ATOM 5597 O O . THR A 1 706 ? -41.845 13.918 25.267 1.00 89.00 706 THR A O 1
ATOM 5600 N N . LEU A 1 707 ? -42.690 12.607 26.902 1.00 91.38 707 LEU A N 1
ATOM 5601 C CA . LEU A 1 707 ? -41.430 12.430 27.629 1.00 91.38 707 LEU A CA 1
ATOM 5602 C C . LEU A 1 707 ? -40.809 11.061 27.328 1.00 91.38 707 LEU A C 1
ATOM 5604 O O . LEU A 1 707 ? -41.389 10.031 27.661 1.00 91.38 707 LEU A O 1
ATOM 5608 N N . PHE A 1 708 ? -39.599 11.051 26.769 1.00 92.88 708 PHE A N 1
ATOM 5609 C CA . PHE A 1 708 ? -38.777 9.844 26.636 1.00 92.88 708 PHE A CA 1
ATOM 5610 C C . PHE A 1 708 ? -37.772 9.761 27.778 1.00 92.88 708 PHE A C 1
ATOM 5612 O O . PHE A 1 708 ? -37.014 10.705 27.981 1.00 92.88 708 PHE A O 1
ATOM 5619 N N . VAL A 1 709 ? -37.739 8.648 28.508 1.00 92.06 709 VAL A N 1
ATOM 5620 C CA . VAL A 1 709 ? -36.843 8.450 29.655 1.00 92.06 709 VAL A CA 1
ATOM 5621 C C . VAL A 1 709 ? -35.848 7.336 29.356 1.00 92.06 709 VAL A C 1
ATOM 5623 O O . VAL A 1 709 ? -36.228 6.176 29.194 1.00 92.06 709 VAL A O 1
ATOM 5626 N N . VAL A 1 710 ? -34.563 7.688 29.326 1.00 92.69 710 VAL A N 1
ATOM 5627 C CA . VAL A 1 710 ? -33.453 6.736 29.219 1.00 92.69 710 VAL A CA 1
ATOM 5628 C C . VAL A 1 710 ? -33.196 6.142 30.599 1.00 92.69 710 VAL A C 1
ATOM 5630 O O . VAL A 1 710 ? -32.465 6.713 31.412 1.00 92.69 710 VAL A O 1
ATOM 5633 N N . ILE A 1 711 ? -33.837 5.006 30.876 1.00 88.25 711 ILE A N 1
ATOM 5634 C CA . ILE A 1 711 ? -33.842 4.386 32.211 1.00 88.25 711 ILE A CA 1
ATOM 5635 C C . ILE A 1 711 ? -32.502 3.730 32.580 1.00 88.25 711 ILE A C 1
ATOM 5637 O O . ILE A 1 711 ? -32.178 3.595 33.755 1.00 88.25 711 ILE A O 1
ATOM 5641 N N . GLU A 1 712 ? -31.693 3.369 31.581 1.00 87.81 712 GLU A N 1
ATOM 5642 C CA . GLU A 1 712 ? -30.338 2.827 31.771 1.00 87.81 712 GLU A CA 1
ATOM 5643 C C . GLU A 1 712 ? -29.341 3.889 32.281 1.00 87.81 712 GLU A C 1
ATOM 5645 O O . GLU A 1 712 ? -28.247 3.550 32.727 1.00 87.81 712 GLU A O 1
ATOM 5650 N N . GLY A 1 713 ? -29.690 5.181 32.195 1.00 86.31 713 GLY A N 1
ATOM 5651 C CA . GLY A 1 713 ? -28.841 6.307 32.610 1.00 86.31 713 GLY A CA 1
ATOM 5652 C C . GLY A 1 713 ? -27.597 6.542 31.741 1.00 86.31 713 GLY A C 1
ATOM 5653 O O . GLY A 1 713 ? -26.891 7.532 31.914 1.00 86.31 713 GLY A O 1
ATOM 5654 N N . THR A 1 714 ? -27.318 5.660 30.779 1.00 89.69 714 THR A N 1
ATOM 5655 C CA . THR A 1 714 ? -26.178 5.750 29.863 1.00 89.69 714 THR A CA 1
ATOM 5656 C C . THR A 1 714 ? -26.477 5.046 28.538 1.00 89.69 714 THR A C 1
ATOM 5658 O O . THR A 1 714 ? -27.502 4.385 28.394 1.00 89.69 714 THR A O 1
ATOM 5661 N N . ILE A 1 715 ? -25.585 5.209 27.561 1.00 89.56 715 ILE A N 1
ATOM 5662 C CA . ILE A 1 715 ? -25.676 4.579 26.238 1.00 89.56 715 ILE A CA 1
ATOM 5663 C C . ILE A 1 715 ? -24.952 3.224 26.232 1.00 89.56 715 ILE A C 1
ATOM 5665 O O . ILE A 1 715 ? -23.848 3.114 26.779 1.00 89.56 715 ILE A O 1
ATOM 5669 N N . SER A 1 716 ? -25.529 2.217 25.576 1.00 87.81 716 SER A N 1
ATOM 5670 C CA . SER A 1 716 ? -24.929 0.888 25.380 1.00 87.81 716 SER A CA 1
ATOM 5671 C C . SER A 1 716 ? -24.728 0.560 23.895 1.00 87.81 716 SER A C 1
ATOM 5673 O O . SER A 1 716 ? -25.169 1.300 23.019 1.00 87.81 716 SER A O 1
ATOM 5675 N N . ASN A 1 717 ? -24.047 -0.550 23.593 1.00 83.25 717 ASN A N 1
ATOM 5676 C CA . ASN A 1 717 ? -23.876 -1.041 22.219 1.00 83.25 717 ASN A CA 1
ATOM 5677 C C . ASN A 1 717 ? -25.097 -1.807 21.663 1.00 83.25 717 ASN A C 1
ATOM 5679 O O . ASN A 1 717 ? -24.969 -2.589 20.726 1.00 83.25 717 ASN A O 1
ATOM 5683 N N . GLY A 1 718 ? -26.273 -1.712 22.294 1.00 79.81 718 GLY A N 1
ATOM 5684 C CA . GLY A 1 718 ? -27.503 -2.352 21.809 1.00 79.81 718 GLY A CA 1
ATOM 5685 C C . GLY A 1 718 ? -27.509 -3.893 21.772 1.00 79.81 718 GLY A C 1
ATOM 5686 O O . GLY A 1 718 ? -28.469 -4.486 21.270 1.00 79.81 718 GLY A O 1
ATOM 5687 N N . LYS A 1 719 ? -26.472 -4.576 22.293 1.00 82.12 719 LYS A N 1
ATOM 5688 C CA . LYS A 1 719 ? -26.421 -6.053 22.392 1.00 82.12 719 LYS A CA 1
ATOM 5689 C C . LYS A 1 719 ? -27.166 -6.593 23.622 1.00 82.12 719 LYS A C 1
ATOM 5691 O O . LYS A 1 719 ? -27.629 -7.737 23.609 1.00 82.12 719 LYS A O 1
ATOM 5696 N N . GLY A 1 720 ? -27.304 -5.784 24.670 1.00 85.75 720 GLY A N 1
ATOM 5697 C CA . GLY A 1 720 ? -27.979 -6.145 25.916 1.00 85.75 720 GLY A CA 1
ATOM 5698 C C . GLY A 1 720 ? -28.547 -4.930 26.643 1.00 85.75 720 GLY A C 1
ATOM 5699 O O . GLY A 1 720 ? -28.147 -3.803 26.371 1.00 85.75 720 GLY A O 1
ATOM 5700 N N . VAL A 1 721 ? -29.484 -5.179 27.557 1.00 88.31 721 VAL A N 1
ATOM 5701 C CA . VAL A 1 721 ? -30.166 -4.148 28.356 1.00 88.31 721 VAL A CA 1
ATOM 5702 C C . VAL A 1 721 ? -29.446 -3.999 29.693 1.00 88.31 721 VAL A C 1
ATOM 5704 O O . VAL A 1 721 ? -29.350 -4.968 30.461 1.00 88.31 721 VAL A O 1
ATOM 5707 N N . LEU A 1 722 ? -28.943 -2.795 29.974 1.00 89.75 722 LEU A N 1
ATOM 5708 C CA . LEU A 1 722 ? -28.231 -2.484 31.217 1.00 89.75 722 LEU A CA 1
ATOM 5709 C C . LEU A 1 722 ? -29.166 -2.528 32.437 1.00 89.75 722 LEU A C 1
ATOM 5711 O O . LEU A 1 722 ? -30.397 -2.581 32.331 1.00 89.75 722 LEU A O 1
ATOM 5715 N N . SER A 1 723 ? -28.580 -2.556 33.632 1.00 88.38 723 SER A N 1
ATOM 5716 C CA . SER A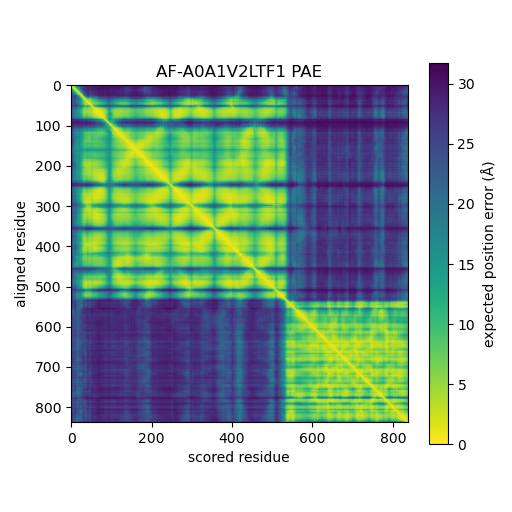 1 723 ? -29.333 -2.294 34.858 1.00 88.38 723 SER A CA 1
ATOM 5717 C C . SER A 1 723 ? -29.429 -0.792 35.131 1.00 88.38 723 SER A C 1
ATOM 5719 O O . SER A 1 723 ? -28.558 -0.017 34.738 1.00 88.38 723 SER A O 1
ATOM 5721 N N . VAL A 1 724 ? -30.494 -0.406 35.829 1.00 87.81 724 VAL A N 1
ATOM 5722 C CA . VAL A 1 724 ? -30.770 0.970 36.268 1.00 87.81 724 VAL A CA 1
ATOM 5723 C C . VAL A 1 724 ? -29.632 1.486 37.172 1.00 87.81 724 VAL A C 1
ATOM 5725 O O . VAL A 1 724 ? -28.974 0.664 37.824 1.00 87.81 724 VAL A O 1
ATOM 5728 N N . PRO A 1 725 ? -29.359 2.807 37.225 1.00 85.62 725 PRO A N 1
ATOM 5729 C CA . PRO A 1 725 ? -28.377 3.365 38.152 1.00 85.62 725 PRO A CA 1
ATOM 5730 C C . PRO A 1 725 ? -28.640 2.941 39.612 1.00 85.62 725 PRO A C 1
ATOM 5732 O O . PRO A 1 725 ? -29.794 2.917 40.038 1.00 85.62 725 PRO A O 1
ATOM 5735 N N . PRO A 1 726 ? -27.596 2.594 40.388 1.00 78.25 726 PRO A N 1
ATOM 5736 C CA . PRO A 1 726 ? -27.750 1.932 41.686 1.00 78.25 726 PRO A CA 1
ATOM 5737 C C . PRO A 1 726 ? -28.355 2.816 42.784 1.00 78.25 726 PRO A C 1
ATOM 5739 O O . PRO A 1 726 ? -28.915 2.276 43.733 1.00 78.25 726 PRO A O 1
ATOM 5742 N N . HIS A 1 727 ? -28.244 4.143 42.674 1.00 79.81 727 HIS A N 1
ATOM 5743 C CA . HIS A 1 727 ? -28.770 5.096 43.659 1.00 79.81 727 HIS A CA 1
ATOM 5744 C C . HIS A 1 727 ? -30.033 5.826 43.189 1.00 79.81 727 HIS A C 1
ATOM 5746 O O . HIS A 1 727 ? -30.507 6.724 43.873 1.00 79.81 727 HIS A O 1
ATOM 5752 N N . PHE A 1 728 ? -30.585 5.456 42.034 1.00 82.44 728 PHE A N 1
ATOM 5753 C CA . PHE A 1 728 ? -31.811 6.059 41.532 1.00 82.44 728 PHE A CA 1
ATOM 5754 C C . PHE A 1 728 ? -33.021 5.503 42.298 1.00 82.44 728 PHE A C 1
ATOM 5756 O O . PHE A 1 728 ? -33.243 4.290 42.299 1.00 82.44 728 PHE A O 1
ATOM 5763 N N . ASP A 1 729 ? -33.809 6.375 42.939 1.00 80.38 729 ASP A N 1
ATOM 5764 C CA . ASP A 1 729 ? -35.044 5.978 43.629 1.00 80.38 729 ASP A CA 1
ATOM 5765 C C . ASP A 1 729 ? -36.163 5.722 42.614 1.00 80.38 729 ASP A C 1
ATOM 5767 O O . ASP A 1 729 ? -36.931 6.598 42.198 1.00 80.38 729 ASP A O 1
ATOM 5771 N N . VAL A 1 730 ? -36.217 4.476 42.160 1.00 79.56 730 VAL A N 1
ATOM 5772 C CA . VAL A 1 730 ? -37.167 4.071 41.133 1.00 79.56 730 VAL A CA 1
ATOM 5773 C C . VAL A 1 730 ? -38.594 4.013 41.677 1.00 79.56 730 VAL A C 1
ATOM 5775 O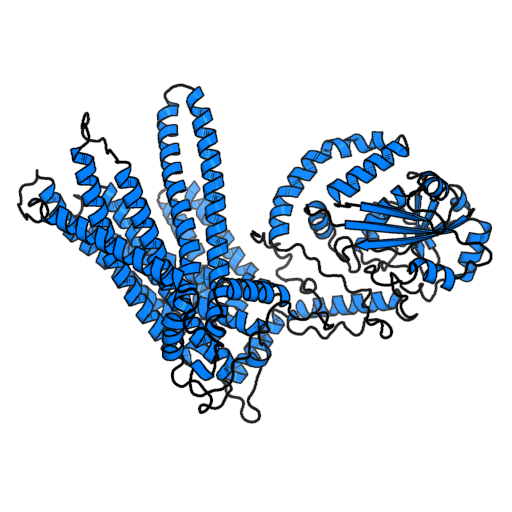 O . VAL A 1 730 ? -39.538 4.290 40.938 1.00 79.56 730 VAL A O 1
ATOM 5778 N N . GLU A 1 731 ? -38.785 3.673 42.952 1.00 80.31 731 GLU A N 1
ATOM 5779 C CA . GLU A 1 731 ? -40.125 3.548 43.526 1.00 80.31 731 GLU A CA 1
ATOM 5780 C C . GLU A 1 731 ? -40.815 4.909 43.630 1.00 80.31 731 GLU A C 1
ATOM 5782 O O . GLU A 1 731 ? -41.992 5.039 43.273 1.00 80.31 731 GLU A O 1
ATOM 5787 N N . GLU A 1 732 ? -40.088 5.934 44.076 1.00 81.81 732 GLU A N 1
ATOM 5788 C CA . GLU A 1 732 ? -40.585 7.308 44.125 1.00 81.81 732 GLU A CA 1
ATOM 5789 C C . GLU A 1 732 ? -40.874 7.852 42.717 1.00 81.81 732 GLU A C 1
ATOM 5791 O O . GLU A 1 732 ? -41.932 8.447 42.457 1.00 81.81 732 GLU A O 1
ATOM 5796 N N . PHE A 1 733 ? -39.983 7.575 41.765 1.00 82.38 733 PHE A N 1
ATOM 5797 C CA . PHE A 1 733 ? -40.157 8.008 40.385 1.00 82.38 733 PHE A CA 1
ATOM 5798 C C . PHE A 1 733 ? -41.375 7.360 39.710 1.00 82.38 733 PHE A C 1
ATOM 5800 O O . PHE A 1 733 ? -42.187 8.049 39.084 1.00 82.38 733 PHE A O 1
ATOM 5807 N N . LEU A 1 734 ? -41.567 6.047 39.876 1.00 81.38 734 LEU A N 1
ATOM 5808 C CA . LEU A 1 734 ? -42.722 5.336 39.322 1.00 81.38 734 LEU A CA 1
ATOM 5809 C C . LEU A 1 734 ? -44.039 5.792 39.968 1.00 81.38 734 LEU A C 1
ATOM 5811 O O . LEU A 1 734 ? -45.048 5.893 39.266 1.00 81.38 734 LEU A O 1
ATOM 5815 N N . LYS A 1 735 ? -44.050 6.126 41.269 1.00 81.12 735 LYS A N 1
ATOM 5816 C CA . LYS A 1 735 ? -45.217 6.743 41.934 1.00 81.12 735 LYS A CA 1
ATOM 5817 C C . LYS A 1 735 ? -45.561 8.100 41.318 1.00 81.12 735 LYS A C 1
ATOM 5819 O O . LYS A 1 735 ? -46.729 8.358 41.037 1.00 81.12 735 LYS A O 1
ATOM 5824 N N . THR A 1 736 ? -44.554 8.924 41.041 1.00 80.94 736 THR A N 1
ATOM 5825 C CA . THR A 1 736 ? -44.725 10.239 40.403 1.00 80.94 736 THR A CA 1
ATOM 5826 C C . THR A 1 736 ? -45.252 10.120 38.969 1.00 80.94 736 THR A C 1
ATOM 5828 O O . THR A 1 736 ? -46.117 10.885 38.547 1.00 80.94 736 THR A O 1
ATOM 5831 N N . ILE A 1 737 ? -44.798 9.120 38.209 1.00 81.25 737 ILE A N 1
ATOM 5832 C CA . ILE A 1 737 ? -45.316 8.858 36.858 1.00 81.25 737 ILE A CA 1
ATOM 5833 C C . ILE A 1 737 ? -46.771 8.385 36.902 1.00 81.25 737 ILE A C 1
ATOM 5835 O O . ILE A 1 737 ? -47.567 8.817 36.071 1.00 81.25 737 ILE A O 1
ATOM 5839 N N . LYS A 1 738 ? -47.140 7.529 37.864 1.00 80.50 738 LYS A N 1
ATOM 5840 C CA . LYS A 1 738 ? -48.523 7.045 38.027 1.00 80.50 738 LYS A CA 1
ATOM 5841 C C . LYS A 1 738 ? -49.523 8.182 38.263 1.00 80.50 738 LYS A C 1
ATOM 5843 O O . LYS A 1 738 ? -50.681 8.041 37.888 1.00 80.50 738 LYS A O 1
ATOM 5848 N N . THR A 1 739 ? -49.094 9.291 38.868 1.00 78.06 739 THR A N 1
ATOM 5849 C CA . THR A 1 739 ? -49.956 10.451 39.145 1.00 78.06 739 THR A CA 1
ATOM 5850 C C . THR A 1 739 ? -49.909 11.521 38.052 1.00 78.06 739 THR A C 1
ATOM 5852 O O . THR A 1 739 ? -50.916 12.187 37.812 1.00 78.06 739 THR A O 1
ATOM 5855 N N . ALA A 1 740 ? -48.766 11.699 37.382 1.00 78.19 740 ALA A N 1
ATOM 5856 C CA . ALA A 1 740 ? -48.556 12.795 36.435 1.00 78.19 740 ALA A CA 1
ATOM 5857 C C . ALA A 1 740 ? -48.727 12.413 34.951 1.00 78.19 740 ALA A C 1
ATOM 5859 O O . ALA A 1 740 ? -49.095 13.275 34.148 1.00 78.19 740 ALA A O 1
ATOM 5860 N N . ALA A 1 741 ? -48.465 11.158 34.573 1.00 81.06 741 ALA A N 1
ATOM 5861 C CA . ALA A 1 741 ? -48.537 10.693 33.187 1.00 81.06 741 ALA A CA 1
ATOM 5862 C C . ALA A 1 741 ? -49.927 10.150 32.830 1.00 81.06 741 ALA A C 1
ATOM 5864 O O . ALA A 1 741 ? -50.626 9.595 33.672 1.00 81.06 741 ALA A O 1
ATOM 5865 N N . SER A 1 742 ? -50.306 10.275 31.559 1.00 78.44 742 SER A N 1
ATOM 5866 C CA . SER A 1 742 ? -51.568 9.734 31.038 1.00 78.44 742 SER A CA 1
ATOM 5867 C C . SER A 1 742 ? -51.471 8.249 30.669 1.00 78.44 742 SER A C 1
ATOM 5869 O O . SER A 1 742 ? -52.387 7.484 30.971 1.00 78.44 742 SER A O 1
ATOM 5871 N N . LYS A 1 743 ? -50.361 7.834 30.041 1.00 84.25 743 LYS A N 1
ATOM 5872 C CA . LYS A 1 743 ? -50.009 6.431 29.771 1.00 84.25 743 LYS A CA 1
ATOM 5873 C C . LYS A 1 743 ? -48.510 6.203 29.957 1.00 84.25 743 LYS A C 1
ATOM 5875 O O . LYS A 1 743 ? -47.697 7.081 29.654 1.00 84.25 743 LYS A O 1
ATOM 5880 N N . ALA A 1 744 ? -48.152 4.997 30.396 1.00 86.00 744 ALA A N 1
ATOM 5881 C CA . ALA A 1 744 ? -46.777 4.513 30.441 1.00 86.00 744 ALA A CA 1
ATOM 5882 C C . ALA A 1 744 ? -46.537 3.506 29.307 1.00 86.00 744 ALA A C 1
ATOM 5884 O O . ALA A 1 744 ? -47.293 2.548 29.131 1.00 86.00 744 ALA A O 1
ATOM 5885 N N . LYS A 1 745 ? -45.484 3.725 28.519 1.00 91.00 745 LYS A N 1
ATOM 5886 C CA . LYS A 1 745 ? -45.108 2.869 27.386 1.00 91.00 745 LYS A CA 1
ATOM 5887 C C . LYS A 1 745 ? -43.626 2.507 27.466 1.00 91.00 745 LYS A C 1
ATOM 5889 O O . LYS A 1 745 ? -42.831 3.256 28.027 1.00 91.00 745 LYS A O 1
ATOM 5894 N N . VAL A 1 746 ? -43.234 1.387 26.869 1.00 90.88 746 VAL A N 1
ATOM 5895 C CA . VAL A 1 746 ? -41.824 0.997 26.700 1.00 90.88 746 VAL A CA 1
ATOM 5896 C C . VAL A 1 746 ? -41.525 0.885 25.218 1.00 90.88 746 VAL A C 1
ATOM 5898 O O . VAL A 1 746 ? -42.227 0.181 24.498 1.00 90.88 746 VAL A O 1
ATOM 5901 N N . LEU A 1 747 ? -40.481 1.567 24.759 1.00 91.75 747 LEU A N 1
ATOM 5902 C CA . LEU A 1 747 ? -40.025 1.528 23.378 1.00 91.75 747 LEU A CA 1
ATOM 5903 C C . LEU A 1 747 ? -38.619 0.925 23.326 1.00 91.75 747 LEU A C 1
ATOM 5905 O O . LEU A 1 747 ? -37.620 1.578 23.621 1.00 91.75 747 LEU A O 1
ATOM 5909 N N . SER A 1 748 ? -38.554 -0.341 22.922 1.00 91.75 748 SER A N 1
ATOM 5910 C CA . SER A 1 748 ? -37.301 -1.056 22.700 1.00 91.75 748 SER A CA 1
ATOM 5911 C C . SER A 1 748 ? -36.719 -0.684 21.335 1.00 91.75 748 SER A C 1
ATOM 5913 O O . SER A 1 748 ? -37.345 -0.930 20.300 1.00 91.75 748 SER A O 1
ATOM 5915 N N . THR A 1 749 ? -35.522 -0.098 21.336 1.00 89.81 749 THR A N 1
ATOM 5916 C CA . THR A 1 749 ? -34.796 0.369 20.151 1.00 89.81 749 THR A CA 1
ATOM 5917 C C . THR A 1 749 ? -33.638 -0.571 19.841 1.00 89.81 749 THR A C 1
ATOM 5919 O O . THR A 1 749 ? -32.646 -0.609 20.569 1.00 89.81 749 THR A O 1
ATOM 5922 N N . LYS A 1 750 ? -33.728 -1.312 18.731 1.00 87.69 750 LYS A N 1
ATOM 5923 C CA . LYS A 1 750 ? -32.625 -2.137 18.226 1.00 87.69 750 LYS A CA 1
ATOM 5924 C C . LYS A 1 750 ? -32.117 -1.592 16.897 1.00 87.69 750 LYS A C 1
ATOM 5926 O O . LYS A 1 750 ? -32.887 -1.457 15.946 1.00 87.69 750 LYS A O 1
ATOM 5931 N N . VAL A 1 751 ? -30.815 -1.333 16.841 1.00 85.75 751 VAL A N 1
ATOM 5932 C CA . VAL A 1 751 ? -30.114 -0.861 15.644 1.00 85.75 751 VAL A CA 1
ATOM 5933 C C . VAL A 1 751 ? -29.320 -2.018 15.046 1.00 85.75 751 VAL A C 1
ATOM 5935 O O . VAL A 1 751 ? -28.701 -2.800 15.766 1.00 85.75 751 VAL A O 1
ATOM 5938 N N . SER A 1 752 ? -29.370 -2.170 13.725 1.00 80.38 752 SER A N 1
ATOM 5939 C CA . SER A 1 752 ? -28.550 -3.144 12.999 1.00 80.38 752 SER A CA 1
ATOM 5940 C C . SER A 1 752 ? -27.987 -2.527 11.720 1.00 80.38 752 SER A C 1
ATOM 5942 O O . SER A 1 752 ? -28.772 -1.894 11.013 1.00 80.38 752 SER A O 1
ATOM 5944 N N . PRO A 1 753 ? -26.704 -2.750 11.381 1.00 72.56 753 PRO A N 1
ATOM 5945 C CA . PRO A 1 753 ? -25.685 -3.460 12.163 1.00 72.56 753 PRO A CA 1
ATOM 5946 C C . PRO A 1 753 ? -25.193 -2.641 13.372 1.00 72.56 753 PRO A C 1
ATOM 5948 O O . PRO A 1 753 ? -25.214 -1.413 13.355 1.00 72.56 753 PRO A O 1
ATOM 5951 N N . VAL A 1 754 ? -24.769 -3.344 14.423 1.00 70.44 754 VAL A N 1
ATOM 5952 C CA . VAL A 1 754 ? -24.252 -2.760 15.674 1.00 70.44 754 VAL A CA 1
ATOM 5953 C C . VAL A 1 754 ? -22.902 -2.087 15.411 1.00 70.44 754 VAL A C 1
ATOM 5955 O O . VAL A 1 754 ? -22.053 -2.699 14.768 1.00 70.44 754 VAL A O 1
ATOM 5958 N N . GLY A 1 755 ? -22.686 -0.870 15.921 1.00 67.44 755 GLY A N 1
ATOM 5959 C CA . GLY A 1 755 ? -21.382 -0.179 15.883 1.00 67.44 755 GLY A CA 1
ATOM 5960 C C . GLY A 1 755 ? -21.205 0.977 14.891 1.00 67.44 755 GLY A C 1
ATOM 5961 O O . GLY A 1 755 ? -20.167 1.627 14.930 1.00 67.44 755 GLY A O 1
ATOM 5962 N N . ILE A 1 756 ? -22.180 1.275 14.021 1.00 69.44 756 ILE A N 1
ATOM 5963 C CA . ILE A 1 756 ? -22.049 2.384 13.044 1.00 69.44 756 ILE A CA 1
ATOM 5964 C C . ILE A 1 756 ? -22.419 3.741 13.662 1.00 69.44 756 ILE A C 1
ATOM 5966 O O . ILE A 1 756 ? -21.686 4.721 13.534 1.00 69.44 756 ILE A O 1
ATOM 5970 N N . SER A 1 757 ? -23.577 3.811 14.321 1.00 74.38 757 SER A N 1
ATOM 5971 C CA . SER A 1 757 ? -24.130 5.059 14.862 1.00 74.38 757 SER A CA 1
ATOM 5972 C C . SER A 1 757 ? -23.939 5.206 16.373 1.00 74.38 757 SER A C 1
ATOM 5974 O O . SER A 1 757 ? -24.327 6.227 16.934 1.00 74.38 757 SER A O 1
ATOM 5976 N N . GLU A 1 758 ? -23.363 4.206 17.039 1.00 79.88 758 GLU A N 1
ATOM 5977 C CA . GLU A 1 758 ? -23.256 4.140 18.498 1.00 79.88 758 GLU A CA 1
ATOM 5978 C C . GLU A 1 758 ? -22.111 4.999 19.048 1.00 79.88 758 GLU A C 1
ATOM 5980 O O . GLU A 1 758 ? -21.046 5.119 18.443 1.00 79.88 758 GLU A O 1
ATOM 5985 N N . THR A 1 759 ? -22.310 5.581 20.232 1.00 81.94 759 THR A N 1
ATOM 5986 C CA . THR A 1 759 ? -21.311 6.433 20.909 1.00 81.94 759 THR A CA 1
ATOM 5987 C C . THR A 1 759 ? -21.094 5.969 22.346 1.00 81.94 759 THR A C 1
ATOM 5989 O O . THR A 1 759 ? -21.398 6.672 23.310 1.00 81.94 759 THR A O 1
ATOM 5992 N N . VAL A 1 760 ? -20.616 4.734 22.496 1.00 82.19 760 VAL A N 1
ATOM 5993 C CA . VAL A 1 760 ? -20.444 4.091 23.809 1.00 82.19 760 VAL A CA 1
ATOM 5994 C C . VAL A 1 760 ? -19.267 4.687 24.593 1.00 82.19 760 VAL A C 1
ATOM 5996 O O . VAL A 1 760 ? -19.353 4.853 25.811 1.00 82.19 760 VAL A O 1
ATOM 5999 N N . ILE A 1 761 ? -18.198 5.058 23.883 1.00 81.62 761 ILE A N 1
ATOM 6000 C CA . ILE A 1 761 ? -16.987 5.720 24.393 1.00 81.62 761 ILE A CA 1
ATOM 6001 C C . ILE A 1 761 ? -17.026 7.206 23.984 1.00 81.62 761 ILE A C 1
ATOM 6003 O O . ILE A 1 761 ? -17.674 7.533 22.981 1.00 81.62 761 ILE A O 1
ATOM 6007 N N . PRO A 1 762 ? -16.359 8.126 24.715 1.00 80.94 762 PRO A N 1
ATOM 6008 C CA . PRO A 1 762 ? -16.135 9.480 24.226 1.00 80.94 762 PRO A CA 1
ATOM 6009 C C . PRO A 1 762 ? -15.578 9.470 22.800 1.00 80.94 762 PRO A C 1
ATOM 6011 O O . PRO A 1 762 ? -14.518 8.910 22.533 1.00 80.94 762 PRO A O 1
ATOM 6014 N N . THR A 1 763 ? -16.322 10.063 21.873 1.00 75.88 763 THR A N 1
ATOM 6015 C CA . THR A 1 763 ? -16.040 10.006 20.434 1.00 75.88 763 THR A CA 1
ATOM 6016 C C . THR A 1 763 ? -15.831 11.411 19.897 1.00 75.88 763 THR A C 1
ATOM 6018 O O . THR A 1 763 ? -16.519 12.362 20.280 1.00 75.88 763 THR A O 1
ATOM 6021 N N . ASN A 1 764 ? -14.869 11.567 18.985 1.00 81.69 764 ASN A N 1
ATOM 6022 C CA . ASN A 1 764 ? -14.677 12.840 18.307 1.00 81.69 764 ASN A CA 1
ATOM 6023 C C . ASN A 1 764 ? -15.894 13.120 17.413 1.00 81.69 764 ASN A C 1
ATOM 6025 O O . ASN A 1 764 ? -16.184 12.358 16.488 1.00 81.69 764 ASN A O 1
ATOM 6029 N N . LYS A 1 765 ? -16.579 14.239 17.678 1.00 82.12 765 LYS A N 1
ATOM 6030 C CA . LYS A 1 765 ? -17.785 14.658 16.952 1.00 82.12 765 LYS A CA 1
ATOM 6031 C C . LYS A 1 765 ? -17.543 14.682 15.444 1.00 82.12 765 LYS A C 1
ATOM 6033 O O . LYS A 1 765 ? -18.361 14.177 14.687 1.00 82.12 765 LYS A O 1
ATOM 6038 N N . TRP A 1 766 ? -16.405 15.228 15.011 1.00 81.19 766 TRP A N 1
ATOM 6039 C CA . TRP A 1 766 ? -16.064 15.365 13.593 1.00 81.19 766 TRP A CA 1
ATOM 6040 C C . TRP A 1 766 ? -15.838 14.024 12.913 1.00 81.19 766 TRP A C 1
ATOM 6042 O O . TRP A 1 766 ? -16.308 13.824 11.798 1.00 81.19 766 TRP A O 1
ATOM 6052 N N . TYR A 1 767 ? -15.175 13.097 13.603 1.00 79.00 767 TYR A N 1
ATOM 6053 C CA . TYR A 1 767 ? -14.986 11.742 13.100 1.00 79.00 767 TYR A CA 1
ATOM 6054 C C . TYR A 1 767 ? -16.333 11.039 12.927 1.00 79.00 767 TYR A C 1
ATOM 6056 O O . TYR A 1 767 ? -16.624 10.523 11.855 1.00 79.00 767 TYR A O 1
ATOM 6064 N N . TRP A 1 768 ? -17.198 11.097 13.942 1.00 81.44 768 TRP A N 1
ATOM 6065 C CA . TRP A 1 768 ? -18.522 10.482 13.871 1.00 81.44 768 TRP A CA 1
ATOM 6066 C C . TRP A 1 768 ? -19.361 11.049 12.715 1.00 81.44 768 TRP A C 1
ATOM 6068 O O . TRP A 1 768 ? -19.958 10.284 11.954 1.00 81.44 768 TRP A O 1
ATOM 6078 N N . TRP A 1 769 ? -19.352 12.376 12.539 1.00 82.31 769 TRP A N 1
ATOM 6079 C CA . TRP A 1 769 ? -20.013 13.039 11.413 1.00 82.31 769 TRP A CA 1
ATOM 6080 C C . TRP A 1 769 ? -19.441 12.596 10.071 1.00 82.31 769 TRP A C 1
ATOM 6082 O O . TRP A 1 769 ? -20.201 12.261 9.168 1.00 82.31 769 TRP A O 1
ATOM 6092 N N . PHE A 1 770 ? -18.115 12.555 9.950 1.00 78.00 770 PHE A N 1
ATOM 6093 C CA . PHE A 1 770 ? -17.430 12.117 8.743 1.00 78.00 770 PHE A CA 1
ATOM 6094 C C . PHE A 1 770 ? -17.864 10.701 8.334 1.00 78.00 770 PHE A C 1
ATOM 6096 O O . PHE A 1 770 ? -18.301 10.509 7.201 1.00 78.00 770 PHE A O 1
ATOM 6103 N N . VAL A 1 771 ? -17.828 9.736 9.264 1.00 76.56 771 VAL A N 1
ATOM 6104 C CA . VAL A 1 771 ? -18.207 8.333 9.008 1.00 76.56 771 VAL A CA 1
ATOM 6105 C C . VAL A 1 771 ? -19.684 8.192 8.624 1.00 76.56 771 VAL A C 1
ATOM 6107 O O . VAL A 1 771 ? -20.015 7.521 7.645 1.00 76.56 771 VAL A O 1
ATOM 6110 N N . ASN A 1 772 ? -20.584 8.838 9.370 1.00 77.62 772 ASN A N 1
ATOM 6111 C CA . ASN A 1 772 ? -22.021 8.692 9.138 1.00 77.62 772 ASN A CA 1
ATOM 6112 C C . ASN A 1 772 ? -22.472 9.403 7.851 1.00 77.62 772 ASN A C 1
ATOM 6114 O O . ASN A 1 772 ? -23.252 8.832 7.092 1.00 77.62 772 ASN A O 1
ATOM 6118 N N . PHE A 1 773 ? -21.938 10.593 7.546 1.00 77.50 773 PHE A N 1
ATOM 6119 C CA . PHE A 1 773 ? -22.304 11.323 6.328 1.00 77.50 773 PHE A CA 1
ATOM 6120 C C . PHE A 1 773 ? -21.728 10.709 5.052 1.00 77.50 773 PHE A C 1
ATOM 6122 O O . PHE A 1 773 ? -22.408 10.687 4.025 1.00 77.50 773 PHE A O 1
ATOM 6129 N N . GLY A 1 774 ? -20.484 10.230 5.073 1.00 68.81 774 GLY A N 1
ATOM 6130 C CA . GLY A 1 774 ? -19.810 9.786 3.852 1.00 68.81 774 GLY A CA 1
ATOM 6131 C C . GLY A 1 774 ? -20.167 8.369 3.386 1.00 68.81 774 GLY A C 1
ATOM 6132 O O . GLY A 1 774 ? -19.810 7.980 2.273 1.00 68.81 774 GLY A O 1
ATOM 6133 N N . SER A 1 775 ? -20.911 7.602 4.183 1.00 67.06 775 SER A N 1
ATOM 6134 C CA . SER A 1 775 ? -21.330 6.241 3.834 1.00 67.06 775 SER A CA 1
ATOM 6135 C C . SER A 1 775 ? -22.452 6.225 2.775 1.00 67.06 775 SER A C 1
ATOM 6137 O O . SER A 1 775 ? -23.431 6.965 2.889 1.00 67.06 775 SER A O 1
ATOM 6139 N N . ILE A 1 776 ? -22.325 5.378 1.737 1.00 59.56 776 ILE A N 1
ATOM 6140 C CA . ILE A 1 776 ? -23.386 5.110 0.729 1.00 59.56 776 ILE A CA 1
ATOM 6141 C C . ILE A 1 776 ? -24.191 3.841 1.047 1.00 59.56 776 ILE A C 1
ATOM 6143 O O . ILE A 1 776 ? -25.363 3.758 0.696 1.00 59.56 776 ILE A O 1
ATOM 6147 N N . SER A 1 777 ? -23.580 2.817 1.656 1.00 54.91 777 SER A N 1
ATOM 6148 C CA . SER A 1 777 ? -24.201 1.486 1.747 1.00 54.91 777 SER A CA 1
ATOM 6149 C C . SER A 1 777 ? -25.393 1.478 2.709 1.00 54.91 777 SER A C 1
ATOM 6151 O O . SER A 1 777 ? -25.189 1.539 3.921 1.00 54.91 777 SER A O 1
ATOM 6153 N N . MET A 1 778 ? -26.611 1.401 2.172 1.00 52.78 778 MET A N 1
ATOM 6154 C CA . MET A 1 778 ? -27.909 1.418 2.864 1.00 52.78 778 MET A CA 1
ATOM 6155 C C . MET A 1 778 ? -28.081 0.295 3.907 1.00 52.78 778 MET A C 1
ATOM 6157 O O . MET A 1 778 ? -28.753 -0.700 3.647 1.00 52.78 778 MET A O 1
ATOM 6161 N N . ASN A 1 779 ? -27.490 0.433 5.096 1.00 66.19 779 ASN A N 1
ATOM 6162 C CA . ASN A 1 779 ? -27.421 -0.684 6.047 1.00 66.19 779 ASN A CA 1
ATOM 6163 C C . ASN A 1 779 ? -28.001 -0.394 7.437 1.00 66.19 779 ASN A C 1
ATOM 6165 O O . ASN A 1 779 ? -28.263 -1.354 8.156 1.00 66.19 779 ASN A O 1
ATOM 6169 N N . LEU A 1 780 ? -28.228 0.866 7.834 1.00 79.69 780 LEU A N 1
ATOM 6170 C CA . LEU A 1 780 ? -28.769 1.179 9.163 1.00 79.69 780 LEU A CA 1
ATOM 6171 C C . LEU A 1 780 ? -30.279 0.927 9.201 1.00 79.69 780 LEU A C 1
ATOM 6173 O O . LEU A 1 780 ? -31.061 1.626 8.558 1.00 79.69 780 LEU A O 1
ATOM 6177 N N . LYS A 1 781 ? -30.685 -0.081 9.972 1.00 86.19 781 LYS A N 1
ATOM 6178 C CA . LYS A 1 781 ? -32.086 -0.447 10.194 1.00 86.19 781 LYS A CA 1
ATOM 6179 C C . LYS A 1 781 ? -32.450 -0.255 11.656 1.00 86.19 781 LYS A C 1
ATOM 6181 O O . LYS A 1 781 ? -31.836 -0.861 12.538 1.00 86.19 781 LYS A O 1
ATOM 6186 N N . TYR A 1 782 ? -33.474 0.555 11.892 1.00 88.69 782 TYR A N 1
ATOM 6187 C CA . TYR A 1 782 ? -34.074 0.765 13.201 1.00 88.69 782 TYR A CA 1
ATOM 6188 C C . TYR A 1 782 ? -35.293 -0.139 13.345 1.00 88.69 782 TYR A C 1
ATOM 6190 O O . TYR A 1 782 ? -36.288 0.023 12.643 1.00 88.69 782 TYR A O 1
ATOM 6198 N N . ARG A 1 783 ? -35.223 -1.093 14.274 1.00 88.50 783 ARG A N 1
ATOM 6199 C CA . ARG A 1 783 ? -36.362 -1.931 14.659 1.00 88.50 783 ARG A CA 1
ATOM 6200 C C . ARG A 1 783 ? -36.837 -1.510 16.037 1.00 88.50 783 ARG A C 1
ATOM 6202 O O . ARG A 1 783 ? -36.144 -1.716 17.033 1.00 88.50 783 ARG A O 1
ATOM 6209 N N . LEU A 1 784 ? -38.023 -0.924 16.066 1.00 89.94 784 LEU A N 1
ATOM 6210 C CA . LEU A 1 784 ? -38.641 -0.330 17.238 1.00 89.94 784 LEU A CA 1
ATOM 6211 C C . LEU A 1 784 ? -39.813 -1.210 17.660 1.00 89.94 784 LEU A C 1
ATOM 6213 O O . LEU A 1 784 ? -40.708 -1.467 16.854 1.00 89.94 784 LEU A O 1
ATOM 6217 N N . LYS A 1 785 ? -39.824 -1.682 18.910 1.00 89.62 785 LYS A N 1
ATOM 6218 C CA . LYS A 1 785 ? -40.981 -2.393 19.467 1.00 89.62 785 LYS A CA 1
ATOM 6219 C C . LYS A 1 785 ? -41.570 -1.634 20.649 1.00 89.62 785 LYS A C 1
ATOM 6221 O O . LYS A 1 785 ? -40.873 -1.397 21.632 1.00 89.62 785 LYS A O 1
ATOM 6226 N N . LEU A 1 786 ? -42.841 -1.265 20.530 1.00 91.25 786 LEU A N 1
ATOM 6227 C CA . LEU A 1 786 ? -43.607 -0.526 21.523 1.00 91.25 786 LEU A CA 1
ATOM 6228 C C . LEU A 1 786 ? -44.492 -1.480 22.333 1.00 91.25 786 LEU A C 1
ATOM 6230 O O . LEU A 1 786 ? -45.275 -2.236 21.759 1.00 91.25 786 LEU A O 1
ATOM 6234 N N . TYR A 1 787 ? -44.395 -1.392 23.653 1.00 89.19 787 TYR A N 1
ATOM 6235 C CA . TYR A 1 787 ? -45.240 -2.084 24.619 1.00 89.19 787 TYR A CA 1
ATOM 6236 C C . TYR A 1 787 ? -46.051 -1.052 25.403 1.00 89.19 787 TYR A C 1
ATOM 6238 O O . TYR A 1 787 ? -45.493 -0.073 25.903 1.00 89.19 787 TYR A O 1
ATOM 6246 N N . ASN A 1 788 ? -47.358 -1.269 25.518 1.00 86.00 788 ASN A N 1
ATOM 6247 C CA . ASN A 1 788 ? -48.205 -0.501 26.426 1.00 86.00 788 ASN A CA 1
ATOM 6248 C C . ASN A 1 788 ? -48.167 -1.196 27.791 1.00 86.00 788 ASN A C 1
ATOM 6250 O O . ASN A 1 788 ? -48.448 -2.389 27.858 1.00 86.00 788 ASN A O 1
ATOM 6254 N N . LEU A 1 789 ? -47.790 -0.477 28.850 1.00 81.19 789 LEU A N 1
ATOM 6255 C CA . LEU A 1 789 ? -47.763 -1.032 30.203 1.00 81.19 789 LEU A CA 1
ATOM 6256 C C . LEU A 1 789 ? -49.006 -0.603 30.976 1.00 81.19 789 LEU A C 1
ATOM 6258 O O . LEU A 1 789 ? -49.354 0.580 31.006 1.00 81.19 789 LEU A O 1
ATOM 6262 N N . ASP A 1 790 ? -49.623 -1.558 31.664 1.00 77.25 790 ASP A N 1
ATOM 6263 C CA . ASP A 1 790 ? -50.680 -1.268 32.622 1.00 77.25 790 ASP A CA 1
ATOM 6264 C C . ASP A 1 790 ? -50.079 -0.720 33.919 1.00 77.25 790 ASP A C 1
ATOM 6266 O O . ASP A 1 790 ? -49.152 -1.281 34.503 1.00 77.25 790 ASP A O 1
ATOM 6270 N N . TYR A 1 791 ? -50.647 0.372 34.436 1.00 75.44 791 TYR A N 1
ATOM 6271 C CA . TYR A 1 791 ? -50.154 1.038 35.650 1.00 75.44 791 TYR A CA 1
ATOM 6272 C C . TYR A 1 791 ? -50.132 0.146 36.906 1.00 75.44 791 TYR A C 1
ATOM 6274 O O . TYR A 1 791 ? -49.419 0.455 37.870 1.00 75.44 791 TYR A O 1
ATOM 6282 N N . LYS A 1 792 ? -50.899 -0.952 36.903 1.00 66.00 792 LYS A N 1
ATOM 6283 C CA . LYS A 1 792 ? -50.940 -1.950 37.982 1.00 66.00 792 LYS A CA 1
ATOM 6284 C C . LYS A 1 792 ? -49.705 -2.858 38.001 1.00 66.00 792 LYS A C 1
ATOM 6286 O O . LYS A 1 792 ? -49.314 -3.281 39.080 1.00 66.00 792 LYS A O 1
ATOM 6291 N N . GLU A 1 793 ? -49.076 -3.090 36.851 1.00 64.94 793 GLU A N 1
ATOM 6292 C CA . GLU A 1 793 ? -47.921 -3.987 36.673 1.00 64.94 793 GLU A CA 1
ATOM 6293 C C . GLU A 1 793 ? -46.602 -3.223 36.471 1.00 64.94 793 GLU A C 1
ATOM 6295 O O . GLU A 1 793 ? -45.573 -3.810 36.153 1.00 64.94 793 GLU A O 1
ATOM 6300 N N . LEU A 1 794 ? -46.625 -1.897 36.651 1.00 76.50 794 LEU A N 1
ATOM 6301 C CA . LEU A 1 794 ? -45.478 -1.020 36.434 1.00 76.50 794 LEU A CA 1
ATOM 6302 C C . LEU A 1 794 ? -44.391 -1.251 37.501 1.00 76.50 794 LEU A C 1
ATOM 6304 O O . LEU A 1 794 ? -44.395 -0.590 38.544 1.00 76.50 794 LEU A O 1
ATOM 6308 N N . ASP A 1 795 ? -43.480 -2.175 37.201 1.00 81.75 795 ASP A N 1
ATOM 6309 C CA . ASP A 1 795 ? -42.271 -2.505 37.964 1.00 81.75 795 ASP A CA 1
ATOM 6310 C C . ASP A 1 795 ? -41.013 -2.449 37.071 1.00 81.75 795 ASP A C 1
ATOM 6312 O O . ASP A 1 795 ? -41.084 -2.572 35.847 1.00 81.75 795 ASP A O 1
ATOM 6316 N N . ILE A 1 796 ? -39.835 -2.282 37.665 1.00 83.12 796 ILE A N 1
ATOM 6317 C CA . ILE A 1 796 ? -38.545 -2.188 36.965 1.00 83.12 796 ILE A CA 1
ATOM 6318 C C . ILE A 1 796 ? -38.277 -3.435 36.139 1.00 83.12 796 ILE A C 1
ATOM 6320 O O . ILE A 1 796 ? -37.852 -3.337 34.986 1.00 83.12 796 ILE A O 1
ATOM 6324 N N . ASP A 1 797 ? -38.525 -4.607 36.717 1.00 83.44 797 ASP A N 1
ATOM 6325 C CA . ASP A 1 797 ? -38.247 -5.872 36.051 1.00 83.44 797 ASP A CA 1
ATOM 6326 C C . ASP A 1 797 ? -39.190 -6.075 34.855 1.00 83.44 797 ASP A C 1
ATOM 6328 O O . ASP A 1 797 ? -38.752 -6.572 33.813 1.00 83.44 797 ASP A O 1
ATOM 6332 N N . SER A 1 798 ? -40.429 -5.567 34.931 1.00 85.38 798 SER A N 1
ATOM 6333 C CA . SER A 1 798 ? -41.364 -5.507 33.793 1.00 85.38 798 SER A CA 1
ATOM 6334 C C . SER A 1 798 ? -40.865 -4.575 32.675 1.00 85.38 798 SER A C 1
ATOM 6336 O O . SER A 1 798 ? -40.894 -4.927 31.495 1.00 85.38 798 SER A O 1
ATOM 6338 N N . ILE A 1 799 ? -40.303 -3.411 33.030 1.00 86.06 799 ILE A N 1
ATOM 6339 C CA . ILE A 1 799 ? -39.752 -2.452 32.062 1.00 86.06 799 ILE A CA 1
ATOM 6340 C C . ILE A 1 799 ? -38.515 -3.043 31.380 1.00 86.06 799 ILE A C 1
ATOM 6342 O O . ILE A 1 799 ? -38.388 -2.976 30.157 1.00 86.06 799 ILE A O 1
ATOM 6346 N N . ARG A 1 800 ? -37.609 -3.670 32.141 1.00 87.94 800 ARG A N 1
ATOM 6347 C CA . ARG A 1 800 ? -36.391 -4.289 31.597 1.00 87.94 800 ARG A CA 1
ATOM 6348 C C . ARG A 1 800 ? -36.713 -5.487 30.705 1.00 87.94 800 ARG A C 1
ATOM 6350 O O . ARG A 1 800 ? -36.118 -5.621 29.635 1.00 87.94 800 ARG A O 1
ATOM 6357 N N . THR A 1 801 ? -37.665 -6.335 31.093 1.00 87.44 801 THR A N 1
ATOM 6358 C CA . THR A 1 801 ? -38.115 -7.464 30.256 1.00 87.44 801 THR A CA 1
ATOM 6359 C C . THR A 1 801 ? -38.802 -6.992 28.972 1.00 87.44 801 THR A C 1
ATOM 6361 O O . THR A 1 801 ? -38.531 -7.550 27.905 1.00 87.44 801 THR A O 1
ATOM 6364 N N . ALA A 1 802 ? -39.599 -5.920 29.025 1.00 87.44 802 ALA A N 1
ATOM 6365 C CA . ALA A 1 802 ? -40.158 -5.285 27.830 1.00 87.44 802 ALA A CA 1
ATOM 6366 C C . ALA A 1 802 ? -39.060 -4.687 26.925 1.00 87.44 802 ALA A C 1
ATOM 6368 O O . ALA A 1 802 ? -39.072 -4.901 25.708 1.00 87.44 802 ALA A O 1
ATOM 6369 N N . LEU A 1 803 ? -38.050 -4.020 27.500 1.00 87.69 803 LEU A N 1
ATOM 6370 C CA . LEU A 1 803 ? -36.892 -3.503 26.758 1.00 87.69 803 LEU A CA 1
ATOM 6371 C C . LEU A 1 803 ? -36.097 -4.618 26.072 1.00 87.69 803 LEU A C 1
ATOM 6373 O O . LEU A 1 803 ? -35.650 -4.420 24.945 1.00 87.69 803 LEU A O 1
ATOM 6377 N N . ALA A 1 804 ? -35.992 -5.804 26.680 1.00 85.38 804 ALA A N 1
ATOM 6378 C CA . ALA A 1 804 ? -35.318 -6.974 26.108 1.00 85.38 804 ALA A CA 1
ATOM 6379 C C . ALA A 1 804 ? -36.007 -7.547 24.847 1.00 85.38 804 ALA A C 1
ATOM 6381 O O . ALA A 1 804 ? -35.440 -8.413 24.169 1.00 85.38 804 ALA A O 1
ATOM 6382 N N . ASN A 1 805 ? -37.206 -7.055 24.496 1.00 83.31 805 ASN A N 1
ATOM 6383 C CA . ASN A 1 805 ? -37.928 -7.363 23.257 1.00 83.31 805 ASN A CA 1
ATOM 6384 C C . ASN A 1 805 ? -38.085 -8.876 23.023 1.00 83.31 805 ASN A C 1
ATOM 6386 O O . ASN A 1 805 ? -37.671 -9.413 21.991 1.00 83.31 805 ASN A O 1
ATOM 6390 N N . GLY A 1 806 ? -38.613 -9.580 24.030 1.00 71.44 806 GLY A N 1
ATOM 6391 C CA . GLY A 1 806 ? -38.843 -11.028 23.965 1.00 71.44 806 GLY A CA 1
ATOM 6392 C C . GLY A 1 806 ? -37.568 -11.859 23.766 1.00 71.44 806 GLY A C 1
ATOM 6393 O O . GLY A 1 806 ? -37.618 -12.890 23.104 1.00 71.44 806 GLY A O 1
ATOM 6394 N N . GLY A 1 807 ? -36.419 -11.390 24.273 1.00 67.38 807 GLY A N 1
ATOM 6395 C CA . GLY A 1 807 ? -35.134 -12.102 24.226 1.00 67.38 807 GLY A CA 1
ATOM 6396 C C . GLY A 1 807 ? -34.208 -11.716 23.066 1.00 67.38 807 GLY A C 1
ATOM 6397 O O . GLY A 1 807 ? -33.118 -12.272 22.941 1.00 67.38 807 GLY A O 1
ATOM 6398 N N . LYS A 1 808 ? -34.589 -10.745 22.224 1.00 77.81 808 LYS A N 1
ATOM 6399 C CA . LYS A 1 808 ? -33.730 -10.235 21.133 1.00 77.81 808 LYS A CA 1
ATOM 6400 C C . LYS A 1 808 ? -32.542 -9.399 21.618 1.00 77.81 808 LYS A C 1
ATOM 6402 O O . LYS A 1 808 ? -31.604 -9.200 20.838 1.00 77.81 808 LYS A O 1
ATOM 6407 N N . MET A 1 809 ? -32.611 -8.883 22.842 1.00 82.00 809 MET A N 1
ATOM 6408 C CA . MET A 1 809 ? -31.497 -8.321 23.606 1.00 82.00 809 MET A CA 1
ATOM 6409 C C . MET A 1 809 ? -31.438 -9.067 24.940 1.00 82.00 809 MET A C 1
ATOM 6411 O O . MET A 1 809 ? -32.481 -9.307 25.550 1.00 82.00 809 MET A O 1
ATOM 6415 N N . LYS A 1 810 ? -30.245 -9.475 25.388 1.00 85.12 810 LYS A N 1
ATOM 6416 C CA . LYS A 1 810 ? -30.113 -10.187 26.669 1.00 85.12 810 LYS A CA 1
ATOM 6417 C C . LYS A 1 810 ? -30.203 -9.202 27.837 1.00 85.12 810 LYS A C 1
ATOM 6419 O O . LYS A 1 810 ? -29.685 -8.090 27.757 1.00 85.12 810 LYS A O 1
ATOM 6424 N N . LEU A 1 811 ? -30.839 -9.627 28.925 1.00 87.19 811 LEU A N 1
ATOM 6425 C CA . LEU A 1 811 ? -30.823 -8.903 30.194 1.00 87.19 811 LEU A CA 1
ATOM 6426 C C . LEU A 1 811 ? -29.460 -9.093 30.856 1.00 87.19 811 LEU A C 1
ATOM 6428 O O . LEU A 1 811 ? -29.050 -10.228 31.095 1.00 87.19 811 LEU A O 1
ATOM 6432 N N . LEU A 1 812 ? -28.767 -7.994 31.137 1.00 86.81 812 LEU A N 1
ATOM 6433 C CA . LEU A 1 812 ? -27.465 -8.035 31.796 1.00 86.81 812 LEU A CA 1
ATOM 6434 C C . LEU A 1 812 ? -27.624 -8.095 33.320 1.00 86.81 812 LEU A C 1
ATOM 6436 O O . LEU A 1 812 ? -28.645 -7.659 33.877 1.00 86.81 812 LEU A O 1
ATOM 6440 N N . SER A 1 813 ? -26.605 -8.636 33.996 1.00 84.94 813 SER A N 1
ATOM 6441 C CA . SER A 1 813 ? -26.582 -8.729 35.459 1.00 84.94 813 SER A CA 1
ATOM 6442 C C . SER A 1 813 ? -26.682 -7.351 36.132 1.00 84.94 813 SER A C 1
ATOM 6444 O O . SER A 1 813 ? -26.329 -6.325 35.551 1.00 84.94 813 SER A O 1
ATOM 6446 N N . LYS A 1 814 ? -27.136 -7.313 37.394 1.00 81.88 814 LYS A N 1
ATOM 6447 C CA . LYS A 1 814 ? -27.262 -6.066 38.186 1.00 81.88 814 LYS A CA 1
ATOM 6448 C C . LYS A 1 814 ? -25.922 -5.334 38.395 1.00 81.88 814 LYS A C 1
ATOM 6450 O O . LYS A 1 814 ? -25.895 -4.154 38.734 1.00 81.88 814 LYS A O 1
ATOM 6455 N N . ASN A 1 815 ? -24.805 -6.019 38.152 1.00 79.88 815 ASN A N 1
ATOM 6456 C CA . ASN A 1 815 ? -23.462 -5.450 38.230 1.00 79.88 815 ASN A CA 1
ATOM 6457 C C . ASN A 1 815 ? -23.095 -4.632 36.977 1.00 79.88 815 ASN A C 1
ATOM 6459 O O . ASN A 1 815 ? -22.079 -3.946 36.979 1.00 79.88 815 ASN A O 1
ATOM 6463 N N . MET A 1 816 ? -23.906 -4.675 35.914 1.00 84.31 816 MET A N 1
ATOM 6464 C CA . MET A 1 816 ? -23.672 -3.950 34.662 1.00 84.31 816 MET A CA 1
ATOM 6465 C C . MET A 1 816 ? -24.503 -2.662 34.604 1.00 84.31 816 MET A C 1
ATOM 6467 O O . MET A 1 816 ? -25.517 -2.581 33.911 1.00 84.31 816 MET A O 1
ATOM 6471 N N . HIS A 1 817 ? -24.045 -1.645 35.337 1.00 86.25 817 HIS A N 1
ATOM 6472 C CA . HIS A 1 817 ? -24.645 -0.307 35.418 1.00 86.25 817 HIS A CA 1
ATOM 6473 C C . HIS A 1 817 ? -23.619 0.798 35.089 1.00 86.25 817 HIS A C 1
ATOM 6475 O O . HIS A 1 817 ? -22.475 0.535 34.710 1.00 86.25 817 HIS A O 1
ATOM 6481 N N . ILE A 1 818 ? -24.028 2.061 35.243 1.00 85.06 818 ILE A N 1
ATOM 6482 C CA . ILE A 1 818 ? -23.241 3.256 34.900 1.00 85.06 818 ILE A CA 1
ATOM 6483 C C . ILE A 1 818 ? -21.854 3.338 35.576 1.00 85.06 818 ILE A C 1
ATOM 6485 O O . ILE A 1 818 ? -20.908 3.828 34.960 1.00 85.06 818 ILE A O 1
ATOM 6489 N N . ASN A 1 819 ? -21.686 2.825 36.802 1.00 82.62 819 ASN A N 1
ATOM 6490 C CA . ASN A 1 819 ? -20.387 2.825 37.495 1.00 82.62 819 ASN A CA 1
ATOM 6491 C C . ASN A 1 819 ? -19.381 1.889 36.814 1.00 82.62 819 ASN A C 1
ATOM 6493 O O . ASN A 1 819 ? -18.250 2.291 36.567 1.00 82.62 819 ASN A O 1
ATOM 6497 N N . THR A 1 820 ? -19.814 0.702 36.388 1.00 81.69 820 THR A N 1
ATOM 6498 C CA . THR A 1 820 ? -18.979 -0.241 35.626 1.00 81.69 820 THR A CA 1
ATOM 6499 C C . THR A 1 820 ? -18.501 0.370 34.309 1.00 81.69 820 THR A C 1
ATOM 6501 O O . THR A 1 820 ? -17.361 0.162 33.893 1.00 81.69 820 THR A O 1
ATOM 6504 N N . LYS A 1 821 ? -19.341 1.199 33.671 1.00 83.62 821 LYS A N 1
ATOM 6505 C CA . LYS A 1 821 ? -18.943 1.991 32.500 1.00 83.62 821 LYS A CA 1
ATOM 6506 C C . LYS A 1 821 ? -17.898 3.056 32.844 1.00 83.62 821 LYS A C 1
ATOM 6508 O O . LYS A 1 821 ? -16.980 3.280 32.057 1.00 83.62 821 LYS A O 1
ATOM 6513 N N . ARG A 1 822 ? -18.023 3.718 34.000 1.00 82.12 822 ARG A N 1
ATOM 6514 C CA . ARG A 1 822 ? -17.041 4.702 34.485 1.00 82.12 822 ARG A CA 1
ATOM 6515 C C . ARG A 1 822 ? -15.675 4.048 34.684 1.00 82.12 822 ARG A C 1
ATOM 6517 O O . ARG A 1 822 ? -14.690 4.562 34.160 1.00 82.12 822 ARG A O 1
ATOM 6524 N N . ASP A 1 823 ? -15.635 2.893 35.338 1.00 75.12 823 ASP A N 1
ATOM 6525 C CA . ASP A 1 823 ? -14.402 2.133 35.566 1.00 75.12 823 ASP A CA 1
ATOM 6526 C C . ASP A 1 823 ? -13.774 1.657 34.251 1.00 75.12 823 ASP A C 1
ATOM 6528 O O . ASP A 1 823 ? -12.561 1.769 34.063 1.00 75.12 823 ASP A O 1
ATOM 6532 N N . TYR A 1 824 ? -14.599 1.191 33.306 1.00 77.88 824 TYR A N 1
ATOM 6533 C CA . TYR A 1 824 ? -14.153 0.836 31.958 1.00 77.88 824 TYR A CA 1
ATOM 6534 C C . TYR A 1 824 ? -13.496 2.025 31.244 1.00 77.88 824 TYR A C 1
ATOM 6536 O O . TYR A 1 824 ? -12.398 1.895 30.703 1.00 77.88 824 TYR A O 1
ATOM 6544 N N . LEU A 1 825 ? -14.124 3.204 31.273 1.00 74.50 825 LEU A N 1
ATOM 6545 C CA . LEU A 1 825 ? -13.592 4.397 30.612 1.00 74.50 825 LEU A CA 1
ATOM 6546 C C . LEU A 1 825 ? -12.302 4.912 31.265 1.00 74.50 825 LEU A C 1
ATOM 6548 O O . LEU A 1 825 ? -11.398 5.343 30.549 1.00 74.50 825 LEU A O 1
ATOM 6552 N N . VAL A 1 826 ? -12.168 4.802 32.590 1.00 71.88 826 VAL A N 1
ATOM 6553 C CA . VAL A 1 826 ? -10.907 5.089 33.296 1.00 71.88 826 VAL A CA 1
ATOM 6554 C C . VAL A 1 826 ? -9.811 4.112 32.864 1.00 71.88 826 VAL A C 1
ATOM 6556 O O . VAL A 1 826 ? -8.701 4.541 32.556 1.00 71.88 826 VAL A O 1
ATOM 6559 N N . ALA A 1 827 ? -10.112 2.815 32.765 1.00 62.59 827 ALA A N 1
ATOM 6560 C CA . ALA A 1 827 ? -9.149 1.818 32.303 1.00 62.59 827 ALA A CA 1
ATOM 6561 C C . ALA A 1 827 ? -8.714 2.043 30.844 1.00 62.59 827 ALA A C 1
ATOM 6563 O O . ALA A 1 827 ? -7.531 1.904 30.527 1.00 62.59 827 ALA A O 1
ATOM 6564 N N . VAL A 1 828 ? -9.639 2.439 29.961 1.00 66.69 828 VAL A N 1
ATOM 6565 C CA . VAL A 1 828 ? -9.329 2.835 28.575 1.00 66.69 828 VAL A CA 1
ATOM 6566 C C . VAL A 1 828 ? -8.437 4.080 28.551 1.00 66.69 828 VAL A C 1
ATOM 6568 O O . VAL A 1 828 ? -7.428 4.080 27.848 1.00 66.69 828 VAL A O 1
ATOM 6571 N N . ALA A 1 829 ? -8.746 5.104 29.352 1.00 63.78 829 ALA A N 1
ATOM 6572 C CA . ALA A 1 829 ? -7.940 6.322 29.447 1.00 63.78 829 ALA A CA 1
ATOM 6573 C C . ALA A 1 829 ? -6.517 6.037 29.959 1.00 63.78 829 ALA A C 1
ATOM 6575 O O . ALA A 1 829 ? -5.550 6.446 29.322 1.00 63.78 829 ALA A O 1
ATOM 6576 N N . MET A 1 830 ? -6.375 5.257 31.037 1.00 57.34 830 MET A N 1
ATOM 6577 C CA . MET A 1 830 ? -5.074 4.836 31.574 1.00 57.34 830 MET A CA 1
ATOM 6578 C C . MET A 1 830 ? -4.279 3.988 30.579 1.00 57.34 830 MET A C 1
ATOM 6580 O O . MET A 1 830 ? -3.056 4.105 30.495 1.00 57.34 830 MET A O 1
ATOM 6584 N N . ASN A 1 831 ? -4.953 3.117 29.820 1.00 57.47 831 ASN A N 1
ATOM 6585 C CA . ASN A 1 831 ? -4.301 2.372 28.753 1.00 57.47 831 ASN A CA 1
ATOM 6586 C C . ASN A 1 831 ? -3.788 3.343 27.687 1.00 57.47 831 ASN A C 1
ATOM 6588 O O . ASN A 1 831 ? -2.617 3.284 27.350 1.00 57.47 831 ASN A O 1
ATOM 6592 N N . ASN A 1 832 ? -4.615 4.280 27.222 1.00 52.88 832 ASN A N 1
ATOM 6593 C CA . ASN A 1 832 ? -4.226 5.273 26.220 1.00 52.88 832 ASN A CA 1
ATOM 6594 C C . ASN A 1 832 ? -3.090 6.197 26.698 1.00 52.88 832 ASN A C 1
ATOM 6596 O O . ASN A 1 832 ? -2.219 6.537 25.903 1.00 52.88 832 ASN A O 1
ATOM 6600 N N . GLU A 1 833 ? -3.036 6.558 27.982 1.00 44.66 833 GLU A N 1
ATOM 6601 C CA . GLU A 1 833 ? -1.911 7.302 28.570 1.00 44.66 833 GLU A CA 1
ATOM 6602 C C . GLU A 1 833 ? -0.613 6.488 28.594 1.00 44.66 833 GLU A C 1
ATOM 6604 O O . GLU A 1 833 ? 0.440 7.015 28.243 1.00 44.66 833 GLU A O 1
ATOM 6609 N N . LYS A 1 834 ? -0.672 5.188 28.904 1.00 42.38 834 LYS A N 1
ATOM 6610 C CA . LYS A 1 834 ? 0.497 4.291 28.815 1.00 42.38 834 LYS A CA 1
ATOM 6611 C C . LYS A 1 834 ? 1.011 4.084 27.393 1.00 42.38 834 LYS A C 1
ATOM 6613 O O . LYS A 1 834 ? 2.151 3.685 27.237 1.00 42.38 834 LYS A O 1
ATOM 6618 N N . LYS A 1 835 ? 0.176 4.313 26.376 1.00 42.06 835 LYS A N 1
ATOM 6619 C CA . LYS A 1 835 ? 0.593 4.323 24.963 1.00 42.06 835 LYS A CA 1
ATOM 6620 C C . LYS A 1 835 ? 1.161 5.673 24.528 1.00 42.06 835 LYS A C 1
ATOM 6622 O O . LYS A 1 835 ? 1.713 5.792 23.439 1.00 42.06 835 LYS A O 1
ATOM 6627 N N . ARG A 1 836 ? 0.925 6.715 25.330 1.00 36.00 836 ARG A N 1
ATOM 6628 C CA . ARG A 1 836 ? 1.431 8.066 25.103 1.00 36.00 836 ARG A CA 1
ATOM 6629 C C . ARG A 1 836 ? 2.830 8.219 25.698 1.00 36.00 836 ARG A C 1
ATOM 6631 O O . ARG A 1 836 ? 3.665 8.827 25.043 1.00 36.00 836 ARG A O 1
ATOM 6638 N N . VAL A 1 837 ? 3.076 7.721 26.907 1.00 31.89 837 VAL A N 1
ATOM 6639 C CA . VAL A 1 837 ? 4.430 7.620 27.492 1.00 31.89 837 VAL A CA 1
ATOM 6640 C C . VAL A 1 837 ? 5.251 6.611 26.703 1.00 31.89 837 VAL A C 1
ATOM 6642 O O . VAL A 1 837 ? 6.424 6.936 26.420 1.00 31.89 837 VAL A O 1
#